Protein AF-0000000066930584 (afdb_homodimer)

InterPro domains:
  IPR007219 Xylanolytic transcriptional activator, regulatory domain [PF04082] (126-311)
  IPR007219 Xylanolytic transcriptional activator, regulatory domain [SM00906] (238-311)
  IPR050987 ABC-transporter-regulating transcription factor-like [PTHR46910] (3-529)

Structure (mmCIF, N/CA/C/O backbone):
data_AF-0000000066930584-model_v1
#
loop_
_entity.id
_entity.type
_entity.pdbx_description
1 polymer 'Transcription factor domain-containing protein'
#
loop_
_atom_site.group_PDB
_atom_site.id
_atom_site.type_symbol
_atom_site.label_atom_id
_atom_site.label_alt_id
_atom_site.label_comp_id
_atom_site.label_asym_id
_atom_site.label_entity_id
_atom_site.label_seq_id
_atom_site.pdbx_PDB_ins_code
_atom_site.Cartn_x
_atom_site.Cartn_y
_atom_site.Cartn_z
_atom_site.occupancy
_atom_site.B_iso_or_equiv
_atom_site.auth_seq_id
_atom_site.auth_comp_id
_atom_site.auth_asym_id
_atom_site.auth_atom_id
_atom_site.pdbx_PDB_model_num
ATOM 1 N N . MET A 1 1 ? 4.516 20.609 43.656 1 23.08 1 MET A N 1
ATOM 2 C CA . MET A 1 1 ? 4.547 19.938 44.969 1 23.08 1 MET A CA 1
ATOM 3 C C . MET A 1 1 ? 3.76 18.641 44.906 1 23.08 1 MET A C 1
ATOM 5 O O . MET A 1 1 ? 4.176 17.625 45.5 1 23.08 1 MET A O 1
ATOM 9 N N . ASP A 1 2 ? 2.609 18.766 44.219 1 25.36 2 ASP A N 1
ATOM 10 C CA . ASP A 1 2 ? 1.469 17.906 44.5 1 25.36 2 ASP A CA 1
ATOM 11 C C . ASP A 1 2 ? 1.597 16.578 43.781 1 25.36 2 ASP A C 1
ATOM 13 O O . ASP A 1 2 ? 0.858 15.625 44.062 1 25.36 2 ASP A O 1
ATOM 17 N N . PHE A 1 3 ? 2.303 16.656 42.719 1 25.72 3 PHE A N 1
ATOM 18 C CA . PHE A 1 3 ? 2.248 15.469 41.875 1 25.72 3 PHE A CA 1
ATOM 19 C C . PHE A 1 3 ? 2.918 14.281 42.562 1 25.72 3 PHE A C 1
ATOM 21 O O . PHE A 1 3 ? 2.547 13.133 42.312 1 25.72 3 PHE A O 1
ATOM 28 N N . GLU A 1 4 ? 3.916 14.594 43.438 1 32.31 4 GLU A N 1
ATOM 29 C CA . GLU A 1 4 ? 4.621 13.617 44.281 1 32.31 4 GLU A CA 1
ATOM 30 C C . GLU A 1 4 ? 3.676 12.969 45.281 1 32.31 4 GLU A C 1
ATOM 32 O O . GLU A 1 4 ? 3.75 11.758 45.531 1 32.31 4 GLU A O 1
ATOM 37 N N . ALA A 1 5 ? 2.697 13.766 45.656 1 35.47 5 ALA A N 1
ATOM 38 C CA . ALA A 1 5 ? 1.803 13.352 46.719 1 35.47 5 ALA A CA 1
ATOM 39 C C . ALA A 1 5 ? 0.82 12.289 46.25 1 35.47 5 ALA A C 1
ATOM 41 O O . ALA A 1 5 ? 0.511 11.344 46.969 1 35.47 5 ALA A O 1
ATOM 42 N N . ARG A 1 6 ? 0.408 12.484 44.969 1 31.89 6 ARG A N 1
ATOM 43 C CA . ARG A 1 6 ? -0.669 11.617 44.5 1 31.89 6 ARG A CA 1
ATOM 44 C C . ARG A 1 6 ? -0.154 10.211 44.219 1 31.89 6 ARG A C 1
ATOM 46 O O . ARG A 1 6 ? -0.851 9.227 44.469 1 31.89 6 ARG A O 1
ATOM 53 N N . LEU A 1 7 ? 1.07 10.023 43.844 1 31.28 7 LEU A N 1
ATOM 54 C CA . LEU A 1 7 ? 1.646 8.695 43.656 1 31.28 7 LEU A CA 1
ATOM 55 C C . LEU A 1 7 ? 1.672 7.922 44.969 1 31.28 7 LEU A C 1
ATOM 57 O O . LEU A 1 7 ? 1.369 6.73 45 1 31.28 7 LEU A O 1
ATOM 61 N N . ALA A 1 8 ? 1.771 8.688 46 1 32.81 8 ALA A N 1
ATOM 62 C CA . ALA A 1 8 ? 1.921 8.133 47.344 1 32.81 8 ALA A CA 1
ATOM 63 C C . ALA A 1 8 ? 0.631 7.465 47.812 1 32.81 8 ALA A C 1
ATOM 65 O O . ALA A 1 8 ? 0.667 6.418 48.438 1 32.81 8 ALA A O 1
ATOM 66 N N . ARG A 1 9 ? -0.515 8.07 47.438 1 35.09 9 ARG A N 1
ATOM 67 C CA . ARG A 1 9 ? -1.775 7.57 48 1 35.09 9 ARG A CA 1
ATOM 68 C C . ARG A 1 9 ? -2.15 6.23 47.375 1 35.09 9 ARG A C 1
ATOM 70 O O . ARG A 1 9 ? -2.736 5.371 48.031 1 35.09 9 ARG A O 1
ATOM 77 N N . LEU A 1 10 ? -1.992 6.109 46.062 1 29.61 10 LEU A N 1
ATOM 78 C CA . LEU A 1 10 ? -2.424 4.871 45.438 1 29.61 10 LEU A CA 1
ATOM 79 C C . LEU A 1 10 ? -1.607 3.686 45.938 1 29.61 10 LEU A C 1
ATOM 81 O O . LEU A 1 10 ? -2.113 2.562 46.031 1 29.61 10 LEU A O 1
ATOM 85 N N . GLU A 1 11 ? -0.344 3.904 46.375 1 29.81 11 GLU A N 1
ATOM 86 C CA . GLU A 1 11 ? 0.465 2.838 46.969 1 29.81 11 GLU A CA 1
ATOM 87 C C . GLU A 1 11 ? -0.153 2.32 48.25 1 29.81 11 GLU A C 1
ATOM 89 O O . GLU A 1 11 ? 0.04 1.159 48.625 1 29.81 11 GLU A O 1
ATOM 94 N N . LYS A 1 12 ? -0.843 3.234 48.875 1 30.7 12 LYS A N 1
ATOM 95 C CA . LYS A 1 12 ? -1.321 2.861 50.188 1 30.7 12 LYS A CA 1
ATOM 96 C C . LYS A 1 12 ? -2.436 1.822 50.094 1 30.7 12 LYS A C 1
ATOM 98 O O . LYS A 1 12 ? -2.736 1.14 51.094 1 30.7 12 LYS A O 1
ATOM 103 N N . ALA A 1 13 ? -3.393 2.027 49.219 1 28.52 13 ALA A N 1
ATOM 104 C CA . ALA A 1 13 ? -4.605 1.235 49.375 1 28.52 13 ALA A CA 1
ATOM 105 C C . ALA A 1 13 ? -4.352 -0.237 49.094 1 28.52 13 ALA A C 1
ATOM 107 O O . ALA A 1 13 ? -5.281 -1.045 49.062 1 28.52 13 ALA A O 1
ATOM 108 N N . PHE A 1 14 ? -3.172 -0.627 48.469 1 26.34 14 PHE A N 1
ATOM 109 C CA . PHE A 1 14 ? -2.977 -2.061 48.281 1 26.34 14 PHE A CA 1
ATOM 110 C C . PHE A 1 14 ? -2.82 -2.768 49.625 1 26.34 14 PHE A C 1
ATOM 112 O O . PHE A 1 14 ? -2.021 -2.348 50.469 1 26.34 14 PHE A O 1
ATOM 119 N N . PRO A 1 15 ? -3.783 -3.477 50.094 1 23.47 15 PRO A N 1
ATOM 120 C CA . PRO A 1 15 ? -3.697 -4.113 51.438 1 23.47 15 PRO A CA 1
ATOM 121 C C . PRO A 1 15 ? -2.342 -4.77 51.688 1 23.47 15 PRO A C 1
ATOM 123 O O . PRO A 1 15 ? -1.651 -5.148 50.719 1 23.47 15 PRO A O 1
ATOM 126 N N . GLN A 1 16 ? -1.731 -4.52 52.875 1 23.47 16 GLN A N 1
ATOM 127 C CA . GLN A 1 16 ? -0.518 -5.066 53.469 1 23.47 16 GLN A CA 1
ATOM 128 C C . GLN A 1 16 ? -0.541 -6.59 53.469 1 23.47 16 GLN A C 1
ATOM 130 O O . GLN A 1 16 ? -1.359 -7.207 54.156 1 23.47 16 GLN A O 1
ATOM 135 N N . GLN A 1 17 ? -0.557 -7.379 52.375 1 22 17 GLN A N 1
ATOM 136 C CA . GLN A 1 17 ? -0.44 -8.812 52.625 1 22 17 GLN A CA 1
ATOM 137 C C . GLN A 1 17 ? 0.491 -9.117 53.781 1 22 17 GLN A C 1
ATOM 139 O O . GLN A 1 17 ? 1.512 -8.445 53.969 1 22 17 GLN A O 1
ATOM 144 N N . ALA A 1 18 ? 0.001 -9.898 54.812 1 20.97 18 ALA A N 1
ATOM 145 C CA . ALA A 1 18 ? 0.517 -10.414 56.062 1 20.97 18 ALA A CA 1
ATOM 146 C C . ALA A 1 18 ? 1.981 -10.82 55.938 1 20.97 18 ALA A C 1
ATOM 148 O O . ALA A 1 18 ? 2.436 -11.188 54.844 1 20.97 18 ALA A O 1
ATOM 149 N N . GLU A 1 19 ? 2.766 -10.586 57 1 22.03 19 GLU A N 1
ATOM 150 C CA . GLU A 1 19 ? 4.156 -10.805 57.406 1 22.03 19 GLU A CA 1
ATOM 151 C C . GLU A 1 19 ? 4.531 -12.281 57.312 1 22.03 19 GLU A C 1
ATOM 153 O O . GLU A 1 19 ? 4.02 -13.102 58.062 1 22.03 19 GLU A O 1
ATOM 158 N N . LEU A 1 20 ? 4.527 -13 56.188 1 21.98 20 LEU A N 1
ATOM 159 C CA . LEU A 1 20 ? 4.953 -14.383 56.375 1 21.98 20 LEU A CA 1
ATOM 160 C C . LEU A 1 20 ? 6.195 -14.453 57.25 1 21.98 20 LEU A C 1
ATOM 162 O O . LEU A 1 20 ? 7.086 -13.602 57.156 1 21.98 20 LEU A O 1
ATOM 166 N N . PRO A 1 21 ? 6.168 -15.211 58.375 1 20.66 21 PRO A N 1
ATOM 167 C CA . PRO A 1 21 ? 7.125 -15.242 59.5 1 20.66 21 PRO A CA 1
ATOM 168 C C . PRO A 1 21 ? 8.578 -15.242 59.031 1 20.66 21 PRO A C 1
ATOM 170 O O . PRO A 1 21 ? 8.859 -15.602 57.875 1 20.66 21 PRO A O 1
ATOM 173 N N . ASP A 1 22 ? 9.547 -14.742 59.938 1 21.86 22 ASP A N 1
ATOM 174 C CA . ASP A 1 22 ? 10.969 -14.414 60 1 21.86 22 ASP A CA 1
ATOM 175 C C . ASP A 1 22 ? 11.828 -15.648 59.781 1 21.86 22 ASP A C 1
ATOM 177 O O . ASP A 1 22 ? 13.023 -15.641 60.062 1 21.86 22 ASP A O 1
ATOM 181 N N . GLY A 1 23 ? 11.336 -16.75 59.188 1 20.38 23 GLY A N 1
ATOM 182 C CA . GLY A 1 23 ? 12.156 -17.906 59.531 1 20.38 23 GLY A CA 1
ATOM 183 C C . GLY A 1 23 ? 13.641 -17.641 59.375 1 20.38 23 GLY A C 1
ATOM 184 O O . GLY A 1 23 ? 14.047 -16.688 58.719 1 20.38 23 GLY A O 1
ATOM 185 N N . ASP A 1 24 ? 14.562 -18.359 60.125 1 19.17 24 ASP A N 1
ATOM 186 C CA . ASP A 1 24 ? 15.969 -18.359 60.5 1 19.17 24 ASP A CA 1
ATOM 187 C C . ASP A 1 24 ? 16.875 -18.062 59.312 1 19.17 24 ASP A C 1
ATOM 189 O O . ASP A 1 24 ? 16.516 -18.375 58.188 1 19.17 24 ASP A O 1
ATOM 193 N N . ASP A 1 25 ? 18.016 -17.297 59.562 1 20.06 25 ASP A N 1
ATOM 194 C CA . ASP A 1 25 ? 19.156 -16.516 59.062 1 20.06 25 ASP A CA 1
ATOM 195 C C . ASP A 1 25 ? 20.141 -17.391 58.312 1 20.06 25 ASP A C 1
ATOM 197 O O . ASP A 1 25 ? 21.266 -16.984 58.031 1 20.06 25 ASP A O 1
ATOM 201 N N . ALA A 1 26 ? 20.047 -18.703 58.281 1 21.06 26 ALA A N 1
ATOM 202 C CA . ALA A 1 26 ? 21.344 -19.359 58.062 1 21.06 26 ALA A CA 1
ATOM 203 C C . ALA A 1 26 ? 22 -18.812 56.781 1 21.06 26 ALA A C 1
ATOM 205 O O . ALA A 1 26 ? 21.375 -18.734 55.719 1 21.06 26 ALA A O 1
ATOM 206 N N . SER A 1 27 ? 23.156 -18.031 56.938 1 20.59 27 SER A N 1
ATOM 207 C CA . SER A 1 27 ? 24.172 -17.297 56.188 1 20.59 27 SER A CA 1
ATOM 208 C C . SER A 1 27 ? 24.781 -18.156 55.094 1 20.59 27 SER A C 1
ATOM 210 O O . SER A 1 27 ? 25.734 -17.75 54.438 1 20.59 27 SER A O 1
ATOM 212 N N . PRO A 1 28 ? 24.156 -19.031 54.375 1 21.45 28 PRO A N 1
ATOM 213 C CA . PRO A 1 28 ? 25.172 -19.922 53.781 1 21.45 28 PRO A CA 1
ATOM 214 C C . PRO A 1 28 ? 26.266 -19.172 53.031 1 21.45 28 PRO A C 1
ATOM 216 O O . PRO A 1 28 ? 26 -18.109 52.438 1 21.45 28 PRO A O 1
ATOM 219 N N . SER A 1 29 ? 27.625 -19.234 53.406 1 20.38 29 SER A N 1
ATOM 220 C CA . SER A 1 29 ? 28.938 -18.672 53.094 1 20.38 29 SER A CA 1
ATOM 221 C C . SER A 1 29 ? 29.219 -18.766 51.594 1 20.38 29 SER A C 1
ATOM 223 O O . SER A 1 29 ? 30.297 -18.375 51.125 1 20.38 29 SER A O 1
ATOM 225 N N . GLY A 1 30 ? 28.516 -19.625 50.938 1 19.34 30 GLY A N 1
ATOM 226 C CA . GLY A 1 30 ? 29.172 -20.125 49.75 1 19.34 30 GLY A CA 1
ATOM 227 C C . GLY A 1 30 ? 29.516 -19.047 48.75 1 19.34 30 GLY A C 1
ATOM 228 O O . GLY A 1 30 ? 28.688 -18.172 48.438 1 19.34 30 GLY A O 1
ATOM 229 N N . GLY A 1 31 ? 30.812 -18.531 48.656 1 20.14 31 GLY A N 1
ATOM 230 C CA . GLY A 1 31 ? 31.594 -17.531 47.938 1 20.14 31 GLY A CA 1
ATOM 231 C C . GLY A 1 31 ? 31.281 -17.438 46.469 1 20.14 31 GLY A C 1
ATOM 232 O O . GLY A 1 31 ? 32 -16.797 45.688 1 20.14 31 GLY A O 1
ATOM 233 N N . SER A 1 32 ? 30.484 -18.344 46.031 1 20.56 32 SER A N 1
ATOM 234 C CA . SER A 1 32 ? 30.812 -18.5 44.594 1 20.56 32 SER A CA 1
ATOM 235 C C . SER A 1 32 ? 30.578 -17.203 43.844 1 20.56 32 SER A C 1
ATOM 237 O O . SER A 1 32 ? 29.469 -16.656 43.844 1 20.56 32 SER A O 1
ATOM 239 N N . ASP A 1 33 ? 31.625 -16.297 43.75 1 20.14 33 ASP A N 1
ATOM 240 C CA . ASP A 1 33 ? 31.938 -15.086 43 1 20.14 33 ASP A CA 1
ATOM 241 C C . ASP A 1 33 ? 31.297 -15.109 41.594 1 20.14 33 ASP A C 1
ATOM 243 O O . ASP A 1 33 ? 31.875 -15.648 40.656 1 20.14 33 ASP A O 1
ATOM 247 N N . TRP A 1 34 ? 30.172 -15.516 41.594 1 21.28 34 TRP A N 1
ATOM 248 C CA . TRP A 1 34 ? 29.688 -15.617 40.219 1 21.28 34 TRP A CA 1
ATOM 249 C C . TRP A 1 34 ? 29.844 -14.289 39.5 1 21.28 34 TRP A C 1
ATOM 251 O O . TRP A 1 34 ? 29.297 -13.266 39.938 1 21.28 34 TRP A O 1
ATOM 261 N N . LEU A 1 35 ? 31.062 -14 38.969 1 20.83 35 LEU A N 1
ATOM 262 C CA . LEU A 1 35 ? 31.562 -12.859 38.219 1 20.83 35 LEU A CA 1
ATOM 263 C C . LEU A 1 35 ? 30.5 -12.336 37.25 1 20.83 35 LEU A C 1
ATOM 265 O O . LEU A 1 35 ? 29.922 -13.094 36.469 1 20.83 35 LEU A O 1
ATOM 269 N N . SER A 1 36 ? 29.797 -11.461 37.781 1 22.05 36 SER A N 1
ATOM 270 C CA . SER A 1 36 ? 28.844 -10.672 37.031 1 22.05 36 SER A CA 1
ATOM 271 C C . SER A 1 36 ? 29.406 -10.234 35.688 1 22.05 36 SER A C 1
ATOM 273 O O . SER A 1 36 ? 30.391 -9.484 35.625 1 22.05 36 SER A O 1
ATOM 275 N N . PRO A 1 37 ? 29.562 -11.203 34.781 1 21.78 37 PRO A N 1
ATOM 276 C CA . PRO A 1 37 ? 30.375 -10.719 33.656 1 21.78 37 PRO A CA 1
ATOM 277 C C . PRO A 1 37 ? 30.047 -9.281 33.281 1 21.78 37 PRO A C 1
ATOM 279 O O . PRO A 1 37 ? 28.891 -8.859 33.406 1 21.78 37 PRO A O 1
ATOM 282 N N . SER A 1 38 ? 30.922 -8.352 33.656 1 21.58 38 SER A N 1
ATOM 283 C CA . SER A 1 38 ? 30.984 -6.969 33.188 1 21.58 38 SER A CA 1
ATOM 284 C C . SER A 1 38 ? 30.5 -6.855 31.734 1 21.58 38 SER A C 1
ATOM 286 O O . SER A 1 38 ? 31.188 -7.328 30.812 1 21.58 38 SER A O 1
ATOM 288 N N . VAL A 1 39 ? 29.328 -7.105 31.672 1 24.75 39 VAL A N 1
ATOM 289 C CA . VAL A 1 39 ? 28.75 -6.883 30.344 1 24.75 39 VAL A CA 1
ATOM 290 C C . VAL A 1 39 ? 29.328 -5.605 29.734 1 24.75 39 VAL A C 1
ATOM 292 O O . VAL A 1 39 ? 29.125 -4.512 30.266 1 24.75 39 VAL A O 1
ATOM 295 N N . ALA A 1 40 ? 30.531 -5.613 29.297 1 22.33 40 ALA A N 1
ATOM 296 C CA . ALA A 1 40 ? 31.188 -4.547 28.547 1 22.33 40 ALA A CA 1
ATOM 297 C C . ALA A 1 40 ? 30.172 -3.76 27.719 1 22.33 40 ALA A C 1
ATOM 299 O O . ALA A 1 40 ? 29.375 -4.344 26.984 1 22.33 40 ALA A O 1
ATOM 300 N N . GLN A 1 41 ? 29.797 -2.625 28.109 1 25.02 41 GLN A N 1
ATOM 301 C CA . GLN A 1 41 ? 29.078 -1.469 27.594 1 25.02 41 GLN A CA 1
ATOM 302 C C . GLN A 1 41 ? 29.406 -1.223 26.125 1 25.02 41 GLN A C 1
ATOM 304 O O . GLN A 1 41 ? 30.203 -0.332 25.797 1 25.02 41 GLN A O 1
ATOM 309 N N . ASN A 1 42 ? 29.844 -2.262 25.484 1 22.41 42 ASN A N 1
ATOM 310 C CA . ASN A 1 42 ? 30.266 -1.889 24.141 1 22.41 42 ASN A CA 1
ATOM 311 C C . ASN A 1 42 ? 29.234 -1.004 23.438 1 22.41 42 ASN A C 1
ATOM 313 O O . ASN A 1 42 ? 28.031 -1.242 23.547 1 22.41 42 ASN A O 1
ATOM 317 N N . ASP A 1 43 ? 29.719 0.156 22.969 1 24.48 43 ASP A N 1
ATOM 318 C CA . ASP A 1 43 ? 29.359 1.362 22.234 1 24.48 43 ASP A CA 1
ATOM 319 C C . ASP A 1 43 ? 28.516 1.022 21 1 24.48 43 ASP A C 1
ATOM 321 O O . ASP A 1 43 ? 28.391 1.83 20.078 1 24.48 43 ASP A O 1
ATOM 325 N N . ARG A 1 44 ? 28.344 -0.173 20.812 1 25.3 44 ARG A N 1
ATOM 326 C CA . ARG A 1 44 ? 27.781 -0.511 19.516 1 25.3 44 ARG A CA 1
ATOM 327 C C . ARG A 1 44 ? 26.344 -0.015 19.406 1 25.3 44 ARG A C 1
ATOM 329 O O . ARG A 1 44 ? 25.406 -0.812 19.25 1 25.3 44 ARG A O 1
ATOM 336 N N . SER A 1 45 ? 25.953 0.76 20.266 1 28.73 45 SER A N 1
ATOM 337 C CA . SER A 1 45 ? 24.891 1.726 20.047 1 28.73 45 SER A CA 1
ATOM 338 C C . SER A 1 45 ? 24.984 2.338 18.641 1 28.73 45 SER A C 1
ATOM 340 O O . SER A 1 45 ? 24.188 3.207 18.297 1 28.73 45 SER A O 1
ATOM 342 N N . SER A 1 46 ? 26.094 2.18 18.047 1 27.38 46 SER A N 1
ATOM 343 C CA . SER A 1 46 ? 26.5 2.818 16.797 1 27.38 46 SER A CA 1
ATOM 344 C C . SER A 1 46 ? 25.703 2.285 15.617 1 27.38 46 SER A C 1
ATOM 346 O O . SER A 1 46 ? 25.906 2.713 14.477 1 27.38 46 SER A O 1
ATOM 348 N N . LEU A 1 47 ? 25.406 1.118 15.75 1 27.41 47 LEU A N 1
ATOM 349 C CA . LEU A 1 47 ? 24.891 0.502 14.531 1 27.41 47 LEU A CA 1
ATOM 350 C C . LEU A 1 47 ? 23.641 1.226 14.039 1 27.41 47 LEU A C 1
ATOM 352 O O . LEU A 1 47 ? 23.188 1.008 12.914 1 27.41 47 LEU A O 1
ATOM 356 N N . LEU A 1 48 ? 22.938 1.672 15.023 1 31.09 48 LEU A N 1
ATOM 357 C CA . LEU A 1 48 ? 21.828 2.557 14.727 1 31.09 48 LEU A CA 1
ATOM 358 C C . LEU A 1 48 ? 22.312 3.957 14.375 1 31.09 48 LEU A C 1
ATOM 360 O O . LEU A 1 48 ? 21.531 4.906 14.344 1 31.09 48 LEU A O 1
ATOM 364 N N . GLU A 1 49 ? 23.422 4.219 14.367 1 30.83 49 GLU A N 1
ATOM 365 C CA . GLU A 1 49 ? 24.109 5.504 14.352 1 30.83 49 GLU A CA 1
ATOM 366 C C . GLU A 1 49 ? 23.984 6.184 12.992 1 30.83 49 GLU A C 1
ATOM 368 O O . GLU A 1 49 ? 24.328 7.355 12.844 1 30.83 49 GLU A O 1
ATOM 373 N N . ASN A 1 50 ? 24.078 5.387 11.992 1 32.94 50 ASN A N 1
ATOM 374 C CA . ASN A 1 50 ? 23.828 6.266 10.852 1 32.94 50 ASN A CA 1
ATOM 375 C C . ASN A 1 50 ? 22.406 6.797 10.852 1 32.94 50 ASN A C 1
ATOM 377 O O . ASN A 1 50 ? 21.453 6.031 11.008 1 32.94 50 ASN A O 1
ATOM 381 N N . ASP A 1 51 ? 22.109 7.895 11.156 1 34.53 51 ASP A N 1
ATOM 382 C CA . ASP A 1 51 ? 20.844 8.602 11.312 1 34.53 51 ASP A CA 1
ATOM 383 C C . ASP A 1 51 ? 19.844 8.203 10.227 1 34.53 51 ASP A C 1
ATOM 385 O O . ASP A 1 51 ? 20.031 8.531 9.055 1 34.53 51 ASP A O 1
ATOM 389 N N . PRO A 1 52 ? 19.25 7.078 10.359 1 42.09 52 PRO A N 1
ATOM 390 C CA . PRO A 1 52 ? 18.219 6.699 9.375 1 42.09 52 PRO A CA 1
ATOM 391 C C . PRO A 1 52 ? 17.5 7.902 8.789 1 42.09 52 PRO A C 1
ATOM 393 O O . PRO A 1 52 ? 16.875 7.797 7.73 1 42.09 52 PRO A O 1
ATOM 396 N N . ASP A 1 53 ? 17.594 8.977 9.5 1 45.66 53 ASP A N 1
ATOM 397 C CA . ASP A 1 53 ? 16.828 10.156 9.109 1 45.66 53 ASP A CA 1
ATOM 398 C C . ASP A 1 53 ? 17.453 10.828 7.887 1 45.66 53 ASP A C 1
ATOM 400 O O . ASP A 1 53 ? 16.734 11.375 7.039 1 45.66 53 ASP A O 1
ATOM 404 N N . GLN A 1 54 ? 18.812 10.898 7.82 1 44.56 54 GLN A N 1
ATOM 405 C CA . GLN A 1 54 ? 19.406 11.633 6.707 1 44.56 54 GLN A CA 1
ATOM 406 C C . GLN A 1 54 ? 19.172 10.922 5.383 1 44.56 54 GLN A C 1
ATOM 408 O O . GLN A 1 54 ? 18.906 11.562 4.363 1 44.56 54 GLN A O 1
ATOM 413 N N . MET A 1 55 ? 19.391 9.609 5.359 1 48.78 55 MET A N 1
ATOM 414 C CA . MET A 1 55 ? 19.156 8.859 4.129 1 48.78 55 MET A CA 1
ATOM 415 C C . MET A 1 55 ? 17.688 8.961 3.697 1 48.78 55 MET A C 1
ATOM 417 O O . MET A 1 55 ? 17.391 8.984 2.502 1 48.78 55 MET A O 1
ATOM 421 N N . ASP A 1 56 ? 17 9.398 4.688 1 64.38 56 ASP A N 1
ATOM 422 C CA . ASP A 1 56 ? 15.562 9.461 4.473 1 64.38 56 ASP A CA 1
ATOM 423 C C . ASP A 1 56 ? 15.164 10.75 3.762 1 64.38 56 ASP A C 1
ATOM 425 O O . ASP A 1 56 ? 14.32 10.734 2.865 1 64.38 56 ASP A O 1
ATOM 429 N N . GLU A 1 57 ? 16.094 11.727 3.883 1 69.75 57 GLU A N 1
ATOM 430 C CA . GLU A 1 57 ? 15.68 13.016 3.34 1 69.75 57 GLU A CA 1
ATOM 431 C C . GLU A 1 57 ? 16 13.117 1.852 1 69.75 57 GLU A C 1
ATOM 433 O O . GLU A 1 57 ? 15.25 13.727 1.088 1 69.75 57 GLU A O 1
ATOM 438 N N . ALA A 1 58 ? 17.031 12.422 1.458 1 68.38 58 ALA A N 1
ATOM 439 C CA . ALA A 1 58 ? 17.453 12.508 0.062 1 68.38 58 ALA A CA 1
ATOM 440 C C . ALA A 1 58 ? 16.5 11.719 -0.842 1 68.38 58 ALA A C 1
ATOM 442 O O . ALA A 1 58 ? 16.406 12 -2.037 1 68.38 58 ALA A O 1
ATOM 443 N N . ILE A 1 59 ? 15.859 10.898 -0.266 1 78.44 59 ILE A N 1
ATOM 444 C CA . ILE A 1 59 ? 15.023 9.992 -1.043 1 78.44 59 ILE A CA 1
ATOM 445 C C . ILE A 1 59 ? 13.633 10.602 -1.222 1 78.44 59 ILE A C 1
ATOM 447 O O . ILE A 1 59 ? 12.93 10.297 -2.188 1 78.44 59 ILE A O 1
ATOM 451 N N . ARG A 1 60 ? 13.367 11.617 -0.47 1 86.44 60 ARG A N 1
ATOM 452 C CA . ARG A 1 60 ? 12.023 12.195 -0.506 1 86.44 60 ARG A CA 1
ATOM 453 C C . ARG A 1 60 ? 11.875 13.156 -1.681 1 86.44 60 ARG A C 1
ATOM 455 O O . ARG A 1 60 ? 12.852 13.734 -2.146 1 86.44 60 ARG A O 1
ATOM 462 N N . GLY A 1 61 ? 10.656 13.266 -2.186 1 86 61 GLY A N 1
ATOM 463 C CA . GLY A 1 61 ? 10.352 14.188 -3.268 1 86 61 GLY A CA 1
ATOM 464 C C . GLY A 1 61 ? 10.312 15.633 -2.82 1 86 61 GLY A C 1
ATOM 465 O O . GLY A 1 61 ? 10.352 15.922 -1.623 1 86 61 GLY A O 1
ATOM 466 N N . GLY A 1 62 ? 10.148 16.469 -3.738 1 87.62 62 GLY A N 1
ATOM 467 C CA . GLY A 1 62 ? 10.273 17.906 -3.516 1 87.62 62 GLY A CA 1
ATOM 468 C C . GLY A 1 62 ? 9.07 18.5 -2.82 1 87.62 62 GLY A C 1
ATOM 469 O O . GLY A 1 62 ? 9.133 19.641 -2.328 1 87.62 62 GLY A O 1
ATOM 470 N N . THR A 1 63 ? 8.023 17.766 -2.697 1 92.25 63 THR A N 1
ATOM 471 C CA . THR A 1 63 ? 6.863 18.312 -1.996 1 92.25 63 THR A CA 1
ATOM 472 C C . THR A 1 63 ? 7.09 18.297 -0.487 1 92.25 63 THR A C 1
ATOM 474 O O . THR A 1 63 ? 6.395 18.984 0.257 1 92.25 63 THR A O 1
ATOM 477 N N . SER A 1 64 ? 7.977 17.422 -0.074 1 92.5 64 SER A N 1
ATOM 478 C CA . SER A 1 64 ? 8.273 17.344 1.353 1 92.5 64 SER A CA 1
ATOM 479 C C . SER A 1 64 ? 9.117 18.531 1.815 1 92.5 64 SER A C 1
ATOM 481 O O . SER A 1 64 ? 10.125 18.859 1.194 1 92.5 64 SER A O 1
ATOM 483 N N . ALA A 1 65 ? 8.688 19.062 2.896 1 91.12 65 ALA A N 1
ATOM 484 C CA . ALA A 1 65 ? 9.453 20.172 3.457 1 91.12 65 ALA A CA 1
ATOM 485 C C . ALA A 1 65 ? 10.828 19.703 3.93 1 91.12 65 ALA A C 1
ATOM 487 O O . ALA A 1 65 ? 11.805 20.453 3.863 1 91.12 65 ALA A O 1
ATOM 488 N N . ARG A 1 66 ? 10.906 18.484 4.309 1 88.38 66 ARG A N 1
ATOM 489 C CA . ARG A 1 66 ? 12.164 17.922 4.785 1 88.38 66 ARG A CA 1
ATOM 490 C C . ARG A 1 66 ? 13.219 17.938 3.684 1 88.38 66 ARG A C 1
ATOM 492 O O . ARG A 1 66 ? 14.375 18.297 3.922 1 88.38 66 ARG A O 1
ATOM 499 N N . LYS A 1 67 ? 12.781 17.562 2.617 1 89.31 67 LYS A N 1
ATOM 500 C CA . LYS A 1 67 ? 13.695 17.531 1.48 1 89.31 67 LYS A CA 1
ATOM 501 C C . LYS A 1 67 ? 14.156 18.938 1.098 1 89.31 67 LYS A C 1
ATOM 503 O O . LYS A 1 67 ? 15.344 19.156 0.868 1 89.31 67 LYS A O 1
ATOM 508 N N . THR A 1 68 ? 13.266 19.797 1.077 1 89.75 68 THR A N 1
ATOM 509 C CA . THR A 1 68 ? 13.57 21.156 0.678 1 89.75 68 THR A CA 1
ATOM 510 C C . THR A 1 68 ? 14.492 21.828 1.69 1 89.75 68 THR A C 1
ATOM 512 O O . THR A 1 68 ? 15.398 22.578 1.313 1 89.75 68 THR A O 1
ATOM 515 N N . ILE A 1 69 ? 14.242 21.594 2.883 1 89.56 69 ILE A N 1
ATOM 516 C CA . ILE A 1 69 ? 15.078 22.141 3.941 1 89.56 69 ILE A CA 1
ATOM 517 C C . ILE A 1 69 ? 16.484 21.578 3.834 1 89.56 69 ILE A C 1
ATOM 519 O O . ILE A 1 69 ? 17.469 22.312 3.969 1 89.56 69 ILE A O 1
ATOM 523 N N . ALA A 1 70 ? 16.562 20.328 3.551 1 86.06 70 ALA A N 1
ATOM 524 C CA . ALA A 1 70 ? 17.875 19.688 3.379 1 86.06 70 ALA A CA 1
ATOM 525 C C . ALA A 1 70 ? 18.625 20.297 2.193 1 86.06 70 ALA A C 1
ATOM 527 O O . ALA A 1 70 ? 19.844 20.5 2.262 1 86.06 70 ALA A O 1
ATOM 528 N N . ASP A 1 71 ? 17.969 20.562 1.143 1 84.12 71 ASP A N 1
ATOM 529 C CA . ASP A 1 71 ? 18.578 21.156 -0.044 1 84.12 71 ASP A CA 1
ATOM 530 C C . ASP A 1 71 ? 19.078 22.562 0.246 1 84.12 71 ASP A C 1
ATOM 532 O O . ASP A 1 71 ? 20.156 22.953 -0.2 1 84.12 71 ASP A O 1
ATOM 536 N N . LEU A 1 72 ? 18.281 23.266 0.961 1 85.69 72 LEU A N 1
ATOM 537 C CA . LEU A 1 72 ? 18.656 24.625 1.317 1 85.69 72 LEU A CA 1
ATOM 538 C C . LEU A 1 72 ? 19.844 24.625 2.271 1 85.69 72 LEU A C 1
ATOM 540 O O . LEU A 1 72 ? 20.703 25.516 2.201 1 85.69 72 LEU A O 1
ATOM 544 N N . ASP A 1 73 ? 19.812 23.672 3.105 1 83.44 73 ASP A N 1
ATOM 545 C CA . ASP A 1 73 ? 20.891 23.531 4.066 1 83.44 73 ASP A CA 1
ATOM 546 C C . ASP A 1 73 ? 22.234 23.312 3.357 1 83.44 73 ASP A C 1
ATOM 548 O O . ASP A 1 73 ? 23.281 23.766 3.836 1 83.44 73 ASP A O 1
ATOM 552 N N . GLN A 1 74 ? 22.172 22.672 2.291 1 78.69 74 GLN A N 1
ATOM 553 C CA . GLN A 1 74 ? 23.391 22.406 1.536 1 78.69 74 GLN A CA 1
ATOM 554 C C . GLN A 1 74 ? 23.953 23.672 0.915 1 78.69 74 GLN A C 1
ATOM 556 O O . GLN A 1 74 ? 25.141 23.75 0.62 1 78.69 74 GLN A O 1
ATOM 561 N N . LEU A 1 75 ? 23.109 24.609 0.756 1 75.88 75 LEU A N 1
ATOM 562 C CA . LEU A 1 75 ? 23.547 25.859 0.145 1 75.88 75 LEU A CA 1
ATOM 563 C C . LEU A 1 75 ? 24.188 26.781 1.18 1 75.88 75 LEU A C 1
ATOM 565 O O . LEU A 1 75 ? 24.828 27.766 0.823 1 75.88 75 LEU A O 1
ATOM 569 N N . ILE A 1 76 ? 24.016 26.469 2.381 1 77.94 76 ILE A N 1
ATOM 570 C CA . ILE A 1 76 ? 24.578 27.266 3.461 1 77.94 76 ILE A CA 1
ATOM 571 C C . ILE A 1 76 ? 25.953 26.734 3.832 1 77.94 76 ILE A C 1
ATOM 573 O O . ILE A 1 76 ? 26.125 25.531 4.09 1 77.94 76 ILE A O 1
ATOM 577 N N . PRO A 1 77 ? 27 27.5 3.553 1 69 77 PRO A N 1
ATOM 578 C CA . PRO A 1 77 ? 28.359 27.047 3.887 1 69 77 PRO A CA 1
ATOM 579 C C . PRO A 1 77 ? 28.438 26.438 5.281 1 69 77 PRO A C 1
ATOM 581 O O . PRO A 1 77 ? 27.75 26.891 6.203 1 69 77 PRO A O 1
ATOM 584 N N . PRO A 1 78 ? 29.016 25.172 5.324 1 63.88 78 PRO A N 1
ATOM 585 C CA . PRO A 1 78 ? 29.078 24.438 6.59 1 63.88 78 PRO A CA 1
ATOM 586 C C . PRO A 1 78 ? 29.641 25.281 7.734 1 63.88 78 PRO A C 1
ATOM 588 O O . PRO A 1 78 ? 30.578 26.062 7.531 1 63.88 78 PRO A O 1
ATOM 591 N N . ASP A 1 79 ? 28.875 25.625 8.68 1 49.72 79 ASP A N 1
ATOM 592 C CA . ASP A 1 79 ? 29.5 26.141 9.898 1 49.72 79 ASP A CA 1
ATOM 593 C C . ASP A 1 79 ? 30.297 25.062 10.609 1 49.72 79 ASP A C 1
ATOM 595 O O . ASP A 1 79 ? 29.984 23.875 10.5 1 49.72 79 ASP A O 1
ATOM 599 N N . LYS A 1 80 ? 31.516 25.344 11.234 1 43.75 80 LYS A N 1
ATOM 600 C CA . LYS A 1 80 ? 32.312 24.344 11.938 1 43.75 80 LYS A CA 1
ATOM 601 C C . LYS A 1 80 ? 31.422 23.375 12.719 1 43.75 80 LYS A C 1
ATOM 603 O O . LYS A 1 80 ? 31.672 22.172 12.734 1 43.75 80 LYS A O 1
ATOM 608 N N . SER A 1 81 ? 30.953 23.672 13.922 1 39.03 81 SER A N 1
ATOM 609 C CA . SER A 1 81 ? 30.688 22.875 15.117 1 39.03 81 SER A CA 1
ATOM 610 C C . SER A 1 81 ? 29.297 22.25 15.086 1 39.03 81 SER A C 1
ATOM 612 O O . SER A 1 81 ? 28.828 21.719 16.094 1 39.03 81 SER A O 1
ATOM 614 N N . VAL A 1 82 ? 28.391 22.609 14.211 1 42.5 82 VAL A N 1
ATOM 615 C CA . VAL A 1 82 ? 27.109 22.406 14.875 1 42.5 82 VAL A CA 1
ATOM 616 C C . VAL A 1 82 ? 26.688 20.953 14.75 1 42.5 82 VAL A C 1
ATOM 618 O O . VAL A 1 82 ? 26.734 20.375 13.656 1 42.5 82 VAL A O 1
ATOM 621 N N . GLU A 1 83 ? 26.453 20.375 15.859 1 41.25 83 GLU A N 1
ATOM 622 C CA . GLU A 1 83 ? 26 19.016 16.141 1 41.25 83 GLU A CA 1
ATOM 623 C C . GLU A 1 83 ? 24.625 18.75 15.523 1 41.25 83 GLU A C 1
ATOM 625 O O . GLU A 1 83 ? 23.734 19.609 15.594 1 41.25 83 GLU A O 1
ATOM 630 N N . GLN A 1 84 ? 24.562 18.062 14.617 1 43.94 84 GLN A N 1
ATOM 631 C CA . GLN A 1 84 ? 23.312 17.609 14.016 1 43.94 84 GLN A CA 1
ATOM 632 C C . GLN A 1 84 ? 22.312 17.172 15.086 1 43.94 84 GLN A C 1
ATOM 634 O O . GLN A 1 84 ? 22.703 16.531 16.062 1 43.94 84 GLN A O 1
ATOM 639 N N . PRO A 1 85 ? 21.156 17.812 15.117 1 38.53 85 PRO A N 1
ATOM 640 C CA . PRO A 1 85 ? 20.188 17.406 16.141 1 38.53 85 PRO A CA 1
ATOM 641 C C . PRO A 1 85 ? 19.984 15.898 16.188 1 38.53 85 PRO A C 1
ATOM 643 O O . PRO A 1 85 ? 20.062 15.219 15.156 1 38.53 85 PRO A O 1
ATOM 646 N N . ALA A 1 86 ? 20.062 15.383 17.375 1 33.91 86 ALA A N 1
ATOM 647 C CA . ALA A 1 86 ? 19.812 13.969 17.609 1 33.91 86 ALA A CA 1
ATOM 648 C C . ALA A 1 86 ? 18.375 13.602 17.234 1 33.91 86 ALA A C 1
ATOM 650 O O . ALA A 1 86 ? 17.438 14.375 17.469 1 33.91 86 ALA A O 1
ATOM 651 N N . ALA A 1 87 ? 18.203 12.961 16.234 1 35.91 87 ALA A N 1
ATOM 652 C CA . ALA A 1 87 ? 16.891 12.414 15.914 1 35.91 87 ALA A CA 1
ATOM 653 C C . ALA A 1 87 ? 16.141 12 17.172 1 35.91 87 ALA A C 1
ATOM 655 O O . ALA A 1 87 ? 16.75 11.648 18.188 1 35.91 87 ALA A O 1
ATOM 656 N N . LEU A 1 88 ? 15.008 12.531 17.391 1 33.28 88 LEU A N 1
ATOM 657 C CA . LEU A 1 88 ? 14.18 12.062 18.5 1 33.28 88 LEU A CA 1
ATOM 658 C C . LEU A 1 88 ? 14.398 10.57 18.734 1 33.28 88 LEU A C 1
ATOM 660 O O . LEU A 1 88 ? 14.445 9.789 17.781 1 33.28 88 LEU A O 1
ATOM 664 N N . ASN A 1 89 ? 15.156 10.344 19.719 1 31.36 89 ASN A N 1
ATOM 665 C CA . ASN A 1 89 ? 15.305 8.961 20.172 1 31.36 89 ASN A CA 1
ATOM 666 C C . ASN A 1 89 ? 13.961 8.242 20.203 1 31.36 89 ASN A C 1
ATOM 668 O O . ASN A 1 89 ? 13.148 8.453 21.109 1 31.36 89 ASN A O 1
ATOM 672 N N . HIS A 1 90 ? 13.406 8.305 19.125 1 31.88 90 HIS A N 1
ATOM 673 C CA . HIS A 1 90 ? 12.086 7.691 19.078 1 31.88 90 HIS A CA 1
ATOM 674 C C . HIS A 1 90 ? 12.07 6.359 19.812 1 31.88 90 HIS A C 1
ATOM 676 O O . HIS A 1 90 ? 11.008 5.754 19.984 1 31.88 90 HIS A O 1
ATOM 682 N N . CYS A 1 91 ? 13.148 5.734 19.828 1 33 91 CYS A N 1
ATOM 683 C CA . CYS A 1 91 ? 12.633 4.379 19.953 1 33 91 CYS A CA 1
ATOM 684 C C . CYS A 1 91 ? 11.984 4.148 21.312 1 33 91 CYS A C 1
ATOM 686 O O . CYS A 1 91 ? 12.648 3.713 22.25 1 33 91 CYS A O 1
ATOM 688 N N . PRO A 1 92 ? 11.633 5.281 21.969 1 31.16 92 PRO A N 1
ATOM 689 C CA . PRO A 1 92 ? 11.258 4.73 23.281 1 31.16 92 PRO A CA 1
ATOM 690 C C . PRO A 1 92 ? 10.445 3.443 23.156 1 31.16 92 PRO A C 1
ATOM 692 O O . PRO A 1 92 ? 9.969 2.916 24.172 1 31.16 92 PRO A O 1
ATOM 695 N N . PHE A 1 93 ? 9.898 3.432 22.203 1 31.75 93 PHE A N 1
ATOM 696 C CA . PHE A 1 93 ? 9.062 2.24 22.078 1 31.75 93 PHE A CA 1
ATOM 697 C C . PHE A 1 93 ? 9.906 0.977 22.188 1 31.75 93 PHE A C 1
ATOM 699 O O . PHE A 1 93 ? 9.43 -0.124 21.922 1 31.75 93 PHE A O 1
ATOM 706 N N . ALA A 1 94 ? 11.125 1.192 22.188 1 30.72 94 ALA A N 1
ATOM 707 C CA . ALA A 1 94 ? 11.992 0.057 22.5 1 30.72 94 ALA A CA 1
ATOM 708 C C . ALA A 1 94 ? 11.461 -0.729 23.688 1 30.72 94 ALA A C 1
ATOM 710 O O . ALA A 1 94 ? 11.656 -1.943 23.781 1 30.72 94 ALA A O 1
ATOM 711 N N . ARG A 1 95 ? 11.195 0.162 24.672 1 29.34 95 ARG A N 1
ATOM 712 C CA . ARG A 1 95 ? 10.875 -0.603 25.875 1 29.34 95 ARG A CA 1
ATOM 713 C C . ARG A 1 95 ? 9.57 -1.377 25.703 1 29.34 95 ARG A C 1
ATOM 715 O O . ARG A 1 95 ? 9.211 -2.203 26.547 1 29.34 95 ARG A O 1
ATOM 722 N N . TYR A 1 96 ? 8.688 -0.795 25.078 1 31.44 96 TYR A N 1
ATOM 723 C CA . TYR A 1 96 ? 7.449 -1.571 25.031 1 31.44 96 TYR A CA 1
ATOM 724 C C . TYR A 1 96 ? 7.496 -2.609 23.922 1 31.44 96 TYR A C 1
ATOM 726 O O . TYR A 1 96 ? 6.766 -2.502 22.922 1 31.44 96 TYR A O 1
ATOM 734 N N . ASN A 1 97 ? 8.656 -2.855 23.562 1 33.19 97 ASN A N 1
ATOM 735 C CA . ASN A 1 97 ? 9.062 -3.861 22.594 1 33.19 97 ASN A CA 1
ATOM 736 C C . ASN A 1 97 ? 8.18 -5.102 22.656 1 33.19 97 ASN A C 1
ATOM 738 O O . ASN A 1 97 ? 8.289 -5.996 21.828 1 33.19 97 ASN A O 1
ATOM 742 N N . ALA A 1 98 ? 7.926 -5.449 23.984 1 31.61 98 ALA A N 1
ATOM 743 C CA . ALA A 1 98 ? 7.355 -6.785 24.141 1 31.61 98 ALA A CA 1
ATOM 744 C C . ALA A 1 98 ? 5.852 -6.773 23.859 1 31.61 98 ALA A C 1
ATOM 746 O O . ALA A 1 98 ? 5.078 -6.215 24.641 1 31.61 98 ALA A O 1
ATOM 747 N N . PHE A 1 99 ? 5.461 -6.488 22.734 1 36.16 99 PHE A N 1
ATOM 748 C CA . PHE A 1 99 ? 4.027 -6.734 22.625 1 36.16 99 PHE A CA 1
ATOM 749 C C . PHE A 1 99 ? 3.643 -8.008 23.359 1 36.16 99 PHE A C 1
ATOM 751 O O . PHE A 1 99 ? 4.219 -9.07 23.125 1 36.16 99 PHE A O 1
ATOM 758 N N . PRO A 1 100 ? 3.072 -7.859 24.453 1 37 100 PRO A N 1
ATOM 759 C CA . PRO A 1 100 ? 2.672 -9.109 25.109 1 37 100 PRO A CA 1
ATOM 760 C C . PRO A 1 100 ? 1.974 -10.07 24.156 1 37 100 PRO A C 1
ATOM 762 O O . PRO A 1 100 ? 1.434 -9.656 23.141 1 37 100 PRO A O 1
ATOM 765 N N . ASP A 1 101 ? 2.217 -11.367 24.297 1 41.53 101 ASP A N 1
ATOM 766 C CA . ASP A 1 101 ? 1.717 -12.523 23.562 1 41.53 101 ASP A CA 1
ATOM 767 C C . ASP A 1 101 ? 0.223 -12.391 23.281 1 41.53 101 ASP A C 1
ATOM 769 O O . ASP A 1 101 ? -0.237 -12.719 22.188 1 41.53 101 ASP A O 1
ATOM 773 N N . CYS A 1 102 ? -0.645 -12.102 24.297 1 53 102 CYS A N 1
ATOM 774 C CA . CYS A 1 102 ? -2.102 -12.109 24.219 1 53 102 CYS A CA 1
ATOM 775 C C . CYS A 1 102 ? -2.664 -10.703 24.406 1 53 102 CYS A C 1
ATOM 777 O O . CYS A 1 102 ? -2.088 -9.898 25.141 1 53 102 CYS A O 1
ATOM 779 N N . CYS A 1 103 ? -3.438 -10.211 23.406 1 57.69 103 CYS A N 1
ATOM 780 C CA . CYS A 1 103 ? -4.125 -8.922 23.516 1 57.69 103 CYS A CA 1
ATOM 781 C C . CYS A 1 103 ? -4.906 -8.836 24.828 1 57.69 103 CYS A C 1
ATOM 783 O O . CYS A 1 103 ? -5.562 -7.824 25.094 1 57.69 103 CYS A O 1
ATOM 785 N N . GLU A 1 104 ? -4.816 -9.812 25.641 1 59.78 104 GLU A N 1
ATOM 786 C CA . GLU A 1 104 ? -5.645 -9.867 26.844 1 59.78 104 GLU A CA 1
ATOM 787 C C . GLU A 1 104 ? -5.277 -8.758 27.828 1 59.78 104 GLU A C 1
ATOM 789 O O . GLU A 1 104 ? -6.148 -8.195 28.484 1 59.78 104 GLU A O 1
ATOM 794 N N . ARG A 1 105 ? -3.992 -8.516 27.859 1 63.56 105 ARG A N 1
ATOM 795 C CA . ARG A 1 105 ? -3.561 -7.473 28.781 1 63.56 105 ARG A CA 1
ATOM 796 C C . ARG A 1 105 ? -4.156 -6.125 28.391 1 63.56 105 ARG A C 1
ATOM 798 O O . ARG A 1 105 ? -4.582 -5.355 29.25 1 63.56 105 ARG A O 1
ATOM 805 N N . GLU A 1 106 ? -4.152 -5.949 27.156 1 69.75 106 GLU A N 1
ATOM 806 C CA . GLU A 1 106 ? -4.707 -4.684 26.703 1 69.75 106 GLU A CA 1
ATOM 807 C C . GLU A 1 106 ? -6.203 -4.594 27 1 69.75 106 GLU A C 1
ATOM 809 O O . GLU A 1 106 ? -6.711 -3.518 27.312 1 69.75 106 GLU A O 1
ATOM 814 N N . LEU A 1 107 ? -6.816 -5.676 26.922 1 70.38 107 LEU A N 1
ATOM 815 C CA . LEU A 1 107 ? -8.25 -5.711 27.203 1 70.38 107 LEU A CA 1
ATOM 816 C C . LEU A 1 107 ? -8.516 -5.543 28.688 1 70.38 107 LEU A C 1
ATOM 818 O O . LEU A 1 107 ? -9.492 -4.902 29.078 1 70.38 107 LEU A O 1
ATOM 822 N N . LEU A 1 108 ? -7.645 -6.074 29.484 1 69.62 108 LEU A N 1
ATOM 823 C CA . LEU A 1 108 ? -7.77 -5.906 30.922 1 69.62 108 LEU A CA 1
ATOM 824 C C . LEU A 1 108 ? -7.582 -4.449 31.312 1 69.62 108 LEU A C 1
ATOM 826 O O . LEU A 1 108 ? -8.305 -3.938 32.188 1 69.62 108 LEU A O 1
ATOM 830 N N . VAL A 1 109 ? -6.691 -3.854 30.703 1 70.69 109 VAL A N 1
ATOM 831 C CA . VAL A 1 109 ? -6.469 -2.436 30.969 1 70.69 109 VAL A CA 1
ATOM 832 C C . VAL A 1 109 ? -7.699 -1.633 30.562 1 70.69 109 VAL A C 1
ATOM 834 O O . VAL A 1 109 ? -8.102 -0.697 31.25 1 70.69 109 VAL A O 1
ATOM 837 N N . TRP A 1 110 ? -8.266 -1.974 29.484 1 75.88 110 TRP A N 1
ATOM 838 C CA . TRP A 1 110 ? -9.492 -1.352 29 1 75.88 110 TRP A CA 1
ATOM 839 C C . TRP A 1 110 ? -10.602 -1.465 30.047 1 75.88 110 TRP A C 1
ATOM 841 O O . TRP A 1 110 ? -11.258 -0.472 30.375 1 75.88 110 TRP A O 1
ATOM 851 N N . THR A 1 111 ? -10.789 -2.633 30.516 1 71.56 111 THR A N 1
ATOM 852 C CA . THR A 1 111 ? -11.852 -2.861 31.5 1 71.56 111 THR A CA 1
ATOM 853 C C . THR A 1 111 ? -11.586 -2.07 32.781 1 71.56 111 THR A C 1
ATOM 855 O O . THR A 1 111 ? -12.516 -1.513 33.375 1 71.56 111 THR A O 1
ATOM 858 N N . SER A 1 112 ? -10.359 -1.994 33.125 1 71.56 112 SER A N 1
ATOM 859 C CA . SER A 1 112 ? -10 -1.238 34.312 1 71.56 112 SER A CA 1
ATOM 860 C C . SER A 1 112 ? -10.195 0.26 34.094 1 71.56 112 SER A C 1
ATOM 862 O O . SER A 1 112 ? -10.648 0.968 35 1 71.56 112 SER A O 1
ATOM 864 N N . ARG A 1 113 ? -9.852 0.616 32.969 1 73 113 ARG A N 1
ATOM 865 C CA . ARG A 1 113 ? -9.977 2.027 32.625 1 73 113 ARG A CA 1
ATOM 866 C C . ARG A 1 113 ? -11.43 2.467 32.594 1 73 113 ARG A C 1
ATOM 868 O O . ARG A 1 113 ? -11.758 3.572 33.031 1 73 113 ARG A O 1
ATOM 875 N N . MET A 1 114 ? -12.219 1.637 32.094 1 70.81 114 MET A N 1
ATOM 876 C CA . MET A 1 114 ? -13.625 1.984 31.938 1 70.81 114 MET A CA 1
ATOM 877 C C . MET A 1 114 ? -14.352 1.929 33.281 1 70.81 114 MET A C 1
ATOM 879 O O . MET A 1 114 ? -15.383 2.584 33.469 1 70.81 114 MET A O 1
ATOM 883 N N . ASN A 1 115 ? -13.883 1.16 34.156 1 62.19 115 ASN A N 1
ATOM 884 C CA . ASN A 1 115 ? -14.492 1.044 35.469 1 62.19 115 ASN A CA 1
ATOM 885 C C . ASN A 1 115 ? -14.047 2.176 36.406 1 62.19 115 ASN A C 1
ATOM 887 O O . ASN A 1 115 ? -14.734 2.49 37.375 1 62.19 115 ASN A O 1
ATOM 891 N N . TYR A 1 116 ? -12.961 2.744 36.125 1 57.72 116 TYR A N 1
ATOM 892 C CA . TYR A 1 116 ? -12.461 3.787 37 1 57.72 116 TYR A CA 1
ATOM 893 C C . TYR A 1 116 ? -12.828 5.172 36.5 1 57.72 116 TYR A C 1
ATOM 895 O O . TYR A 1 116 ? -13.273 5.312 35.344 1 57.72 116 TYR A O 1
ATOM 903 N N . ARG A 1 117 ? -12.719 6.199 37.344 1 52.25 117 ARG A N 1
ATOM 904 C CA . ARG A 1 117 ? -13.031 7.621 37.281 1 52.25 117 ARG A CA 1
ATOM 905 C C . ARG A 1 117 ? -12.555 8.219 35.969 1 52.25 117 ARG A C 1
ATOM 907 O O . ARG A 1 117 ? -13.023 9.281 35.531 1 52.25 117 ARG A O 1
ATOM 914 N N . ASN A 1 118 ? -11.719 7.512 35.156 1 61.94 118 ASN A N 1
ATOM 915 C CA . ASN A 1 118 ? -11.148 8.117 33.969 1 61.94 118 ASN A CA 1
ATOM 916 C C . ASN A 1 118 ? -12.094 8.016 32.781 1 61.94 118 ASN A C 1
ATOM 918 O O . ASN A 1 118 ? -11.805 8.539 31.703 1 61.94 118 ASN A O 1
ATOM 922 N N . HIS A 1 119 ? -13.242 7.562 33.125 1 69.62 119 HIS A N 1
ATOM 923 C CA . HIS A 1 119 ? -14.234 7.367 32.094 1 69.62 119 HIS A CA 1
ATOM 924 C C . HIS A 1 119 ? -14.82 8.703 31.625 1 69.62 119 HIS A C 1
ATOM 926 O O . HIS A 1 119 ? -14.977 8.938 30.422 1 69.62 119 HIS A O 1
ATOM 932 N N . ASP A 1 120 ? -15.008 9.594 32.594 1 76.31 120 ASP A N 1
ATOM 933 C CA . ASP A 1 120 ? -15.594 10.891 32.25 1 76.31 120 ASP A CA 1
ATOM 934 C C . ASP A 1 120 ? -14.609 11.734 31.453 1 76.31 120 ASP A C 1
ATOM 936 O O . ASP A 1 120 ? -15.008 12.43 30.5 1 76.31 120 ASP A O 1
ATOM 940 N N . GLN A 1 121 ? -13.438 11.602 31.828 1 81.69 121 GLN A N 1
ATOM 941 C CA . GLN A 1 121 ? -12.422 12.359 31.109 1 81.69 121 GLN A CA 1
ATOM 942 C C . GLN A 1 121 ? -12.273 11.867 29.672 1 81.69 121 GLN A C 1
ATOM 944 O O . GLN A 1 121 ? -12.156 12.664 28.734 1 81.69 121 GLN A O 1
ATOM 949 N N . ASP A 1 122 ? -12.312 10.633 29.547 1 83.81 122 ASP A N 1
ATOM 950 C CA . ASP A 1 122 ? -12.188 10.062 28.203 1 83.81 122 ASP A CA 1
ATOM 951 C C . ASP A 1 122 ? -13.398 10.398 27.359 1 83.81 122 ASP A C 1
ATOM 953 O O . ASP A 1 122 ? -13.266 10.688 26.156 1 83.81 122 ASP A O 1
ATOM 957 N N . GLN A 1 123 ? -14.461 10.391 27.984 1 87.56 123 GLN A N 1
ATOM 958 C CA . GLN A 1 123 ? -15.68 10.711 27.25 1 87.56 123 GLN A CA 1
ATOM 959 C C . GLN A 1 123 ? -15.656 12.164 26.766 1 87.56 123 GLN A C 1
ATOM 961 O O . GLN A 1 123 ? -16.078 12.453 25.656 1 87.56 123 GLN A O 1
ATOM 966 N N . ASN A 1 124 ? -15.172 12.977 27.641 1 90.5 124 ASN A N 1
ATOM 967 C CA . ASN A 1 124 ? -15.062 14.383 27.25 1 90.5 124 ASN A CA 1
ATOM 968 C C . ASN A 1 124 ? -14.07 14.57 26.109 1 90.5 124 ASN A C 1
ATOM 970 O O . ASN A 1 124 ? -14.305 15.359 25.188 1 90.5 124 ASN A O 1
ATOM 974 N N . THR A 1 125 ? -12.992 13.852 26.234 1 92.44 125 THR A N 1
ATOM 975 C CA . THR A 1 125 ? -11.992 13.891 25.172 1 92.44 125 THR A CA 1
ATOM 976 C C . THR A 1 125 ? -12.578 13.406 23.844 1 92.44 125 THR A C 1
ATOM 978 O O . THR A 1 125 ? -12.344 14.008 22.797 1 92.44 125 THR A O 1
ATOM 981 N N . LEU A 1 126 ? -13.328 12.406 23.922 1 94.75 126 LEU A N 1
ATOM 982 C CA . LEU A 1 126 ? -13.938 11.844 22.719 1 94.75 126 LEU A CA 1
ATOM 983 C C . LEU A 1 126 ? -14.984 12.797 22.141 1 94.75 126 LEU A C 1
ATOM 985 O O . LEU A 1 126 ? -15.094 12.938 20.922 1 94.75 126 LEU A O 1
ATOM 989 N N . ARG A 1 127 ? -15.695 13.461 22.984 1 93.38 127 ARG A N 1
ATOM 990 C CA . ARG A 1 127 ? -16.672 14.445 22.516 1 93.38 127 ARG A CA 1
ATOM 991 C C . ARG A 1 127 ? -15.969 15.594 21.781 1 93.38 127 ARG A C 1
ATOM 993 O O . ARG A 1 127 ? -16.469 16.094 20.781 1 93.38 127 ARG A O 1
ATOM 1000 N N . ARG A 1 128 ? -14.891 15.969 22.297 1 92.88 128 ARG A N 1
ATOM 1001 C CA . ARG A 1 128 ? -14.125 17.031 21.641 1 92.88 128 ARG A CA 1
ATOM 1002 C C . ARG A 1 128 ? -13.594 16.562 20.281 1 92.88 128 ARG A C 1
ATOM 1004 O O . ARG A 1 128 ? -13.555 17.344 19.344 1 92.88 128 ARG A O 1
ATOM 1011 N N . TYR A 1 129 ? -13.211 15.352 20.203 1 95.56 129 TYR A N 1
ATOM 1012 C CA . TYR A 1 129 ? -12.797 14.805 18.906 1 95.56 129 TYR A CA 1
ATOM 1013 C C . TYR A 1 129 ? -13.891 14.984 17.875 1 95.56 129 TYR A C 1
ATOM 1015 O O . TYR A 1 129 ? -13.633 15.461 16.766 1 95.56 129 TYR A O 1
ATOM 1023 N N . PHE A 1 130 ? -15.039 14.555 18.203 1 94.44 130 PHE A N 1
ATOM 1024 C CA . PHE A 1 130 ? -16.141 14.578 17.25 1 94.44 130 PHE A CA 1
ATOM 1025 C C . PHE A 1 130 ? -16.547 16 16.922 1 94.44 130 PHE A C 1
ATOM 1027 O O . PHE A 1 130 ? -16.969 16.297 15.797 1 94.44 130 PHE A O 1
ATOM 1034 N N . THR A 1 131 ? -16.219 16.891 17.828 1 89.94 131 THR A N 1
ATOM 1035 C CA . THR A 1 131 ? -16.594 18.281 17.609 1 89.94 131 THR A CA 1
ATOM 1036 C C . THR A 1 131 ? -15.57 18.984 16.703 1 89.94 131 THR A C 1
ATOM 1038 O O . THR A 1 131 ? -15.938 19.766 15.836 1 89.94 131 THR A O 1
ATOM 1041 N N . PHE A 1 132 ? -14.336 18.594 16.859 1 89.25 132 PHE A N 1
ATOM 1042 C CA . PHE A 1 132 ? -13.328 19.453 16.266 1 89.25 132 PHE A CA 1
ATOM 1043 C C . PHE A 1 132 ? -12.531 18.703 15.203 1 89.25 132 PHE A C 1
ATOM 1045 O O . PHE A 1 132 ? -12.039 19.312 14.242 1 89.25 132 PHE A O 1
ATOM 1052 N N . LEU A 1 133 ? -12.312 17.438 15.336 1 93.94 133 LEU A N 1
ATOM 1053 C CA . LEU A 1 133 ? -11.359 16.766 14.461 1 93.94 133 LEU A CA 1
ATOM 1054 C C . LEU A 1 133 ? -12.086 15.867 13.469 1 93.94 133 LEU A C 1
ATOM 1056 O O . LEU A 1 133 ? -11.711 15.797 12.297 1 93.94 133 LEU A O 1
ATOM 1060 N N . ASN A 1 134 ? -13.094 15.211 13.898 1 95.31 134 ASN A N 1
ATOM 1061 C CA . ASN A 1 134 ? -13.82 14.281 13.047 1 95.31 134 ASN A CA 1
ATOM 1062 C C . ASN A 1 134 ? -14.328 14.961 11.781 1 95.31 134 ASN A C 1
ATOM 1064 O O . ASN A 1 134 ? -14.328 14.367 10.703 1 95.31 134 ASN A O 1
ATOM 1068 N N . PRO A 1 135 ? -14.734 16.172 11.867 1 93.69 135 PRO A N 1
ATOM 1069 C CA . PRO A 1 135 ? -15.273 16.828 10.68 1 93.69 135 PRO A CA 1
ATOM 1070 C C . PRO A 1 135 ? -14.234 17 9.578 1 93.69 135 PRO A C 1
ATOM 1072 O O . PRO A 1 135 ? -14.586 17.266 8.422 1 93.69 135 PRO A O 1
ATOM 1075 N N . HIS A 1 136 ? -13 16.906 9.891 1 94.06 136 HIS A N 1
ATOM 1076 C CA . HIS A 1 136 ? -11.945 17.062 8.891 1 94.06 136 HIS A CA 1
ATOM 1077 C C . HIS A 1 136 ? -11.742 15.766 8.117 1 94.06 136 HIS A C 1
ATOM 1079 O O . HIS A 1 136 ? -11.359 15.789 6.941 1 94.06 136 HIS A O 1
ATOM 1085 N N . TYR A 1 137 ? -11.844 14.734 8.781 1 95.81 137 TYR A N 1
ATOM 1086 C CA . TYR A 1 137 ? -11.898 13.391 8.227 1 95.81 137 TYR A CA 1
ATOM 1087 C C . TYR A 1 137 ? -13.07 12.602 8.797 1 95.81 137 TYR A C 1
ATOM 1089 O O . TYR A 1 137 ? -12.883 11.727 9.641 1 95.81 137 TYR A O 1
ATOM 1097 N N . PRO A 1 138 ? -14.219 12.852 8.25 1 96 138 PRO A N 1
ATOM 1098 C CA . PRO A 1 138 ? -15.445 12.367 8.891 1 96 138 PRO A CA 1
ATOM 1099 C C . PRO A 1 138 ? -15.688 10.883 8.648 1 96 138 PRO A C 1
ATOM 1101 O O . PRO A 1 138 ? -16.766 10.492 8.188 1 96 138 PRO A O 1
ATOM 1104 N N . CYS A 1 139 ? -14.797 10.078 9.094 1 96.06 139 CYS A N 1
ATOM 1105 C CA . CYS A 1 139 ? -14.875 8.648 8.844 1 96.06 139 CYS A CA 1
ATOM 1106 C C . CYS A 1 139 ? -15.727 7.953 9.906 1 96.06 139 CYS A C 1
ATOM 1108 O O . CYS A 1 139 ? -16.078 6.785 9.758 1 96.06 139 CYS A O 1
ATOM 1110 N N . LEU A 1 140 ? -16.109 8.648 10.984 1 96.12 140 LEU A N 1
ATOM 1111 C CA . LEU A 1 140 ? -16.906 8.062 12.055 1 96.12 140 LEU A CA 1
ATOM 1112 C C . LEU A 1 140 ? -18.203 8.828 12.25 1 96.12 140 LEU A C 1
ATOM 1114 O O . LEU A 1 140 ? -18.266 10.039 12.031 1 96.12 140 LEU A O 1
ATOM 1118 N N . ASN A 1 141 ? -19.203 8.109 12.586 1 93.62 141 ASN A N 1
ATOM 1119 C CA . ASN A 1 141 ? -20.453 8.711 13.031 1 93.62 141 ASN A CA 1
ATOM 1120 C C . ASN A 1 141 ? -20.531 8.797 14.555 1 93.62 141 ASN A C 1
ATOM 1122 O O . ASN A 1 141 ? -20.312 7.797 15.242 1 93.62 141 ASN A O 1
ATOM 1126 N N . GLU A 1 142 ? -20.859 9.922 15.047 1 93.62 142 GLU A N 1
ATOM 1127 C CA . GLU A 1 142 ? -20.812 10.188 16.484 1 93.62 142 GLU A CA 1
ATOM 1128 C C . GLU A 1 142 ? -21.828 9.344 17.234 1 93.62 142 GLU A C 1
ATOM 1130 O O . GLU A 1 142 ? -21.5 8.711 18.25 1 93.62 142 GLU A O 1
ATOM 1135 N N . SER A 1 143 ? -23.078 9.32 16.766 1 90.94 143 SER A N 1
ATOM 1136 C CA . SER A 1 143 ? -24.141 8.602 17.453 1 90.94 143 SER A CA 1
ATOM 1137 C C . SER A 1 143 ? -23.844 7.105 17.531 1 90.94 143 SER A C 1
ATOM 1139 O O . SER A 1 143 ? -23.984 6.492 18.594 1 90.94 143 SER A O 1
ATOM 1141 N N . ARG A 1 144 ? -23.438 6.59 16.469 1 91.12 144 ARG A N 1
ATOM 1142 C CA . ARG A 1 144 ? -23.109 5.168 16.453 1 91.12 144 ARG A CA 1
ATOM 1143 C C . ARG A 1 144 ? -21.906 4.863 17.344 1 91.12 144 ARG A C 1
ATOM 1145 O O . ARG A 1 144 ? -21.891 3.848 18.031 1 91.12 144 ARG A O 1
ATOM 1152 N N . PHE A 1 145 ? -20.922 5.691 17.328 1 94.38 145 PHE A N 1
ATOM 1153 C CA . PHE A 1 145 ? -19.719 5.504 18.109 1 94.38 145 PHE A CA 1
ATOM 1154 C C . PHE A 1 145 ? -20.047 5.445 19.594 1 94.38 145 PHE A C 1
ATOM 1156 O O . PHE A 1 145 ? -19.594 4.543 20.312 1 94.38 145 PHE A O 1
ATOM 1163 N N . PHE A 1 146 ? -20.781 6.371 20.094 1 92.38 146 PHE A N 1
ATOM 1164 C CA . PHE A 1 146 ? -21.062 6.434 21.516 1 92.38 146 PHE A CA 1
ATOM 1165 C C . PHE A 1 146 ? -22 5.312 21.938 1 92.38 146 PHE A C 1
ATOM 1167 O O . PHE A 1 146 ? -21.922 4.816 23.062 1 92.38 146 PHE A O 1
ATOM 1174 N N . SER A 1 147 ? -22.891 4.883 21 1 90.62 147 SER A N 1
ATOM 1175 C CA . SER A 1 147 ? -23.688 3.691 21.266 1 90.62 147 SER A CA 1
ATOM 1176 C C . SER A 1 147 ? -22.812 2.467 21.469 1 90.62 147 SER A C 1
ATOM 1178 O O . SER A 1 147 ? -23 1.696 22.406 1 90.62 147 SER A O 1
ATOM 1180 N N . ASP A 1 148 ? -21.859 2.305 20.578 1 91 148 ASP A N 1
ATOM 1181 C CA . ASP A 1 148 ? -20.906 1.196 20.688 1 91 148 ASP A CA 1
ATOM 1182 C C . ASP A 1 148 ? -20.062 1.32 21.953 1 91 148 ASP A C 1
ATOM 1184 O O . ASP A 1 148 ? -19.75 0.318 22.594 1 91 148 ASP A O 1
ATOM 1188 N N . LEU A 1 149 ? -19.609 2.568 22.234 1 91.81 149 LEU A N 1
ATOM 1189 C CA . LEU A 1 149 ? -18.812 2.803 23.438 1 91.81 149 LEU A CA 1
ATOM 1190 C C . LEU A 1 149 ? -19.562 2.348 24.672 1 91.81 149 LEU A C 1
ATOM 1192 O O . LEU A 1 149 ? -18.984 1.72 25.562 1 91.81 149 LEU A O 1
ATOM 1196 N N . GLN A 1 150 ? -20.828 2.635 24.734 1 88.38 150 GLN A N 1
ATOM 1197 C CA . GLN A 1 150 ? -21.641 2.219 25.859 1 88.38 150 GLN A CA 1
ATOM 1198 C C . GLN A 1 150 ? -21.75 0.698 25.938 1 88.38 150 GLN A C 1
ATOM 1200 O O . GLN A 1 150 ? -21.641 0.115 27.016 1 88.38 150 GLN A O 1
ATOM 1205 N N . THR A 1 151 ? -21.859 0.111 24.828 1 87.12 151 THR A N 1
ATOM 1206 C CA . THR A 1 151 ? -22 -1.339 24.75 1 87.12 151 THR A CA 1
ATOM 1207 C C . THR A 1 151 ? -20.734 -2.031 25.219 1 87.12 151 THR A C 1
ATOM 1209 O O . THR A 1 151 ? -20.781 -2.943 26.047 1 87.12 151 THR A O 1
ATOM 1212 N N . TYR A 1 152 ? -19.609 -1.558 24.75 1 86.25 152 TYR A N 1
ATOM 1213 C CA . TYR A 1 152 ? -18.359 -2.273 24.984 1 86.25 152 TYR A CA 1
ATOM 1214 C C . TYR A 1 152 ? -17.75 -1.853 26.312 1 86.25 152 TYR A C 1
ATOM 1216 O O . TYR A 1 152 ? -16.859 -2.533 26.828 1 86.25 152 TYR A O 1
ATOM 1224 N N . SER A 1 153 ? -18.125 -0.705 26.828 1 83.5 153 SER A N 1
ATOM 1225 C CA . SER A 1 153 ? -17.641 -0.28 28.141 1 83.5 153 SER A CA 1
ATOM 1226 C C . SER A 1 153 ? -18.234 -1.135 29.25 1 83.5 153 SER A C 1
ATOM 1228 O O . SER A 1 153 ? -17.625 -1.28 30.312 1 83.5 153 SER A O 1
ATOM 1230 N N . THR A 1 154 ? -19.391 -1.657 29 1 80.19 154 THR A N 1
ATOM 1231 C CA . THR A 1 154 ? -20.078 -2.426 30.031 1 80.19 154 THR A CA 1
ATOM 1232 C C . THR A 1 154 ? -19.938 -3.924 29.766 1 80.19 154 THR A C 1
ATOM 1234 O O . THR A 1 154 ? -20.469 -4.742 30.531 1 80.19 154 THR A O 1
ATOM 1237 N N . SER A 1 155 ? -19.297 -4.238 28.75 1 77.38 155 SER A N 1
ATOM 1238 C CA . SER A 1 155 ? -19.188 -5.641 28.375 1 77.38 155 SER A CA 1
ATOM 1239 C C . SER A 1 155 ? -18.094 -6.344 29.188 1 77.38 155 SER A C 1
ATOM 1241 O O . SER A 1 155 ? -17.125 -5.711 29.609 1 77.38 155 SER A O 1
ATOM 1243 N N . ASP A 1 156 ? -18.328 -7.609 29.328 1 74.06 156 ASP A N 1
ATOM 1244 C CA . ASP A 1 156 ? -17.344 -8.438 30.016 1 74.06 156 ASP A CA 1
ATOM 1245 C C . ASP A 1 156 ? -16.188 -8.781 29.078 1 74.06 156 ASP A C 1
ATOM 1247 O O . ASP A 1 156 ? -16.297 -8.617 27.859 1 74.06 156 ASP A O 1
ATOM 1251 N N . ILE A 1 157 ? -15.156 -9.234 29.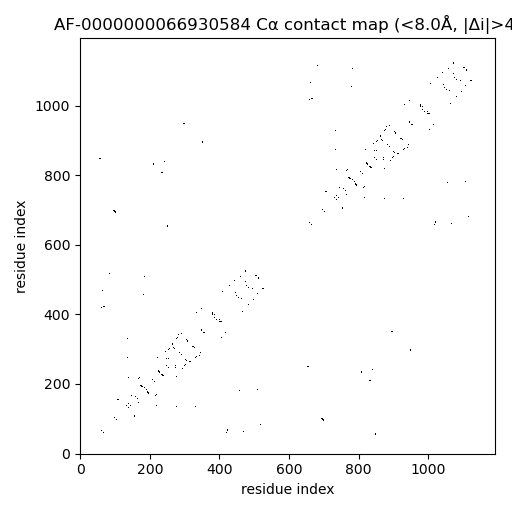656 1 68.75 157 ILE A N 1
ATOM 1252 C CA . ILE A 1 157 ? -13.914 -9.5 28.938 1 68.75 157 ILE A CA 1
ATOM 1253 C C . ILE A 1 157 ? -14.164 -10.547 27.859 1 68.75 157 ILE A C 1
ATOM 1255 O O . ILE A 1 157 ? -13.562 -10.484 26.781 1 68.75 157 ILE A O 1
ATOM 1259 N N . SER A 1 158 ? -15.008 -11.445 28.109 1 68.75 158 SER A N 1
ATOM 1260 C CA . SER A 1 158 ? -15.297 -12.5 27.141 1 68.75 158 SER A CA 1
ATOM 1261 C C . SER A 1 158 ? -15.914 -11.922 25.875 1 68.75 158 SER A C 1
ATOM 1263 O O . SER A 1 158 ? -15.602 -12.375 24.766 1 68.75 158 SER A O 1
ATOM 1265 N N . THR A 1 159 ? -16.672 -10.898 25.984 1 71.75 159 THR A N 1
ATOM 1266 C CA . THR A 1 159 ? -17.297 -10.234 24.844 1 71.75 159 THR A CA 1
ATOM 1267 C C . THR A 1 159 ? -16.281 -9.383 24.094 1 71.75 159 THR A C 1
ATOM 1269 O O . THR A 1 159 ? -16.391 -9.211 22.875 1 71.75 159 THR A O 1
ATOM 1272 N N . LEU A 1 160 ? -15.359 -9.047 24.844 1 71.44 160 LEU A N 1
ATOM 1273 C CA . LEU A 1 160 ? -14.367 -8.141 24.266 1 71.44 160 LEU A CA 1
ATOM 1274 C C . LEU A 1 160 ? -13.359 -8.914 23.406 1 71.44 160 LEU A C 1
ATOM 1276 O O . LEU A 1 160 ? -12.617 -8.32 22.625 1 71.44 160 LEU A O 1
ATOM 1280 N N . ARG A 1 161 ? -13.477 -10.133 23.438 1 68.12 161 ARG A N 1
ATOM 1281 C CA . ARG A 1 161 ? -12.539 -10.961 22.703 1 68.12 161 ARG A CA 1
ATOM 1282 C C . ARG A 1 161 ? -12.969 -11.117 21.25 1 68.12 161 ARG A C 1
ATOM 1284 O O . ARG A 1 161 ? -12.188 -11.539 20.391 1 68.12 161 ARG A O 1
ATOM 1291 N N . ASN A 1 162 ? -14.086 -10.609 20.984 1 72.5 162 ASN A N 1
ATOM 1292 C CA . ASN A 1 162 ? -14.516 -10.664 19.594 1 72.5 162 ASN A CA 1
ATOM 1293 C C . ASN A 1 162 ? -13.836 -9.586 18.75 1 72.5 162 ASN A C 1
ATOM 1295 O O . ASN A 1 162 ? -13.438 -8.547 19.266 1 72.5 162 ASN A O 1
ATOM 1299 N N . ARG A 1 163 ? -13.695 -9.812 17.531 1 76 163 ARG A N 1
ATOM 1300 C CA . ARG A 1 163 ? -12.953 -8.969 16.594 1 76 163 ARG A CA 1
ATOM 1301 C C . ARG A 1 163 ? -13.523 -7.551 16.578 1 76 163 ARG A C 1
ATOM 1303 O O . ARG A 1 163 ? -12.773 -6.574 16.562 1 76 163 ARG A O 1
ATOM 1310 N N . GLU A 1 164 ? -14.781 -7.504 16.609 1 80.75 164 GLU A N 1
ATOM 1311 C CA . GLU A 1 164 ? -15.43 -6.199 16.547 1 80.75 164 GLU A CA 1
ATOM 1312 C C . GLU A 1 164 ? -15.133 -5.367 17.781 1 80.75 164 GLU A C 1
ATOM 1314 O O . GLU A 1 164 ? -14.836 -4.172 17.688 1 80.75 164 GLU A O 1
ATOM 1319 N N . ALA A 1 165 ? -15.188 -6.043 18.859 1 82.94 165 ALA A N 1
ATOM 1320 C CA . ALA A 1 165 ? -14.914 -5.348 20.125 1 82.94 165 ALA A CA 1
ATOM 1321 C C . ALA A 1 165 ? -13.453 -4.934 20.203 1 82.94 165 ALA A C 1
ATOM 1323 O O . ALA A 1 165 ? -13.141 -3.824 20.641 1 82.94 165 ALA A O 1
ATOM 1324 N N . LEU A 1 166 ? -12.57 -5.816 19.781 1 82.5 166 LEU A N 1
ATOM 1325 C CA . LEU A 1 166 ? -11.141 -5.512 19.797 1 82.5 166 LEU A CA 1
ATOM 1326 C C . LEU A 1 166 ? -10.836 -4.293 18.938 1 82.5 166 LEU A C 1
ATOM 1328 O O . LEU A 1 166 ? -10.039 -3.434 19.328 1 82.5 166 LEU A O 1
ATOM 1332 N N . GLN A 1 167 ? -11.398 -4.258 17.859 1 88 167 GLN A N 1
ATOM 1333 C CA . GLN A 1 167 ? -11.18 -3.15 16.938 1 88 167 GLN A CA 1
ATOM 1334 C C . GLN A 1 167 ? -11.734 -1.846 17.5 1 88 167 GLN A C 1
ATOM 1336 O O . GLN A 1 167 ? -11.133 -0.783 17.328 1 88 167 GLN A O 1
ATOM 1341 N N . PHE A 1 168 ? -12.852 -2.006 18.125 1 91 168 PHE A N 1
ATOM 1342 C CA . PHE A 1 168 ? -13.453 -0.805 18.703 1 91 168 PHE A CA 1
ATOM 1343 C C . PHE A 1 168 ? -12.578 -0.252 19.828 1 91 168 PHE A C 1
ATOM 1345 O O . PHE A 1 168 ? -12.375 0.96 19.922 1 91 168 PHE A O 1
ATOM 1352 N N . VAL A 1 169 ? -12.086 -1.115 20.609 1 89.94 169 VAL A N 1
ATOM 1353 C CA . VAL A 1 169 ? -11.211 -0.694 21.688 1 89.94 169 VAL A CA 1
ATOM 1354 C C . VAL A 1 169 ? -9.961 -0.034 21.109 1 89.94 169 VAL A C 1
ATOM 1356 O O . VAL A 1 169 ? -9.516 1.007 21.609 1 89.94 169 VAL A O 1
ATOM 1359 N N . ALA A 1 170 ? -9.391 -0.644 20.078 1 92.31 170 ALA A N 1
ATOM 1360 C CA . ALA A 1 170 ? -8.242 -0.045 19.406 1 92.31 170 ALA A CA 1
ATOM 1361 C C . ALA A 1 170 ? -8.57 1.35 18.891 1 92.31 170 ALA A C 1
ATOM 1363 O O . ALA A 1 170 ? -7.77 2.275 19.016 1 92.31 170 ALA A O 1
ATOM 1364 N N . LEU A 1 171 ? -9.727 1.488 18.344 1 96 171 LEU A N 1
ATOM 1365 C CA . LEU A 1 171 ? -10.172 2.768 17.812 1 96 171 LEU A CA 1
ATOM 1366 C C . LEU A 1 171 ? -10.234 3.828 18.906 1 96 171 LEU A C 1
ATOM 1368 O O . LEU A 1 171 ? -9.766 4.953 18.703 1 96 171 LEU A O 1
ATOM 1372 N N . VAL A 1 172 ? -10.773 3.445 20.016 1 94.56 172 VAL A N 1
ATOM 1373 C CA . VAL A 1 172 ? -10.891 4.391 21.125 1 94.56 172 VAL A CA 1
ATOM 1374 C C . VAL A 1 172 ? -9.5 4.824 21.578 1 94.56 172 VAL A C 1
ATOM 1376 O O . VAL A 1 172 ? -9.25 6.012 21.797 1 94.56 172 VAL A O 1
ATOM 1379 N N . TYR A 1 173 ? -8.625 3.893 21.703 1 92.94 173 TYR A N 1
ATOM 1380 C CA . TYR A 1 173 ? -7.262 4.223 22.094 1 92.94 173 TYR A CA 1
ATOM 1381 C C . TYR A 1 173 ? -6.617 5.164 21.078 1 92.94 173 TYR A C 1
ATOM 1383 O O . TYR A 1 173 ? -5.898 6.094 21.469 1 92.94 173 TYR A O 1
ATOM 1391 N N . LEU A 1 174 ? -6.844 4.961 19.844 1 96.94 174 LEU A N 1
ATOM 1392 C CA . LEU A 1 174 ? -6.258 5.805 18.797 1 96.94 174 LEU A CA 1
ATOM 1393 C C . LEU A 1 174 ? -6.832 7.219 18.859 1 96.94 174 LEU A C 1
ATOM 1395 O O . LEU A 1 174 ? -6.102 8.195 18.688 1 96.94 174 LEU A O 1
ATOM 1399 N N . LEU A 1 175 ? -8.109 7.258 19.094 1 97.62 175 LEU A N 1
ATOM 1400 C CA . LEU A 1 175 ? -8.734 8.57 19.203 1 97.62 175 LEU A CA 1
ATOM 1401 C C . LEU A 1 175 ? -8.172 9.352 20.391 1 97.62 175 LEU A C 1
ATOM 1403 O O . LEU A 1 175 ? -7.879 10.547 20.266 1 97.62 175 LEU A O 1
ATOM 1407 N N . VAL A 1 176 ? -8.031 8.688 21.453 1 94.75 176 VAL A N 1
ATOM 1408 C CA . VAL A 1 176 ? -7.473 9.328 22.641 1 94.75 176 VAL A CA 1
ATOM 1409 C C . VAL A 1 176 ? -6.035 9.758 22.359 1 94.75 176 VAL A C 1
ATOM 1411 O O . VAL A 1 176 ? -5.629 10.859 22.719 1 94.75 176 VAL A O 1
ATOM 1414 N N . ALA A 1 177 ? -5.297 8.906 21.734 1 94.88 177 ALA A N 1
ATOM 1415 C CA . ALA A 1 177 ? -3.922 9.242 21.375 1 94.88 177 ALA A CA 1
ATOM 1416 C C . ALA A 1 177 ? -3.871 10.477 20.484 1 94.88 177 ALA A C 1
ATOM 1418 O O . ALA A 1 177 ? -3.059 11.383 20.719 1 94.88 177 ALA A O 1
ATOM 1419 N N . LEU A 1 178 ? -4.703 10.539 19.547 1 97.19 178 LEU A N 1
ATOM 1420 C CA . LEU A 1 178 ? -4.75 11.641 18.594 1 97.19 178 LEU A CA 1
ATOM 1421 C C . LEU A 1 178 ? -5.059 12.961 19.297 1 97.19 178 LEU A C 1
ATOM 1423 O O . LEU A 1 178 ? -4.434 13.984 19.016 1 97.19 178 LEU A O 1
ATOM 1427 N N . MET A 1 179 ? -5.992 12.914 20.203 1 95.88 179 MET A N 1
ATOM 1428 C CA . MET A 1 179 ? -6.363 14.117 20.938 1 95.88 179 MET A CA 1
ATOM 1429 C C . MET A 1 179 ? -5.246 14.547 21.891 1 95.88 179 MET A C 1
ATOM 1431 O O . MET A 1 179 ? -4.934 15.734 21.984 1 95.88 179 MET A O 1
ATOM 1435 N N . LYS A 1 180 ? -4.629 13.617 22.469 1 92.94 180 LYS A N 1
ATOM 1436 C CA . LYS A 1 180 ? -3.568 13.93 23.422 1 92.94 180 LYS A CA 1
ATOM 1437 C C . LYS A 1 180 ? -2.385 14.602 22.734 1 92.94 180 LYS A C 1
ATOM 1439 O O . LYS A 1 180 ? -1.778 15.523 23.281 1 92.94 180 LYS A O 1
ATOM 1444 N N . ILE A 1 181 ? -2.043 14.203 21.578 1 93.81 181 ILE A N 1
ATOM 1445 C CA . ILE A 1 181 ? -0.888 14.766 20.891 1 93.81 181 ILE A CA 1
ATOM 1446 C C . ILE A 1 181 ? -1.165 16.234 20.547 1 93.81 181 ILE A C 1
ATOM 1448 O O . ILE A 1 181 ? -0.243 17.047 20.5 1 93.81 181 ILE A O 1
ATOM 1452 N N . LEU A 1 182 ? -2.404 16.562 20.359 1 92.69 182 LEU A N 1
ATOM 1453 C CA . LEU A 1 182 ? -2.754 17.922 19.953 1 92.69 182 LEU A CA 1
ATOM 1454 C C . LEU A 1 182 ? -3.037 18.797 21.172 1 92.69 182 LEU A C 1
ATOM 1456 O O . LEU A 1 182 ? -2.795 20 21.141 1 92.69 182 LEU A O 1
ATOM 1460 N N . GLU A 1 183 ? -3.494 18.219 22.219 1 90.81 183 GLU A N 1
ATOM 1461 C CA . GLU A 1 183 ? -3.963 19.031 23.344 1 90.81 183 GLU A CA 1
ATOM 1462 C C . GLU A 1 183 ? -2.93 19.078 24.469 1 90.81 183 GLU A C 1
ATOM 1464 O O . GLU A 1 183 ? -2.812 20.078 25.172 1 90.81 183 GLU A O 1
ATOM 1469 N N . ASP A 1 184 ? -2.246 18.016 24.656 1 86.62 184 ASP A N 1
ATOM 1470 C CA . ASP A 1 184 ? -1.329 17.938 25.781 1 86.62 184 ASP A CA 1
ATOM 1471 C C . ASP A 1 184 ? -0.025 18.672 25.484 1 86.62 184 ASP A C 1
ATOM 1473 O O . ASP A 1 184 ? 0.428 18.703 24.328 1 86.62 184 ASP A O 1
ATOM 1477 N N . TYR A 1 185 ? 0.407 19.281 26.547 1 85.19 185 TYR A N 1
ATOM 1478 C CA . TYR A 1 185 ? 1.706 19.938 26.484 1 85.19 185 TYR A CA 1
ATOM 1479 C C . TYR A 1 185 ? 2.832 18.953 26.781 1 85.19 185 TYR A C 1
ATOM 1481 O O . TYR A 1 185 ? 2.711 18.109 27.672 1 85.19 185 TYR A O 1
ATOM 1489 N N . CYS A 1 186 ? 3.84 18.938 25.875 1 83.56 186 CYS A N 1
ATOM 1490 C CA . CYS A 1 186 ? 4.961 18.031 26.109 1 83.56 186 CYS A CA 1
ATOM 1491 C C . CYS A 1 186 ? 6.289 18.766 25.953 1 83.56 186 CYS A C 1
ATOM 1493 O O . CYS A 1 186 ? 6.48 19.516 25 1 83.56 186 CYS A O 1
ATOM 1495 N N . ILE A 1 187 ? 7.109 18.516 26.984 1 74.12 187 ILE A N 1
ATOM 1496 C CA . ILE A 1 187 ? 8.453 19.078 26.953 1 74.12 187 ILE A CA 1
ATOM 1497 C C . ILE A 1 187 ? 9.43 18.062 26.359 1 74.12 187 ILE A C 1
ATOM 1499 O O . ILE A 1 187 ? 9.062 16.906 26.109 1 74.12 187 ILE A O 1
ATOM 1503 N N . GLU A 1 188 ? 10.602 18.438 26.031 1 69.75 188 GLU A N 1
ATOM 1504 C CA . GLU A 1 188 ? 11.578 17.641 25.297 1 69.75 188 GLU A CA 1
ATOM 1505 C C . GLU A 1 188 ? 11.891 16.328 26.031 1 69.75 188 GLU A C 1
ATOM 1507 O O . GLU A 1 188 ? 12.094 15.297 25.391 1 69.75 188 GLU A O 1
ATOM 1512 N N . SER A 1 189 ? 11.836 16.297 27.234 1 64.19 189 SER A N 1
ATOM 1513 C CA . SER A 1 189 ? 12.227 15.125 28.016 1 64.19 189 SER A CA 1
ATOM 1514 C C . SER A 1 189 ? 11.031 14.219 28.297 1 64.19 189 SER A C 1
ATOM 1516 O O . SER A 1 189 ? 11.188 13.094 28.766 1 64.19 189 SER A O 1
ATOM 1518 N N . SER A 1 190 ? 9.969 14.672 27.797 1 67.19 190 SER A N 1
ATOM 1519 C CA . SER A 1 190 ? 8.766 13.898 28.109 1 67.19 190 SER A CA 1
ATOM 1520 C C . SER A 1 190 ? 8.43 12.93 26.984 1 67.19 190 SER A C 1
ATOM 1522 O O . SER A 1 190 ? 8.93 13.062 25.859 1 67.19 190 SER A O 1
ATOM 1524 N N . ALA A 1 191 ? 7.699 11.977 27.422 1 75.06 191 ALA A N 1
ATOM 1525 C CA . ALA A 1 191 ? 7.16 11.055 26.422 1 75.06 191 ALA A CA 1
ATOM 1526 C C . ALA A 1 191 ? 6.191 11.773 25.484 1 75.06 191 ALA A C 1
ATOM 1528 O O . ALA A 1 191 ? 5.535 12.734 25.875 1 75.06 191 ALA A O 1
ATOM 1529 N N . ILE A 1 192 ? 6.164 11.312 24.281 1 84.31 192 ILE A N 1
ATOM 1530 C CA . ILE A 1 192 ? 5.234 11.883 23.312 1 84.31 192 ILE A CA 1
ATOM 1531 C C . ILE A 1 192 ? 3.797 11.633 23.766 1 84.31 192 ILE A C 1
ATOM 1533 O O . ILE A 1 192 ? 3.424 10.5 24.062 1 84.31 192 ILE A O 1
ATOM 1537 N N . PRO A 1 193 ? 3.023 12.625 23.875 1 89.12 193 PRO A N 1
ATOM 1538 C CA . PRO A 1 193 ? 1.645 12.453 24.328 1 89.12 193 PRO A CA 1
ATOM 1539 C C . PRO A 1 193 ? 0.86 11.445 23.5 1 89.12 193 PRO A C 1
ATOM 1541 O O . PRO A 1 193 ? 0.945 11.461 22.266 1 89.12 193 PRO A O 1
ATOM 1544 N N . GLY A 1 194 ? 0.136 10.523 24.156 1 89.94 194 GLY A N 1
ATOM 1545 C CA . GLY A 1 194 ? -0.709 9.547 23.484 1 89.94 194 GLY A CA 1
ATOM 1546 C C . GLY A 1 194 ? 0.046 8.305 23.047 1 89.94 194 GLY A C 1
ATOM 1547 O O . GLY A 1 194 ? -0.551 7.367 22.516 1 89.94 194 GLY A O 1
ATOM 1548 N N . TRP A 1 195 ? 1.279 8.234 23.312 1 86.31 195 TRP A N 1
ATOM 1549 C CA . TRP A 1 195 ? 2.121 7.141 22.828 1 86.31 195 TRP A CA 1
ATOM 1550 C C . TRP A 1 195 ? 1.681 5.809 23.422 1 86.31 195 TRP A C 1
ATOM 1552 O O . TRP A 1 195 ? 1.659 4.789 22.734 1 86.31 195 TRP A O 1
ATOM 1562 N N . GLN A 1 196 ? 1.369 5.824 24.672 1 82.19 196 GLN A N 1
ATOM 1563 C CA . GLN A 1 196 ? 0.933 4.594 25.328 1 82.19 196 GLN A CA 1
ATOM 1564 C C . GLN A 1 196 ? -0.352 4.062 24.703 1 82.19 196 GLN A C 1
ATOM 1566 O O . GLN A 1 196 ? -0.462 2.867 24.422 1 82.19 196 GLN A O 1
ATOM 1571 N N . GLU A 1 197 ? -1.327 4.938 24.547 1 88.44 197 GLU A N 1
ATOM 1572 C CA . GLU A 1 197 ? -2.582 4.555 23.906 1 88.44 197 GLU A CA 1
ATOM 1573 C C . GLU A 1 197 ? -2.35 4.066 22.469 1 88.44 197 GLU A C 1
ATOM 1575 O O . GLU A 1 197 ? -2.959 3.09 22.047 1 88.44 197 GLU A O 1
ATOM 1580 N N . PHE A 1 198 ? -1.401 4.695 21.844 1 90.94 198 PHE A N 1
ATOM 1581 C CA . PHE A 1 198 ? -1.071 4.332 20.469 1 90.94 198 PHE A CA 1
ATOM 1582 C C . PHE A 1 198 ? -0.505 2.92 20.406 1 90.94 198 PHE A C 1
ATOM 1584 O O . PHE A 1 198 ? -0.912 2.121 19.562 1 90.94 198 PHE A O 1
ATOM 1591 N N . ASN A 1 199 ? 0.335 2.678 21.25 1 83 199 ASN A N 1
ATOM 1592 C CA . ASN A 1 199 ? 0.973 1.366 21.266 1 83 199 ASN A CA 1
ATOM 1593 C C . ASN A 1 199 ? -0.027 0.261 21.594 1 83 199 ASN A C 1
ATOM 1595 O O . ASN A 1 199 ? 0.017 -0.818 21 1 83 199 ASN A O 1
ATOM 1599 N N . ARG A 1 200 ? -0.875 0.542 22.469 1 83 200 ARG A N 1
ATOM 1600 C CA . ARG A 1 200 ? -1.903 -0.432 22.812 1 83 200 ARG A CA 1
ATOM 1601 C C . ARG A 1 200 ? -2.814 -0.719 21.625 1 83 200 ARG A C 1
ATOM 1603 O O . ARG A 1 200 ? -3.133 -1.877 21.344 1 83 200 ARG A O 1
ATOM 1610 N N . ALA A 1 201 ? -3.242 0.343 21 1 89.62 201 ALA A N 1
ATOM 1611 C CA . ALA A 1 201 ? -4.102 0.195 19.828 1 89.62 201 ALA A CA 1
ATOM 1612 C C . ALA A 1 201 ? -3.395 -0.582 18.734 1 89.62 201 ALA A C 1
ATOM 1614 O O . ALA A 1 201 ? -3.994 -1.448 18.094 1 89.62 201 ALA A O 1
ATOM 1615 N N . SER A 1 202 ? -2.109 -0.264 18.484 1 85.38 202 SER A N 1
ATOM 1616 C CA . SER A 1 202 ? -1.342 -0.919 17.438 1 85.38 202 SER A CA 1
ATOM 1617 C C . SER A 1 202 ? -1.207 -2.414 17.703 1 85.38 202 SER A C 1
ATOM 1619 O O . SER A 1 202 ? -1.265 -3.221 16.766 1 85.38 202 SER A O 1
ATOM 1621 N N . HIS A 1 203 ? -1.087 -2.676 18.891 1 79.62 203 HIS A N 1
ATOM 1622 C CA . HIS A 1 203 ? -1.006 -4.082 19.281 1 79.62 203 HIS A CA 1
ATOM 1623 C C . HIS A 1 203 ? -2.314 -4.809 18.984 1 79.62 203 HIS A C 1
ATOM 1625 O O . HIS A 1 203 ? -2.312 -5.891 18.406 1 79.62 203 HIS A O 1
ATOM 1631 N N . LEU A 1 204 ? -3.371 -4.219 19.375 1 81.19 204 LEU A N 1
ATOM 1632 C CA . LEU A 1 204 ? -4.688 -4.809 19.141 1 81.19 204 LEU A CA 1
ATOM 1633 C C . LEU A 1 204 ? -4.961 -4.953 17.641 1 81.19 204 LEU A C 1
ATOM 1635 O O . LEU A 1 204 ? -5.473 -5.984 17.203 1 81.19 204 LEU A O 1
ATOM 1639 N N . LEU A 1 205 ? -4.578 -3.984 16.875 1 83.69 205 LEU A N 1
ATOM 1640 C CA . LEU A 1 205 ? -4.832 -3.979 15.438 1 83.69 205 LEU A CA 1
ATOM 1641 C C . LEU A 1 205 ? -4.008 -5.051 14.734 1 83.69 205 LEU A C 1
ATOM 1643 O O . LEU A 1 205 ? -4.449 -5.625 13.734 1 83.69 205 LEU A O 1
ATOM 1647 N N . SER A 1 206 ? -2.83 -5.223 15.195 1 75.44 206 SER A N 1
ATOM 1648 C CA . SER A 1 206 ? -1.98 -6.234 14.578 1 75.44 206 SER A CA 1
ATOM 1649 C C . SER A 1 206 ? -2.627 -7.613 14.641 1 75.44 206 SER A C 1
ATOM 1651 O O . SER A 1 206 ? -2.457 -8.43 13.734 1 75.44 206 SER A O 1
ATOM 1653 N N . HIS A 1 207 ? -3.389 -7.754 15.57 1 69.38 207 HIS A N 1
ATOM 1654 C CA . HIS A 1 207 ? -4.09 -9.023 15.711 1 69.38 207 HIS A CA 1
ATOM 1655 C C . HIS A 1 207 ? -5.293 -9.102 14.773 1 69.38 207 HIS A C 1
ATOM 1657 O O . HIS A 1 207 ? -5.602 -10.164 14.234 1 69.38 207 HIS A O 1
ATOM 1663 N N . ASN A 1 208 ? -5.836 -8.031 14.617 1 67.5 208 ASN A N 1
ATOM 1664 C CA . ASN A 1 208 ? -7.039 -7.984 13.789 1 67.5 208 ASN A CA 1
ATOM 1665 C C . ASN A 1 208 ? -6.707 -8.102 12.305 1 67.5 208 ASN A C 1
ATOM 1667 O O . ASN A 1 208 ? -7.504 -8.633 11.531 1 67.5 208 ASN A O 1
ATOM 1671 N N . THR A 1 209 ? -5.637 -7.547 11.945 1 69 209 THR A N 1
ATOM 1672 C CA . THR A 1 209 ? -5.309 -7.496 10.523 1 69 209 THR A CA 1
ATOM 1673 C C . THR A 1 209 ? -4.488 -8.719 10.109 1 69 209 THR A C 1
ATOM 1675 O O . THR A 1 209 ? -4.086 -8.836 8.953 1 69 209 THR A O 1
ATOM 1678 N N . HIS A 1 210 ? -4.422 -9.398 11.008 1 65.44 210 HIS A N 1
ATOM 1679 C CA . HIS A 1 210 ? -3.646 -10.602 10.727 1 65.44 210 HIS A CA 1
ATOM 1680 C C . HIS A 1 210 ? -4.266 -11.391 9.578 1 65.44 210 HIS A C 1
ATOM 1682 O O . HIS A 1 210 ? -5.484 -11.562 9.523 1 65.44 210 HIS A O 1
ATOM 1688 N N . MET A 1 211 ? -3.428 -11.711 8.648 1 63.38 211 MET A N 1
ATOM 1689 C CA . MET A 1 211 ? -3.775 -12.547 7.492 1 63.38 211 MET A CA 1
ATOM 1690 C C . MET A 1 211 ? -4.742 -11.812 6.57 1 63.38 211 MET A C 1
ATOM 1692 O O . MET A 1 211 ? -5.633 -12.43 5.98 1 63.38 211 MET A O 1
ATOM 1696 N N . GLY A 1 212 ? -4.691 -10.547 6.707 1 68.31 212 GLY A N 1
ATOM 1697 C CA . GLY A 1 212 ? -5.453 -9.758 5.746 1 68.31 212 GLY A CA 1
ATOM 1698 C C . GLY A 1 212 ? -6.922 -9.633 6.105 1 68.31 212 GLY A C 1
ATOM 1699 O O . GLY A 1 212 ? -7.758 -9.391 5.238 1 68.31 212 GLY A O 1
ATOM 1700 N N . ARG A 1 213 ? -7.336 -9.789 7.297 1 74.25 213 ARG A N 1
ATOM 1701 C CA . ARG A 1 213 ? -8.734 -9.805 7.707 1 74.25 213 ARG A CA 1
ATOM 1702 C C . ARG A 1 213 ? -9.203 -8.406 8.117 1 74.25 213 ARG A C 1
ATOM 1704 O O . ARG A 1 213 ? -10.117 -8.273 8.93 1 74.25 213 ARG A O 1
ATOM 1711 N N . GLY A 1 214 ? -8.711 -7.5 7.539 1 83.94 214 GLY A N 1
ATOM 1712 C CA . GLY A 1 214 ? -9.156 -6.148 7.836 1 83.94 214 GLY A CA 1
ATOM 1713 C C . GLY A 1 214 ? -10.469 -5.793 7.168 1 83.94 214 GLY A C 1
ATOM 1714 O O . GLY A 1 214 ? -10.734 -6.215 6.039 1 83.94 214 GLY A O 1
ATOM 1715 N N . ASP A 1 215 ? -11.344 -5.09 7.91 1 87.94 215 ASP A N 1
ATOM 1716 C CA . ASP A 1 215 ? -12.625 -4.66 7.363 1 87.94 215 ASP A CA 1
ATOM 1717 C C . ASP A 1 215 ? -12.742 -3.137 7.367 1 87.94 215 ASP A C 1
ATOM 1719 O O . ASP A 1 215 ? -11.734 -2.432 7.449 1 87.94 215 ASP A O 1
ATOM 1723 N N . VAL A 1 216 ? -13.93 -2.645 7.238 1 90.69 216 VAL A N 1
ATOM 1724 C CA . VAL A 1 216 ? -14.164 -1.211 7.113 1 90.69 216 VAL A CA 1
ATOM 1725 C C . VAL A 1 216 ? -13.797 -0.51 8.422 1 90.69 216 VAL A C 1
ATOM 1727 O O . VAL A 1 216 ? -13.242 0.594 8.406 1 90.69 216 VAL A O 1
ATOM 1730 N N . GLN A 1 217 ? -14.094 -1.134 9.5 1 91.31 217 GLN A N 1
ATOM 1731 C CA . GLN A 1 217 ? -13.727 -0.552 10.789 1 91.31 217 GLN A CA 1
ATOM 1732 C C . GLN A 1 217 ? -12.211 -0.5 10.953 1 91.31 217 GLN A C 1
ATOM 1734 O O . GLN A 1 217 ? -11.68 0.431 11.562 1 91.31 217 GLN A O 1
ATOM 1739 N N . THR A 1 218 ? -11.562 -1.531 10.445 1 93.44 218 THR A N 1
ATOM 1740 C CA . THR A 1 218 ? -10.102 -1.52 10.453 1 93.44 218 THR A CA 1
ATOM 1741 C C . THR A 1 218 ? -9.562 -0.328 9.664 1 93.44 218 THR A C 1
ATOM 1743 O O . THR A 1 218 ? -8.578 0.292 10.055 1 93.44 218 THR A O 1
ATOM 1746 N N . ALA A 1 219 ? -10.211 -0.036 8.586 1 94.81 219 ALA A N 1
ATOM 1747 C CA . ALA A 1 219 ? -9.82 1.121 7.785 1 94.81 219 ALA A CA 1
ATOM 1748 C C . ALA A 1 219 ? -9.93 2.41 8.594 1 94.81 219 ALA A C 1
ATOM 1750 O O . ALA A 1 219 ? -9.047 3.273 8.516 1 94.81 219 ALA A O 1
ATOM 1751 N N . ASN A 1 220 ? -10.969 2.512 9.383 1 96.38 220 ASN A N 1
ATOM 1752 C CA . ASN A 1 220 ? -11.117 3.668 10.266 1 96.38 220 ASN A CA 1
ATOM 1753 C C . ASN A 1 220 ? -9.945 3.791 11.234 1 96.38 220 ASN A C 1
ATOM 1755 O O . ASN A 1 220 ? -9.43 4.887 11.453 1 96.38 220 ASN A O 1
ATOM 1759 N N . CYS A 1 221 ? -9.586 2.689 11.734 1 96.69 221 CYS A N 1
ATOM 1760 C CA . CYS A 1 221 ? -8.453 2.674 12.656 1 96.69 221 CYS A CA 1
ATOM 1761 C C . CYS A 1 221 ? -7.188 3.172 11.969 1 96.69 221 CYS A C 1
ATOM 1763 O O . CYS A 1 221 ? -6.438 3.963 12.547 1 96.69 221 CYS A O 1
ATOM 1765 N N . PHE A 1 222 ? -7.012 2.777 10.789 1 96.38 222 PHE A N 1
ATOM 1766 C CA . PHE A 1 222 ? -5.789 3.146 10.086 1 96.38 222 PHE A CA 1
ATOM 1767 C C . PHE A 1 222 ? -5.812 4.617 9.695 1 96.38 222 PHE A C 1
ATOM 1769 O O . PHE A 1 222 ? -4.766 5.266 9.625 1 96.38 222 PHE A O 1
ATOM 1776 N N . ILE A 1 223 ? -6.945 5.164 9.445 1 97.88 223 ILE A N 1
ATOM 1777 C CA . ILE A 1 223 ? -7.051 6.598 9.195 1 97.88 223 ILE A CA 1
ATOM 1778 C C . ILE A 1 223 ? -6.543 7.371 10.414 1 97.88 223 ILE A C 1
ATOM 1780 O O . ILE A 1 223 ? -5.668 8.234 10.289 1 97.88 223 ILE A O 1
ATOM 1784 N N . ILE A 1 224 ? -7.078 6.977 11.547 1 98.19 224 ILE A N 1
ATOM 1785 C CA . ILE A 1 224 ? -6.727 7.688 12.773 1 98.19 224 ILE A CA 1
ATOM 1786 C C . ILE A 1 224 ? -5.266 7.422 13.125 1 98.19 224 ILE A C 1
ATOM 1788 O O . ILE A 1 224 ? -4.551 8.328 13.562 1 98.19 224 ILE A O 1
ATOM 1792 N N . LYS A 1 225 ? -4.848 6.227 12.914 1 96.88 225 LYS A N 1
ATOM 1793 C CA . LYS A 1 225 ? -3.449 5.871 13.141 1 96.88 225 LYS A CA 1
ATOM 1794 C C . LYS A 1 225 ? -2.516 6.715 12.281 1 96.88 225 LYS A C 1
ATOM 1796 O O . LYS A 1 225 ? -1.502 7.223 12.766 1 96.88 225 LYS A O 1
ATOM 1801 N N . ALA A 1 226 ? -2.816 6.848 11.078 1 97 226 ALA A N 1
ATOM 1802 C CA . ALA A 1 226 ? -2.006 7.633 10.148 1 97 226 ALA A CA 1
ATOM 1803 C C . ALA A 1 226 ? -1.938 9.094 10.586 1 97 226 ALA A C 1
ATOM 1805 O O . ALA A 1 226 ? -0.883 9.727 10.492 1 97 226 ALA A O 1
ATOM 1806 N N . LEU A 1 227 ? -3.027 9.578 11.062 1 97.62 227 LEU A N 1
ATOM 1807 C CA . LEU A 1 227 ? -3.068 10.969 11.508 1 97.62 227 LEU A CA 1
ATOM 1808 C C . LEU A 1 227 ? -2.162 11.172 12.719 1 97.62 227 LEU A C 1
ATOM 1810 O O . LEU A 1 227 ? -1.391 12.133 12.766 1 97.62 227 LEU A O 1
ATOM 1814 N N . TYR A 1 228 ? -2.303 10.297 13.641 1 96.44 228 TYR A N 1
ATOM 1815 C CA . TYR A 1 228 ? -1.443 10.406 14.812 1 96.44 228 TYR A CA 1
ATOM 1816 C C . TYR A 1 228 ? 0.027 10.406 14.414 1 96.44 228 TYR A C 1
ATOM 1818 O O . TYR A 1 228 ? 0.805 11.242 14.891 1 96.44 228 TYR A O 1
ATOM 1826 N N . LEU A 1 229 ? 0.356 9.484 13.594 1 94.69 229 LEU A N 1
ATOM 1827 C CA . LEU A 1 229 ? 1.738 9.352 13.148 1 94.69 229 LEU A CA 1
ATOM 1828 C C . LEU A 1 229 ? 2.184 10.586 12.375 1 94.69 229 LEU A C 1
ATOM 1830 O O . LEU A 1 229 ? 3.332 11.023 12.5 1 94.69 229 LEU A O 1
ATOM 1834 N N . LEU A 1 230 ? 1.315 11.086 11.617 1 94.56 230 LEU A N 1
ATOM 1835 C CA . LEU A 1 230 ? 1.594 12.32 10.891 1 94.56 230 LEU A CA 1
ATOM 1836 C C . LEU A 1 230 ? 1.904 13.461 11.852 1 94.56 230 LEU A C 1
ATOM 1838 O O . LEU A 1 230 ? 2.826 14.25 11.617 1 94.56 230 LEU A O 1
ATOM 1842 N N . TYR A 1 231 ? 1.152 13.508 12.938 1 94.25 231 TYR A N 1
ATOM 1843 C CA . TYR A 1 231 ? 1.25 14.625 13.875 1 94.25 231 TYR A CA 1
ATOM 1844 C C . TYR A 1 231 ? 2.518 14.516 14.719 1 94.25 231 TYR A C 1
ATOM 1846 O O . TYR A 1 231 ? 2.965 15.508 15.297 1 94.25 231 TYR A O 1
ATOM 1854 N N . ILE A 1 232 ? 3.119 13.367 14.781 1 89 232 ILE A N 1
ATOM 1855 C CA . ILE A 1 232 ? 4.355 13.234 15.547 1 89 232 ILE A CA 1
ATOM 1856 C C . ILE A 1 232 ? 5.547 13.156 14.594 1 89 232 ILE A C 1
ATOM 1858 O O . ILE A 1 232 ? 6.637 12.742 14.992 1 89 232 ILE A O 1
ATOM 1862 N N . GLU A 1 233 ? 5.371 13.344 13.328 1 88.12 233 GLU A N 1
ATOM 1863 C CA . GLU A 1 233 ? 6.367 13.453 12.266 1 88.12 233 GLU A CA 1
ATOM 1864 C C . GLU A 1 233 ? 6.98 12.102 11.93 1 88.12 233 GLU A C 1
ATOM 1866 O O . GLU A 1 233 ? 8.172 12.008 11.633 1 88.12 233 GLU A O 1
ATOM 1871 N N . GLU A 1 234 ? 6.23 11.148 12.156 1 89.75 234 GLU A N 1
ATOM 1872 C CA . GLU A 1 234 ? 6.621 9.828 11.664 1 89.75 234 GLU A CA 1
ATOM 1873 C C . GLU A 1 234 ? 6.023 9.555 10.289 1 89.75 234 GLU A C 1
ATOM 1875 O O . GLU A 1 234 ? 5.129 8.719 10.148 1 89.75 234 GLU A O 1
ATOM 1880 N N . TYR A 1 235 ? 6.621 10.148 9.344 1 90.19 235 TYR A N 1
ATOM 1881 C CA . TYR A 1 235 ? 6.031 10.195 8.008 1 90.19 235 TYR A CA 1
ATOM 1882 C C . TYR A 1 235 ? 6.059 8.82 7.355 1 90.19 235 TYR A C 1
ATOM 1884 O O . TYR A 1 235 ? 5.098 8.422 6.691 1 90.19 235 TYR A O 1
ATOM 1892 N N . ASN A 1 236 ? 7.16 8.07 7.523 1 88.56 236 ASN A N 1
ATOM 1893 C CA . ASN A 1 236 ? 7.227 6.738 6.93 1 88.56 236 ASN A CA 1
ATOM 1894 C C . ASN A 1 236 ? 6.16 5.812 7.512 1 88.56 236 ASN A C 1
ATOM 1896 O O . ASN A 1 236 ? 5.5 5.082 6.773 1 88.56 236 ASN A O 1
ATOM 1900 N N . ALA A 1 237 ? 6.043 5.902 8.805 1 90.31 237 ALA A N 1
ATOM 1901 C CA . ALA A 1 237 ? 5.031 5.078 9.461 1 90.31 237 ALA A CA 1
ATOM 1902 C C . ALA A 1 237 ? 3.625 5.504 9.039 1 90.31 237 ALA A C 1
ATOM 1904 O O . ALA A 1 237 ? 2.734 4.664 8.883 1 90.31 237 ALA A O 1
ATOM 1905 N N . SER A 1 238 ? 3.461 6.777 8.961 1 94.62 238 SER A N 1
ATOM 1906 C CA . SER A 1 238 ? 2.168 7.273 8.5 1 94.62 238 SER A CA 1
ATOM 1907 C C . SER A 1 238 ? 1.868 6.816 7.082 1 94.62 238 SER A C 1
ATOM 1909 O O . SER A 1 238 ? 0.738 6.43 6.773 1 94.62 238 SER A O 1
ATOM 1911 N N . TYR A 1 239 ? 2.861 6.863 6.23 1 93.44 239 TYR A N 1
ATOM 1912 C CA . TYR A 1 239 ? 2.723 6.41 4.852 1 93.44 239 TYR A CA 1
ATOM 1913 C C . TYR A 1 239 ? 2.373 4.93 4.793 1 93.44 239 TYR A C 1
ATOM 1915 O O . TYR A 1 239 ? 1.562 4.508 3.967 1 93.44 239 TYR A O 1
ATOM 1923 N N . GLU A 1 240 ? 2.918 4.203 5.668 1 91 240 GLU A N 1
ATOM 1924 C CA . GLU A 1 240 ? 2.592 2.785 5.773 1 91 240 GLU A CA 1
ATOM 1925 C C . GLU A 1 240 ? 1.145 2.582 6.215 1 91 240 GLU A C 1
ATOM 1927 O O . GLU A 1 240 ? 0.429 1.753 5.648 1 91 240 GLU A O 1
ATOM 1932 N N . ALA A 1 241 ? 0.776 3.293 7.176 1 93.38 241 ALA A N 1
ATOM 1933 C CA . ALA A 1 241 ? -0.582 3.162 7.699 1 93.38 241 ALA A CA 1
ATOM 1934 C C . ALA A 1 241 ? -1.615 3.514 6.633 1 93.38 241 ALA A C 1
ATOM 1936 O O . ALA A 1 241 ? -2.619 2.814 6.477 1 93.38 241 ALA A O 1
ATOM 1937 N N . VAL A 1 242 ? -1.378 4.59 5.926 1 94.88 242 VAL A N 1
ATOM 1938 C CA . VAL A 1 242 ? -2.326 4.992 4.891 1 94.88 242 VAL A CA 1
ATOM 1939 C C . VAL A 1 242 ? -2.332 3.961 3.766 1 94.88 242 VAL A C 1
ATOM 1941 O O . VAL A 1 242 ? -3.377 3.693 3.168 1 94.88 242 VAL A O 1
ATOM 1944 N N . SER A 1 243 ? -1.19 3.418 3.471 1 92.12 243 SER A N 1
ATOM 1945 C CA . SER A 1 243 ? -1.123 2.371 2.455 1 92.12 243 SER A CA 1
ATOM 1946 C C . SER A 1 243 ? -1.992 1.177 2.836 1 92.12 243 SER A C 1
ATOM 1948 O O . SER A 1 243 ? -2.627 0.565 1.974 1 92.12 243 SER A O 1
ATOM 1950 N N . GLN A 1 244 ? -1.974 0.864 4.09 1 91.31 244 GLN A N 1
ATOM 1951 C CA . GLN A 1 244 ? -2.83 -0.214 4.57 1 91.31 244 GLN A CA 1
ATOM 1952 C C . GLN A 1 244 ? -4.305 0.147 4.422 1 91.31 244 GLN A C 1
ATOM 1954 O O . GLN A 1 244 ? -5.125 -0.699 4.059 1 91.31 244 GLN A O 1
ATOM 1959 N N . ALA A 1 245 ? -4.605 1.351 4.699 1 94.56 245 ALA A N 1
ATOM 1960 C CA . ALA A 1 245 ? -5.984 1.803 4.523 1 94.56 245 ALA A CA 1
ATOM 1961 C C . ALA A 1 245 ? -6.41 1.707 3.062 1 94.56 245 ALA A C 1
ATOM 1963 O O . ALA A 1 245 ? -7.535 1.296 2.762 1 94.56 245 ALA A O 1
ATOM 1964 N N . VAL A 1 246 ? -5.539 2.107 2.152 1 94.31 246 VAL A N 1
ATOM 1965 C CA . VAL A 1 246 ? -5.828 2.062 0.723 1 94.31 246 VAL A CA 1
ATOM 1966 C C . VAL A 1 246 ? -6.043 0.615 0.286 1 94.31 246 VAL A C 1
ATOM 1968 O O . VAL A 1 246 ? -6.98 0.319 -0.461 1 94.31 246 VAL A O 1
ATOM 1971 N N . ARG A 1 247 ? -5.219 -0.219 0.761 1 90.81 247 ARG A N 1
ATOM 1972 C CA . ARG A 1 247 ? -5.379 -1.634 0.441 1 90.81 247 ARG A CA 1
ATOM 1973 C C . ARG A 1 247 ? -6.73 -2.15 0.919 1 90.81 247 ARG A C 1
ATOM 1975 O O . ARG A 1 247 ? -7.402 -2.904 0.208 1 90.81 247 ARG A O 1
ATOM 1982 N N . LEU A 1 248 ? -7.074 -1.802 2.064 1 91.44 248 LEU A N 1
ATOM 1983 C CA . LEU A 1 248 ? -8.352 -2.23 2.621 1 91.44 248 LEU A CA 1
ATOM 1984 C C . LEU A 1 248 ? -9.516 -1.659 1.814 1 91.44 248 LEU A C 1
ATOM 1986 O O . LEU A 1 248 ? -10.57 -2.287 1.71 1 91.44 248 LEU A O 1
ATOM 1990 N N . CYS A 1 249 ? -9.273 -0.506 1.303 1 93.06 249 CYS A N 1
ATOM 1991 C CA . CYS A 1 249 ? -10.281 0.083 0.43 1 93.06 249 CYS A CA 1
ATOM 1992 C C . CYS A 1 249 ? -10.578 -0.83 -0.753 1 93.06 249 CYS A C 1
ATOM 1994 O O . CYS A 1 249 ? -11.742 -1.062 -1.087 1 93.06 249 CYS A O 1
ATOM 1996 N N . TYR A 1 250 ? -9.594 -1.393 -1.367 1 90.25 250 TYR A N 1
ATOM 1997 C CA . TYR A 1 250 ? -9.75 -2.283 -2.512 1 90.25 250 TYR A CA 1
ATOM 1998 C C . TYR A 1 250 ? -10.273 -3.646 -2.074 1 90.25 250 TYR A C 1
ATOM 2000 O O . TYR A 1 250 ? -11.164 -4.211 -2.709 1 90.25 250 TYR A O 1
ATOM 2008 N N . GLN A 1 251 ? -9.727 -4.098 -0.971 1 87.88 251 GLN A N 1
ATOM 2009 C CA . GLN A 1 251 ? -10.078 -5.422 -0.462 1 87.88 251 GLN A CA 1
ATOM 2010 C C . GLN A 1 251 ? -11.555 -5.492 -0.088 1 87.88 251 GLN A C 1
ATOM 2012 O O . GLN A 1 251 ? -12.195 -6.535 -0.246 1 87.88 251 GLN A O 1
ATOM 2017 N N . ASN A 1 252 ? -12.078 -4.398 0.418 1 89.5 252 ASN A N 1
ATOM 2018 C CA . ASN A 1 252 ? -13.453 -4.387 0.911 1 89.5 252 ASN A CA 1
ATOM 2019 C C . ASN A 1 252 ? -14.406 -3.758 -0.102 1 89.5 252 ASN A C 1
ATOM 2021 O O . ASN A 1 252 ? -15.57 -3.512 0.208 1 89.5 252 ASN A O 1
ATOM 2025 N N . GLY A 1 253 ? -13.914 -3.424 -1.231 1 90 253 GLY A N 1
ATOM 2026 C CA . GLY A 1 253 ? -14.742 -2.893 -2.303 1 90 253 GLY A CA 1
ATOM 2027 C C . GLY A 1 253 ? -15.227 -1.479 -2.037 1 90 253 GLY A C 1
ATOM 2028 O O . GLY A 1 253 ? -16.234 -1.045 -2.605 1 90 253 GLY A O 1
ATOM 2029 N N . LEU A 1 254 ? -14.562 -0.748 -1.189 1 94.12 254 LEU A N 1
ATOM 2030 C CA . LEU A 1 254 ? -14.969 0.611 -0.844 1 94.12 254 LEU A CA 1
ATOM 2031 C C . LEU A 1 254 ? -14.82 1.545 -2.041 1 94.12 254 LEU A C 1
ATOM 2033 O O . LEU A 1 254 ? -15.445 2.604 -2.092 1 94.12 254 LEU A O 1
ATOM 2037 N N . ASN A 1 255 ? -13.977 1.153 -2.957 1 93.5 255 ASN A N 1
ATOM 2038 C CA . ASN A 1 255 ? -13.703 1.999 -4.113 1 93.5 255 ASN A CA 1
ATOM 2039 C C . ASN A 1 255 ? -14.75 1.822 -5.203 1 93.5 255 ASN A C 1
ATOM 2041 O O . ASN A 1 255 ? -14.727 2.525 -6.215 1 93.5 255 ASN A O 1
ATOM 2045 N N . ARG A 1 256 ? -15.703 0.875 -4.988 1 92.06 256 ARG A N 1
ATOM 2046 C CA . ARG A 1 256 ? -16.703 0.555 -5.996 1 92.06 256 ARG A CA 1
ATOM 2047 C C . ARG A 1 256 ? -18.109 0.571 -5.398 1 92.06 256 ARG A C 1
ATOM 2049 O O . ARG A 1 256 ? -18.656 -0.48 -5.062 1 92.06 256 ARG A O 1
ATOM 2056 N N . GLN A 1 257 ? -18.734 1.676 -5.516 1 92.44 257 GLN A N 1
ATOM 2057 C CA . GLN A 1 257 ? -20.031 1.87 -4.875 1 92.44 257 GLN A CA 1
ATOM 2058 C C . GLN A 1 257 ? -21.094 0.934 -5.469 1 92.44 257 GLN A C 1
ATOM 2060 O O . GLN A 1 257 ? -22.016 0.524 -4.773 1 92.44 257 GLN A O 1
ATOM 2065 N N . SER A 1 258 ? -20.938 0.543 -6.699 1 86.94 258 SER A N 1
ATOM 2066 C CA . SER A 1 258 ? -21.891 -0.327 -7.375 1 86.94 258 SER A CA 1
ATOM 2067 C C . SER A 1 258 ? -21.969 -1.696 -6.707 1 86.94 258 SER A C 1
ATOM 2069 O O . SER A 1 258 ? -22.953 -2.424 -6.871 1 86.94 258 SER A O 1
ATOM 2071 N N . THR A 1 259 ? -20.953 -2.043 -6 1 84.56 259 THR A N 1
ATOM 2072 C CA . THR A 1 259 ? -20.906 -3.365 -5.387 1 84.56 259 THR A CA 1
ATOM 2073 C C . THR A 1 259 ? -21.547 -3.342 -4 1 84.56 259 THR A C 1
ATOM 2075 O O . THR A 1 259 ? -21.719 -4.387 -3.369 1 84.56 259 THR A O 1
ATOM 2078 N N . TRP A 1 260 ? -21.797 -2.105 -3.477 1 88.31 260 TRP A N 1
ATOM 2079 C CA . TRP A 1 260 ? -22.391 -1.986 -2.146 1 88.31 260 TRP A CA 1
ATOM 2080 C C . TRP A 1 260 ? -23.859 -2.387 -2.164 1 88.31 260 TRP A C 1
ATOM 2082 O O . TRP A 1 260 ? -24.734 -1.562 -1.906 1 88.31 260 TRP A O 1
ATOM 2092 N N . LYS A 1 261 ? -23.969 -3.797 -2.377 1 81.94 261 LYS A N 1
ATOM 2093 C CA . LYS A 1 261 ? -25.344 -4.309 -2.471 1 81.94 261 LYS A CA 1
ATOM 2094 C C . LYS A 1 261 ? -25.922 -4.574 -1.086 1 81.94 261 LYS A C 1
ATOM 2096 O O . LYS A 1 261 ? -25.203 -4.914 -0.153 1 81.94 261 LYS A O 1
ATOM 2101 N N . ASP A 1 262 ? -27.062 -4.121 -0.765 1 82.62 262 ASP A N 1
ATOM 2102 C CA . ASP A 1 262 ? -27.828 -4.406 0.443 1 82.62 262 ASP A CA 1
ATOM 2103 C C . ASP A 1 262 ? -27.422 -3.486 1.588 1 82.62 262 ASP A C 1
ATOM 2105 O O . ASP A 1 262 ? -27.547 -3.852 2.76 1 82.62 262 ASP A O 1
ATOM 2109 N N . CYS A 1 263 ? -26.734 -2.518 1.237 1 88.06 263 CYS A N 1
ATOM 2110 C CA . CYS A 1 263 ? -26.391 -1.521 2.242 1 88.06 263 CYS A CA 1
ATOM 2111 C C . CYS A 1 263 ? -27.531 -0.54 2.461 1 88.06 263 CYS A C 1
ATOM 2113 O O . CYS A 1 263 ? -28.203 -0.147 1.51 1 88.06 263 CYS A O 1
ATOM 2115 N N . THR A 1 264 ? -27.812 -0.215 3.686 1 90.44 264 THR A N 1
ATOM 2116 C CA . THR A 1 264 ? -28.766 0.834 4.004 1 90.44 264 THR A CA 1
ATOM 2117 C C . THR A 1 264 ? -28.25 2.197 3.561 1 90.44 264 THR A C 1
ATOM 2119 O O . THR A 1 264 ? -27.047 2.367 3.334 1 90.44 264 THR A O 1
ATOM 2122 N N . PRO A 1 265 ? -29.094 3.133 3.451 1 90.5 265 PRO A N 1
ATOM 2123 C CA . PRO A 1 265 ? -28.641 4.477 3.088 1 90.5 265 PRO A CA 1
ATOM 2124 C C . PRO A 1 265 ? -27.594 5.027 4.051 1 90.5 265 PRO A C 1
ATOM 2126 O O . PRO A 1 265 ? -26.656 5.711 3.631 1 90.5 265 PRO A O 1
ATOM 2129 N N . PHE A 1 266 ? -27.812 4.754 5.293 1 92.44 266 PHE A N 1
ATOM 2130 C CA . PHE A 1 266 ? -26.828 5.164 6.293 1 92.44 266 PHE A CA 1
ATOM 2131 C C . PHE A 1 266 ? -25.469 4.539 6.004 1 92.44 266 PHE A C 1
ATOM 2133 O O . PHE A 1 266 ? -24.438 5.227 6.039 1 92.44 266 PHE A O 1
ATOM 2140 N N . GLU A 1 267 ? -25.5 3.27 5.676 1 92.56 267 GLU A N 1
ATOM 2141 C CA . GLU A 1 267 ? -24.25 2.559 5.418 1 92.56 267 GLU A CA 1
ATOM 2142 C C . GLU A 1 267 ? -23.562 3.084 4.16 1 92.56 267 GLU A C 1
ATOM 2144 O O . GLU A 1 267 ? -22.344 3.221 4.121 1 92.56 267 GLU A O 1
ATOM 2149 N N . VAL A 1 268 ? -24.328 3.334 3.162 1 94.38 268 VAL A N 1
ATOM 2150 C CA . VAL A 1 268 ? -23.781 3.881 1.924 1 94.38 268 VAL A CA 1
ATOM 2151 C C . VAL A 1 268 ? -23.109 5.223 2.203 1 94.38 268 VAL A C 1
ATOM 2153 O O . VAL A 1 268 ? -21.984 5.461 1.769 1 94.38 268 VAL A O 1
ATOM 2156 N N . HIS A 1 269 ? -23.828 6.027 2.969 1 95.56 269 HIS A N 1
ATOM 2157 C CA . HIS A 1 269 ? -23.312 7.348 3.307 1 95.56 269 HIS A CA 1
ATOM 2158 C C . HIS A 1 269 ? -22 7.234 4.078 1 95.56 269 HIS A C 1
ATOM 2160 O O . HIS A 1 269 ? -21.031 7.953 3.785 1 95.56 269 HIS A O 1
ATOM 2166 N N . MET A 1 270 ? -21.953 6.375 4.988 1 95.06 270 MET A N 1
ATOM 2167 C CA . MET A 1 270 ? -20.75 6.207 5.789 1 95.06 270 MET A CA 1
ATOM 2168 C C . MET A 1 270 ? -19.609 5.648 4.945 1 95.06 270 MET A C 1
ATOM 2170 O O . MET A 1 270 ? -18.453 6.047 5.109 1 95.06 270 MET A O 1
ATOM 2174 N N . ARG A 1 271 ? -19.891 4.703 4.086 1 96.44 271 ARG A N 1
ATOM 2175 C CA . ARG A 1 271 ? -18.875 4.156 3.197 1 96.44 271 ARG A CA 1
ATOM 2176 C C . ARG A 1 271 ? -18.297 5.238 2.293 1 96.44 271 ARG A C 1
ATOM 2178 O O . ARG A 1 271 ? -17.078 5.27 2.049 1 96.44 271 ARG A O 1
ATOM 2185 N N . GLN A 1 272 ? -19.172 6.094 1.817 1 97.5 272 GLN A N 1
ATOM 2186 C CA . GLN A 1 272 ? -18.688 7.23 1.033 1 97.5 272 GLN A CA 1
ATOM 2187 C C . GLN A 1 272 ? -17.734 8.094 1.844 1 97.5 272 GLN A C 1
ATOM 2189 O O . GLN A 1 272 ? -16.641 8.414 1.38 1 97.5 272 GLN A O 1
ATOM 2194 N N . ARG A 1 273 ? -18.109 8.414 3.031 1 97.44 273 ARG A N 1
ATOM 2195 C CA . ARG A 1 273 ? -17.297 9.25 3.908 1 97.44 273 ARG A CA 1
ATOM 2196 C C . ARG A 1 273 ? -15.93 8.609 4.172 1 97.44 273 ARG A C 1
ATOM 2198 O O . ARG A 1 273 ? -14.906 9.289 4.117 1 97.44 273 ARG A O 1
ATOM 2205 N N . ILE A 1 274 ? -15.977 7.383 4.426 1 97.94 274 ILE A N 1
ATOM 2206 C CA . ILE A 1 274 ? -14.758 6.66 4.754 1 97.94 274 ILE A CA 1
ATOM 2207 C C . ILE A 1 274 ? -13.836 6.621 3.537 1 97.94 274 ILE A C 1
ATOM 2209 O O . ILE A 1 274 ? -12.641 6.918 3.645 1 97.94 274 ILE A O 1
ATOM 2213 N N . PHE A 1 275 ? -14.359 6.328 2.426 1 98.06 275 PHE A N 1
ATOM 2214 C CA . PHE A 1 275 ? -13.555 6.262 1.208 1 98.06 275 PHE A CA 1
ATOM 2215 C C . PHE A 1 275 ? -12.867 7.594 0.937 1 98.06 275 PHE A C 1
ATOM 2217 O O . PHE A 1 275 ? -11.656 7.637 0.714 1 98.06 275 PHE A O 1
ATOM 2224 N N . TRP A 1 276 ? -13.625 8.57 0.959 1 98.31 276 TRP A N 1
ATOM 2225 C CA . TRP A 1 276 ? -13.078 9.867 0.591 1 98.31 276 TRP A CA 1
ATOM 2226 C C . TRP A 1 276 ? -12.141 10.398 1.676 1 98.31 276 TRP A C 1
ATOM 2228 O O . TRP A 1 276 ? -11.234 11.172 1.394 1 98.31 276 TRP A O 1
ATOM 2238 N N . SER A 1 277 ? -12.383 9.992 2.938 1 98.25 277 SER A N 1
ATOM 2239 C CA . SER A 1 277 ? -11.398 10.305 3.967 1 98.25 277 SER A CA 1
ATOM 2240 C C . SER A 1 277 ? -10.047 9.656 3.664 1 98.25 277 SER A C 1
ATOM 2242 O O . SER A 1 277 ? -9 10.281 3.816 1 98.25 277 SER A O 1
ATOM 2244 N N . ILE A 1 278 ? -10.062 8.422 3.225 1 98.19 278 ILE A N 1
ATOM 2245 C CA . ILE A 1 278 ? -8.844 7.715 2.857 1 98.19 278 ILE A CA 1
ATOM 2246 C C . ILE A 1 278 ? -8.188 8.406 1.659 1 98.19 278 ILE A C 1
ATOM 2248 O O . ILE A 1 278 ? -6.977 8.617 1.646 1 98.19 278 ILE A O 1
ATOM 2252 N N . TYR A 1 279 ? -8.992 8.75 0.745 1 98.12 279 TYR A N 1
ATOM 2253 C CA . TYR A 1 279 ? -8.523 9.406 -0.467 1 98.12 279 TYR A CA 1
ATOM 2254 C C . TYR A 1 279 ? -7.773 10.695 -0.131 1 98.12 279 TYR A C 1
ATOM 2256 O O . TYR A 1 279 ? -6.656 10.906 -0.608 1 98.12 279 TYR A O 1
ATOM 2264 N N . CYS A 1 280 ? -8.367 11.477 0.685 1 97.75 280 CYS A N 1
ATOM 2265 C CA . CYS A 1 280 ? -7.781 12.766 1.036 1 97.75 280 CYS A CA 1
ATOM 2266 C C . CYS A 1 280 ? -6.535 12.586 1.896 1 97.75 280 CYS A C 1
ATOM 2268 O O . CYS A 1 280 ? -5.543 13.297 1.718 1 97.75 280 CYS A O 1
ATOM 2270 N N . LEU A 1 281 ? -6.629 11.719 2.779 1 98 281 LEU A N 1
ATOM 2271 C CA . LEU A 1 281 ? -5.492 11.461 3.652 1 98 281 LEU A CA 1
ATOM 2272 C C . LEU A 1 281 ? -4.305 10.922 2.857 1 98 281 LEU A C 1
ATOM 2274 O O . LEU A 1 281 ? -3.156 11.273 3.137 1 98 281 LEU A O 1
ATOM 2278 N N . ASP A 1 282 ? -4.566 10.062 1.941 1 97.38 282 ASP A N 1
ATOM 2279 C CA . ASP A 1 282 ? -3.525 9.523 1.072 1 97.38 282 ASP A CA 1
ATOM 2280 C C . ASP A 1 282 ? -2.771 10.648 0.363 1 97.38 282 ASP A C 1
ATOM 2282 O O . ASP A 1 282 ? -1.541 10.625 0.288 1 97.38 282 ASP A O 1
ATOM 2286 N N . ARG A 1 283 ? -3.475 11.617 -0.105 1 97.19 283 ARG A N 1
ATOM 2287 C CA . ARG A 1 283 ? -2.865 12.75 -0.794 1 97.19 283 ARG A CA 1
ATOM 2288 C C . ARG A 1 283 ? -2.061 13.609 0.174 1 97.19 283 ARG A C 1
ATOM 2290 O O . ARG A 1 283 ? -0.974 14.078 -0.163 1 97.19 283 ARG A O 1
ATOM 2297 N N . THR A 1 284 ? -2.631 13.781 1.292 1 97.12 284 THR A N 1
ATOM 2298 C CA . THR A 1 284 ? -1.976 14.625 2.285 1 97.12 284 THR A CA 1
ATOM 2299 C C . THR A 1 284 ? -0.667 13.992 2.752 1 97.12 284 THR A C 1
ATOM 2301 O O . THR A 1 284 ? 0.372 14.656 2.781 1 97.12 284 THR A O 1
ATOM 2304 N N . VAL A 1 285 ? -0.733 12.766 3.098 1 96.75 285 VAL A N 1
ATOM 2305 C CA . VAL A 1 285 ? 0.444 12.062 3.6 1 96.75 285 VAL A CA 1
ATOM 2306 C C . VAL A 1 285 ? 1.495 11.961 2.498 1 96.75 285 VAL A C 1
ATOM 2308 O O . VAL A 1 285 ? 2.688 12.148 2.75 1 96.75 285 VAL A O 1
ATOM 2311 N N . ALA A 1 286 ? 1.046 11.648 1.315 1 95.56 286 ALA A N 1
ATOM 2312 C CA . ALA A 1 286 ? 1.957 11.578 0.176 1 95.56 286 ALA A CA 1
ATOM 2313 C C . ALA A 1 286 ? 2.672 12.914 -0.037 1 95.56 286 ALA A C 1
ATOM 2315 O O . ALA A 1 286 ? 3.891 12.945 -0.231 1 95.56 286 ALA A O 1
ATOM 2316 N N . GLN A 1 287 ? 1.974 13.961 0.04 1 95.5 287 GLN A N 1
ATOM 2317 C CA . GLN A 1 287 ? 2.531 15.297 -0.187 1 95.5 287 GLN A CA 1
ATOM 2318 C C . GLN A 1 287 ? 3.561 15.648 0.883 1 95.5 287 GLN A C 1
ATOM 2320 O O . GLN A 1 287 ? 4.66 16.109 0.567 1 95.5 287 GLN A O 1
ATOM 2325 N N . VAL A 1 288 ? 3.201 15.414 2.102 1 94.75 288 VAL A N 1
ATOM 2326 C CA . VAL A 1 288 ? 4.066 15.789 3.213 1 94.75 288 VAL A CA 1
ATOM 2327 C C . VAL A 1 288 ? 5.305 14.891 3.234 1 94.75 288 VAL A C 1
ATOM 2329 O O . VAL A 1 288 ? 6.398 15.344 3.582 1 94.75 288 VAL A O 1
ATOM 2332 N N . SER A 1 289 ? 5.129 13.641 2.828 1 92.75 289 SER A N 1
ATOM 2333 C CA . SER A 1 289 ? 6.23 12.68 2.842 1 92.75 289 SER A CA 1
ATOM 2334 C C . SER A 1 289 ? 7.094 12.812 1.591 1 92.75 289 SER A C 1
ATOM 2336 O O . SER A 1 289 ? 8.211 12.289 1.545 1 92.75 289 SER A O 1
ATOM 2338 N N . GLY A 1 290 ? 6.555 13.461 0.593 1 93.25 290 GLY A N 1
ATOM 2339 C CA . GLY A 1 290 ? 7.25 13.508 -0.683 1 93.25 290 GLY A CA 1
ATOM 2340 C C . GLY A 1 290 ? 7.293 12.172 -1.393 1 93.25 290 GLY A C 1
ATOM 2341 O O . GLY A 1 290 ? 8.336 11.766 -1.907 1 93.25 290 GLY A O 1
ATOM 2342 N N . MET A 1 291 ? 6.254 11.477 -1.276 1 92.75 291 MET A N 1
ATOM 2343 C CA . MET A 1 291 ? 6.117 10.156 -1.893 1 92.75 291 MET A CA 1
ATOM 2344 C C . MET A 1 291 ? 4.867 10.094 -2.762 1 92.75 291 MET A C 1
ATOM 2346 O O . MET A 1 291 ? 3.965 10.922 -2.625 1 92.75 291 MET A O 1
ATOM 2350 N N . PRO A 1 292 ? 4.789 9.133 -3.709 1 92.62 292 PRO A N 1
ATOM 2351 C CA . PRO A 1 292 ? 3.604 9.047 -4.562 1 92.62 292 PRO A CA 1
ATOM 2352 C C . PRO A 1 292 ? 2.35 8.641 -3.793 1 92.62 292 PRO A C 1
ATOM 2354 O O . PRO A 1 292 ? 2.434 7.875 -2.832 1 92.62 292 PRO A O 1
ATOM 2357 N N . TYR A 1 293 ? 1.253 9.18 -4.227 1 94.5 293 TYR A N 1
ATOM 2358 C CA . TYR A 1 293 ? -0.026 8.695 -3.717 1 94.5 293 TYR A CA 1
ATOM 2359 C C . TYR A 1 293 ? -0.355 7.32 -4.289 1 94.5 293 TYR A C 1
ATOM 2361 O O . TYR A 1 293 ? 0.18 6.93 -5.328 1 94.5 293 TYR A O 1
ATOM 2369 N N . LEU A 1 294 ? -1.26 6.609 -3.65 1 92.31 294 LEU A N 1
ATOM 2370 C CA . LEU A 1 294 ? -1.472 5.219 -4.039 1 92.31 294 LEU A CA 1
ATOM 2371 C C . LEU A 1 294 ? -2.855 5.027 -4.652 1 92.31 294 LEU A C 1
ATOM 2373 O O . LEU A 1 294 ? -3.041 4.18 -5.527 1 92.31 294 LEU A O 1
ATOM 2377 N N . LEU A 1 295 ? -3.818 5.715 -4.16 1 93.31 295 LEU A N 1
ATOM 2378 C CA . LEU A 1 295 ? -5.176 5.57 -4.672 1 93.31 295 LEU A CA 1
ATOM 2379 C C . LEU A 1 295 ? -5.355 6.352 -5.969 1 93.31 295 LEU A C 1
ATOM 2381 O O . LEU A 1 295 ? -5.617 7.559 -5.941 1 93.31 295 LEU A O 1
ATOM 2385 N N . ARG A 1 296 ? -5.43 5.699 -7.066 1 90.31 296 ARG A N 1
ATOM 2386 C CA . ARG A 1 296 ? -5.523 6.34 -8.375 1 90.31 296 ARG A CA 1
ATOM 2387 C C . ARG A 1 296 ? -6.965 6.723 -8.695 1 90.31 296 ARG A C 1
ATOM 2389 O O . ARG A 1 296 ? -7.898 5.984 -8.367 1 90.31 296 ARG A O 1
ATOM 2396 N N . ASP A 1 297 ? -7.066 7.766 -9.445 1 89.75 297 ASP A N 1
ATOM 2397 C CA . ASP A 1 297 ? -8.398 8.266 -9.781 1 89.75 297 ASP A CA 1
ATOM 2398 C C . ASP A 1 297 ? -9.109 7.332 -10.758 1 89.75 297 ASP A C 1
ATOM 2400 O O . ASP A 1 297 ? -10.336 7.324 -10.836 1 89.75 297 ASP A O 1
ATOM 2404 N N . THR A 1 298 ? -8.375 6.52 -11.453 1 87.19 298 THR A N 1
ATOM 2405 C CA . THR A 1 298 ? -8.961 5.598 -12.422 1 87.19 298 THR A CA 1
ATOM 2406 C C . THR A 1 298 ? -9.484 4.344 -11.727 1 87.19 298 THR A C 1
ATOM 2408 O O . THR A 1 298 ? -10.172 3.527 -12.352 1 87.19 298 THR A O 1
ATOM 2411 N N . GLU A 1 299 ? -9.273 4.246 -10.445 1 90.94 299 GLU A N 1
ATOM 2412 C CA . GLU A 1 299 ? -9.586 2.994 -9.766 1 90.94 299 GLU A CA 1
ATOM 2413 C C . GLU A 1 299 ? -10.727 3.182 -8.766 1 90.94 299 GLU A C 1
ATOM 2415 O O . GLU A 1 299 ? -10.891 2.385 -7.84 1 90.94 299 GLU A O 1
ATOM 2420 N N . HIS A 1 300 ? -11.469 4.258 -8.922 1 91.69 300 HIS A N 1
ATOM 2421 C CA . HIS A 1 300 ? -12.602 4.379 -8.016 1 91.69 300 HIS A CA 1
ATOM 2422 C C . HIS A 1 300 ? -13.82 4.961 -8.719 1 91.69 300 HIS A C 1
ATOM 2424 O O . HIS A 1 300 ? -13.68 5.688 -9.711 1 91.69 300 HIS A O 1
ATOM 2430 N N . ARG A 1 301 ? -14.93 4.535 -8.289 1 93.12 301 ARG A N 1
ATOM 2431 C CA . ARG A 1 301 ? -16.219 5.094 -8.648 1 93.12 301 ARG A CA 1
ATOM 2432 C C . ARG A 1 301 ? -17.141 5.18 -7.426 1 93.12 301 ARG A C 1
ATOM 2434 O O . ARG A 1 301 ? -17.906 4.258 -7.156 1 93.12 301 ARG A O 1
ATOM 2441 N N . VAL A 1 302 ? -17 6.223 -6.762 1 96.25 302 VAL A N 1
ATOM 2442 C CA . VAL A 1 302 ? -17.734 6.457 -5.523 1 96.25 302 VAL A CA 1
ATOM 2443 C C . VAL A 1 302 ? -18.297 7.875 -5.52 1 96.25 302 VAL A C 1
ATOM 2445 O O . VAL A 1 302 ? -17.578 8.836 -5.793 1 96.25 302 VAL A O 1
ATOM 2448 N N . ASP A 1 303 ? -19.516 8.008 -5.277 1 96.56 303 ASP A N 1
ATOM 2449 C CA . ASP A 1 303 ? -20.141 9.328 -5.199 1 96.56 303 ASP A CA 1
ATOM 2450 C C . ASP A 1 303 ? -19.688 10.07 -3.939 1 96.56 303 ASP A C 1
ATOM 2452 O O . ASP A 1 303 ? -19.297 9.445 -2.955 1 96.56 303 ASP A O 1
ATOM 2456 N N . LEU A 1 304 ? -19.766 11.375 -4.043 1 97.5 304 LEU A N 1
ATOM 2457 C CA . LEU A 1 304 ? -19.5 12.188 -2.861 1 97.5 304 LEU A CA 1
ATOM 2458 C C . LEU A 1 304 ? -20.625 12.055 -1.839 1 97.5 304 LEU A C 1
ATOM 2460 O O . LEU A 1 304 ? -21.781 11.875 -2.209 1 97.5 304 LEU A O 1
ATOM 2464 N N . PRO A 1 305 ? -20.266 12.055 -0.578 1 96.94 305 PRO A N 1
ATOM 2465 C CA . PRO A 1 305 ? -21.312 11.938 0.442 1 96.94 305 PRO A CA 1
ATOM 2466 C C . PRO A 1 305 ? -22.266 13.141 0.459 1 96.94 305 PRO A C 1
ATOM 2468 O O . PRO A 1 305 ? -21.844 14.266 0.164 1 96.94 305 PRO A O 1
ATOM 2471 N N . ALA A 1 306 ? -23.453 12.867 0.89 1 95.94 306 ALA A N 1
ATOM 2472 C CA . ALA A 1 306 ? -24.438 13.938 1.015 1 95.94 306 ALA A CA 1
ATOM 2473 C C . ALA A 1 306 ? -24.062 14.906 2.133 1 95.94 306 ALA A C 1
ATOM 2475 O O . ALA A 1 306 ? -23.438 14.508 3.121 1 95.94 306 ALA A O 1
ATOM 2476 N N . ALA A 1 307 ? -24.469 16.156 1.948 1 95.5 307 ALA A N 1
ATOM 2477 C CA . ALA A 1 307 ? -24.156 17.188 2.934 1 95.5 307 ALA A CA 1
ATOM 2478 C C . ALA A 1 307 ? -25.188 17.203 4.059 1 95.5 307 ALA A C 1
ATOM 2480 O O . ALA A 1 307 ? -25.906 18.203 4.242 1 95.5 307 ALA A O 1
ATOM 2481 N N . VAL A 1 308 ? -25.203 16.172 4.805 1 93.31 308 VAL A N 1
ATOM 2482 C CA . VAL A 1 308 ? -26.188 16.031 5.875 1 93.31 308 VAL A CA 1
ATOM 2483 C C . VAL A 1 308 ? -25.547 16.344 7.219 1 93.31 308 VAL A C 1
ATOM 2485 O O . VAL A 1 308 ? -24.328 16.203 7.383 1 93.31 308 VAL A O 1
ATOM 2488 N N . ASN A 1 309 ? -26.375 16.844 8.094 1 88.56 309 ASN A N 1
ATOM 2489 C CA . ASN A 1 309 ? -25.938 17.078 9.461 1 88.56 309 ASN A CA 1
ATOM 2490 C C . ASN A 1 309 ? -25.703 15.773 10.211 1 88.56 309 ASN A C 1
ATOM 2492 O O . ASN A 1 309 ? -26.641 15.008 10.43 1 88.56 309 ASN A O 1
ATOM 2496 N N . ASP A 1 310 ? -24.547 15.609 10.664 1 86.75 310 ASP A N 1
ATOM 2497 C CA . ASP A 1 310 ? -24.156 14.352 11.281 1 86.75 310 ASP A CA 1
ATOM 2498 C C . ASP A 1 310 ? -24.969 14.078 12.547 1 86.75 310 ASP A C 1
ATOM 2500 O O . ASP A 1 310 ? -25.203 12.922 12.906 1 86.75 310 ASP A O 1
ATOM 2504 N N . GLN A 1 311 ? -25.391 15.086 13.219 1 82.69 311 GLN A N 1
ATOM 2505 C CA . GLN A 1 311 ? -26.141 14.945 14.461 1 82.69 311 GLN A CA 1
ATOM 2506 C C . GLN A 1 311 ? -27.531 14.359 14.211 1 82.69 311 GLN A C 1
ATOM 2508 O O . GLN A 1 311 ? -28.141 13.781 15.109 1 82.69 311 GLN A O 1
ATOM 2513 N N . MET A 1 312 ? -27.906 14.5 13.016 1 84.31 312 MET A N 1
ATOM 2514 C CA . MET A 1 312 ? -29.234 14 12.664 1 84.31 312 MET A CA 1
ATOM 2515 C C . MET A 1 312 ? -29.156 12.641 11.992 1 84.31 312 MET A C 1
ATOM 2517 O O . MET A 1 312 ? -30.172 12.047 11.633 1 84.31 312 MET A O 1
ATOM 2521 N N . LEU A 1 313 ? -27.953 12.203 11.82 1 85.75 313 LEU A N 1
ATOM 2522 C CA . LEU A 1 313 ? -27.719 10.938 11.133 1 85.75 313 LEU A CA 1
ATOM 2523 C C . LEU A 1 313 ? -27.75 9.773 12.109 1 85.75 313 LEU A C 1
ATOM 2525 O O . LEU A 1 313 ? -26.953 9.711 13.039 1 85.75 313 LEU A O 1
ATOM 2529 N N . ASN A 1 314 ? -28.797 8.961 12.008 1 78.62 314 ASN A N 1
ATOM 2530 C CA . ASN A 1 314 ? -28.906 7.773 12.836 1 78.62 314 ASN A CA 1
ATOM 2531 C C . ASN A 1 314 ? -28.938 6.5 11.992 1 78.62 314 ASN A C 1
ATOM 2533 O O . ASN A 1 314 ? -29.453 6.512 10.875 1 78.62 314 ASN A O 1
ATOM 2537 N N . ALA A 1 315 ? -28.453 5.426 12.742 1 73.31 315 ALA A N 1
ATOM 2538 C CA . ALA A 1 315 ? -28.391 4.141 12.047 1 73.31 315 ALA A CA 1
ATOM 2539 C C . ALA A 1 315 ? -29.781 3.598 11.75 1 73.31 315 ALA A C 1
ATOM 2541 O O . ALA A 1 315 ? -30.656 3.611 12.617 1 73.31 315 ALA A O 1
ATOM 2542 N N . GLY A 1 316 ? -30.062 3.332 10.57 1 69.06 316 GLY A N 1
ATOM 2543 C CA . GLY A 1 316 ? -31.344 2.727 10.227 1 69.06 316 GLY A CA 1
ATOM 2544 C C . GLY A 1 316 ? -32.312 3.695 9.562 1 69.06 316 GLY A C 1
ATOM 2545 O O . GLY A 1 316 ? -33.312 3.281 8.984 1 69.06 316 GLY A O 1
ATOM 2546 N N . ASP A 1 317 ? -32 4.926 9.703 1 70.75 317 ASP A N 1
ATOM 2547 C CA . ASP A 1 317 ? -32.906 5.934 9.164 1 70.75 317 ASP A CA 1
ATOM 2548 C C . ASP A 1 317 ? -32.531 6.301 7.727 1 70.75 317 ASP A C 1
ATOM 2550 O O . ASP A 1 317 ? -31.438 5.953 7.254 1 70.75 317 ASP A O 1
ATOM 2554 N N . LEU A 1 318 ? -33.562 6.816 7.152 1 83.75 318 LEU A N 1
ATOM 2555 C CA . LEU A 1 318 ? -33.281 7.469 5.875 1 83.75 318 LEU A CA 1
ATOM 2556 C C . LEU A 1 318 ? -32.344 8.648 6.055 1 83.75 318 LEU A C 1
ATOM 2558 O O . LEU A 1 318 ? -32.219 9.195 7.156 1 83.75 318 LEU A O 1
ATOM 2562 N N . LEU A 1 319 ? -31.641 8.961 5.016 1 90.62 319 LEU A N 1
ATOM 2563 C CA . LEU A 1 319 ? -30.75 10.109 5.09 1 90.62 319 LEU A CA 1
ATOM 2564 C C . LEU A 1 319 ? -31.531 11.398 5.277 1 90.62 319 LEU A C 1
ATOM 2566 O O . LEU A 1 319 ? -32.531 11.633 4.582 1 90.62 319 LEU A O 1
ATOM 2570 N N . PRO A 1 320 ? -31.203 12.125 6.152 1 90.19 320 PRO A N 1
ATOM 2571 C CA . PRO A 1 320 ? -31.859 13.422 6.328 1 90.19 320 PRO A CA 1
ATOM 2572 C C . PRO A 1 320 ? -31.641 14.359 5.145 1 90.19 320 PRO A C 1
ATOM 2574 O O . PRO A 1 320 ? -30.828 14.062 4.262 1 90.19 320 PRO A O 1
ATOM 2577 N N . GLU A 1 321 ? -32.406 15.383 5.211 1 91 321 GLU A N 1
ATOM 2578 C CA . GLU A 1 321 ? -32.219 16.406 4.18 1 91 321 GLU A CA 1
ATOM 2579 C C . GLU A 1 321 ? -30.859 17.078 4.293 1 91 321 GLU A C 1
ATOM 2581 O O . GLU A 1 321 ? -30.344 17.25 5.398 1 91 321 GLU A O 1
ATOM 2586 N N . GLU A 1 322 ? -30.375 17.469 3.17 1 93.75 322 GLU A N 1
ATOM 2587 C CA . GLU A 1 322 ? -29.062 18.109 3.141 1 93.75 322 GLU A CA 1
ATOM 2588 C C . GLU A 1 322 ? -29.094 19.484 3.785 1 93.75 322 GLU A C 1
ATOM 2590 O O . GLU A 1 322 ? -30.016 20.266 3.547 1 93.75 322 GLU A O 1
ATOM 2595 N N . THR A 1 323 ? -28.125 19.734 4.621 1 91.75 323 THR A N 1
ATOM 2596 C CA . THR A 1 323 ? -27.875 21.031 5.238 1 91.75 323 THR A CA 1
ATOM 2597 C C . THR A 1 323 ? -26.406 21.391 5.184 1 91.75 323 THR A C 1
ATOM 2599 O O . THR A 1 323 ? -25.688 21.281 6.188 1 91.75 323 THR A O 1
ATOM 2602 N N . PRO A 1 324 ? -25.984 21.922 4.137 1 90.81 324 PRO A N 1
ATOM 2603 C CA . PRO A 1 324 ? -24.562 22.125 3.879 1 90.81 324 PRO A CA 1
ATOM 2604 C C . PRO A 1 324 ? -23.891 23.016 4.93 1 90.81 324 PRO A C 1
ATOM 2606 O O . PRO A 1 324 ? -22.734 22.781 5.289 1 90.81 324 PRO A O 1
ATOM 2609 N N . GLU A 1 325 ? -24.609 23.984 5.531 1 88.44 325 GLU A N 1
ATOM 2610 C CA . GLU A 1 325 ? -24.016 24.922 6.484 1 88.44 325 GLU A CA 1
ATOM 2611 C C . GLU A 1 325 ? -23.797 24.266 7.84 1 88.44 325 GLU A C 1
ATOM 2613 O O . GLU A 1 325 ? -23.047 24.781 8.672 1 88.44 325 GLU A O 1
ATOM 2618 N N . HIS A 1 326 ? -24.375 23.094 7.977 1 88.38 326 HIS A N 1
ATOM 2619 C CA . HIS A 1 326 ? -24.219 22.375 9.234 1 88.38 326 HIS A CA 1
ATOM 2620 C C . HIS A 1 326 ? -23.656 20.969 9.008 1 88.38 326 HIS A C 1
ATOM 2622 O O . HIS A 1 326 ? -23.906 20.062 9.797 1 88.38 326 HIS A O 1
ATOM 2628 N N . SER A 1 327 ? -22.984 20.875 7.883 1 92.25 327 SER A N 1
ATOM 2629 C CA . SER A 1 327 ? -22.438 19.578 7.512 1 92.25 327 SER A CA 1
ATOM 2630 C C . SER A 1 327 ? -20.922 19.656 7.289 1 92.25 327 SER A C 1
ATOM 2632 O O . SER A 1 327 ? -20.422 20.688 6.824 1 92.25 327 SER A O 1
ATOM 2634 N N . ALA A 1 328 ? -20.281 18.578 7.613 1 91.81 328 ALA A N 1
ATOM 2635 C CA . ALA A 1 328 ? -18.844 18.484 7.363 1 91.81 328 ALA A CA 1
ATOM 2636 C C . ALA A 1 328 ? -18.562 18.109 5.91 1 91.81 328 ALA A C 1
ATOM 2638 O O . ALA A 1 328 ? -17.438 18.25 5.43 1 91.81 328 ALA A O 1
ATOM 2639 N N . SER A 1 329 ? -19.5 17.719 5.152 1 94.56 329 SER A N 1
ATOM 2640 C CA . SER A 1 329 ? -19.328 17.094 3.842 1 94.56 329 SER A CA 1
ATOM 2641 C C . SER A 1 329 ? -18.828 18.109 2.814 1 94.56 329 SER A C 1
ATOM 2643 O O . SER A 1 329 ? -18.016 17.781 1.954 1 94.56 329 SER A O 1
ATOM 2645 N N . PRO A 1 330 ? -19.312 19.344 2.918 1 95.94 330 PRO A N 1
ATOM 2646 C CA . PRO A 1 330 ? -18.828 20.297 1.927 1 95.94 330 PRO A CA 1
ATOM 2647 C C . PRO A 1 330 ? -17.312 20.484 1.987 1 95.94 330 PRO A C 1
ATOM 2649 O O . PRO A 1 330 ? -16.656 20.641 0.951 1 95.94 330 PRO A O 1
ATOM 2652 N N . TYR A 1 331 ? -16.844 20.531 3.164 1 96.88 331 TYR A N 1
ATOM 2653 C CA . TYR A 1 331 ? -15.391 20.562 3.309 1 96.88 331 TYR A CA 1
ATOM 2654 C C . TYR A 1 331 ? -14.75 19.375 2.605 1 96.88 331 TYR A C 1
ATOM 2656 O O . TYR A 1 331 ? -13.789 19.531 1.853 1 96.88 331 TYR A O 1
ATOM 2664 N N . GLN A 1 332 ? -15.258 18.219 2.809 1 96.81 332 GLN A N 1
ATOM 2665 C CA . GLN A 1 332 ? -14.727 17.016 2.193 1 96.81 332 GLN A CA 1
ATOM 2666 C C . GLN A 1 332 ? -14.828 17.078 0.672 1 96.81 332 GLN A C 1
ATOM 2668 O O . GLN A 1 332 ? -13.906 16.656 -0.035 1 96.81 332 GLN A O 1
ATOM 2673 N N . HIS A 1 333 ? -15.891 17.609 0.169 1 97.56 333 HIS A N 1
ATOM 2674 C CA . HIS A 1 333 ? -16.047 17.781 -1.271 1 97.56 333 HIS A CA 1
ATOM 2675 C C . HIS A 1 333 ? -14.891 18.594 -1.85 1 97.56 333 HIS A C 1
ATOM 2677 O O . HIS A 1 333 ? -14.32 18.234 -2.883 1 97.56 333 HIS A O 1
ATOM 2683 N N . ASN A 1 334 ? -14.609 19.547 -1.134 1 97.25 334 ASN A N 1
ATOM 2684 C CA . ASN A 1 334 ? -13.617 20.484 -1.657 1 97.25 334 ASN A CA 1
ATOM 2685 C C . ASN A 1 334 ? -12.195 19.969 -1.467 1 97.25 334 ASN A C 1
ATOM 2687 O O . ASN A 1 334 ? -11.32 20.219 -2.293 1 97.25 334 ASN A O 1
ATOM 2691 N N . ILE A 1 335 ? -11.984 19.25 -0.385 1 97.25 335 ILE A N 1
ATOM 2692 C CA . ILE A 1 335 ? -10.656 18.672 -0.2 1 97.25 335 ILE A CA 1
ATOM 2693 C C . ILE A 1 335 ? -10.43 17.562 -1.219 1 97.25 335 ILE A C 1
ATOM 2695 O O . ILE A 1 335 ? -9.289 17.266 -1.586 1 97.25 335 ILE A O 1
ATOM 2699 N N . VAL A 1 336 ? -11.445 16.922 -1.658 1 97.69 336 VAL A N 1
ATOM 2700 C CA . VAL A 1 336 ? -11.328 15.953 -2.74 1 97.69 336 VAL A CA 1
ATOM 2701 C C . VAL A 1 336 ? -10.82 16.641 -4.004 1 97.69 336 VAL A C 1
ATOM 2703 O O . VAL A 1 336 ? -9.883 16.172 -4.652 1 97.69 336 VAL A O 1
ATOM 2706 N N . ARG A 1 337 ? -11.406 17.766 -4.336 1 97.06 337 ARG A N 1
ATOM 2707 C CA . ARG A 1 337 ? -10.969 18.531 -5.496 1 97.06 337 ARG A CA 1
ATOM 2708 C C . ARG A 1 337 ? -9.523 19 -5.332 1 97.06 337 ARG A C 1
ATOM 2710 O O . ARG A 1 337 ? -8.727 18.922 -6.27 1 97.06 337 ARG A O 1
ATOM 2717 N N . TRP A 1 338 ? -9.281 19.5 -4.184 1 97.75 338 TRP A N 1
ATOM 2718 C CA . TRP A 1 338 ? -7.906 19.875 -3.859 1 97.75 338 TRP A CA 1
ATOM 2719 C C . TRP A 1 338 ? -6.965 18.688 -4.043 1 97.75 338 TRP A C 1
ATOM 2721 O O . TRP A 1 338 ? -5.875 18.828 -4.602 1 97.75 338 TRP A O 1
ATOM 2731 N N . GLY A 1 339 ? -7.395 17.516 -3.543 1 96.75 339 GLY A N 1
ATOM 2732 C CA . GLY A 1 339 ? -6.594 16.312 -3.672 1 96.75 339 GLY A CA 1
ATOM 2733 C C . GLY A 1 339 ? -6.312 1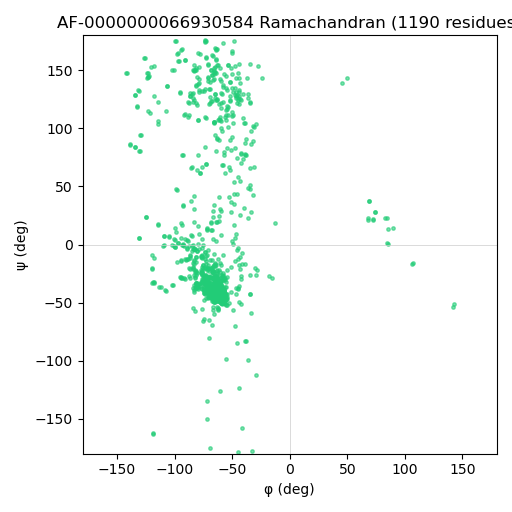5.93 -5.113 1 96.75 339 GLY A C 1
ATOM 2734 O O . GLY A 1 339 ? -5.215 15.469 -5.438 1 96.75 339 GLY A O 1
ATOM 2735 N N . GLN A 1 340 ? -7.211 16.141 -5.961 1 96.81 340 GLN A N 1
ATOM 2736 C CA . GLN A 1 340 ? -7.035 15.867 -7.383 1 96.81 340 GLN A CA 1
ATOM 2737 C C . GLN A 1 340 ? -5.98 16.797 -7.992 1 96.81 340 GLN A C 1
ATOM 2739 O O . GLN A 1 340 ? -5.121 16.344 -8.75 1 96.81 340 GLN A O 1
ATOM 2744 N N . LEU A 1 341 ? -6.07 18.016 -7.637 1 96.88 341 LEU A N 1
ATOM 2745 C CA . LEU A 1 341 ? -5.105 18.969 -8.148 1 96.88 341 LEU A CA 1
ATOM 2746 C C . LEU A 1 341 ? -3.717 18.703 -7.574 1 96.88 341 LEU A C 1
ATOM 2748 O O . LEU A 1 341 ? -2.713 18.828 -8.281 1 96.88 341 LEU A O 1
ATOM 2752 N N . SER A 1 342 ? -3.719 18.406 -6.297 1 97.06 342 SER A N 1
ATOM 2753 C CA . SER A 1 342 ? -2.449 18.062 -5.656 1 97.06 342 SER A CA 1
ATOM 2754 C C . SER A 1 342 ? -1.777 16.891 -6.344 1 97.06 342 SER A C 1
ATOM 2756 O O . SER A 1 342 ? -0.558 16.875 -6.527 1 97.06 342 SER A O 1
ATOM 2758 N N . ALA A 1 343 ? -2.561 15.93 -6.699 1 95.56 343 ALA A N 1
ATOM 2759 C CA . ALA A 1 343 ? -2.037 14.766 -7.406 1 95.56 343 ALA A CA 1
ATOM 2760 C C . ALA A 1 343 ? -1.489 15.156 -8.773 1 95.56 343 ALA A C 1
ATOM 2762 O O . ALA A 1 343 ? -0.447 14.656 -9.203 1 95.56 343 ALA A O 1
ATOM 2763 N N . GLU A 1 344 ? -2.15 16 -9.453 1 94.38 344 GLU A N 1
ATOM 2764 C CA . GLU A 1 344 ? -1.686 16.469 -10.75 1 94.38 344 GLU A CA 1
ATOM 2765 C C . GLU A 1 344 ? -0.355 17.203 -10.633 1 94.38 344 GLU A C 1
ATOM 2767 O O . GLU A 1 344 ? 0.538 17.031 -11.461 1 94.38 344 GLU A O 1
ATOM 2772 N N . VAL A 1 345 ? -0.273 18 -9.648 1 95.25 345 VAL A N 1
ATOM 2773 C CA . VAL A 1 345 ? 0.974 18.719 -9.406 1 95.25 345 VAL A CA 1
ATOM 2774 C C . VAL A 1 345 ? 2.104 17.719 -9.156 1 95.25 345 VAL A C 1
ATOM 2776 O O . VAL A 1 345 ? 3.207 17.875 -9.68 1 95.25 345 VAL A O 1
ATOM 2779 N N . TRP A 1 346 ? 1.838 16.703 -8.383 1 94.75 346 TRP A N 1
ATOM 2780 C CA . TRP A 1 346 ? 2.836 15.664 -8.148 1 94.75 346 TRP A CA 1
ATOM 2781 C C . TRP A 1 346 ? 3.258 15.016 -9.461 1 94.75 346 TRP A C 1
ATOM 2783 O O . TRP A 1 346 ? 4.453 14.906 -9.75 1 94.75 346 TRP A O 1
ATOM 2793 N N . ASP A 1 347 ? 2.328 14.625 -10.234 1 92.06 347 ASP A N 1
ATOM 2794 C CA . ASP A 1 347 ? 2.594 13.859 -11.453 1 92.06 347 ASP A CA 1
ATOM 2795 C C . ASP A 1 347 ? 3.367 14.703 -12.469 1 92.06 347 ASP A C 1
ATOM 2797 O O . ASP A 1 347 ? 4.246 14.195 -13.164 1 92.06 347 ASP A O 1
ATOM 2801 N N . LYS A 1 348 ? 3.094 15.961 -12.453 1 91.56 348 LYS A N 1
ATOM 2802 C CA . LYS A 1 348 ? 3.65 16.797 -13.5 1 91.56 348 LYS A CA 1
ATOM 2803 C C . LYS A 1 348 ? 4.957 17.453 -13.055 1 91.56 348 LYS A C 1
ATOM 2805 O O . LYS A 1 348 ? 5.844 17.703 -13.875 1 91.56 348 LYS A O 1
ATOM 2810 N N . MET A 1 349 ? 5.07 17.656 -11.758 1 91.44 349 MET A N 1
ATOM 2811 C CA . MET A 1 349 ? 6.184 18.5 -11.352 1 91.44 349 MET A CA 1
ATOM 2812 C C . MET A 1 349 ? 7.164 17.734 -10.469 1 91.44 349 MET A C 1
ATOM 2814 O O . MET A 1 349 ? 8.359 18.031 -10.461 1 91.44 349 MET A O 1
ATOM 2818 N N . TYR A 1 350 ? 6.688 16.859 -9.727 1 90.19 350 TYR A N 1
ATOM 2819 C CA . TYR A 1 350 ? 7.555 16.312 -8.688 1 90.19 350 TYR A CA 1
ATOM 2820 C C . TYR A 1 350 ? 7.75 14.812 -8.875 1 90.19 350 TYR A C 1
ATOM 2822 O O . TYR A 1 350 ? 8.688 14.227 -8.328 1 90.19 350 TYR A O 1
ATOM 2830 N N . GLY A 1 351 ? 6.859 14.227 -9.594 1 84.88 351 GLY A N 1
ATOM 2831 C CA . GLY A 1 351 ? 6.98 12.797 -9.828 1 84.88 351 GLY A CA 1
ATOM 2832 C C . GLY A 1 351 ? 8.219 12.422 -10.625 1 84.88 351 GLY A C 1
ATOM 2833 O O . GLY A 1 351 ? 8.906 13.297 -11.148 1 84.88 351 GLY A O 1
ATOM 2834 N N . LEU A 1 352 ? 8.516 11.203 -10.672 1 79.94 352 LEU A N 1
ATOM 2835 C CA . LEU A 1 352 ? 9.727 10.719 -11.336 1 79.94 352 LEU A CA 1
ATOM 2836 C C . LEU A 1 352 ? 9.695 11.031 -12.828 1 79.94 352 LEU A C 1
ATOM 2838 O O . LEU A 1 352 ? 10.734 11.312 -13.422 1 79.94 352 LEU A O 1
ATOM 2842 N N . ASN A 1 353 ? 8.562 10.883 -13.352 1 72.12 353 ASN A N 1
ATOM 2843 C CA . ASN A 1 353 ? 8.453 11.141 -14.789 1 72.12 353 ASN A CA 1
ATOM 2844 C C . ASN A 1 353 ? 8 12.57 -15.062 1 72.12 353 ASN A C 1
ATOM 2846 O O . ASN A 1 353 ? 7.434 12.852 -16.125 1 72.12 353 ASN A O 1
ATOM 2850 N N . ALA A 1 354 ? 8.211 13.305 -13.961 1 70.69 354 ALA A N 1
ATOM 2851 C CA . ALA A 1 354 ? 7.887 14.719 -14.156 1 70.69 354 ALA A CA 1
ATOM 2852 C C . ALA A 1 354 ? 8.703 15.312 -15.305 1 70.69 354 ALA A C 1
ATOM 2854 O O . ALA A 1 354 ? 9.836 14.891 -15.555 1 70.69 354 ALA A O 1
ATOM 2855 N N . GLU A 1 355 ? 8.086 16.031 -16.047 1 60.34 355 GLU A N 1
ATOM 2856 C CA . GLU A 1 355 ? 8.727 16.688 -17.188 1 60.34 355 GLU A CA 1
ATOM 2857 C C . GLU A 1 355 ? 9.977 17.438 -16.75 1 60.34 355 GLU A C 1
ATOM 2859 O O . GLU A 1 355 ? 10.031 18 -15.656 1 60.34 355 GLU A O 1
ATOM 2864 N N . SER A 1 356 ? 10.961 17.094 -17.359 1 61.91 356 SER A N 1
ATOM 2865 C CA . SER A 1 356 ? 12.234 17.75 -17.078 1 61.91 356 SER A CA 1
ATOM 2866 C C . SER A 1 356 ? 12.07 19.266 -17.031 1 61.91 356 SER A C 1
ATOM 2868 O O . SER A 1 356 ? 12.711 19.938 -16.203 1 61.91 356 SER A O 1
ATOM 2870 N N . THR A 1 357 ? 11.25 19.625 -17.906 1 68.81 357 THR A N 1
ATOM 2871 C CA . THR A 1 357 ? 11.039 21.078 -17.906 1 68.81 357 THR A CA 1
ATOM 2872 C C . THR A 1 357 ? 9.562 21.406 -17.703 1 68.81 357 THR A C 1
ATOM 2874 O O . THR A 1 357 ? 8.719 21.016 -18.516 1 68.81 357 THR A O 1
ATOM 2877 N N . ILE A 1 358 ? 9.422 22 -16.625 1 77.5 358 ILE A N 1
ATOM 2878 C CA . ILE A 1 358 ? 8.055 22.422 -16.344 1 77.5 358 ILE A CA 1
ATOM 2879 C C . ILE A 1 358 ? 7.754 23.719 -17.078 1 77.5 358 ILE A C 1
ATOM 2881 O O . ILE A 1 358 ? 8.477 24.719 -16.922 1 77.5 358 ILE A O 1
ATOM 2885 N N . SER A 1 359 ? 6.777 23.656 -17.875 1 80.06 359 SER A N 1
ATOM 2886 C CA . SER A 1 359 ? 6.426 24.828 -18.656 1 80.06 359 SER A CA 1
ATOM 2887 C C . SER A 1 359 ? 5.812 25.906 -17.781 1 80.06 359 SER A C 1
ATOM 2889 O O . SER A 1 359 ? 5.055 25.609 -16.844 1 80.06 359 SER A O 1
ATOM 2891 N N . ASP A 1 360 ? 6.145 27.094 -18.031 1 83.31 360 ASP A N 1
ATOM 2892 C CA . ASP A 1 360 ? 5.527 28.234 -17.359 1 83.31 360 ASP A CA 1
ATOM 2893 C C . ASP A 1 360 ? 4.012 28.234 -17.562 1 83.31 360 ASP A C 1
ATOM 2895 O O . ASP A 1 360 ? 3.268 28.672 -16.688 1 83.31 360 ASP A O 1
ATOM 2899 N N . GLU A 1 361 ? 3.682 27.703 -18.656 1 87.25 361 GLU A N 1
ATOM 2900 C CA . GLU A 1 361 ? 2.254 27.641 -18.953 1 87.25 361 GLU A CA 1
ATOM 2901 C C . GLU A 1 361 ? 1.518 26.75 -17.953 1 87.25 361 GLU A C 1
ATOM 2903 O O . GLU A 1 361 ? 0.421 27.094 -17.5 1 87.25 361 GLU A O 1
ATOM 2908 N N . TYR A 1 362 ? 2.135 25.688 -17.641 1 91.75 362 TYR A N 1
ATOM 2909 C CA . TYR A 1 362 ? 1.498 24.797 -16.672 1 91.75 362 TYR A CA 1
ATOM 2910 C C . TYR A 1 362 ? 1.374 25.484 -15.312 1 91.75 362 TYR A C 1
ATOM 2912 O O . TYR A 1 362 ? 0.328 25.406 -14.664 1 91.75 362 TYR A O 1
ATOM 2920 N N . VAL A 1 363 ? 2.4 26.141 -14.883 1 92.81 363 VAL A N 1
ATOM 2921 C CA . VAL A 1 363 ? 2.439 26.75 -13.562 1 92.81 363 VAL A CA 1
ATOM 2922 C C . VAL A 1 363 ? 1.366 27.828 -13.461 1 92.81 363 VAL A C 1
ATOM 2924 O O . VAL A 1 363 ? 0.616 27.891 -12.484 1 92.81 363 VAL A O 1
ATOM 2927 N N . VAL A 1 364 ? 1.261 28.641 -14.492 1 92.5 364 VAL A N 1
ATOM 2928 C CA . VAL A 1 364 ? 0.303 29.734 -14.477 1 92.5 364 VAL A CA 1
ATOM 2929 C C . VAL A 1 364 ? -1.119 29.188 -14.547 1 92.5 364 VAL A C 1
ATOM 2931 O O . VAL A 1 364 ? -2.012 29.672 -13.844 1 92.5 364 VAL A O 1
ATOM 2934 N N . THR A 1 365 ? -1.274 28.172 -15.336 1 95.06 365 THR A N 1
ATOM 2935 C CA . THR A 1 365 ? -2.605 27.594 -15.492 1 95.06 365 THR A CA 1
ATOM 2936 C C . THR A 1 365 ? -3.035 26.891 -14.211 1 95.06 365 THR A C 1
ATOM 2938 O O . THR A 1 365 ? -4.184 27 -13.781 1 95.06 365 THR A O 1
ATOM 2941 N N . MET A 1 366 ? -2.143 26.125 -13.656 1 96.44 366 MET A N 1
ATOM 2942 C CA . MET A 1 366 ? -2.459 25.422 -12.414 1 96.44 366 MET A CA 1
ATOM 2943 C C . MET A 1 366 ? -2.729 26.406 -11.289 1 96.44 366 MET A C 1
ATOM 2945 O O . MET A 1 366 ? -3.631 26.188 -10.477 1 96.44 366 MET A O 1
ATOM 2949 N N . ASP A 1 367 ? -1.989 27.438 -11.195 1 96.5 367 ASP A N 1
ATOM 2950 C CA . ASP A 1 367 ? -2.232 28.453 -10.18 1 96.5 367 ASP A CA 1
ATOM 2951 C C . ASP A 1 367 ? -3.619 29.078 -10.344 1 96.5 367 ASP A C 1
ATOM 2953 O O . ASP A 1 367 ? -4.328 29.297 -9.359 1 96.5 367 ASP A O 1
ATOM 2957 N N . ALA A 1 368 ? -3.936 29.328 -11.555 1 96.75 368 ALA A N 1
ATOM 2958 C CA . ALA A 1 368 ? -5.262 29.875 -11.844 1 96.75 368 ALA A CA 1
ATOM 2959 C C . ALA A 1 368 ? -6.355 28.906 -11.422 1 96.75 368 ALA A C 1
ATOM 2961 O O . ALA A 1 368 ? -7.398 29.312 -10.906 1 96.75 368 ALA A O 1
ATOM 2962 N N . ARG A 1 369 ? -6.105 27.672 -11.688 1 97.38 369 ARG A N 1
ATOM 2963 C CA . ARG A 1 369 ? -7.074 26.641 -11.312 1 97.38 369 ARG A CA 1
ATOM 2964 C C . ARG A 1 369 ? -7.223 26.562 -9.797 1 97.38 369 ARG A C 1
ATOM 2966 O O . ARG A 1 369 ? -8.328 26.344 -9.289 1 97.38 369 ARG A O 1
ATOM 2973 N N . LEU A 1 370 ? -6.191 26.75 -9.102 1 97.75 370 LEU A N 1
ATOM 2974 C CA . LEU A 1 370 ? -6.227 26.734 -7.641 1 97.75 370 LEU A CA 1
ATOM 2975 C C . LEU A 1 370 ? -6.965 27.953 -7.102 1 97.75 370 LEU A C 1
ATOM 2977 O O . LEU A 1 370 ? -7.73 27.844 -6.141 1 97.75 370 LEU A O 1
ATOM 2981 N N . ILE A 1 371 ? -6.738 29.078 -7.719 1 96 371 ILE A N 1
ATOM 2982 C CA . ILE A 1 371 ? -7.449 30.281 -7.332 1 96 371 ILE A CA 1
ATOM 2983 C C . ILE A 1 371 ? -8.945 30.109 -7.602 1 96 371 ILE A C 1
ATOM 2985 O O . ILE A 1 371 ? -9.781 30.484 -6.773 1 96 371 ILE A O 1
ATOM 2989 N N . LEU A 1 372 ? -9.219 29.5 -8.727 1 95.81 372 LEU A N 1
ATOM 2990 C CA . LEU A 1 372 ? -10.617 29.234 -9.062 1 95.81 372 LEU A CA 1
ATOM 2991 C C . LEU A 1 372 ? -11.25 28.297 -8.047 1 95.81 372 LEU A C 1
ATOM 2993 O O . LEU A 1 372 ? -12.414 28.484 -7.668 1 95.81 372 LEU A O 1
ATOM 2997 N N . LEU A 1 373 ? -10.516 27.297 -7.66 1 96.44 373 LEU A N 1
ATOM 2998 C CA . LEU A 1 373 ? -11 26.375 -6.633 1 96.44 373 LEU A CA 1
ATOM 2999 C C . LEU A 1 373 ? -11.352 27.125 -5.355 1 96.44 373 LEU A C 1
ATOM 3001 O O . LEU A 1 373 ? -12.422 26.922 -4.777 1 96.44 373 LEU A O 1
ATOM 3005 N N . ARG A 1 374 ? -10.5 27.953 -4.902 1 95.19 374 ARG A N 1
ATOM 3006 C CA . ARG A 1 374 ? -10.711 28.75 -3.695 1 95.19 374 ARG A CA 1
ATOM 3007 C C . ARG A 1 374 ? -11.953 29.625 -3.82 1 95.19 374 ARG A C 1
ATOM 3009 O O . ARG A 1 374 ? -12.758 29.703 -2.891 1 95.19 374 ARG A O 1
ATOM 3016 N N . ASP A 1 375 ? -12.117 30.156 -4.988 1 93.5 375 ASP A N 1
ATOM 3017 C CA . ASP A 1 375 ? -13.227 31.078 -5.207 1 93.5 375 ASP A CA 1
ATOM 3018 C C . ASP A 1 375 ? -14.555 30.328 -5.277 1 93.5 375 ASP A C 1
ATOM 3020 O O . ASP A 1 375 ? -15.617 30.906 -5.047 1 93.5 375 ASP A O 1
ATOM 3024 N N . ARG A 1 376 ? -14.461 29.094 -5.535 1 94 376 ARG A N 1
ATOM 3025 C CA . ARG A 1 376 ? -15.672 28.297 -5.688 1 94 376 ARG A CA 1
ATOM 3026 C C . ARG A 1 376 ? -16.078 27.641 -4.367 1 94 376 ARG A C 1
ATOM 3028 O O . ARG A 1 376 ? -17.094 26.938 -4.293 1 94 376 ARG A O 1
ATOM 3035 N N . PHE A 1 377 ? -15.289 27.906 -3.387 1 95.56 377 PHE A N 1
ATOM 3036 C CA . PHE A 1 377 ? -15.703 27.391 -2.086 1 95.56 377 PHE A CA 1
ATOM 3037 C C . PHE A 1 377 ? -17.047 27.969 -1.683 1 95.56 377 PHE A C 1
ATOM 3039 O O . PHE A 1 377 ? -17.344 29.141 -1.961 1 95.56 377 PHE A O 1
ATOM 3046 N N . PRO A 1 378 ? -17.844 27.109 -1.06 1 93.75 378 PRO A N 1
ATOM 3047 C CA . PRO A 1 378 ? -19.062 27.703 -0.492 1 93.75 378 PRO A CA 1
ATOM 3048 C C . PRO A 1 378 ? -18.766 28.891 0.428 1 93.75 378 PRO A C 1
ATOM 3050 O O . PRO A 1 378 ? -17.719 28.922 1.087 1 93.75 378 PRO A O 1
ATOM 3053 N N . LYS A 1 379 ? -19.656 29.781 0.587 1 89.94 379 LYS A N 1
ATOM 3054 C CA . LYS A 1 379 ? -19.469 31.031 1.311 1 89.94 379 LYS A CA 1
ATOM 3055 C C . LYS A 1 379 ? -19.016 30.766 2.748 1 89.94 379 LYS A C 1
ATOM 3057 O O . LYS A 1 379 ? -18.125 31.453 3.262 1 89.94 379 LYS A O 1
ATOM 3062 N N . HIS A 1 380 ? -19.594 29.766 3.312 1 88.56 380 HIS A N 1
ATOM 3063 C CA . HIS A 1 380 ? -19.297 29.531 4.719 1 88.56 380 HIS A CA 1
ATOM 3064 C C . HIS A 1 380 ? -17.922 28.891 4.895 1 88.56 380 HIS A C 1
ATOM 3066 O O . HIS A 1 380 ? -17.406 28.812 6.012 1 88.56 380 HIS A O 1
ATOM 3072 N N . LEU A 1 381 ? -17.266 28.453 3.756 1 92.81 381 LEU A N 1
ATOM 3073 C CA . LEU A 1 381 ? -15.938 27.844 3.82 1 92.81 381 LEU A CA 1
ATOM 3074 C C . LEU A 1 381 ? -14.883 28.781 3.238 1 92.81 381 LEU A C 1
ATOM 3076 O O . LEU A 1 381 ? -13.719 28.391 3.092 1 92.81 381 LEU A O 1
ATOM 3080 N N . GLN A 1 382 ? -15.242 29.969 2.92 1 91.31 382 GLN A N 1
ATOM 3081 C CA . GLN A 1 382 ? -14.281 30.953 2.453 1 91.31 382 GLN A CA 1
ATOM 3082 C C . GLN A 1 382 ? -13.656 31.719 3.623 1 91.31 382 GLN A C 1
ATOM 3084 O O . GLN A 1 382 ? -14.375 32.25 4.473 1 91.31 382 GLN A O 1
ATOM 3089 N N . TRP A 1 383 ? -12.375 31.609 3.672 1 88.44 383 TRP A N 1
ATOM 3090 C CA . TRP A 1 383 ? -11.672 32.281 4.746 1 88.44 383 TRP A CA 1
ATOM 3091 C C . TRP A 1 383 ? -11.656 33.812 4.508 1 88.44 383 TRP A C 1
ATOM 3093 O O . TRP A 1 383 ? -11.133 34.281 3.496 1 88.44 3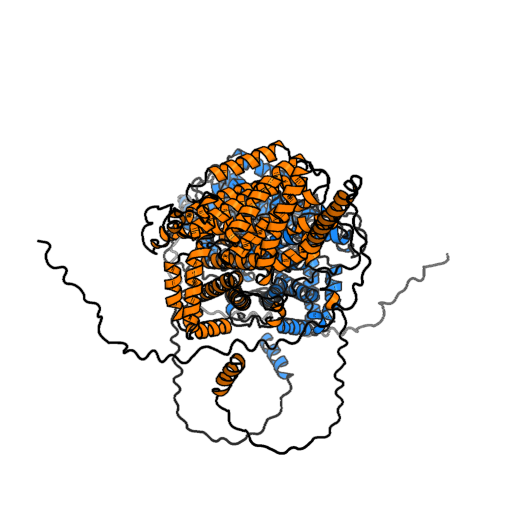83 TRP A O 1
ATOM 3103 N N . ARG A 1 384 ? -12.391 34.5 5.301 1 75 384 ARG A N 1
ATOM 3104 C CA . ARG A 1 384 ? -12.406 35.969 5.242 1 75 384 ARG A CA 1
ATOM 3105 C C . ARG A 1 384 ? -11.844 36.562 6.523 1 75 384 ARG A C 1
ATOM 3107 O O . ARG A 1 384 ? -12.094 36.062 7.621 1 75 384 ARG A O 1
ATOM 3114 N N . GLY A 1 385 ? -10.617 37.062 6.531 1 61.12 385 GLY A N 1
ATOM 3115 C CA . GLY A 1 385 ? -9.93 37.656 7.66 1 61.12 385 GLY A CA 1
ATOM 3116 C C . GLY A 1 385 ? -10.867 38 8.805 1 61.12 385 GLY A C 1
ATOM 3117 O O . GLY A 1 385 ? -10.484 37.938 9.969 1 61.12 385 GLY A O 1
ATOM 3118 N N . GLU A 1 386 ? -12.078 38.281 8.406 1 56.81 386 GLU A N 1
ATOM 3119 C CA . GLU A 1 386 ? -13.07 38.812 9.344 1 56.81 386 GLU A CA 1
ATOM 3120 C C . GLU A 1 386 ? -13.742 37.656 10.109 1 56.81 386 GLU A C 1
ATOM 3122 O O . GLU A 1 386 ? -14.469 37.906 11.078 1 56.81 386 GLU A O 1
ATOM 3127 N N . LEU A 1 387 ? -13.695 36.469 9.641 1 57.69 387 LEU A N 1
ATOM 3128 C CA . LEU A 1 387 ? -14.383 35.375 10.312 1 57.69 387 LEU A CA 1
ATOM 3129 C C . LEU A 1 387 ? -13.898 35.219 11.75 1 57.69 387 LEU A C 1
ATOM 3131 O O . LEU A 1 387 ? -14.633 34.719 12.602 1 57.69 387 LEU A O 1
ATOM 3135 N N . SER A 1 388 ? -12.664 35.656 11.992 1 54.31 388 SER A N 1
ATOM 3136 C CA . SER A 1 388 ? -12.102 35.562 13.336 1 54.31 388 SER A CA 1
ATOM 3137 C C . SER A 1 388 ? -12.664 36.656 14.242 1 54.31 388 SER A C 1
ATOM 3139 O O . SER A 1 388 ? -12.648 36.5 15.469 1 54.31 388 SER A O 1
ATOM 3141 N N . THR A 1 389 ? -13.133 37.781 13.547 1 53.88 389 THR A N 1
ATOM 3142 C CA . THR A 1 389 ? -13.484 38.938 14.367 1 53.88 389 THR A CA 1
ATOM 3143 C C . THR A 1 389 ? -14.969 39.25 14.211 1 53.88 389 THR A C 1
ATOM 3145 O O . THR A 1 389 ? -15.492 40.125 14.93 1 53.88 389 THR A O 1
ATOM 3148 N N . SER A 1 390 ? -15.578 38.625 13.25 1 52.88 390 SER A N 1
ATOM 3149 C CA . SER A 1 390 ? -16.938 39.125 12.992 1 52.88 390 SER A CA 1
ATOM 3150 C C . SER A 1 390 ? -17.906 38.625 14.047 1 52.88 390 SER A C 1
ATOM 3152 O O . SER A 1 390 ? -17.766 37.5 14.562 1 52.88 390 SER A O 1
ATOM 3154 N N . PRO A 1 391 ? -18.625 39.531 14.508 1 50.94 391 PRO A N 1
ATOM 3155 C CA . PRO A 1 391 ? -19.656 39.156 15.477 1 50.94 391 PRO A CA 1
ATOM 3156 C C . PRO A 1 391 ? -20.438 37.906 15.07 1 50.94 391 PRO A C 1
ATOM 3158 O O . PRO A 1 391 ? -20.875 37.125 15.922 1 50.94 391 PRO A O 1
ATOM 3161 N N . GLY A 1 392 ? -20.719 37.656 13.828 1 51.62 392 GLY A N 1
ATOM 3162 C CA . GLY A 1 392 ? -21.453 36.5 13.32 1 51.62 392 GLY A CA 1
ATOM 3163 C C . GLY A 1 392 ? -20.641 35.219 13.359 1 51.62 392 GLY A C 1
ATOM 3164 O O . GLY A 1 392 ? -21.172 34.125 13.094 1 51.62 392 GLY A O 1
ATOM 3165 N N . ALA A 1 393 ? -19.5 35.375 13.562 1 54.81 393 ALA A N 1
ATOM 3166 C CA . ALA A 1 393 ? -18.547 34.281 13.734 1 54.81 393 ALA A CA 1
ATOM 3167 C C . ALA A 1 393 ? -18.953 33.406 14.914 1 54.81 393 ALA A C 1
ATOM 3169 O O . ALA A 1 393 ? -18.703 32.188 14.898 1 54.81 393 ALA A O 1
ATOM 3170 N N . ARG A 1 394 ? -19.656 34.094 15.789 1 57.03 394 ARG A N 1
ATOM 3171 C CA . ARG A 1 394 ? -20.109 33.375 16.969 1 57.03 394 ARG A CA 1
ATOM 3172 C C . ARG A 1 394 ? -21.203 32.375 16.609 1 57.03 394 ARG A C 1
ATOM 3174 O O . ARG A 1 394 ? -21.422 31.391 17.328 1 57.03 394 ARG A O 1
ATOM 3181 N N . GLU A 1 395 ? -21.812 32.594 15.406 1 66.19 395 GLU A N 1
ATOM 3182 C CA . GLU A 1 395 ? -22.922 31.703 15.086 1 66.19 395 GLU A CA 1
ATOM 3183 C C . GLU A 1 395 ? -22.453 30.516 14.242 1 66.19 395 GLU A C 1
ATOM 3185 O O . GLU A 1 395 ? -23.109 29.484 14.188 1 66.19 395 GLU A O 1
ATOM 3190 N N . THR A 1 396 ? -21.281 30.703 13.758 1 77.62 396 THR A N 1
ATOM 3191 C CA . THR A 1 396 ? -20.781 29.609 12.922 1 77.62 396 THR A CA 1
ATOM 3192 C C . THR A 1 396 ? -20.094 28.547 13.781 1 77.62 396 THR A C 1
ATOM 3194 O O . THR A 1 396 ? -19.266 28.875 14.633 1 77.62 396 THR A O 1
ATOM 3197 N N . PRO A 1 397 ? -20.609 27.359 13.492 1 82.62 397 PRO A N 1
ATOM 3198 C CA . PRO A 1 397 ? -19.922 26.312 14.258 1 82.62 397 PRO A CA 1
ATOM 3199 C C . PRO A 1 397 ? -18.406 26.375 14.117 1 82.62 397 PRO A C 1
ATOM 3201 O O . PRO A 1 397 ? -17.891 26.625 13.023 1 82.62 397 PRO A O 1
ATOM 3204 N N . ARG A 1 398 ? -17.734 26.156 15.164 1 83.19 398 ARG A N 1
ATOM 3205 C CA . ARG A 1 398 ? -16.281 26.312 15.227 1 83.19 398 ARG A CA 1
ATOM 3206 C C . ARG A 1 398 ? -15.594 25.391 14.227 1 83.19 398 ARG A C 1
ATOM 3208 O O . ARG A 1 398 ? -14.547 25.734 13.672 1 83.19 398 ARG A O 1
ATOM 3215 N N . TYR A 1 399 ? -16.125 24.219 14.062 1 88.12 399 TYR A N 1
ATOM 3216 C CA . TYR A 1 399 ? -15.453 23.297 13.148 1 88.12 399 TYR A CA 1
ATOM 3217 C C . TYR A 1 399 ? -15.516 23.812 11.711 1 88.12 399 TYR A C 1
ATOM 3219 O O . TYR A 1 399 ? -14.641 23.5 10.898 1 88.12 399 TYR A O 1
ATOM 3227 N N . ILE A 1 400 ? -16.469 24.609 11.383 1 89.81 400 ILE A N 1
ATOM 3228 C CA . ILE A 1 400 ? -16.594 25.172 10.039 1 89.81 400 ILE A CA 1
ATOM 3229 C C . ILE A 1 400 ? -15.516 26.25 9.836 1 89.81 400 ILE A C 1
ATOM 3231 O O . ILE A 1 400 ? -14.922 26.344 8.766 1 89.81 400 ILE A O 1
ATOM 3235 N N . VAL A 1 401 ? -15.328 27.016 10.891 1 87.44 401 VAL A N 1
ATOM 3236 C CA . VAL A 1 401 ? -14.273 28.031 10.836 1 87.44 401 VAL A CA 1
ATOM 3237 C C . VAL A 1 401 ? -12.922 27.359 10.625 1 87.44 401 VAL A C 1
ATOM 3239 O O . VAL A 1 401 ? -12.109 27.812 9.812 1 87.44 401 VAL A O 1
ATOM 3242 N N . ARG A 1 402 ? -12.742 26.312 11.328 1 90.38 402 ARG A N 1
ATOM 3243 C CA . ARG A 1 402 ? -11.5 25.562 11.195 1 90.38 402 ARG A CA 1
ATOM 3244 C C . ARG A 1 402 ? -11.359 24.984 9.789 1 90.38 402 ARG A C 1
ATOM 3246 O O . ARG A 1 402 ? -10.266 24.984 9.227 1 90.38 402 ARG A O 1
ATOM 3253 N N . GLN A 1 403 ? -12.43 24.469 9.289 1 93.38 403 GLN A N 1
ATOM 3254 C CA . GLN A 1 403 ? -12.422 23.922 7.938 1 93.38 403 GLN A CA 1
ATOM 3255 C C . GLN A 1 403 ? -12.047 25 6.914 1 93.38 403 GLN A C 1
ATOM 3257 O O . GLN A 1 403 ? -11.242 24.75 6.016 1 93.38 403 GLN A O 1
ATOM 3262 N N . ALA A 1 404 ? -12.617 26.156 7.102 1 92.88 404 ALA A N 1
ATOM 3263 C CA . ALA A 1 404 ? -12.305 27.266 6.211 1 92.88 404 ALA A CA 1
ATOM 3264 C C . ALA A 1 404 ? -10.828 27.656 6.312 1 92.88 404 ALA A C 1
ATOM 3266 O O . ALA A 1 404 ? -10.172 27.875 5.297 1 92.88 404 ALA A O 1
ATOM 3267 N N . TYR A 1 405 ? -10.422 27.688 7.523 1 92.19 405 TYR A N 1
ATOM 3268 C CA . TYR A 1 405 ? -9.031 28 7.832 1 92.19 405 TYR A CA 1
ATOM 3269 C C . TYR A 1 405 ? -8.078 27.016 7.164 1 92.19 405 TYR A C 1
ATOM 3271 O O . TYR A 1 405 ? -7.145 27.422 6.469 1 92.19 405 TYR A O 1
ATOM 3279 N N . ILE A 1 406 ? -8.289 25.75 7.285 1 94.19 406 ILE A N 1
ATOM 3280 C CA . ILE A 1 406 ? -7.414 24.703 6.777 1 94.19 406 ILE A CA 1
ATOM 3281 C C . ILE A 1 406 ? -7.469 24.688 5.25 1 94.19 406 ILE A C 1
ATOM 3283 O O . ILE A 1 406 ? -6.438 24.531 4.59 1 94.19 406 ILE A O 1
ATOM 3287 N N . LEU A 1 407 ? -8.625 24.844 4.688 1 96.19 407 LEU A N 1
ATOM 3288 C CA . LEU A 1 407 ? -8.781 24.844 3.236 1 96.19 407 LEU A CA 1
ATOM 3289 C C . LEU A 1 407 ? -7.969 25.984 2.617 1 96.19 407 LEU A C 1
ATOM 3291 O O . LEU A 1 407 ? -7.309 25.797 1.593 1 96.19 407 LEU A O 1
ATOM 3295 N N . HIS A 1 408 ? -8.055 27.062 3.285 1 95.81 408 HIS A N 1
ATOM 3296 C CA . HIS A 1 408 ? -7.328 28.25 2.816 1 95.81 408 HIS A CA 1
ATOM 3297 C C . HIS A 1 408 ? -5.824 27.984 2.812 1 95.81 408 HIS A C 1
ATOM 3299 O O . HIS A 1 408 ? -5.145 28.281 1.822 1 95.81 408 HIS A O 1
ATOM 3305 N N . LEU A 1 409 ? -5.367 27.484 3.861 1 97 409 LEU A N 1
ATOM 3306 C CA . LEU A 1 409 ? -3.939 27.219 3.994 1 97 409 LEU A CA 1
ATOM 3307 C C . LEU A 1 409 ? -3.494 26.125 3.02 1 97 409 LEU A C 1
ATOM 3309 O O . LEU A 1 409 ? -2.395 26.188 2.469 1 97 409 LEU A O 1
ATOM 3313 N N . ARG A 1 410 ? -4.301 25.125 2.785 1 97.5 410 ARG A N 1
ATOM 3314 C CA . ARG A 1 410 ? -3.988 24.062 1.847 1 97.5 410 ARG A CA 1
ATOM 3315 C C . ARG A 1 410 ? -3.805 24.594 0.434 1 97.5 410 ARG A C 1
ATOM 3317 O O . ARG A 1 410 ? -2.871 24.203 -0.27 1 97.5 410 ARG A O 1
ATOM 3324 N N . VAL A 1 411 ? -4.676 25.438 0.056 1 97.88 411 VAL A N 1
ATOM 3325 C CA . VAL A 1 411 ? -4.609 26 -1.287 1 97.88 411 VAL A CA 1
ATOM 3326 C C . VAL A 1 411 ? -3.344 26.844 -1.43 1 97.88 411 VAL A C 1
ATOM 3328 O O . VAL A 1 411 ? -2.615 26.719 -2.418 1 97.88 411 VAL A O 1
ATOM 3331 N N . ASN A 1 412 ? -3.111 27.688 -0.453 1 97.88 412 ASN A N 1
ATOM 3332 C CA . ASN A 1 412 ? -1.907 28.516 -0.49 1 97.88 412 ASN A CA 1
ATOM 3333 C C . ASN A 1 412 ? -0.645 27.656 -0.563 1 97.88 412 ASN A C 1
ATOM 3335 O O . ASN A 1 412 ? 0.282 27.969 -1.31 1 97.88 412 ASN A O 1
ATOM 3339 N N . HIS A 1 413 ? -0.669 26.641 0.193 1 98.19 413 HIS A N 1
ATOM 3340 C CA . HIS A 1 413 ? 0.497 25.766 0.219 1 98.19 413 HIS A CA 1
ATOM 3341 C C . HIS A 1 413 ? 0.746 25.141 -1.148 1 98.19 413 HIS A C 1
ATOM 3343 O O . HIS A 1 413 ? 1.89 25.062 -1.601 1 98.19 413 HIS A O 1
ATOM 3349 N N . LEU A 1 414 ? -0.274 24.703 -1.73 1 98.12 414 LEU A N 1
ATOM 3350 C CA . LEU A 1 414 ? -0.135 24.094 -3.049 1 98.12 414 LEU A CA 1
ATOM 3351 C C . LEU A 1 414 ? 0.36 25.109 -4.07 1 98.12 414 LEU A C 1
ATOM 3353 O O . LEU A 1 414 ? 1.153 24.766 -4.953 1 98.12 414 LEU A O 1
ATOM 3357 N N . ARG A 1 415 ? -0.099 26.312 -3.977 1 97.88 415 ARG A N 1
ATOM 3358 C CA . ARG A 1 415 ? 0.378 27.375 -4.848 1 97.88 415 ARG A CA 1
ATOM 3359 C C . ARG A 1 415 ? 1.865 27.641 -4.633 1 97.88 415 ARG A C 1
ATOM 3361 O O . ARG A 1 415 ? 2.605 27.875 -5.594 1 97.88 415 ARG A O 1
ATOM 3368 N N . LEU A 1 416 ? 2.303 27.594 -3.43 1 97.62 416 LEU A N 1
ATOM 3369 C CA . LEU A 1 416 ? 3.719 27.781 -3.125 1 97.62 416 LEU A CA 1
ATOM 3370 C C . LEU A 1 416 ? 4.543 26.625 -3.684 1 97.62 416 LEU A C 1
ATOM 3372 O O . LEU A 1 416 ? 5.688 26.812 -4.105 1 97.62 416 LEU A O 1
ATOM 3376 N N . LEU A 1 417 ? 3.973 25.438 -3.688 1 96.38 417 LEU A N 1
ATOM 3377 C CA . LEU A 1 417 ? 4.672 24.266 -4.215 1 96.38 417 LEU A CA 1
ATOM 3378 C C . LEU A 1 417 ? 4.949 24.422 -5.707 1 96.38 417 LEU A C 1
ATOM 3380 O O . LEU A 1 417 ? 5.957 23.938 -6.215 1 96.38 417 LEU A O 1
ATOM 3384 N N . LEU A 1 418 ? 4.09 25.141 -6.375 1 95 418 LEU A N 1
ATOM 3385 C CA . LEU A 1 418 ? 4.266 25.359 -7.805 1 95 418 LEU A CA 1
ATOM 3386 C C . LEU A 1 418 ? 5.551 26.141 -8.086 1 95 418 LEU A C 1
ATOM 3388 O O . LEU A 1 418 ? 6.137 26 -9.164 1 95 418 LEU A O 1
ATOM 3392 N N . GLN A 1 419 ? 5.961 26.891 -7.086 1 92.81 419 GLN A N 1
ATOM 3393 C CA . GLN A 1 419 ? 7.098 27.781 -7.289 1 92.81 419 GLN A CA 1
ATOM 3394 C C . GLN A 1 419 ? 8.328 27.297 -6.531 1 92.81 419 GLN A C 1
ATOM 3396 O O . GLN A 1 419 ? 9.398 27.891 -6.613 1 92.81 419 GLN A O 1
ATOM 3401 N N . ARG A 1 420 ? 8.227 26.266 -5.852 1 91.31 420 ARG A N 1
ATOM 3402 C CA . ARG A 1 420 ? 9.25 25.844 -4.895 1 91.31 420 ARG A CA 1
ATOM 3403 C C . ARG A 1 420 ? 10.578 25.578 -5.598 1 91.31 420 ARG A C 1
ATOM 3405 O O . ARG A 1 420 ? 11.633 25.984 -5.121 1 91.31 420 ARG A O 1
ATOM 3412 N N . GLN A 1 421 ? 10.523 24.906 -6.672 1 85 421 GLN A N 1
ATOM 3413 C CA . GLN A 1 421 ? 11.758 24.562 -7.379 1 85 421 GLN A CA 1
ATOM 3414 C C . GLN A 1 421 ? 12.461 25.828 -7.879 1 85 421 GLN A C 1
ATOM 3416 O O . GLN A 1 421 ? 13.695 25.906 -7.844 1 85 421 GLN A O 1
ATOM 3421 N N . SER A 1 422 ? 11.68 26.781 -8.25 1 85.31 422 SER A N 1
ATOM 3422 C CA . SER A 1 422 ? 12.242 28.031 -8.727 1 85.31 422 SER A CA 1
ATOM 3423 C C . SER A 1 422 ? 12.805 28.859 -7.582 1 85.31 422 SER A C 1
ATOM 3425 O O . SER A 1 422 ? 13.734 29.641 -7.777 1 85.31 422 SER A O 1
ATOM 3427 N N . MET A 1 423 ? 12.289 28.688 -6.457 1 87.5 423 MET A N 1
ATOM 3428 C CA . MET A 1 423 ? 12.719 29.469 -5.293 1 87.5 423 MET A CA 1
ATOM 3429 C C . MET A 1 423 ? 14 28.891 -4.703 1 87.5 423 MET A C 1
ATOM 3431 O O . MET A 1 423 ? 14.883 29.641 -4.277 1 87.5 423 MET A O 1
ATOM 3435 N N . VAL A 1 424 ? 14.086 27.609 -4.723 1 84.75 424 VAL A N 1
ATOM 3436 C CA . VAL A 1 424 ? 15.188 26.938 -4.031 1 84.75 424 VAL A CA 1
ATOM 3437 C C . VAL A 1 424 ? 16.328 26.672 -5.008 1 84.75 424 VAL A C 1
ATOM 3439 O O . VAL A 1 424 ? 17.5 26.656 -4.613 1 84.75 424 VAL A O 1
ATOM 3442 N N . GLY A 1 425 ? 15.992 26.516 -6.184 1 77.38 425 GLY A N 1
ATOM 3443 C CA . GLY A 1 425 ? 17 26.156 -7.172 1 77.38 425 GLY A CA 1
ATOM 3444 C C . GLY A 1 425 ? 17.922 27.312 -7.52 1 77.38 425 GLY A C 1
ATOM 3445 O O . GLY A 1 425 ? 17.812 28.391 -6.938 1 77.38 425 GLY A O 1
ATOM 3446 N N . SER A 1 426 ? 18.906 26.984 -8.328 1 70.19 426 SER A N 1
ATOM 3447 C CA . SER A 1 426 ? 19.938 27.938 -8.742 1 70.19 426 SER A CA 1
ATOM 3448 C C . SER A 1 426 ? 19.344 29.062 -9.578 1 70.19 426 SER A C 1
ATOM 3450 O O . SER A 1 426 ? 19.922 30.156 -9.641 1 70.19 426 SER A O 1
ATOM 3452 N N . ASP A 1 427 ? 18.266 28.844 -10.062 1 67.19 427 ASP A N 1
ATOM 3453 C CA . ASP A 1 427 ? 17.625 29.844 -10.93 1 67.19 427 ASP A CA 1
ATOM 3454 C C . ASP A 1 427 ? 16.609 30.688 -10.156 1 67.19 427 ASP A C 1
ATOM 3456 O O . ASP A 1 427 ? 15.492 30.891 -10.617 1 67.19 427 ASP A O 1
ATOM 3460 N N . PHE A 1 428 ? 17.047 31.094 -9.086 1 76.31 428 PHE A N 1
ATOM 3461 C CA . PHE A 1 428 ? 16.172 31.984 -8.32 1 76.31 428 PHE A CA 1
ATOM 3462 C C . PHE A 1 428 ? 15.742 33.188 -9.172 1 76.31 428 PHE A C 1
ATOM 3464 O O . PHE A 1 428 ? 16.594 33.906 -9.703 1 76.31 428 PHE A O 1
ATOM 3471 N N . ARG A 1 429 ? 14.508 33.219 -9.375 1 74.75 429 ARG A N 1
ATOM 3472 C CA . ARG A 1 429 ? 13.953 34.281 -10.234 1 74.75 429 ARG A CA 1
ATOM 3473 C C . ARG A 1 429 ? 13.211 35.312 -9.406 1 74.75 429 ARG A C 1
ATOM 3475 O O . ARG A 1 429 ? 12.422 34.969 -8.531 1 74.75 429 ARG A O 1
ATOM 3482 N N . GLN A 1 430 ? 13.422 36.406 -9.695 1 81.06 430 GLN A N 1
ATOM 3483 C CA . GLN A 1 430 ? 12.727 37.531 -9.047 1 81.06 430 GLN A CA 1
ATOM 3484 C C . GLN A 1 430 ? 11.211 37.375 -9.203 1 81.06 430 GLN A C 1
ATOM 3486 O O . GLN A 1 430 ? 10.461 37.656 -8.266 1 81.06 430 GLN A O 1
ATOM 3491 N N . ARG A 1 431 ? 10.867 36.938 -10.328 1 83.75 431 ARG A N 1
ATOM 3492 C CA . ARG A 1 431 ? 9.438 36.781 -10.602 1 83.75 431 ARG A CA 1
ATOM 3493 C C . ARG A 1 431 ? 8.805 35.781 -9.648 1 83.75 431 ARG A C 1
ATOM 3495 O O . ARG A 1 431 ? 7.684 35.969 -9.18 1 83.75 431 ARG A O 1
ATOM 3502 N N . ALA A 1 432 ? 9.508 34.719 -9.359 1 89.12 432 ALA A N 1
ATOM 3503 C CA . ALA A 1 432 ? 9 33.719 -8.43 1 89.12 432 ALA A CA 1
ATOM 3504 C C . ALA A 1 432 ? 8.852 34.281 -7.023 1 89.12 432 ALA A C 1
ATOM 3506 O O . ALA A 1 432 ? 7.898 33.969 -6.312 1 89.12 432 ALA A O 1
ATOM 3507 N N . ALA A 1 433 ? 9.75 35.125 -6.648 1 91.81 433 ALA A N 1
ATOM 3508 C CA . ALA A 1 433 ? 9.688 35.781 -5.34 1 91.81 433 ALA A CA 1
ATOM 3509 C C . ALA A 1 433 ? 8.477 36.688 -5.238 1 91.81 433 ALA A C 1
ATOM 3511 O O . ALA A 1 433 ? 7.812 36.75 -4.203 1 91.81 433 ALA A O 1
ATOM 3512 N N . GLU A 1 434 ? 8.203 37.375 -6.324 1 91.38 434 GLU A N 1
ATOM 3513 C CA . GLU A 1 434 ? 7.078 38.312 -6.371 1 91.38 434 GLU A CA 1
ATOM 3514 C C . GLU A 1 434 ? 5.75 37.562 -6.27 1 91.38 434 GLU A C 1
ATOM 3516 O O . GLU A 1 434 ? 4.777 38.094 -5.723 1 91.38 434 GLU A O 1
ATOM 3521 N N . ILE A 1 435 ? 5.785 36.375 -6.742 1 92.31 435 ILE A N 1
ATOM 3522 C CA . ILE A 1 435 ? 4.57 35.562 -6.707 1 92.31 435 ILE A CA 1
ATOM 3523 C C . ILE A 1 435 ? 4.434 34.906 -5.336 1 92.31 435 ILE A C 1
ATOM 3525 O O . ILE A 1 435 ? 3.346 34.875 -4.754 1 92.31 435 ILE A O 1
ATOM 3529 N N . CYS A 1 436 ? 5.527 34.438 -4.789 1 95.44 436 CYS A N 1
ATOM 3530 C CA . CYS A 1 436 ? 5.496 33.625 -3.574 1 95.44 436 CYS A CA 1
ATOM 3531 C C . CYS A 1 436 ? 5.262 34.5 -2.346 1 95.44 436 CYS A C 1
ATOM 3533 O O . CYS A 1 436 ? 4.605 34.062 -1.394 1 95.44 436 CYS A O 1
ATOM 3535 N N . LEU A 1 437 ? 5.742 35.719 -2.314 1 95.81 437 LEU A N 1
ATOM 3536 C CA . LEU A 1 437 ? 5.723 36.531 -1.105 1 95.81 437 LEU A CA 1
ATOM 3537 C C . LEU A 1 437 ? 4.289 36.844 -0.689 1 95.81 437 LEU A C 1
ATOM 3539 O O . LEU A 1 437 ? 3.926 36.688 0.478 1 95.81 437 LEU A O 1
ATOM 3543 N N . PRO A 1 438 ? 3.438 37.281 -1.596 1 96.38 438 PRO A N 1
ATOM 3544 C CA . PRO A 1 438 ? 2.061 37.562 -1.173 1 96.38 438 PRO A CA 1
ATOM 3545 C C . PRO A 1 438 ? 1.346 36.312 -0.679 1 96.38 438 PRO A C 1
ATOM 3547 O O . PRO A 1 438 ? 0.534 36.375 0.247 1 96.38 438 PRO A O 1
ATOM 3550 N N . ILE A 1 439 ? 1.591 35.188 -1.268 1 97.56 439 ILE A N 1
ATOM 3551 C CA . ILE A 1 439 ? 0.95 33.938 -0.862 1 97.56 439 ILE A CA 1
ATOM 3552 C C . ILE A 1 439 ? 1.436 33.562 0.529 1 97.56 439 ILE A C 1
ATOM 3554 O O . ILE A 1 439 ? 0.632 33.188 1.396 1 97.56 439 ILE A O 1
ATOM 3558 N N . ALA A 1 440 ? 2.75 33.625 0.667 1 98.12 440 ALA A N 1
ATOM 3559 C CA . ALA A 1 440 ? 3.334 33.312 1.97 1 98.12 440 ALA A CA 1
ATOM 3560 C C . ALA A 1 440 ? 2.828 34.281 3.037 1 98.12 440 ALA A C 1
ATOM 3562 O O . ALA A 1 440 ? 2.555 33.875 4.168 1 98.12 440 ALA A O 1
ATOM 3563 N N . SER A 1 441 ? 2.764 35.5 2.664 1 97.69 441 SER A N 1
ATOM 3564 C CA . SER A 1 441 ? 2.256 36.5 3.578 1 97.69 441 SER A CA 1
ATOM 3565 C C . SER A 1 441 ? 0.839 36.188 4.039 1 97.69 441 SER A C 1
ATOM 3567 O O . SER A 1 441 ? 0.537 36.25 5.23 1 97.69 441 SER A O 1
ATOM 3569 N N . ASP A 1 442 ? 0.065 35.875 3.107 1 96.81 442 ASP A N 1
ATOM 3570 C CA . ASP A 1 442 ? -1.317 35.531 3.428 1 96.81 442 ASP A CA 1
ATOM 3571 C C . ASP A 1 442 ? -1.382 34.344 4.395 1 96.81 442 ASP A C 1
ATOM 3573 O O . ASP A 1 442 ? -2.146 34.375 5.363 1 96.81 442 ASP A O 1
ATOM 3577 N N . SER A 1 443 ? -0.605 33.344 4.168 1 97.56 443 SER A N 1
ATOM 3578 C CA . SER A 1 443 ? -0.581 32.188 5.031 1 97.56 443 SER A CA 1
ATOM 3579 C C . SER A 1 443 ? -0.056 32.531 6.418 1 97.56 443 SER A C 1
ATOM 3581 O O . SER A 1 443 ? -0.673 32.156 7.426 1 97.56 443 SER A O 1
ATOM 3583 N N . ILE A 1 444 ? 1.06 33.219 6.457 1 97.75 444 ILE A N 1
ATOM 3584 C CA . ILE A 1 444 ? 1.703 33.531 7.727 1 97.75 444 ILE A CA 1
ATOM 3585 C C . ILE A 1 444 ? 0.798 34.469 8.539 1 97.75 444 ILE A C 1
ATOM 3587 O O . ILE A 1 444 ? 0.607 34.25 9.742 1 97.75 444 ILE A O 1
ATOM 3591 N N . MET A 1 445 ? 0.237 35.438 7.891 1 96.12 445 MET A N 1
ATOM 3592 C CA . MET A 1 445 ? -0.629 36.375 8.602 1 96.12 445 MET A CA 1
ATOM 3593 C C . MET A 1 445 ? -1.896 35.688 9.094 1 96.12 445 MET A C 1
ATOM 3595 O O . MET A 1 445 ? -2.389 35.969 10.18 1 96.12 445 MET A O 1
ATOM 3599 N N . THR A 1 446 ? -2.416 34.781 8.281 1 94.56 446 THR A N 1
ATOM 3600 C CA . THR A 1 446 ? -3.578 34 8.695 1 94.56 446 THR A CA 1
ATOM 3601 C C . THR A 1 446 ? -3.264 33.188 9.945 1 94.56 446 THR A C 1
ATOM 3603 O O . THR A 1 446 ? -4.035 33.188 10.906 1 94.56 446 THR A O 1
ATOM 3606 N N . ILE A 1 447 ? -2.164 32.531 9.953 1 95.56 447 ILE A N 1
ATOM 3607 C CA . ILE A 1 447 ? -1.763 31.688 11.078 1 95.56 447 ILE A CA 1
ATOM 3608 C C . ILE A 1 447 ? -1.463 32.562 12.297 1 95.56 447 ILE A C 1
ATOM 3610 O O . ILE A 1 447 ? -1.906 32.25 13.406 1 95.56 447 ILE A O 1
ATOM 3614 N N . TYR A 1 448 ? -0.751 33.625 12.047 1 95.12 448 TYR A N 1
ATOM 3615 C CA . TYR A 1 448 ? -0.381 34.562 13.109 1 95.12 448 TYR A CA 1
ATOM 3616 C C . TYR A 1 448 ? -1.619 35.156 13.781 1 95.12 448 TYR A C 1
ATOM 3618 O O . TYR A 1 448 ? -1.741 35.125 15.008 1 95.12 448 TYR A O 1
ATOM 3626 N N . ASN A 1 449 ? -2.541 35.625 13.016 1 91.38 449 ASN A N 1
ATOM 3627 C CA . ASN A 1 449 ? -3.74 36.281 13.547 1 91.38 449 ASN A CA 1
ATOM 3628 C C . ASN A 1 449 ? -4.637 35.281 14.266 1 91.38 449 ASN A C 1
ATOM 3630 O O . ASN A 1 449 ? -5.258 35.594 15.281 1 91.38 449 ASN A O 1
ATOM 3634 N N . THR A 1 450 ? -4.73 34.125 13.734 1 89.81 450 THR A N 1
ATOM 3635 C CA . THR A 1 450 ? -5.551 33.094 14.375 1 89.81 450 THR A CA 1
ATOM 3636 C C . THR A 1 450 ? -4.91 32.625 15.68 1 89.81 450 THR A C 1
ATOM 3638 O O . THR A 1 450 ? -5.602 32.438 16.688 1 89.81 450 THR A O 1
ATOM 3641 N N . HIS A 1 451 ? -3.656 32.438 15.664 1 91.38 451 HIS A N 1
ATOM 3642 C CA . HIS A 1 451 ? -2.924 31.938 16.812 1 91.38 451 HIS A CA 1
ATOM 3643 C C . HIS A 1 451 ? -3.025 32.906 18 1 91.38 451 HIS A C 1
ATOM 3645 O O . HIS A 1 451 ? -3.135 32.469 19.156 1 91.38 451 HIS A O 1
ATOM 3651 N N . PHE A 1 452 ? -2.961 34.094 17.797 1 89.5 452 PHE A N 1
ATOM 3652 C CA . PHE A 1 452 ? -2.949 35.094 18.875 1 89.5 452 PHE A CA 1
ATOM 3653 C C . PHE A 1 452 ? -4.332 35.688 19.078 1 89.5 452 PHE A C 1
ATOM 3655 O O . PHE A 1 452 ? -4.488 36.656 19.828 1 89.5 452 PHE A O 1
ATOM 3662 N N . SER A 1 453 ? -5.352 35.094 18.453 1 85.06 453 SER A N 1
ATOM 3663 C CA . SER A 1 453 ? -6.73 35.531 18.641 1 85.06 453 SER A CA 1
ATOM 3664 C C . SER A 1 453 ? -7.457 34.656 19.656 1 85.06 453 SER A C 1
ATOM 3666 O O . SER A 1 453 ? -6.918 33.656 20.125 1 85.06 453 SER A O 1
ATOM 3668 N N . SER A 1 454 ? -8.711 35.094 19.938 1 78.25 454 SER A N 1
ATOM 3669 C CA . SER A 1 454 ? -9.555 34.344 20.875 1 78.25 454 SER A CA 1
ATOM 3670 C C . SER A 1 454 ? -10.062 33.062 20.25 1 78.25 454 SER A C 1
ATOM 3672 O O . SER A 1 454 ? -10.547 32.156 20.953 1 78.25 454 SER A O 1
ATOM 3674 N N . LEU A 1 455 ? -9.789 32.906 19.016 1 73.19 455 LEU A N 1
ATOM 3675 C CA . LEU A 1 455 ? -10.242 31.719 18.312 1 73.19 455 LEU A CA 1
ATOM 3676 C C . LEU A 1 455 ? -9.219 30.594 18.406 1 73.19 455 LEU A C 1
ATOM 3678 O O . LEU A 1 455 ? -9.492 29.453 18 1 73.19 455 LEU A O 1
ATOM 3682 N N . HIS A 1 456 ? -8.164 30.922 19.016 1 81 456 HIS A N 1
ATOM 3683 C CA . HIS A 1 456 ? -7.051 29.984 19.016 1 81 456 HIS A CA 1
ATOM 3684 C C . HIS A 1 456 ? -7.422 28.703 19.766 1 81 456 HIS A C 1
ATOM 3686 O O . HIS A 1 456 ? -7.992 28.75 20.844 1 81 456 HIS A O 1
ATOM 3692 N N . GLN A 1 457 ? -7.223 27.641 19.031 1 79.44 457 GLN A N 1
ATOM 3693 C CA . GLN A 1 457 ? -7.355 26.312 19.625 1 79.44 457 GLN A CA 1
ATOM 3694 C C . GLN A 1 457 ? -6.078 25.5 19.438 1 79.44 457 GLN A C 1
ATOM 3696 O O . GLN A 1 457 ? -5.43 25.578 18.391 1 79.44 457 GLN A O 1
ATOM 3701 N N . GLU A 1 458 ? -5.762 24.719 20.438 1 82.25 458 GLU A N 1
ATOM 3702 C CA . GLU A 1 458 ? -4.559 23.891 20.375 1 82.25 458 GLU A CA 1
ATOM 3703 C C . GLU A 1 458 ? -4.66 22.844 19.266 1 82.25 458 GLU A C 1
ATOM 3705 O O . GLU A 1 458 ? -3.643 22.328 18.797 1 82.25 458 GLU A O 1
ATOM 3710 N N . LEU A 1 459 ? -5.781 22.609 18.812 1 87.62 459 LEU A N 1
ATOM 3711 C CA . LEU A 1 459 ? -6.027 21.562 17.828 1 87.62 459 LEU A CA 1
ATOM 3712 C C . LEU A 1 459 ? -5.469 21.969 16.469 1 87.62 459 LEU A C 1
ATOM 3714 O O . LEU A 1 459 ? -5.328 21.125 15.578 1 87.62 459 LEU A O 1
ATOM 3718 N N . GLU A 1 460 ? -5.055 23.234 16.375 1 88.38 460 GLU A N 1
ATOM 3719 C CA . GLU A 1 460 ? -4.566 23.719 15.078 1 88.38 460 GLU A CA 1
ATOM 3720 C C . GLU A 1 460 ? -3.043 23.656 15.008 1 88.38 460 GLU A C 1
ATOM 3722 O O . GLU A 1 460 ? -2.449 23.984 13.977 1 88.38 460 GLU A O 1
ATOM 3727 N N . ARG A 1 461 ? -2.439 23.203 15.992 1 91.38 461 ARG A N 1
ATOM 3728 C CA . ARG A 1 461 ? -0.986 23.281 16.094 1 91.38 461 ARG A CA 1
ATOM 3729 C C . ARG A 1 461 ? -0.309 22.562 14.938 1 91.38 461 ARG A C 1
ATOM 3731 O O . ARG A 1 461 ? 0.678 23.047 14.383 1 91.38 461 ARG A O 1
ATOM 3738 N N . TYR A 1 462 ? -0.826 21.422 14.602 1 94.12 462 TYR A N 1
ATOM 3739 C CA . TYR A 1 462 ? -0.204 20.688 13.508 1 94.12 462 TYR A CA 1
ATOM 3740 C C . TYR A 1 462 ? -0.281 21.469 12.203 1 94.12 462 TYR A C 1
ATOM 3742 O O . TYR A 1 462 ? 0.725 21.641 11.508 1 94.12 462 TYR A O 1
ATOM 3750 N N . SER A 1 463 ? -1.469 21.844 11.852 1 93.62 463 SER A N 1
ATOM 3751 C CA . SER A 1 463 ? -1.665 22.578 10.602 1 93.62 463 SER A CA 1
ATOM 3752 C C . SER A 1 463 ? -0.848 23.859 10.586 1 93.62 463 SER A C 1
ATOM 3754 O O . SER A 1 463 ? -0.236 24.203 9.57 1 93.62 463 SER A O 1
ATOM 3756 N N . SER A 1 464 ? -0.831 24.562 11.703 1 94.38 464 SER A N 1
ATOM 3757 C CA . SER A 1 464 ? -0.078 25.812 11.789 1 94.38 464 SER A CA 1
ATOM 3758 C C . SER A 1 464 ? 1.402 25.578 11.5 1 94.38 464 SER A C 1
ATOM 3760 O O . SER A 1 464 ? 1.999 26.297 10.695 1 94.38 464 SER A O 1
ATOM 3762 N N . ILE A 1 465 ? 1.922 24.547 12.094 1 95.38 465 ILE A N 1
ATOM 3763 C CA . ILE A 1 465 ? 3.352 24.297 11.945 1 95.38 465 ILE A CA 1
ATOM 3764 C C . ILE A 1 465 ? 3.646 23.828 10.523 1 95.38 465 ILE A C 1
ATOM 3766 O O . ILE A 1 465 ? 4.641 24.234 9.922 1 95.38 465 ILE A O 1
ATOM 3770 N N . THR A 1 466 ? 2.842 22.984 10.008 1 95.69 466 THR A N 1
ATOM 3771 C CA . THR A 1 466 ? 3.061 22.406 8.68 1 95.69 466 THR A CA 1
ATOM 3772 C C . THR A 1 466 ? 3.014 23.5 7.609 1 95.69 466 THR A C 1
ATOM 3774 O O . THR A 1 466 ? 3.922 23.594 6.781 1 95.69 466 THR A O 1
ATOM 3777 N N . TYR A 1 467 ? 2.037 24.312 7.672 1 97 467 TYR A N 1
ATOM 3778 C CA . TYR A 1 467 ? 1.866 25.297 6.613 1 97 467 TYR A CA 1
ATOM 3779 C C . TYR A 1 467 ? 2.762 26.516 6.848 1 97 467 TYR A C 1
ATOM 3781 O O . TYR A 1 467 ? 3.193 27.156 5.895 1 97 467 TYR A O 1
ATOM 3789 N N . LEU A 1 468 ? 3.051 26.766 8.094 1 96.88 468 LEU A N 1
ATOM 3790 C CA . LEU A 1 468 ? 4.027 27.797 8.398 1 96.88 468 LEU A CA 1
ATOM 3791 C C . LEU A 1 468 ? 5.398 27.438 7.832 1 96.88 468 LEU A C 1
ATOM 3793 O O . LEU A 1 468 ? 6.086 28.281 7.262 1 96.88 468 LEU A O 1
ATOM 3797 N N . THR A 1 469 ? 5.754 26.219 8.008 1 96.06 469 THR A N 1
ATOM 3798 C CA . THR A 1 469 ? 7.02 25.75 7.465 1 96.06 469 THR A CA 1
ATOM 3799 C C . THR A 1 469 ? 7.055 25.906 5.949 1 96.06 469 THR A C 1
ATOM 3801 O O . THR A 1 469 ? 8.055 26.359 5.391 1 96.06 469 THR A O 1
ATOM 3804 N N . GLY A 1 470 ? 5.957 25.547 5.352 1 95.06 470 GLY A N 1
ATOM 3805 C CA . GLY A 1 470 ? 5.863 25.703 3.91 1 95.06 470 GLY A CA 1
ATOM 3806 C C . GLY A 1 470 ? 6 27.141 3.453 1 95.06 470 GLY A C 1
ATOM 3807 O O . GLY A 1 470 ? 6.637 27.422 2.434 1 95.06 470 GLY A O 1
ATOM 3808 N N . ALA A 1 471 ? 5.488 28.016 4.203 1 97.06 471 ALA A N 1
ATOM 3809 C CA . ALA A 1 471 ? 5.508 29.438 3.85 1 97.06 471 ALA A CA 1
ATOM 3810 C C . ALA A 1 471 ? 6.855 30.062 4.184 1 97.06 471 ALA A C 1
ATOM 3812 O O . ALA A 1 471 ? 7.277 31.031 3.529 1 97.06 471 ALA A O 1
ATOM 3813 N N . MET A 1 472 ? 7.559 29.547 5.07 1 94.81 472 MET A N 1
ATOM 3814 C CA . MET A 1 472 ? 8.836 30.078 5.52 1 94.81 472 MET A CA 1
ATOM 3815 C C . MET A 1 472 ? 9.93 29.828 4.492 1 94.81 472 MET A C 1
ATOM 3817 O O . MET A 1 472 ? 10.906 30.578 4.41 1 94.81 472 MET A O 1
ATOM 3821 N N . ILE A 1 473 ? 9.742 28.812 3.74 1 93 473 ILE A N 1
ATOM 3822 C CA . ILE A 1 473 ? 10.773 28.406 2.787 1 93 473 ILE A CA 1
ATOM 3823 C C . ILE A 1 473 ? 11 29.531 1.772 1 93 473 ILE A C 1
ATOM 3825 O O . ILE A 1 473 ? 12.117 30.031 1.639 1 93 473 ILE A O 1
ATOM 3829 N N . PRO A 1 474 ? 10.008 29.969 1.095 1 93.69 474 PRO A N 1
ATOM 3830 C CA . PRO A 1 474 ? 10.258 31.062 0.157 1 93.69 474 PRO A CA 1
ATOM 3831 C C . PRO A 1 474 ? 10.688 32.344 0.856 1 93.69 474 PRO A C 1
ATOM 3833 O O . PRO A 1 474 ? 11.492 33.125 0.315 1 93.69 474 PRO A O 1
ATOM 3836 N N . VAL A 1 475 ? 10.203 32.625 2.029 1 94.94 475 VAL A N 1
ATOM 3837 C CA . VAL A 1 475 ? 10.578 33.812 2.785 1 94.94 475 VAL A CA 1
ATOM 3838 C C . VAL A 1 475 ? 12.07 33.781 3.104 1 94.94 475 VAL A C 1
ATOM 3840 O O . VAL A 1 475 ? 12.781 34.75 2.91 1 94.94 475 VAL A O 1
ATOM 3843 N N . ALA A 1 476 ? 12.516 32.656 3.518 1 92.81 476 ALA A N 1
ATOM 3844 C CA . ALA A 1 476 ? 13.93 32.5 3.809 1 92.81 476 ALA A CA 1
ATOM 3845 C C . ALA A 1 476 ? 14.773 32.656 2.545 1 92.81 476 ALA A C 1
ATOM 3847 O O . ALA A 1 476 ? 15.844 33.281 2.58 1 92.81 476 ALA A O 1
ATOM 3848 N N . CYS A 1 477 ? 14.297 32.094 1.475 1 91.19 477 CYS A N 1
ATOM 3849 C CA . CYS A 1 477 ? 15.023 32.188 0.211 1 91.19 477 CYS A CA 1
ATOM 3850 C C . CYS A 1 477 ? 15.164 33.656 -0.224 1 91.19 477 CYS A C 1
ATOM 3852 O O . CYS A 1 477 ? 16.219 34.062 -0.701 1 91.19 477 CYS A O 1
ATOM 3854 N N . ILE A 1 478 ? 14.156 34.469 -0.075 1 91.38 478 ILE A N 1
ATOM 3855 C CA . ILE A 1 478 ? 14.156 35.875 -0.478 1 91.38 478 ILE A CA 1
ATOM 3856 C C . ILE A 1 478 ? 15.164 36.625 0.367 1 91.38 478 ILE A C 1
ATOM 3858 O O . ILE A 1 478 ? 15.898 37.469 -0.151 1 91.38 478 ILE A O 1
ATOM 3862 N N . ILE A 1 479 ? 15.25 36.312 1.61 1 89.94 479 ILE A N 1
ATOM 3863 C CA . ILE A 1 479 ? 16.156 37 2.52 1 89.94 479 ILE A CA 1
ATOM 3864 C C . ILE A 1 479 ? 17.594 36.594 2.234 1 89.94 479 ILE A C 1
ATOM 3866 O O . ILE A 1 479 ? 18.484 37.469 2.215 1 89.94 479 ILE A O 1
ATOM 3870 N N . LEU A 1 480 ? 17.891 35.375 1.938 1 86.38 480 LEU A N 1
ATOM 3871 C CA . LEU A 1 480 ? 19.234 34.812 1.816 1 86.38 480 LEU A CA 1
ATOM 3872 C C . LEU A 1 480 ? 19.812 35.125 0.434 1 86.38 480 LEU A C 1
ATOM 3874 O O . LEU A 1 480 ? 21 35.375 0.301 1 86.38 480 LEU A O 1
ATOM 3878 N N . LYS A 1 481 ? 19.172 34.75 -0.591 1 79.06 481 LYS A N 1
ATOM 3879 C CA . LYS A 1 481 ? 19.734 34.812 -1.935 1 79.06 481 LYS A CA 1
ATOM 3880 C C . LYS A 1 481 ? 19.828 36.281 -2.414 1 79.06 481 LYS A C 1
ATOM 3882 O O . LYS A 1 481 ? 20.562 36.562 -3.355 1 79.06 481 LYS A O 1
ATOM 3887 N N . GLY A 1 482 ? 19.703 37.094 -1.738 1 62.59 482 GLY A N 1
ATOM 3888 C CA . GLY A 1 482 ? 20.016 38.469 -2.098 1 62.59 482 GLY A CA 1
ATOM 3889 C C . GLY A 1 482 ? 19.484 38.875 -3.457 1 62.59 482 GLY A C 1
ATOM 3890 O O . GLY A 1 482 ? 19.016 38.031 -4.223 1 62.59 482 GLY A O 1
ATOM 3891 N N . GLY A 1 483 ? 18.906 40 -3.906 1 57.41 483 GLY A N 1
ATOM 3892 C CA . GLY A 1 483 ? 18.547 40.562 -5.195 1 57.41 483 GLY A CA 1
ATOM 3893 C C . GLY A 1 483 ? 17.234 41.312 -5.172 1 57.41 483 GLY A C 1
ATOM 3894 O O . GLY A 1 483 ? 17.031 42.25 -5.973 1 57.41 483 GLY A O 1
ATOM 3895 N N . PRO A 1 484 ? 16.344 40.562 -4.641 1 56.72 484 PRO A N 1
ATOM 3896 C CA . PRO A 1 484 ? 15.078 41.281 -4.859 1 56.72 484 PRO A CA 1
ATOM 3897 C C . PRO A 1 484 ? 15.156 42.75 -4.418 1 56.72 484 PRO A C 1
ATOM 3899 O O . PRO A 1 484 ? 16 43.094 -3.596 1 56.72 484 PRO A O 1
ATOM 3902 N N . GLN A 1 485 ? 14.422 43.469 -5.176 1 64.94 485 GLN A N 1
ATOM 3903 C CA . GLN A 1 485 ? 14.242 44.875 -4.863 1 64.94 485 GLN A CA 1
ATOM 3904 C C . GLN A 1 485 ? 14.062 45.094 -3.365 1 64.94 485 GLN A C 1
ATOM 3906 O O . GLN A 1 485 ? 13.508 44.25 -2.672 1 64.94 485 GLN A O 1
ATOM 3911 N N . ASN A 1 486 ? 14.734 45.938 -2.77 1 65.44 486 ASN A N 1
ATOM 3912 C CA . ASN A 1 486 ? 14.805 46.312 -1.362 1 65.44 486 ASN A CA 1
ATOM 3913 C C . ASN A 1 486 ? 13.453 46.188 -0.675 1 65.44 486 ASN A C 1
ATOM 3915 O O . ASN A 1 486 ? 13.367 45.719 0.463 1 65.44 486 ASN A O 1
ATOM 3919 N N . ASN A 1 487 ? 12.391 46.312 -1.427 1 80.31 487 ASN A N 1
ATOM 3920 C CA . ASN A 1 487 ? 11.078 46.344 -0.793 1 80.31 487 ASN A CA 1
ATOM 3921 C C . ASN A 1 487 ? 10.602 44.906 -0.48 1 80.31 487 ASN A C 1
ATOM 3923 O O . ASN A 1 487 ? 10.031 44.688 0.584 1 80.31 487 ASN A O 1
ATOM 3927 N N . LEU A 1 488 ? 10.938 43.969 -1.274 1 87.69 488 LEU A N 1
ATOM 3928 C CA . LEU A 1 488 ? 10.516 42.594 -1.05 1 87.69 488 LEU A CA 1
ATOM 3929 C C . LEU A 1 488 ? 11.234 42 0.153 1 87.69 488 LEU A C 1
ATOM 3931 O O . LEU A 1 488 ? 10.641 41.219 0.919 1 87.69 488 LEU A O 1
ATOM 3935 N N . ARG A 1 489 ? 12.359 42.375 0.267 1 89.06 489 ARG A N 1
ATOM 3936 C CA . ARG A 1 489 ? 13.172 41.844 1.348 1 89.06 489 ARG A CA 1
ATOM 3937 C C . ARG A 1 489 ? 12.688 42.344 2.705 1 89.06 489 ARG A C 1
ATOM 3939 O O . ARG A 1 489 ? 12.656 41.594 3.676 1 89.06 489 ARG A O 1
ATOM 3946 N N . GLU A 1 490 ? 12.328 43.594 2.791 1 90 490 GLU A N 1
ATOM 3947 C CA . GLU A 1 490 ? 11.82 44.156 4.043 1 90 490 GLU A CA 1
ATOM 3948 C C . GLU A 1 490 ? 10.516 43.469 4.453 1 90 490 GLU A C 1
ATOM 3950 O O . GLU A 1 490 ? 10.312 43.156 5.629 1 90 490 GLU A O 1
ATOM 3955 N N . ASP A 1 491 ? 9.727 43.312 3.488 1 93.12 491 ASP A N 1
ATOM 3956 C CA . ASP A 1 491 ? 8.477 42.594 3.762 1 93.12 491 ASP A CA 1
ATOM 3957 C C . ASP A 1 491 ? 8.734 41.156 4.223 1 93.12 491 ASP A C 1
ATOM 3959 O O . ASP A 1 491 ? 8.07 40.656 5.129 1 93.12 491 ASP A O 1
ATOM 3963 N N . ALA A 1 492 ? 9.688 40.562 3.574 1 95.06 492 ALA A N 1
ATOM 3964 C CA . ALA A 1 492 ? 10.031 39.188 3.922 1 95.06 492 ALA A CA 1
ATOM 3965 C C . ALA A 1 492 ? 10.562 39.094 5.352 1 95.06 492 ALA A C 1
ATOM 3967 O O . ALA A 1 492 ? 10.266 38.156 6.074 1 95.06 492 ALA A O 1
ATOM 3968 N N . ILE A 1 493 ? 11.359 40.031 5.723 1 94.38 493 ILE A N 1
ATOM 3969 C CA . ILE A 1 493 ? 11.945 40.031 7.059 1 94.38 493 ILE A CA 1
ATOM 3970 C C . ILE A 1 493 ? 10.836 40.188 8.102 1 94.38 493 ILE A C 1
ATOM 3972 O O . ILE A 1 493 ? 10.828 39.5 9.117 1 94.38 493 ILE A O 1
ATOM 3976 N N . SER A 1 494 ? 9.906 41.094 7.855 1 95.38 494 SER A N 1
ATOM 3977 C CA . SER A 1 494 ? 8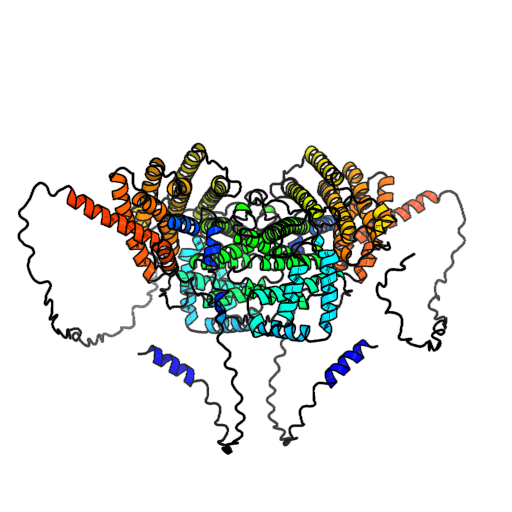.781 41.281 8.766 1 95.38 494 SER A CA 1
ATOM 3978 C C . SER A 1 494 ? 7.965 40 8.906 1 95.38 494 SER A C 1
ATOM 3980 O O . SER A 1 494 ? 7.551 39.625 10.016 1 95.38 494 SER A O 1
ATOM 3982 N N . LEU A 1 495 ? 7.75 39.344 7.863 1 96.56 495 LEU A N 1
ATOM 3983 C CA . LEU A 1 495 ? 6.996 38.125 7.863 1 96.56 495 LEU A CA 1
ATOM 3984 C C . LEU A 1 495 ? 7.754 37.031 8.609 1 96.56 495 LEU A C 1
ATOM 3986 O O . LEU A 1 495 ? 7.152 36.219 9.336 1 96.56 495 LEU A O 1
ATOM 3990 N N . TYR A 1 496 ? 9.016 37.031 8.336 1 96.06 496 TYR A N 1
ATOM 3991 C CA . TYR A 1 496 ? 9.875 36.062 9.016 1 96.06 496 TYR A CA 1
ATOM 3992 C C . TYR A 1 496 ? 9.75 36.188 10.531 1 96.06 496 TYR A C 1
ATOM 3994 O O . TYR A 1 496 ? 9.617 35.188 11.242 1 96.06 496 TYR A O 1
ATOM 4002 N N . GLN A 1 497 ? 9.758 37.344 11 1 95.81 497 GLN A N 1
ATOM 4003 C CA . GLN A 1 497 ? 9.672 37.594 12.43 1 95.81 497 GLN A CA 1
ATOM 4004 C C . GLN A 1 497 ? 8.336 37.125 13 1 95.81 497 GLN A C 1
ATOM 4006 O O . GLN A 1 497 ? 8.289 36.531 14.07 1 95.81 497 GLN A O 1
ATOM 4011 N N . LYS A 1 498 ? 7.324 37.406 12.312 1 96.44 498 LYS A N 1
ATOM 4012 C CA . LYS A 1 498 ? 6.004 36.969 12.758 1 96.44 498 LYS A CA 1
ATOM 4013 C C . LYS A 1 498 ? 5.902 35.438 12.758 1 96.44 498 LYS A C 1
ATOM 4015 O O . LYS A 1 498 ? 5.328 34.844 13.672 1 96.44 498 LYS A O 1
ATOM 4020 N N . ALA A 1 499 ? 6.422 34.844 11.719 1 96.81 499 ALA A N 1
ATOM 4021 C CA . ALA A 1 499 ? 6.418 33.375 11.641 1 96.81 499 ALA A CA 1
ATOM 4022 C C . ALA A 1 499 ? 7.195 32.75 12.805 1 96.81 499 ALA A C 1
ATOM 4024 O O . ALA A 1 499 ? 6.746 31.797 13.414 1 96.81 499 ALA A O 1
ATOM 4025 N N . MET A 1 500 ? 8.305 33.344 13.086 1 95.5 500 MET A N 1
ATOM 4026 C CA . MET A 1 500 ? 9.164 32.812 14.148 1 95.5 500 MET A CA 1
ATOM 4027 C C . MET A 1 500 ? 8.5 32.969 15.508 1 95.5 500 MET A C 1
ATOM 4029 O O . MET A 1 500 ? 8.672 32.125 16.391 1 95.5 500 MET A O 1
ATOM 4033 N N . MET A 1 501 ? 7.746 34 15.672 1 95.44 501 MET A N 1
ATOM 4034 C CA . MET A 1 501 ? 7.016 34.188 16.922 1 95.44 501 MET A CA 1
ATOM 4035 C C . MET A 1 501 ? 6.027 33.062 17.156 1 95.44 501 MET A C 1
ATOM 4037 O O . MET A 1 501 ? 5.934 32.531 18.266 1 95.44 501 MET A O 1
ATOM 4041 N N . VAL A 1 502 ? 5.332 32.719 16.141 1 95.19 502 VAL A N 1
ATOM 4042 C CA . VAL A 1 502 ? 4.363 31.641 16.25 1 95.19 502 VAL A CA 1
ATOM 4043 C C . VAL A 1 502 ? 5.086 30.312 16.5 1 95.19 502 VAL A C 1
ATOM 4045 O O . VAL A 1 502 ? 4.68 29.531 17.359 1 95.19 502 VAL A O 1
ATOM 4048 N N . PHE A 1 503 ? 6.152 30.062 15.758 1 94.31 503 PHE A N 1
ATOM 4049 C CA . PHE A 1 503 ? 6.926 28.844 15.883 1 94.31 503 PHE A CA 1
ATOM 4050 C C . PHE A 1 503 ? 7.422 28.656 17.312 1 94.31 503 PHE A C 1
ATOM 4052 O O . PHE A 1 503 ? 7.305 27.578 17.891 1 94.31 503 PHE A O 1
ATOM 4059 N N . GLN A 1 504 ? 7.895 29.672 17.828 1 91.31 504 GLN A N 1
ATOM 4060 C CA . GLN A 1 504 ? 8.484 29.625 19.156 1 91.31 504 GLN A CA 1
ATOM 4061 C C . GLN A 1 504 ? 7.414 29.406 20.219 1 91.31 504 GLN A C 1
ATOM 4063 O O . GLN A 1 504 ? 7.629 28.656 21.172 1 91.31 504 GLN A O 1
ATOM 4068 N N . ASP A 1 505 ? 6.348 30.031 20.016 1 93.06 505 ASP A N 1
ATOM 4069 C CA . ASP A 1 505 ? 5.258 29.875 20.984 1 93.06 505 ASP A CA 1
ATOM 4070 C C . ASP A 1 505 ? 4.75 28.422 21 1 93.06 505 ASP A C 1
ATOM 4072 O O . ASP A 1 505 ? 4.523 27.859 22.062 1 93.06 505 ASP A O 1
ATOM 4076 N N . ILE A 1 506 ? 4.609 27.844 19.844 1 93.62 506 ILE A N 1
ATOM 4077 C CA . ILE A 1 506 ? 4.062 26.484 19.734 1 93.62 506 ILE A CA 1
ATOM 4078 C C . ILE A 1 506 ? 5.125 25.469 20.141 1 93.62 506 ILE A C 1
ATOM 4080 O O . ILE A 1 506 ? 4.801 24.422 20.719 1 93.62 506 ILE A O 1
ATOM 4084 N N . SER A 1 507 ? 6.391 25.766 19.906 1 91.5 507 SER A N 1
ATOM 4085 C CA . SER A 1 507 ? 7.48 24.812 20.125 1 91.5 507 SER A CA 1
ATOM 4086 C C . SER A 1 507 ? 7.656 24.531 21.609 1 91.5 507 SER A C 1
ATOM 4088 O O . SER A 1 507 ? 8.203 23.484 21.984 1 91.5 507 SER A O 1
ATOM 4090 N N . SER A 1 508 ? 7.176 25.375 22.422 1 86.75 508 SER A N 1
ATOM 4091 C CA . SER A 1 508 ? 7.305 25.172 23.859 1 86.75 508 SER A CA 1
ATOM 4092 C C . SER A 1 508 ? 6.516 23.938 24.328 1 86.75 508 SER A C 1
ATOM 4094 O O . SER A 1 508 ? 6.898 23.281 25.297 1 86.75 508 SER A O 1
ATOM 4096 N N . GLY A 1 509 ? 5.473 23.641 23.578 1 87.38 509 GLY A N 1
ATOM 4097 C CA . GLY A 1 509 ? 4.633 22.562 24.078 1 87.38 509 GLY A CA 1
ATOM 4098 C C . GLY A 1 509 ? 4.324 21.516 23.016 1 87.38 509 GLY A C 1
ATOM 4099 O O . GLY A 1 509 ? 3.555 20.578 23.266 1 87.38 509 GLY A O 1
ATOM 4100 N N . PHE A 1 510 ? 4.898 21.625 21.906 1 90.94 510 PHE A N 1
ATOM 4101 C CA . PHE A 1 510 ? 4.535 20.734 20.797 1 90.94 510 PHE A CA 1
ATOM 4102 C C . PHE A 1 510 ? 5.777 20.172 20.141 1 90.94 510 PHE A C 1
ATOM 4104 O O . PHE A 1 510 ? 6.578 20.906 19.562 1 90.94 510 PHE A O 1
ATOM 4111 N N . ALA A 1 511 ? 5.938 18.875 20.156 1 85.44 511 ALA A N 1
ATOM 4112 C CA . ALA A 1 511 ? 7.148 18.172 19.734 1 85.44 511 ALA A CA 1
ATOM 4113 C C . ALA A 1 511 ? 7.441 18.422 18.266 1 85.44 511 ALA A C 1
ATOM 4115 O O . ALA A 1 511 ? 8.602 18.562 17.875 1 85.44 511 ALA A O 1
ATOM 4116 N N . LEU A 1 512 ? 6.457 18.469 17.438 1 89.81 512 LEU A N 1
ATOM 4117 C CA . LEU A 1 512 ? 6.656 18.672 16 1 89.81 512 LEU A CA 1
ATOM 4118 C C . LEU A 1 512 ? 7.289 20.031 15.734 1 89.81 512 LEU A C 1
ATOM 4120 O O . LEU A 1 512 ? 8.164 20.156 14.867 1 89.81 512 LEU A O 1
ATOM 4124 N N . ALA A 1 513 ? 6.789 21 16.438 1 92.44 513 ALA A N 1
ATOM 4125 C CA . ALA A 1 513 ? 7.344 22.344 16.281 1 92.44 513 ALA A CA 1
ATOM 4126 C C . ALA A 1 513 ? 8.82 22.375 16.656 1 92.44 513 ALA A C 1
ATOM 4128 O O . ALA A 1 513 ? 9.633 23 15.977 1 92.44 513 ALA A O 1
ATOM 4129 N N . ARG A 1 514 ? 9.164 21.703 17.656 1 89.75 514 ARG A N 1
ATOM 4130 C CA . ARG A 1 514 ? 10.555 21.625 18.094 1 89.75 514 ARG A CA 1
ATOM 4131 C C . ARG A 1 514 ? 11.406 20.906 17.062 1 89.75 514 ARG A C 1
ATOM 4133 O O . ARG A 1 514 ? 12.516 21.344 16.75 1 89.75 514 ARG A O 1
ATOM 4140 N N . ALA A 1 515 ? 10.898 19.875 16.578 1 86.38 515 ALA A N 1
ATOM 4141 C CA . ALA A 1 515 ? 11.625 19.109 15.562 1 86.38 515 ALA A CA 1
ATOM 4142 C C . ALA A 1 515 ? 11.859 19.953 14.305 1 86.38 515 ALA A C 1
ATOM 4144 O O . ALA A 1 515 ? 12.945 19.922 13.727 1 86.38 515 ALA A O 1
ATOM 4145 N N . MET A 1 516 ? 10.883 20.672 13.977 1 90 516 MET A N 1
ATOM 4146 C CA . MET A 1 516 ? 10.992 21.5 12.773 1 90 516 MET A CA 1
ATOM 4147 C C . MET A 1 516 ? 11.992 22.625 12.969 1 90 516 MET A C 1
ATOM 4149 O O . MET A 1 516 ? 12.758 22.953 12.062 1 90 516 MET A O 1
ATOM 4153 N N . LEU A 1 517 ? 11.977 23.172 14.125 1 89.06 517 LEU A N 1
ATOM 4154 C CA . LEU A 1 517 ? 12.93 24.234 14.422 1 89.06 517 LEU A CA 1
ATOM 4155 C C . LEU A 1 517 ? 14.359 23.703 14.398 1 89.06 517 LEU A C 1
ATOM 4157 O O . LEU A 1 517 ? 15.273 24.391 13.93 1 89.06 517 LEU A O 1
ATOM 4161 N N . LYS A 1 518 ? 14.492 22.547 14.828 1 85.94 518 LYS A N 1
ATOM 4162 C CA . LYS A 1 518 ? 15.812 21.922 14.805 1 85.94 518 LYS A CA 1
ATOM 4163 C C . LYS A 1 518 ? 16.281 21.703 13.367 1 85.94 518 LYS A C 1
ATOM 4165 O O . LYS A 1 518 ? 17.469 21.906 13.062 1 85.94 518 LYS A O 1
ATOM 4170 N N . ARG A 1 519 ? 15.422 21.375 12.586 1 87.12 519 ARG A N 1
ATOM 4171 C CA . ARG A 1 519 ? 15.773 21.156 11.188 1 87.12 519 ARG A CA 1
ATOM 4172 C C . ARG A 1 519 ? 16.078 22.469 10.484 1 87.12 519 ARG A C 1
ATOM 4174 O O . ARG A 1 519 ? 16.938 22.516 9.609 1 87.12 519 ARG A O 1
ATOM 4181 N N . LEU A 1 520 ? 15.391 23.484 10.93 1 90.25 520 LEU A N 1
ATOM 4182 C CA . LEU A 1 520 ? 15.539 24.797 10.297 1 90.25 520 LEU A CA 1
ATOM 4183 C C . LEU A 1 520 ? 16.672 25.578 10.938 1 90.25 520 LEU A C 1
ATOM 4185 O O . LEU A 1 520 ? 16.938 26.719 10.547 1 90.25 520 LEU A O 1
ATOM 4189 N N . ARG A 1 521 ? 17.312 25.016 11.797 1 88.94 521 ARG A N 1
ATOM 4190 C CA . ARG A 1 521 ? 18.25 25.75 12.648 1 88.94 521 ARG A CA 1
ATOM 4191 C C . ARG A 1 521 ? 19.281 26.516 11.812 1 88.94 521 ARG A C 1
ATOM 4193 O O . ARG A 1 521 ? 19.516 27.703 12.031 1 88.94 521 ARG A O 1
ATOM 4200 N N . ARG A 1 522 ? 19.859 25.859 10.828 1 89.88 522 ARG A N 1
ATOM 4201 C CA . ARG A 1 522 ? 20.891 26.5 10.039 1 89.88 522 ARG A CA 1
ATOM 4202 C C . ARG A 1 522 ? 20.312 27.578 9.133 1 89.88 522 ARG A C 1
ATOM 4204 O O . ARG A 1 522 ? 20.938 28.625 8.93 1 89.88 522 ARG A O 1
ATOM 4211 N N . ILE A 1 523 ? 19.219 27.328 8.664 1 90 523 ILE A N 1
ATOM 4212 C CA . ILE A 1 523 ? 18.547 28.297 7.812 1 90 523 ILE A CA 1
ATOM 4213 C C . ILE A 1 523 ? 18.172 29.531 8.641 1 90 523 ILE A C 1
ATOM 4215 O O . ILE A 1 523 ? 18.391 30.672 8.211 1 90 523 ILE A O 1
ATOM 4219 N N . VAL A 1 524 ? 17.625 29.281 9.789 1 91.31 524 VAL A N 1
ATOM 4220 C CA . VAL A 1 524 ? 17.219 30.359 10.68 1 91.31 524 VAL A CA 1
ATOM 4221 C C . VAL A 1 524 ? 18.453 31.172 11.086 1 91.31 524 VAL A C 1
ATOM 4223 O O . VAL A 1 524 ? 18.406 32.406 11.094 1 91.31 524 VAL A O 1
ATOM 4226 N N . SER A 1 525 ? 19.5 30.484 11.344 1 90.25 525 SER A N 1
ATOM 4227 C CA . SER A 1 525 ? 20.734 31.172 11.719 1 90.25 525 SER A CA 1
ATOM 4228 C C . SER A 1 525 ? 21.25 32.031 10.57 1 90.25 525 SER A C 1
ATOM 4230 O O . SER A 1 525 ? 21.688 33.156 10.781 1 90.25 525 SER A O 1
ATOM 4232 N N . ALA A 1 526 ? 21.203 31.469 9.43 1 90.38 526 ALA A N 1
ATOM 4233 C CA . ALA A 1 526 ? 21.672 32.188 8.25 1 90.38 526 ALA A CA 1
ATOM 4234 C C . ALA A 1 526 ? 20.797 33.406 7.984 1 90.38 526 ALA A C 1
ATOM 4236 O O . ALA A 1 526 ? 21.29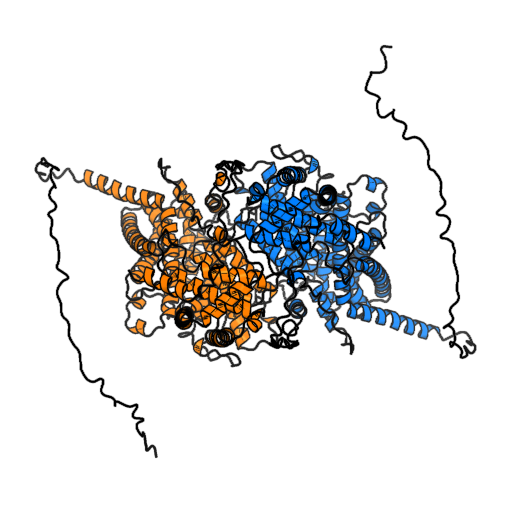7 34.469 7.613 1 90.38 526 ALA A O 1
ATOM 4237 N N . VAL A 1 527 ? 19.594 33.281 8.18 1 91.69 527 VAL A N 1
ATOM 4238 C CA . VAL A 1 527 ? 18.641 34.375 7.965 1 91.69 527 VAL A CA 1
ATOM 4239 C C . VAL A 1 527 ? 18.891 35.469 8.992 1 91.69 527 VAL A C 1
ATOM 4241 O O . VAL A 1 527 ? 18.938 36.656 8.641 1 91.69 527 VAL A O 1
ATOM 4244 N N . GLU A 1 528 ? 19.078 35.125 10.188 1 90.75 528 GLU A N 1
ATOM 4245 C CA . GLU A 1 528 ? 19.312 36.125 11.242 1 90.75 528 GLU A CA 1
ATOM 4246 C C . GLU A 1 528 ? 20.641 36.844 11.031 1 90.75 528 GLU A C 1
ATOM 4248 O O . GLU A 1 528 ? 20.719 38.062 11.258 1 90.75 528 GLU A O 1
ATOM 4253 N N . LEU A 1 529 ? 21.578 36.125 10.547 1 87.5 529 LEU A N 1
ATOM 4254 C CA . LEU A 1 529 ? 22.859 36.75 10.234 1 87.5 529 LEU A CA 1
ATOM 4255 C C . LEU A 1 529 ? 22.703 37.75 9.094 1 87.5 529 LEU A C 1
ATOM 4257 O O . LEU A 1 529 ? 23.312 38.812 9.117 1 87.5 529 LEU A O 1
ATOM 4261 N N . ASN A 1 530 ? 22.016 37.344 8.148 1 86.81 530 ASN A N 1
ATOM 4262 C CA . ASN A 1 530 ? 21.781 38.219 7.012 1 86.81 530 ASN A CA 1
ATOM 4263 C C . ASN A 1 530 ? 21.016 39.469 7.418 1 86.81 530 ASN A C 1
ATOM 4265 O O . ASN A 1 530 ? 21.281 40.562 6.898 1 86.81 530 ASN A O 1
ATOM 4269 N N . ILE A 1 531 ? 20.078 39.344 8.305 1 87.25 531 ILE A N 1
ATOM 4270 C CA . ILE A 1 531 ? 19.281 40.469 8.773 1 87.25 531 ILE A CA 1
ATOM 4271 C C . ILE A 1 531 ? 20.156 41.406 9.586 1 87.25 531 ILE A C 1
ATOM 4273 O O . ILE A 1 531 ? 20.109 42.625 9.406 1 87.25 531 ILE A O 1
ATOM 4277 N N . AR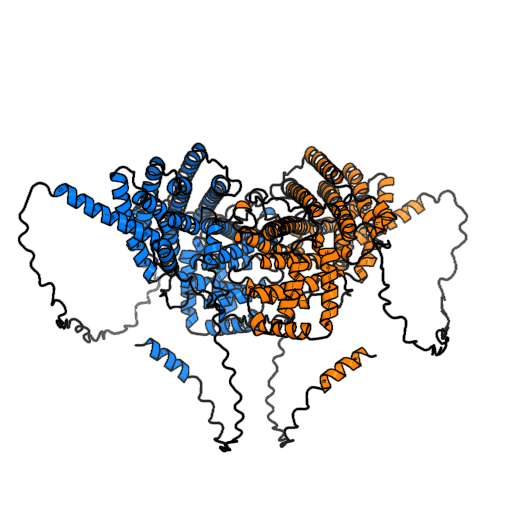G A 1 532 ? 21.047 40.875 10.391 1 85.12 532 ARG A N 1
ATOM 4278 C CA . ARG A 1 532 ? 21.938 41.688 11.227 1 85.12 532 ARG A CA 1
ATOM 4279 C C . ARG A 1 532 ? 23.016 42.375 10.383 1 85.12 532 ARG A C 1
ATOM 4281 O O . ARG A 1 532 ? 23.391 43.5 10.656 1 85.12 532 ARG A O 1
ATOM 4288 N N . GLY A 1 533 ? 23.594 41.625 9.523 1 75.19 533 GLY A N 1
ATOM 4289 C CA . GLY A 1 533 ? 24.625 42.188 8.672 1 75.19 533 GLY A CA 1
ATOM 4290 C C . GLY A 1 533 ? 24.172 43.375 7.887 1 75.19 533 GLY A C 1
ATOM 4291 O O . GLY A 1 533 ? 24.938 44.312 7.676 1 75.19 533 GLY A O 1
ATOM 4292 N N . ARG A 1 534 ? 23.078 43.469 7.559 1 66.75 534 ARG A N 1
ATOM 4293 C CA . ARG A 1 534 ? 22.547 44.625 6.801 1 66.75 534 ARG A CA 1
ATOM 4294 C C . ARG A 1 534 ? 22.266 45.812 7.719 1 66.75 534 ARG A C 1
ATOM 4296 O O . ARG A 1 534 ? 22.406 46.938 7.309 1 66.75 534 ARG A O 1
ATOM 4303 N N . ASP A 1 535 ? 21.812 45.469 8.898 1 59 535 ASP A N 1
ATOM 4304 C CA . ASP A 1 535 ? 21.625 46.531 9.852 1 59 535 ASP A CA 1
ATOM 4305 C C . ASP A 1 535 ? 22.938 47.25 10.133 1 59 535 ASP A C 1
ATOM 4307 O O . ASP A 1 535 ? 22.969 48.5 10.25 1 59 535 ASP A O 1
ATOM 4311 N N . LYS A 1 536 ? 24.031 46.562 10.008 1 55.66 536 LYS A N 1
ATOM 4312 C CA . LYS A 1 536 ? 25.344 47.156 10.188 1 55.66 536 LYS A CA 1
ATOM 4313 C C . LYS A 1 536 ? 25.75 47.969 8.961 1 55.66 536 LYS A C 1
ATOM 4315 O O . LYS A 1 536 ? 26.312 49.062 9.078 1 55.66 536 LYS A O 1
ATOM 4320 N N . THR A 1 537 ? 25.391 47.469 7.871 1 49.91 537 THR A N 1
ATOM 4321 C CA . THR A 1 537 ? 25.766 48.188 6.664 1 49.91 537 THR A CA 1
ATOM 4322 C C . THR A 1 537 ? 24.859 49.406 6.492 1 49.91 537 THR A C 1
ATOM 4324 O O . THR A 1 537 ? 25.312 50.469 6.012 1 49.91 537 THR A O 1
ATOM 4327 N N . ALA A 1 538 ? 23.719 49.375 6.922 1 48.75 538 ALA A N 1
ATOM 4328 C CA . ALA A 1 538 ? 22.844 50.562 6.891 1 48.75 538 ALA A CA 1
ATOM 4329 C C . ALA A 1 538 ? 23.281 51.594 7.914 1 48.75 538 ALA A C 1
ATOM 4331 O O . ALA A 1 538 ? 23.203 52.812 7.66 1 48.75 538 ALA A O 1
ATOM 4332 N N . MET A 1 539 ? 23.781 51.219 9.016 1 46.03 539 MET A N 1
ATOM 4333 C CA . MET A 1 539 ? 24.344 52.156 9.992 1 46.03 539 MET A CA 1
ATOM 4334 C C . MET A 1 539 ? 25.641 52.781 9.469 1 46.03 539 MET A C 1
ATOM 4336 O O . MET A 1 539 ? 25.922 53.938 9.742 1 46.03 539 MET A O 1
ATOM 4340 N N . ALA A 1 540 ? 26.422 52.188 8.609 1 46.28 540 ALA A N 1
ATOM 4341 C CA . ALA A 1 540 ? 27.656 52.781 8.094 1 46.28 540 ALA A CA 1
ATOM 4342 C C . ALA A 1 540 ? 27.375 53.844 7.031 1 46.28 540 ALA A C 1
ATOM 4344 O O . ALA A 1 540 ? 28.125 54.781 6.895 1 46.28 540 ALA A O 1
ATOM 4345 N N . SER A 1 541 ? 26.375 53.781 6.23 1 39.62 541 SER A N 1
ATOM 4346 C CA . SER A 1 541 ? 26.141 54.781 5.211 1 39.62 541 SER A CA 1
ATOM 4347 C C . SER A 1 541 ? 25.578 56.062 5.824 1 39.62 541 SER A C 1
ATOM 4349 O O . SER A 1 541 ? 25.531 57.125 5.164 1 39.62 541 SER A O 1
ATOM 4351 N N . HIS A 1 542 ? 24.891 56.125 6.938 1 34.62 542 HIS A N 1
ATOM 4352 C CA . HIS A 1 542 ? 24.391 57.375 7.527 1 34.62 542 HIS A CA 1
ATOM 4353 C C . HIS A 1 542 ? 25.453 58.062 8.359 1 34.62 542 HIS A C 1
ATOM 4355 O O . HIS A 1 542 ? 25.188 59.125 8.961 1 34.62 542 HIS A O 1
ATOM 4361 N N . THR A 1 543 ? 26.672 57.625 8.633 1 35.62 543 THR A N 1
ATOM 4362 C CA . THR A 1 543 ? 27.609 58.344 9.492 1 35.62 543 THR A CA 1
ATOM 4363 C C . THR A 1 543 ? 28.219 59.531 8.758 1 35.62 543 THR A C 1
ATOM 4365 O O . THR A 1 543 ? 29.141 60.156 9.258 1 35.62 543 THR A O 1
ATOM 4368 N N . SER A 1 544 ? 27.969 60.031 7.555 1 31.84 544 SER A N 1
ATOM 4369 C CA . SER A 1 544 ? 28.734 61.219 7.285 1 31.84 544 SER A CA 1
ATOM 4370 C C . SER A 1 544 ? 28.297 62.375 8.18 1 31.84 544 SER A C 1
ATOM 4372 O O . SER A 1 544 ? 28.953 63.406 8.25 1 31.84 544 SER A O 1
ATOM 4374 N N . LYS A 1 545 ? 27.266 63.094 8.273 1 32.31 545 LYS A N 1
ATOM 4375 C CA . LYS A 1 545 ? 27.25 64.438 8.867 1 32.31 545 LYS A CA 1
ATOM 4376 C C . LYS A 1 545 ? 27.453 64.375 10.375 1 32.31 545 LYS A C 1
ATOM 4378 O O . LYS A 1 545 ? 28.172 65.188 10.945 1 32.31 545 LYS A O 1
ATOM 4383 N N . THR A 1 546 ? 26.688 64.125 11.383 1 27.33 546 THR A N 1
ATOM 4384 C CA . THR A 1 546 ? 26.875 64.812 12.648 1 27.33 546 THR A CA 1
ATOM 4385 C C . THR A 1 546 ? 28.141 64.312 13.359 1 27.33 546 THR A C 1
ATOM 4387 O O . THR A 1 546 ? 28.734 63.312 12.953 1 27.33 546 THR A O 1
ATOM 4390 N N . PHE A 1 547 ? 28.031 64 14.883 1 22.98 547 PHE A N 1
ATOM 4391 C CA . PHE A 1 547 ? 28.156 64.438 16.266 1 22.98 547 PHE A CA 1
ATOM 4392 C C . PHE A 1 547 ? 29.219 63.625 17 1 22.98 547 PHE A C 1
ATOM 4394 O O . PHE A 1 547 ? 29.375 62.438 16.734 1 22.98 547 PHE A O 1
ATOM 4401 N N . HIS A 1 548 ? 30.328 64.312 17.75 1 24.62 548 HIS A N 1
ATOM 4402 C CA . HIS A 1 548 ? 31.375 63.969 18.719 1 24.62 548 HIS A CA 1
ATOM 4403 C C . HIS A 1 548 ? 30.859 63.031 19.797 1 24.62 548 HIS A C 1
ATOM 4405 O O . HIS A 1 548 ? 30.094 63.438 20.672 1 24.62 548 HIS A O 1
ATOM 4411 N N . VAL A 1 549 ? 30.734 61.906 19.594 1 20.73 549 VAL A N 1
ATOM 4412 C CA . VAL A 1 549 ? 30.359 60.906 20.609 1 20.73 549 VAL A CA 1
ATOM 4413 C C . VAL A 1 549 ? 31.453 60.812 21.672 1 20.73 549 VAL A C 1
ATOM 4415 O O . VAL A 1 549 ? 32.594 60.438 21.359 1 20.73 549 VAL A O 1
ATOM 4418 N N . ALA A 1 550 ? 31.438 61.812 22.672 1 21.05 550 ALA A N 1
ATOM 4419 C CA . ALA A 1 550 ? 32.25 61.719 23.891 1 21.05 550 ALA A CA 1
ATOM 4420 C C . ALA A 1 550 ? 32.531 60.281 24.266 1 21.05 550 ALA A C 1
ATOM 4422 O O . ALA A 1 550 ? 31.781 59.375 23.859 1 21.05 550 ALA A O 1
ATOM 4423 N N . ASP A 1 551 ? 33.625 59.906 24.984 1 20.52 551 ASP A N 1
ATOM 4424 C CA . ASP A 1 551 ? 34.469 58.844 25.5 1 20.52 551 ASP A CA 1
ATOM 4425 C C . ASP A 1 551 ? 33.625 57.875 26.344 1 20.52 551 ASP A C 1
ATOM 4427 O O . ASP A 1 551 ? 33.094 58.25 27.375 1 20.52 551 ASP A O 1
ATOM 4431 N N . MET A 1 552 ? 32.938 57.094 25.75 1 19.31 552 MET A N 1
ATOM 4432 C CA . MET A 1 552 ? 32.344 56.031 26.578 1 19.31 552 MET A CA 1
ATOM 4433 C C . MET A 1 552 ? 33.469 55.219 27.281 1 19.31 552 MET A C 1
ATOM 4435 O O . MET A 1 552 ? 34.156 54.438 26.641 1 19.31 552 MET A O 1
ATOM 4439 N N . ASP A 1 553 ? 34.188 55.812 28.234 1 20.12 553 ASP A N 1
ATOM 4440 C CA . ASP A 1 553 ? 35.094 55.156 29.156 1 20.12 553 ASP A CA 1
ATOM 4441 C C . ASP A 1 553 ? 34.594 53.75 29.5 1 20.12 553 ASP A C 1
ATOM 4443 O O . ASP A 1 553 ? 33.438 53.438 29.297 1 20.12 553 ASP A O 1
ATOM 4447 N N . THR A 1 554 ? 35.312 53 30.406 1 21.06 554 THR A N 1
ATOM 4448 C CA . THR A 1 554 ? 35.781 51.656 30.797 1 21.06 554 THR A CA 1
ATOM 4449 C C . THR A 1 554 ? 34.625 50.812 31.297 1 21.06 554 THR A C 1
ATOM 4451 O O . THR A 1 554 ? 34.469 49.656 30.906 1 21.06 554 THR A O 1
ATOM 4454 N N . ASN A 1 555 ? 33.969 51.188 32.469 1 18.41 555 ASN A N 1
ATOM 4455 C CA . ASN A 1 555 ? 33.844 50.344 33.656 1 18.41 555 ASN A CA 1
ATOM 4456 C C . ASN A 1 555 ? 32.656 49.375 33.5 1 18.41 555 ASN A C 1
ATOM 4458 O O . ASN A 1 555 ? 31.531 49.719 33.875 1 18.41 555 ASN A O 1
ATOM 4462 N N . MET A 1 556 ? 32.438 48.812 32.438 1 19.95 556 MET A N 1
ATOM 4463 C CA . MET A 1 556 ? 31.344 47.844 32.469 1 19.95 556 MET A CA 1
ATOM 4464 C C . MET A 1 556 ? 31.656 46.688 33.406 1 19.95 556 MET A C 1
ATOM 4466 O O . MET A 1 556 ? 31.828 45.531 32.969 1 19.95 556 MET A O 1
ATOM 4470 N N . ASP A 1 557 ? 32.594 46.875 34.312 1 19.48 557 ASP A N 1
ATOM 4471 C CA . ASP A 1 557 ? 32.875 45.875 35.344 1 19.48 557 ASP A CA 1
ATOM 4472 C C . ASP A 1 557 ? 31.594 45.344 36 1 19.48 557 ASP A C 1
ATOM 4474 O O . ASP A 1 557 ? 31.422 44.125 36.125 1 19.48 557 ASP A O 1
ATOM 4478 N N . ASN A 1 558 ? 31.078 46.094 37.062 1 17.81 558 ASN A N 1
ATOM 4479 C CA . ASN A 1 558 ? 30.516 45.531 38.281 1 17.81 558 ASN A CA 1
ATOM 4480 C C . ASN A 1 558 ? 29.094 45.031 38.062 1 17.81 558 ASN A C 1
ATOM 4482 O O . ASN A 1 558 ? 28.359 44.781 39.031 1 17.81 558 ASN A O 1
ATOM 4486 N N . CYS A 1 559 ? 28.516 45.188 36.969 1 18.33 559 CYS A N 1
ATOM 4487 C CA . CYS A 1 559 ? 27.078 45 37.125 1 18.33 559 CYS A CA 1
ATOM 4488 C C . CYS A 1 559 ? 26.781 43.531 37.469 1 18.33 559 CYS A C 1
ATOM 4490 O O . CYS A 1 559 ? 26.281 42.781 36.625 1 18.33 559 CYS A O 1
ATOM 4492 N N . LEU A 1 560 ? 27.688 42.75 38.156 1 19.83 560 LEU A N 1
ATOM 4493 C CA . LEU A 1 560 ? 27.453 41.531 38.938 1 19.83 560 LEU A CA 1
ATOM 4494 C C . LEU A 1 560 ? 26.281 41.688 39.875 1 19.83 560 LEU A C 1
ATOM 4496 O O . LEU A 1 560 ? 25.797 40.719 40.469 1 19.83 560 LEU A O 1
ATOM 4500 N N . GLU A 1 561 ? 26.125 42.875 40.594 1 16.7 561 GLU A N 1
ATOM 4501 C CA . GLU A 1 561 ? 25.5 42.875 41.906 1 16.7 561 GLU A CA 1
ATOM 4502 C C . GLU A 1 561 ? 24.031 42.438 41.812 1 16.7 561 GLU A C 1
ATOM 4504 O O . GLU A 1 561 ? 23.359 42.719 40.812 1 16.7 561 GLU A O 1
ATOM 4509 N N . LEU A 1 562 ? 23.406 41.938 43.094 1 17.42 562 LEU A N 1
ATOM 4510 C CA . LEU A 1 562 ? 22.438 41.156 43.875 1 17.42 562 LEU A CA 1
ATOM 4511 C C . LEU A 1 562 ? 21.047 41.812 43.812 1 17.42 562 LEU A C 1
ATOM 4513 O O . LEU A 1 562 ? 20.062 41.219 44.219 1 17.42 562 LEU A O 1
ATOM 4517 N N . ASN A 1 563 ? 20.812 43.062 43.625 1 16.75 563 ASN A N 1
ATOM 4518 C CA . ASN A 1 563 ? 19.828 43.625 44.562 1 16.75 563 ASN A CA 1
ATOM 4519 C C . ASN A 1 563 ? 18.516 42.875 44.5 1 16.75 563 ASN A C 1
ATOM 4521 O O . ASN A 1 563 ? 18.094 42.438 43.438 1 16.75 563 ASN A O 1
ATOM 4525 N N . GLN A 1 564 ? 17.656 42.719 45.812 1 18.36 564 GLN A N 1
ATOM 4526 C CA . GLN A 1 564 ? 16.719 42.125 46.75 1 18.36 564 GLN A CA 1
ATOM 4527 C C . GLN A 1 564 ? 15.273 42.406 46.344 1 18.36 564 GLN A C 1
ATOM 4529 O O . GLN A 1 564 ? 14.359 42.344 47.156 1 18.36 564 GLN A O 1
ATOM 4534 N N . TYR A 1 565 ? 14.922 43.031 45.375 1 16.45 565 TYR A N 1
ATOM 4535 C CA . TYR A 1 565 ? 13.539 43.5 45.469 1 16.45 565 TYR A CA 1
ATOM 4536 C C . TYR A 1 565 ? 12.586 42.344 45.719 1 16.45 565 TYR A C 1
ATOM 4538 O O . TYR A 1 565 ? 12.602 41.344 45 1 16.45 565 TYR A O 1
ATOM 4546 N N . SER A 1 566 ? 11.984 42.219 47.094 1 17.81 566 SER A N 1
ATOM 4547 C CA . SER A 1 566 ? 10.969 41.625 47.969 1 17.81 566 SER A CA 1
ATOM 4548 C C . SER A 1 566 ? 9.586 41.688 47.344 1 17.81 566 SER A C 1
ATOM 4550 O O . SER A 1 566 ? 8.57 41.625 48.031 1 17.81 566 SER A O 1
ATOM 4552 N N . VAL A 1 567 ? 9.359 42.031 46.156 1 17.53 567 VAL A N 1
ATOM 4553 C CA . VAL A 1 567 ? 7.973 42.406 45.906 1 17.53 567 VAL A CA 1
ATOM 4554 C C . VAL A 1 567 ? 7.039 41.312 46.469 1 17.53 567 VAL A C 1
ATOM 4556 O O . VAL A 1 567 ? 7.137 40.156 46.094 1 17.53 567 VAL A O 1
ATOM 4559 N N . ASN A 1 568 ? 6.336 41.562 47.688 1 17.88 568 ASN A N 1
ATOM 4560 C CA . ASN A 1 568 ? 5.281 41.188 48.594 1 17.88 568 ASN A CA 1
ATOM 4561 C C . ASN A 1 568 ? 4 40.812 47.875 1 17.88 568 ASN A C 1
ATOM 4563 O O . ASN A 1 568 ? 2.955 40.594 48.5 1 17.88 568 ASN A O 1
ATOM 4567 N N . MET A 1 569 ? 3.889 41.188 46.594 1 17.2 569 MET A N 1
ATOM 4568 C CA . MET A 1 569 ? 2.465 41.344 46.312 1 17.2 569 MET A CA 1
ATOM 4569 C C . MET A 1 569 ? 1.709 40.031 46.531 1 17.2 569 MET A C 1
ATOM 4571 O O . MET A 1 569 ? 1.154 39.469 45.594 1 17.2 569 MET A O 1
ATOM 4575 N N . PHE A 1 570 ? 2.367 39 47.094 1 17.19 570 PHE A N 1
ATOM 4576 C CA . PHE A 1 570 ? 1.548 37.812 47.156 1 17.19 570 PHE A CA 1
ATOM 4577 C C . PHE A 1 570 ? 0.308 38.031 48 1 17.19 570 PHE A C 1
ATOM 4579 O O . PHE A 1 570 ? -0.505 37.125 48.188 1 17.19 570 PHE A O 1
ATOM 4586 N N . ASP A 1 571 ? 0.323 39 48.875 1 17.22 571 ASP A N 1
ATOM 4587 C CA . ASP A 1 571 ? -0.466 38.656 50.062 1 17.22 571 ASP A CA 1
ATOM 4588 C C . ASP A 1 571 ? -1.925 38.406 49.688 1 17.22 571 ASP A C 1
ATOM 4590 O O . ASP A 1 571 ? -2.678 37.844 50.5 1 17.22 571 ASP A O 1
ATOM 4594 N N . LEU A 1 572 ? -2.521 39.25 48.844 1 16.45 572 LEU A N 1
ATOM 4595 C CA . LEU A 1 572 ? -3.926 39.438 49.188 1 16.45 572 LEU A CA 1
ATOM 4596 C C . LEU A 1 572 ? -4.719 38.156 49 1 16.45 572 LEU A C 1
ATOM 4598 O O . LEU A 1 572 ? -5.238 37.875 47.906 1 16.45 572 LEU A O 1
ATOM 4602 N N . LEU A 1 573 ? -4.137 36.969 49.25 1 16.66 573 LEU A N 1
ATOM 4603 C CA . LEU A 1 573 ? -5.035 35.812 49.25 1 16.66 573 LEU A CA 1
ATOM 4604 C C . LEU A 1 573 ? -6.078 35.969 50.344 1 16.66 573 LEU A C 1
ATOM 4606 O O . LEU A 1 573 ? -6.043 35.219 51.344 1 16.66 573 LEU A O 1
ATOM 4610 N N . TYR A 1 574 ? -6.441 37.156 50.938 1 16.45 574 TYR A N 1
ATOM 4611 C CA . TYR A 1 574 ? -7.242 36.938 52.125 1 16.45 574 TYR A CA 1
ATOM 4612 C C . TYR A 1 574 ? -8.312 35.875 51.875 1 16.45 574 TYR A C 1
ATOM 4614 O O . TYR A 1 574 ? -8.648 35.594 50.719 1 16.45 574 TYR A O 1
ATOM 4622 N N . ASP A 1 575 ? -9.273 35.562 53.031 1 17.23 575 ASP A N 1
ATOM 4623 C CA . ASP A 1 575 ? -10.211 34.75 53.812 1 17.23 575 ASP A CA 1
ATOM 4624 C C . ASP A 1 575 ? -11.609 34.812 53.219 1 17.23 575 ASP A C 1
ATOM 4626 O O . ASP A 1 575 ? -12.562 34.281 53.781 1 17.23 575 ASP A O 1
ATOM 4630 N N . ALA A 1 576 ? -12.031 35.719 52.312 1 17.97 576 ALA A N 1
ATOM 4631 C CA . ALA A 1 576 ? -13.453 36 52.438 1 17.97 576 ALA A CA 1
ATOM 4632 C C . ALA A 1 576 ? -14.289 34.75 52.25 1 17.97 576 ALA A C 1
ATOM 4634 O O . ALA A 1 576 ? -14.031 33.969 51.344 1 17.97 576 ALA A O 1
ATOM 4635 N N . THR A 1 577 ? -15.125 34.312 53.438 1 18.27 577 THR A N 1
ATOM 4636 C CA . THR A 1 577 ? -16.141 33.438 54 1 18.27 577 THR A CA 1
ATOM 4637 C C . THR A 1 577 ? -17.375 33.375 53.094 1 18.27 577 THR A C 1
ATOM 4639 O O . THR A 1 577 ? -18.203 34.281 53.094 1 18.27 577 THR A O 1
ATOM 4642 N N . LEU A 1 578 ? -17.25 33.25 51.75 1 17.28 578 LEU A N 1
ATOM 4643 C CA . LEU A 1 578 ? -18.547 33.281 51.062 1 17.28 578 LEU A CA 1
ATOM 4644 C C . LEU A 1 578 ? -19.5 32.281 51.719 1 17.28 578 LEU A C 1
ATOM 4646 O O . LEU A 1 578 ? -19.312 31.062 51.594 1 17.28 578 LEU A O 1
ATOM 4650 N N . ASP A 1 579 ? -20.172 32.562 52.844 1 17.59 579 ASP A N 1
ATOM 4651 C CA . ASP A 1 579 ? -21.234 31.859 53.562 1 17.59 579 ASP A CA 1
ATOM 4652 C C . ASP A 1 579 ? -22.422 31.562 52.656 1 17.59 579 ASP A C 1
ATOM 4654 O O . ASP A 1 579 ? -23.406 30.953 53.062 1 17.59 579 ASP A O 1
ATOM 4658 N N . ALA A 1 580 ? -22.734 32.344 51.562 1 19.56 580 ALA A N 1
ATOM 4659 C CA . ALA A 1 580 ? -24.203 32.438 51.469 1 19.56 580 ALA A CA 1
ATOM 4660 C C . ALA A 1 580 ? -24.797 31.047 51.156 1 19.56 580 ALA A C 1
ATOM 4662 O O . ALA A 1 580 ? -24.141 30.219 50.531 1 19.56 580 ALA A O 1
ATOM 4663 N N . PRO A 1 581 ? -26 30.734 51.656 1 19.47 581 PRO A N 1
ATOM 4664 C CA . PRO A 1 581 ? -26.859 29.547 51.75 1 19.47 581 PRO A CA 1
ATOM 4665 C C . PRO A 1 581 ? -27.266 29 50.375 1 19.47 581 PRO A C 1
ATOM 4667 O O . PRO A 1 581 ? -27.266 29.75 49.406 1 19.47 581 PRO A O 1
ATOM 4670 N N . LEU A 1 582 ? -26.922 27.766 50.125 1 17.7 582 LEU A N 1
ATOM 4671 C CA . LEU A 1 582 ? -27.328 26.812 49.094 1 17.7 582 LEU A CA 1
ATOM 4672 C C . LEU A 1 582 ? -28.844 26.828 48.938 1 17.7 582 LEU A C 1
ATOM 4674 O O . LEU A 1 582 ? -29.562 26.031 49.562 1 17.7 582 LEU A O 1
ATOM 4678 N N . ASP A 1 583 ? -29.578 28.047 48.906 1 17.25 583 ASP A N 1
ATOM 4679 C CA . ASP A 1 583 ? -31.031 27.844 48.938 1 17.25 583 ASP A CA 1
ATOM 4680 C C . ASP A 1 583 ? -31.484 26.938 47.812 1 17.25 583 ASP A C 1
ATOM 4682 O O . ASP A 1 583 ? -30.891 26.953 46.719 1 17.25 583 ASP A O 1
ATOM 4686 N N . ASP A 1 584 ? -32.594 26 48 1 17.97 584 ASP A N 1
ATOM 4687 C CA . ASP A 1 584 ? -33.375 24.797 47.625 1 17.97 584 ASP A CA 1
ATOM 4688 C C . ASP A 1 584 ? -34.062 24.969 46.281 1 17.97 584 ASP A C 1
ATOM 4690 O O . ASP A 1 584 ? -34.156 24.016 45.5 1 17.97 584 ASP A O 1
ATOM 4694 N N . ALA A 1 585 ? -34.938 26.109 46.156 1 18.27 585 ALA A N 1
ATOM 4695 C CA . ALA A 1 585 ? -36.281 26.109 45.562 1 18.27 585 ALA A CA 1
ATOM 4696 C C . ALA A 1 585 ? -36.156 26.047 44.031 1 18.27 585 ALA A C 1
ATOM 4698 O O . ALA A 1 585 ? -37 25.406 43.375 1 18.27 585 ALA A O 1
ATOM 4699 N N . ALA A 1 586 ? -35.625 27.031 43.281 1 16.72 586 ALA A N 1
ATOM 4700 C CA . ALA A 1 586 ? -36.438 27.5 42.156 1 16.72 586 ALA A CA 1
ATOM 4701 C C . ALA A 1 586 ? -36.344 26.547 40.969 1 16.72 586 ALA A C 1
ATOM 4703 O O . ALA A 1 586 ? -36.688 26.906 39.844 1 16.72 586 ALA A O 1
ATOM 4704 N N . ILE A 1 587 ? -35.781 25.422 41.062 1 17.09 587 ILE A N 1
ATOM 4705 C CA . ILE A 1 587 ? -35.719 24.891 39.688 1 17.09 587 ILE A CA 1
ATOM 4706 C C . ILE A 1 587 ? -37.125 24.484 39.25 1 17.09 587 ILE A C 1
ATOM 4708 O O . ILE A 1 587 ? -37.281 23.531 38.469 1 17.09 587 ILE A O 1
ATOM 4712 N N . LEU A 1 588 ? -38.312 24.875 39.969 1 16.69 588 LEU A N 1
ATOM 4713 C CA . LEU A 1 588 ? -39.562 24.125 39.844 1 16.69 588 LEU A CA 1
ATOM 4714 C C . LEU A 1 588 ? -40.219 24.422 38.5 1 16.69 588 LEU A C 1
ATOM 4716 O O . LEU A 1 588 ? -40.844 23.547 37.875 1 16.69 588 LEU A O 1
ATOM 4720 N N . GLU A 1 589 ? -40.688 25.781 38.219 1 17.45 589 GLU A N 1
ATOM 4721 C CA . GLU A 1 589 ? -42.062 26.078 37.812 1 17.45 589 GLU A CA 1
ATOM 4722 C C . GLU A 1 589 ? -42.344 25.547 36.406 1 17.45 589 GLU A C 1
ATOM 4724 O O . GLU A 1 589 ? -41.625 25.859 35.469 1 17.45 589 GLU A O 1
ATOM 4729 N N . PHE A 1 590 ? -43.5 24.703 36.25 1 18.53 590 PHE A N 1
ATOM 4730 C CA . PHE A 1 590 ? -44.281 23.891 35.312 1 18.53 590 PHE A CA 1
ATOM 4731 C C . PHE A 1 590 ? -45 24.781 34.281 1 18.53 590 PHE A C 1
ATOM 4733 O O . PHE A 1 590 ? -45.156 25.984 34.5 1 18.53 590 PHE A O 1
ATOM 4740 N N . ARG A 1 591 ? -46 24.469 33.156 1 17.11 591 ARG A N 1
ATOM 4741 C CA . ARG A 1 591 ? -46.938 25.203 32.344 1 17.11 591 ARG A CA 1
ATOM 4742 C C . ARG A 1 591 ? -48 25.906 33.219 1 17.11 591 ARG A C 1
ATOM 4744 O O . ARG A 1 591 ? -48.781 26.719 32.719 1 17.11 591 ARG A O 1
ATOM 4751 N N . SER A 1 592 ? -48.75 26.516 34.125 1 18.16 592 SER A N 1
ATOM 4752 C CA . SER A 1 592 ? -50.156 26.234 33.938 1 18.16 592 SER A CA 1
ATOM 4753 C C . SER A 1 592 ? -50.719 26.953 32.688 1 18.16 592 SER A C 1
ATOM 4755 O O . SER A 1 592 ? -50.094 27.906 32.219 1 18.16 592 SER A O 1
ATOM 4757 N N . PHE A 1 593 ? -51.625 27.547 31.922 1 16.47 593 PHE A N 1
ATOM 4758 C CA . PHE A 1 593 ? -51.625 28.469 30.797 1 16.47 593 PHE A CA 1
ATOM 4759 C C . PHE A 1 593 ? -50.969 29.797 31.172 1 16.47 593 PHE A C 1
ATOM 4761 O O . PHE A 1 593 ? -50.031 30.234 30.516 1 16.47 593 PHE A O 1
ATOM 4768 N N . ASP A 1 594 ? -50.875 31.344 31.328 1 16.53 594 ASP A N 1
ATOM 4769 C CA . ASP A 1 594 ? -52.062 31.875 32 1 16.53 594 ASP A CA 1
ATOM 4770 C C . ASP A 1 594 ? -53.344 31.219 31.5 1 16.53 594 ASP A C 1
ATOM 4772 O O . ASP A 1 594 ? -53.312 30.516 30.484 1 16.53 594 ASP A O 1
ATOM 4776 N N . GLN A 1 595 ? -54.625 32.125 31.766 1 16.78 595 GLN A N 1
ATOM 4777 C CA . GLN A 1 595 ? -55.938 32.656 32 1 16.78 595 GLN A CA 1
ATOM 4778 C C . GLN A 1 595 ? -56.75 32.75 30.703 1 16.78 595 GLN A C 1
ATOM 4780 O O . GLN A 1 595 ? -56.219 33.156 29.656 1 16.78 595 GLN A O 1
ATOM 4785 N N . PHE A 1 596 ? -58.094 32.188 30.828 1 17.66 596 PHE A N 1
ATOM 4786 C CA . PHE A 1 596 ? -59.562 32.312 30.938 1 17.66 596 PHE A CA 1
ATOM 4787 C C . PHE A 1 596 ? -59.969 33.75 31.234 1 17.66 596 PHE A C 1
ATOM 4789 O O . PHE A 1 596 ? -61.125 34 31.531 1 17.66 596 PHE A O 1
ATOM 4796 N N . GLY A 1 597 ? -59.656 35.156 31.25 1 17.27 597 GLY A N 1
ATOM 4797 C CA . GLY A 1 597 ? -60.188 36.156 30.344 1 17.27 597 GLY A CA 1
ATOM 4798 C C . GLY A 1 597 ? -59.656 36.062 28.938 1 17.27 597 GLY A C 1
ATOM 4799 O O . GLY A 1 597 ? -58.562 35.469 28.734 1 17.27 597 GLY A O 1
ATOM 4800 N N . MET B 1 1 ? 6.102 -47.656 14.953 1 22.36 1 MET B N 1
ATOM 4801 C CA . MET B 1 1 ? 6.402 -48.062 16.328 1 22.36 1 MET B CA 1
ATOM 4802 C C . MET B 1 1 ? 7.262 -47 17.016 1 22.36 1 MET B C 1
ATOM 4804 O O . MET B 1 1 ? 7.055 -46.719 18.203 1 22.36 1 MET B O 1
ATOM 4808 N N . ASP B 1 2 ? 8.242 -46.562 16.203 1 25.17 2 ASP B N 1
ATOM 4809 C CA . ASP B 1 2 ? 9.477 -46 16.75 1 25.17 2 ASP B CA 1
ATOM 4810 C C . ASP B 1 2 ? 9.289 -44.531 17.156 1 25.17 2 ASP B C 1
ATOM 4812 O O . ASP B 1 2 ? 10.148 -43.969 17.812 1 25.17 2 ASP B O 1
ATOM 4816 N N . PHE B 1 3 ? 8.328 -43.969 16.453 1 25.52 3 PHE B N 1
ATOM 4817 C CA . PHE B 1 3 ? 8.258 -42.5 16.609 1 25.52 3 PHE B CA 1
ATOM 4818 C C . PHE B 1 3 ? 7.844 -42.156 18.031 1 25.52 3 PHE B C 1
ATOM 4820 O O . PHE B 1 3 ? 8.211 -41.062 18.531 1 25.52 3 PHE B O 1
ATOM 4827 N N . GLU B 1 4 ? 7.047 -43.094 18.688 1 32.09 4 GLU B N 1
ATOM 4828 C CA . GLU B 1 4 ? 6.613 -43.031 20.078 1 32.09 4 GLU B CA 1
ATOM 4829 C C . GLU B 1 4 ? 7.805 -43.094 21.031 1 32.09 4 GLU B C 1
ATOM 4831 O O . GLU B 1 4 ? 7.844 -42.375 22.031 1 32.09 4 GLU B O 1
ATOM 4836 N N . ALA B 1 5 ? 8.812 -43.781 20.5 1 34.97 5 ALA B N 1
ATOM 4837 C CA . ALA B 1 5 ? 9.953 -44.094 21.344 1 34.97 5 ALA B CA 1
ATOM 4838 C C . ALA B 1 5 ? 10.82 -42.875 21.578 1 34.97 5 ALA B C 1
ATOM 4840 O O . ALA B 1 5 ? 11.328 -42.656 22.688 1 34.97 5 ALA B O 1
ATOM 4841 N N . ARG B 1 6 ? 10.945 -42.094 20.484 1 31.95 6 ARG B N 1
ATOM 4842 C CA . ARG B 1 6 ? 11.945 -41.031 20.562 1 31.95 6 ARG B CA 1
ATOM 4843 C C . ARG B 1 6 ? 11.461 -39.875 21.438 1 31.95 6 ARG B C 1
ATOM 4845 O O . ARG B 1 6 ? 12.258 -39.25 22.141 1 31.95 6 ARG B O 1
ATOM 4852 N N . LEU B 1 7 ? 10.172 -39.625 21.516 1 30.38 7 LEU B N 1
ATOM 4853 C CA . LEU B 1 7 ? 9.633 -38.594 22.391 1 30.38 7 LEU B CA 1
ATOM 4854 C C . LEU B 1 7 ? 9.93 -38.906 23.844 1 30.38 7 LEU B C 1
ATOM 4856 O O . LEU B 1 7 ? 10.281 -38.031 24.625 1 30.38 7 LEU B O 1
ATOM 4860 N N . ALA B 1 8 ? 10.016 -40.188 24.062 1 32.41 8 ALA B N 1
ATOM 4861 C CA . ALA B 1 8 ? 10.195 -40.719 25.422 1 32.41 8 ALA B CA 1
ATOM 4862 C C . ALA B 1 8 ? 11.586 -40.375 25.953 1 32.41 8 ALA B C 1
ATOM 4864 O O . ALA B 1 8 ? 11.734 -40.062 27.141 1 32.41 8 ALA B O 1
ATOM 4865 N N . ARG B 1 9 ? 12.594 -40.438 25.047 1 34.06 9 ARG B N 1
ATOM 4866 C CA . ARG B 1 9 ? 13.969 -40.312 25.531 1 34.06 9 ARG B CA 1
ATOM 4867 C C . ARG B 1 9 ? 14.25 -38.875 25.984 1 34.06 9 ARG B C 1
ATOM 4869 O O . ARG B 1 9 ? 14.984 -38.656 26.953 1 34.06 9 ARG B O 1
ATOM 4876 N N . LEU B 1 10 ? 13.836 -37.906 25.188 1 29.55 10 LEU B N 1
ATOM 4877 C CA . LEU B 1 10 ? 14.203 -36.562 25.531 1 29.55 10 LEU B CA 1
ATOM 4878 C C . LEU B 1 10 ? 13.578 -36.125 26.859 1 29.55 10 LEU B C 1
ATOM 4880 O O . LEU B 1 10 ? 14.117 -35.281 27.562 1 29.55 10 LEU B O 1
ATOM 4884 N N . GLU B 1 11 ? 12.375 -36.719 27.219 1 29.92 11 GLU B N 1
ATOM 4885 C CA . GLU B 1 11 ? 11.742 -36.438 28.5 1 29.92 11 GLU B CA 1
ATOM 4886 C C . GLU B 1 11 ? 12.633 -36.906 29.656 1 29.92 11 GLU B C 1
ATOM 4888 O O . GLU B 1 11 ? 12.539 -36.375 30.766 1 29.92 11 GLU B O 1
ATOM 4893 N N . LYS B 1 12 ? 13.422 -37.906 29.297 1 30.02 12 LYS B N 1
ATOM 4894 C CA . LYS B 1 12 ? 14.18 -38.5 30.391 1 30.02 12 LYS B CA 1
ATOM 4895 C C . LYS B 1 12 ? 15.273 -37.562 30.906 1 30.02 12 LYS B C 1
ATOM 4897 O O . LYS B 1 12 ? 15.766 -37.719 32 1 30.02 12 LYS B O 1
ATOM 4902 N N . ALA B 1 13 ? 16.031 -36.938 29.969 1 28.11 13 ALA B N 1
ATOM 4903 C CA . ALA B 1 13 ? 17.281 -36.344 30.453 1 28.11 13 ALA B CA 1
ATOM 4904 C C . ALA B 1 13 ? 17.031 -35.188 31.375 1 28.11 13 ALA B C 1
ATOM 4906 O O . ALA B 1 13 ? 17.969 -34.5 31.797 1 28.11 13 ALA B O 1
ATOM 4907 N N . PHE B 1 14 ? 15.797 -34.562 31.391 1 26.48 14 PHE B N 1
ATOM 4908 C CA . PHE B 1 14 ? 15.641 -33.469 32.312 1 26.48 14 PHE B CA 1
ATOM 4909 C C . PHE B 1 14 ? 15.719 -33.969 33.75 1 26.48 14 PHE B C 1
ATOM 4911 O O . PHE B 1 14 ? 15.039 -34.906 34.125 1 26.48 14 PHE B O 1
ATOM 4918 N N . PRO B 1 15 ? 16.781 -33.719 34.406 1 23.52 15 PRO B N 1
ATOM 4919 C CA . PRO B 1 15 ? 16.984 -34.281 35.781 1 23.52 15 PRO B CA 1
ATOM 4920 C C . PRO B 1 15 ? 15.734 -34.156 36.656 1 23.52 15 PRO B C 1
ATOM 4922 O O . PRO B 1 15 ? 14.906 -33.25 36.406 1 23.52 15 PRO B O 1
ATOM 4925 N N . GLN B 1 16 ? 15.336 -35.25 37.312 1 22.59 16 GLN B N 1
ATOM 4926 C CA . GLN B 1 16 ? 14.258 -35.5 38.281 1 22.59 16 GLN B CA 1
ATOM 4927 C C . GLN B 1 16 ? 14.328 -34.5 39.438 1 22.59 16 GLN B C 1
ATOM 4929 O O . GLN B 1 16 ? 15.289 -34.5 40.219 1 22.59 16 GLN B O 1
ATOM 4934 N N . GLN B 1 17 ? 14.109 -33.156 39.312 1 22.19 17 GLN B N 1
ATOM 4935 C CA . GLN B 1 17 ? 14.109 -32.375 40.531 1 22.19 17 GLN B CA 1
ATOM 4936 C C . GLN B 1 17 ? 13.477 -33.156 41.688 1 22.19 17 GLN B C 1
ATOM 4938 O O . GLN B 1 17 ? 12.508 -33.875 41.5 1 22.19 17 GLN B O 1
ATOM 4943 N N . ALA B 1 18 ? 14.18 -33.219 42.812 1 20.78 18 ALA B N 1
ATOM 4944 C CA . ALA B 1 18 ? 14.008 -33.906 44.094 1 20.78 18 ALA B CA 1
ATOM 4945 C C . ALA B 1 18 ? 12.562 -33.812 44.594 1 20.78 18 ALA B C 1
ATOM 4947 O O . ALA B 1 18 ? 11.867 -32.844 44.281 1 20.78 18 ALA B O 1
ATOM 4948 N N . GLU B 1 19 ? 12.008 -34.906 45.156 1 21.5 19 GLU B N 1
ATOM 4949 C CA . GLU B 1 19 ? 10.727 -35.312 45.75 1 21.5 19 GLU B CA 1
ATOM 4950 C C . GLU B 1 19 ? 10.359 -34.406 46.938 1 21.5 19 GLU B C 1
ATOM 4952 O O . GLU B 1 19 ? 11.062 -34.406 47.938 1 21.5 19 GLU B O 1
ATOM 4957 N N . LEU B 1 20 ? 10.023 -33.125 46.875 1 21.58 20 LEU B N 1
ATOM 4958 C CA . LEU B 1 20 ? 9.672 -32.5 48.125 1 21.58 20 LEU B CA 1
ATOM 4959 C C . LEU B 1 20 ? 8.711 -33.375 48.906 1 21.58 20 LEU B C 1
ATOM 4961 O O . LEU B 1 20 ? 7.844 -34.031 48.344 1 21.58 20 LEU B O 1
ATOM 4965 N N . PRO B 1 21 ? 9 -33.688 50.188 1 20.36 21 PRO B N 1
ATOM 4966 C CA . PRO B 1 21 ? 8.367 -34.719 51.031 1 20.36 21 PRO B CA 1
ATOM 4967 C C . PRO B 1 21 ? 6.844 -34.625 51.031 1 20.36 21 PRO B C 1
ATOM 4969 O O . PRO B 1 21 ? 6.281 -33.594 50.625 1 20.36 21 PRO B O 1
ATOM 4972 N N . ASP B 1 22 ? 6.082 -35.75 51.531 1 22.19 22 ASP B N 1
ATOM 4973 C CA . ASP B 1 22 ? 4.742 -36.344 51.594 1 22.19 22 ASP B CA 1
ATOM 4974 C C . ASP B 1 22 ? 3.828 -35.5 52.469 1 22.19 22 ASP B C 1
ATOM 4976 O O . ASP B 1 22 ? 2.732 -35.906 52.844 1 22.19 22 ASP B O 1
ATOM 4980 N N . GLY B 1 23 ? 4.148 -34.281 52.875 1 20.27 23 GLY B N 1
ATOM 4981 C CA . GLY B 1 23 ? 3.48 -33.938 54.125 1 20.27 23 GLY B CA 1
ATOM 4982 C C . GLY B 1 23 ? 1.986 -34.188 54.094 1 20.27 23 GLY B C 1
ATOM 4983 O O . GLY B 1 23 ? 1.408 -34.375 53.031 1 20.27 23 GLY B O 1
ATOM 4984 N N . ASP B 1 24 ? 1.258 -34.188 55.281 1 19.52 24 ASP B N 1
ATOM 4985 C CA . ASP B 1 24 ? -0.018 -34.594 55.875 1 19.52 24 ASP B CA 1
ATOM 4986 C C . ASP B 1 24 ? -1.189 -34.062 55.031 1 19.52 24 ASP B C 1
ATOM 4988 O O . ASP B 1 24 ? -1.138 -32.969 54.5 1 19.52 24 ASP B O 1
ATOM 4992 N N . ASP B 1 25 ? -2.119 -35 54.656 1 20.73 25 ASP B N 1
ATOM 4993 C CA . ASP B 1 25 ? -3.303 -35.219 53.844 1 20.73 25 ASP B CA 1
ATOM 4994 C C . ASP B 1 25 ? -4.477 -34.375 54.312 1 20.73 25 ASP B C 1
ATOM 4996 O O . ASP B 1 25 ? -5.633 -34.688 54.031 1 20.73 25 ASP B O 1
ATOM 5000 N N . ALA B 1 26 ? -4.371 -33.5 55.312 1 20.66 26 ALA B N 1
ATOM 5001 C CA . ALA B 1 26 ? -5.652 -33.156 55.938 1 20.66 26 ALA B CA 1
ATOM 5002 C C . ALA B 1 26 ? -6.648 -32.688 54.875 1 20.66 26 ALA B C 1
ATOM 5004 O O . ALA B 1 26 ? -6.312 -31.875 54 1 20.66 26 ALA B O 1
ATOM 5005 N N . SER B 1 27 ? -7.75 -33.5 54.594 1 20.8 27 SER B N 1
ATOM 5006 C CA . SER B 1 27 ? -8.938 -33.562 53.75 1 20.8 27 SER B CA 1
ATOM 5007 C C . SER B 1 27 ? -9.773 -32.312 53.875 1 20.8 27 SER B C 1
ATOM 5009 O O . SER B 1 27 ? -10.859 -32.219 53.281 1 20.8 27 SER B O 1
ATOM 5011 N N . PRO B 1 28 ? -9.305 -31.078 53.938 1 21.3 28 PRO B N 1
ATOM 5012 C CA . PRO B 1 28 ? -10.344 -30.219 54.5 1 21.3 28 PRO B CA 1
ATOM 5013 C C . PRO B 1 28 ? -11.633 -30.234 53.688 1 21.3 28 PRO B C 1
ATOM 5015 O O . PRO B 1 28 ? -11.594 -30.453 52.469 1 21.3 28 PRO B O 1
ATOM 5018 N N . SER B 1 29 ? -12.914 -30.609 54.25 1 20.36 29 SER B N 1
ATOM 5019 C CA . SER B 1 29 ? -14.305 -30.891 53.906 1 20.36 29 SER B CA 1
ATOM 5020 C C . SER B 1 29 ? -14.906 -29.719 53.125 1 20.36 29 SER B C 1
ATOM 5022 O O . SER B 1 29 ? -16.062 -29.797 52.719 1 20.36 29 SER B O 1
ATOM 5024 N N . GLY B 1 30 ? -14.336 -28.547 53.25 1 19.8 30 GLY B N 1
ATOM 5025 C CA . GLY B 1 30 ? -15.242 -27.438 53.031 1 19.8 30 GLY B CA 1
ATOM 5026 C C . GLY B 1 30 ? -15.875 -27.422 51.656 1 19.8 30 GLY B C 1
ATOM 5027 O O . GLY B 1 30 ? -15.195 -27.656 50.656 1 19.8 30 GLY B O 1
ATOM 5028 N N . GLY B 1 31 ? -17.234 -27.766 51.469 1 20.17 31 GLY B N 1
ATOM 5029 C CA . GLY B 1 31 ? -18.25 -27.953 50.438 1 20.17 31 GLY B CA 1
ATOM 5030 C C . GLY B 1 31 ? -18.281 -26.859 49.406 1 20.17 31 GLY B C 1
ATOM 5031 O O . GLY B 1 31 ? -19.219 -26.766 48.625 1 20.17 31 GLY B O 1
ATOM 5032 N N . SER B 1 32 ? -17.484 -25.859 49.594 1 20.61 32 SER B N 1
ATOM 5033 C CA . SER B 1 32 ? -18.078 -24.703 48.938 1 20.61 32 SER B CA 1
ATOM 5034 C C . SER B 1 32 ? -18.172 -24.922 47.438 1 20.61 32 SER B C 1
ATOM 5036 O O . SER B 1 32 ? -17.156 -25.203 46.781 1 20.61 32 SER B O 1
ATOM 5038 N N . ASP B 1 33 ? -19.328 -25.484 46.906 1 20.47 33 ASP B N 1
ATOM 5039 C CA . ASP B 1 33 ? -19.906 -25.75 45.594 1 20.47 33 ASP B CA 1
ATOM 5040 C C . ASP B 1 33 ? -19.562 -24.625 44.625 1 20.47 33 ASP B C 1
ATOM 5042 O O . ASP B 1 33 ? -20.234 -23.594 44.594 1 20.47 33 ASP B O 1
ATOM 5046 N N . TRP B 1 34 ? -18.406 -24.312 44.594 1 21.39 34 TRP B N 1
ATOM 5047 C CA . TRP B 1 34 ? -18.188 -23.188 43.719 1 21.39 34 TRP B CA 1
ATOM 5048 C C . TRP B 1 34 ? -18.688 -23.484 42.312 1 21.39 34 TRP B C 1
ATOM 5050 O O . TRP B 1 34 ? -18.25 -24.453 41.688 1 21.39 34 TRP B O 1
ATOM 5060 N N . LEU B 1 35 ? -20.031 -23.375 42.062 1 20.64 35 LEU B N 1
ATOM 5061 C CA . LEU B 1 35 ? -20.828 -23.562 40.844 1 20.64 35 LEU B CA 1
ATOM 5062 C C . LEU B 1 35 ? -20.078 -23.016 39.625 1 20.64 35 LEU B C 1
ATOM 5064 O O . LEU B 1 35 ? -19.672 -21.859 39.625 1 20.64 35 LEU B O 1
ATOM 5068 N N . SER B 1 36 ? -19.344 -23.875 39.156 1 21.81 36 SER B N 1
ATOM 5069 C CA . SER B 1 36 ? -18.656 -23.609 37.906 1 21.81 36 SER B CA 1
ATOM 5070 C C . SER B 1 36 ? -19.609 -23 36.875 1 21.81 36 SER B C 1
ATOM 5072 O O . SER B 1 36 ? -20.594 -23.625 36.469 1 21.81 36 SER B O 1
ATOM 5074 N N . PRO B 1 37 ? -19.938 -21.719 37.062 1 21.89 37 PRO B N 1
ATOM 5075 C CA . PRO B 1 37 ? -21.047 -21.328 36.188 1 21.89 37 PRO B CA 1
ATOM 5076 C C . PRO B 1 37 ? -20.922 -21.906 34.781 1 21.89 37 PRO B C 1
ATOM 5078 O O . PRO B 1 37 ? -19.797 -22.109 34.281 1 21.89 37 PRO B O 1
ATOM 5081 N N . SER B 1 38 ? -21.781 -22.875 34.438 1 21.91 38 SER B N 1
ATOM 5082 C CA . SER B 1 38 ? -22.047 -23.422 33.125 1 21.91 38 SER B CA 1
ATOM 5083 C C . SER B 1 38 ? -21.938 -22.328 32.062 1 21.91 38 SER B C 1
ATOM 5085 O O . SER B 1 38 ? -22.797 -21.438 31.984 1 21.91 38 SER B O 1
ATOM 5087 N N . VAL B 1 39 ? -20.797 -21.922 31.969 1 25.23 39 VAL B N 1
ATOM 5088 C CA . VAL B 1 39 ? -20.594 -20.953 30.906 1 25.23 39 VAL B CA 1
ATOM 5089 C C . VAL B 1 39 ? -21.344 -21.391 29.641 1 25.23 39 VAL B C 1
ATOM 5091 O O . VAL B 1 39 ? -21.047 -22.438 29.078 1 25.23 39 VAL B O 1
ATOM 5094 N N . ALA B 1 40 ? -22.625 -21.203 29.578 1 22.55 40 ALA B N 1
ATOM 5095 C CA . ALA B 1 40 ? -23.484 -21.391 28.406 1 22.55 40 ALA B CA 1
ATOM 5096 C C . ALA B 1 40 ? -22.719 -21.109 27.109 1 22.55 40 ALA B C 1
ATOM 5098 O O . ALA B 1 40 ? -22.109 -20.047 26.969 1 22.55 40 ALA B O 1
ATOM 5099 N N . GLN B 1 41 ? -22.297 -22.062 26.422 1 24.84 41 GLN B N 1
ATOM 5100 C CA . GLN B 1 41 ? -21.734 -22.281 25.094 1 24.84 41 GLN B CA 1
ATOM 5101 C C . GLN B 1 41 ? -22.438 -21.422 24.047 1 24.84 41 GLN B C 1
ATOM 5103 O O . GLN B 1 41 ? -23.406 -21.859 23.422 1 24.84 41 GLN B O 1
ATOM 5108 N N . ASN B 1 42 ? -22.891 -20.281 24.484 1 22.5 42 ASN B N 1
ATOM 5109 C CA . ASN B 1 42 ? -23.656 -19.578 23.453 1 22.5 42 ASN B CA 1
ATOM 5110 C C . ASN B 1 42 ? -22.922 -19.562 22.125 1 22.5 42 ASN B C 1
ATOM 5112 O O . ASN B 1 42 ? -21.703 -19.391 22.078 1 22.5 42 ASN B O 1
ATOM 5116 N N . ASP B 1 43 ? -23.656 -19.984 21.062 1 24.52 43 ASP B N 1
ATOM 5117 C CA . ASP B 1 43 ? -23.594 -20.234 19.625 1 24.52 43 ASP B CA 1
ATOM 5118 C C . ASP B 1 43 ? -23 -19.031 18.906 1 24.52 43 ASP B C 1
ATOM 5120 O O . ASP B 1 43 ? -23.203 -18.859 17.703 1 24.52 43 ASP B O 1
ATOM 5124 N N . ARG B 1 44 ? -22.688 -18.109 19.609 1 25.34 44 ARG B N 1
ATOM 5125 C CA . ARG B 1 44 ? -22.297 -16.875 18.953 1 25.34 44 ARG B CA 1
ATOM 5126 C C . ARG B 1 44 ? -20.984 -17.047 18.172 1 25.34 44 ARG B C 1
ATOM 5128 O O . ARG B 1 44 ? -20.234 -16.094 18 1 25.34 44 ARG B O 1
ATOM 5135 N N . SER B 1 45 ? -20.531 -18.203 18.141 1 28.02 45 SER B N 1
ATOM 5136 C CA . SER B 1 45 ? -19.609 -18.641 17.109 1 28.02 45 SER B CA 1
ATOM 5137 C C . SER B 1 45 ? -20.047 -18.172 15.727 1 28.02 45 SER B C 1
ATOM 5139 O O . SER B 1 45 ? -19.391 -18.438 14.727 1 28.02 45 SER B O 1
ATOM 5141 N N . SER B 1 46 ? -21.281 -17.797 15.625 1 27.25 46 SER B N 1
ATOM 5142 C CA . SER B 1 46 ? -21.984 -17.5 14.375 1 27.25 46 SER B CA 1
ATOM 5143 C C . SER B 1 46 ? -21.484 -16.219 13.742 1 27.25 46 SER B C 1
ATOM 5145 O O . SER B 1 46 ? -21.875 -15.875 12.617 1 27.25 46 SER B O 1
ATOM 5147 N N . LEU B 1 47 ? -21.219 -15.336 14.562 1 26.8 47 LEU B N 1
ATOM 5148 C CA . LEU B 1 47 ? -21.016 -14.016 13.984 1 26.8 47 LEU B CA 1
ATOM 5149 C C . LEU B 1 47 ? -19.781 -13.992 13.086 1 26.8 47 LEU B C 1
ATOM 5151 O O . LEU B 1 47 ? -19.562 -13.023 12.359 1 26.8 47 LEU B O 1
ATOM 5155 N N . LEU B 1 48 ? -18.891 -14.805 13.492 1 30.33 48 LEU B N 1
ATOM 5156 C CA . LEU B 1 48 ? -17.797 -15.039 12.547 1 30.33 48 LEU B CA 1
ATOM 5157 C C . LEU B 1 48 ? -18.281 -15.867 11.359 1 30.33 48 LEU B C 1
ATOM 5159 O O . LEU B 1 48 ? -17.484 -16.328 10.547 1 30.33 48 LEU B O 1
ATOM 5163 N N . GLU B 1 49 ? -19.391 -16.312 11.328 1 30.92 49 GLU B N 1
ATOM 5164 C CA . GLU B 1 49 ? -20.078 -17.297 10.492 1 30.92 49 GLU B CA 1
ATOM 5165 C C . GLU B 1 49 ? -20.375 -16.719 9.109 1 30.92 49 GLU B C 1
ATOM 5167 O O . GLU B 1 49 ? -20.859 -17.438 8.227 1 30.92 49 GLU B O 1
ATOM 5172 N N . ASN B 1 50 ? -20.641 -15.484 9.078 1 32.72 50 ASN B N 1
ATOM 5173 C CA . ASN B 1 50 ? -20.75 -15.188 7.652 1 32.72 50 ASN B CA 1
ATOM 5174 C C . ASN B 1 50 ? -19.406 -15.359 6.945 1 32.72 50 ASN B C 1
ATOM 5176 O O . ASN B 1 50 ? -18.391 -14.844 7.41 1 32.72 50 ASN B O 1
ATOM 5180 N N . ASP B 1 51 ? -19.141 -16.297 6.23 1 34.06 51 ASP B N 1
ATOM 5181 C CA . ASP B 1 51 ? -17.938 -16.75 5.535 1 34.06 51 ASP B CA 1
ATOM 5182 C C . ASP B 1 51 ? -17.156 -15.57 4.945 1 34.06 51 ASP B C 1
ATOM 5184 O O . ASP B 1 51 ? -17.625 -14.922 4.004 1 34.06 51 ASP B O 1
ATOM 5188 N N . PRO B 1 52 ? -16.438 -14.883 5.758 1 42 52 PRO B N 1
ATOM 5189 C CA . PRO B 1 52 ? -15.625 -13.805 5.207 1 42 52 PRO B CA 1
ATOM 5190 C C . PRO B 1 52 ? -15.195 -14.062 3.766 1 42 52 PRO B C 1
ATOM 5192 O O . PRO B 1 52 ? -14.828 -13.133 3.045 1 42 52 PRO B O 1
ATOM 5195 N N . ASP B 1 53 ? -15.219 -15.328 3.414 1 45.22 53 ASP B N 1
ATOM 5196 C CA . ASP B 1 53 ? -14.719 -15.719 2.104 1 45.22 53 ASP B CA 1
ATOM 5197 C C . ASP B 1 53 ? -15.695 -15.328 0.998 1 45.22 53 ASP B C 1
ATOM 5199 O O . ASP B 1 53 ? -15.273 -14.969 -0.106 1 45.22 53 ASP B O 1
ATOM 5203 N N . GLN B 1 54 ? -17.047 -15.484 1.244 1 44.41 54 GLN B N 1
ATOM 5204 C CA . GLN B 1 54 ? -17.969 -15.203 0.157 1 44.41 54 GLN B CA 1
ATOM 5205 C C . GLN B 1 54 ? -17.984 -13.719 -0.19 1 44.41 54 GLN B C 1
ATOM 5207 O O . GLN B 1 54 ? -18.062 -13.352 -1.363 1 44.41 54 GLN B O 1
ATOM 5212 N N . MET B 1 55 ? -18.062 -12.867 0.844 1 48.47 55 MET B N 1
ATOM 5213 C CA . MET B 1 55 ? -18.062 -11.43 0.599 1 48.47 55 MET B CA 1
ATOM 5214 C C . MET B 1 55 ? -16.781 -11.008 -0.113 1 48.47 55 MET B C 1
ATOM 5216 O O . MET B 1 55 ? -16.797 -10.102 -0.944 1 48.47 55 MET B O 1
ATOM 5220 N N . ASP B 1 56 ? -15.906 -11.945 0.021 1 63.84 56 ASP B N 1
ATOM 5221 C CA . ASP B 1 56 ? -14.586 -11.664 -0.522 1 63.84 56 ASP B CA 1
ATOM 5222 C C . ASP B 1 56 ? -14.539 -11.922 -2.025 1 63.84 56 ASP B C 1
ATOM 5224 O O . ASP B 1 56 ? -13.961 -11.141 -2.781 1 63.84 56 ASP B O 1
ATOM 5228 N N . GLU B 1 57 ? -15.516 -12.766 -2.455 1 68.62 57 GLU B N 1
ATOM 5229 C CA . GLU B 1 57 ? -15.406 -13.141 -3.859 1 68.62 57 GLU B CA 1
ATOM 5230 C C . GLU B 1 57 ? -16.125 -12.141 -4.758 1 68.62 57 GLU B C 1
ATOM 5232 O O . GLU B 1 57 ? -15.695 -11.891 -5.887 1 68.62 57 GLU B O 1
ATOM 5237 N N . ALA B 1 58 ? -17.109 -11.508 -4.219 1 68.31 58 ALA B N 1
ATOM 5238 C CA . ALA B 1 58 ? -17.891 -10.57 -5.016 1 68.31 58 ALA B CA 1
ATOM 5239 C C . ALA B 1 58 ? -17.141 -9.266 -5.227 1 68.31 58 ALA B C 1
ATOM 5241 O O . ALA B 1 58 ? -17.391 -8.539 -6.188 1 68.31 58 ALA B O 1
ATOM 5242 N N . ILE B 1 59 ? -16.266 -9.086 -4.449 1 78.31 59 ILE B N 1
ATOM 5243 C CA . ILE B 1 59 ? -15.547 -7.816 -4.469 1 78.31 59 ILE B CA 1
ATOM 5244 C C . ILE B 1 59 ? -14.336 -7.918 -5.398 1 78.31 59 ILE B C 1
ATOM 5246 O O . ILE B 1 59 ? -13.883 -6.91 -5.949 1 78.31 59 ILE B O 1
ATOM 5250 N N . ARG B 1 60 ? -14.023 -9.109 -5.773 1 86.69 60 ARG B N 1
ATOM 5251 C CA . ARG B 1 60 ? -12.812 -9.297 -6.57 1 86.69 60 ARG B CA 1
ATOM 5252 C C . ARG B 1 60 ? -13.086 -9.031 -8.047 1 86.69 60 ARG B C 1
ATOM 5254 O O . ARG B 1 60 ? -14.219 -9.18 -8.516 1 86.69 60 ARG B O 1
ATOM 5261 N N . GLY B 1 61 ? -12.07 -8.578 -8.742 1 86.31 61 GLY B N 1
ATOM 5262 C CA . GLY B 1 61 ? -12.164 -8.336 -10.172 1 86.31 61 GLY B CA 1
ATOM 5263 C C . GLY B 1 61 ? -12.18 -9.609 -10.992 1 86.31 61 GLY B C 1
ATOM 5264 O O . GLY B 1 61 ? -11.938 -10.703 -10.461 1 86.31 61 GLY B O 1
ATOM 5265 N N . GLY B 1 62 ? -12.367 -9.453 -12.211 1 87.81 62 GLY B N 1
ATOM 5266 C CA . GLY B 1 62 ? -12.609 -10.57 -13.109 1 87.81 62 GLY B CA 1
ATOM 5267 C C . GLY B 1 62 ? -11.344 -11.344 -13.453 1 87.81 62 GLY B C 1
ATOM 5268 O O . GLY B 1 62 ? -11.414 -12.453 -13.984 1 87.81 62 GLY B O 1
ATOM 5269 N N . THR B 1 63 ? -10.219 -10.82 -13.094 1 92.44 63 THR B N 1
ATOM 5270 C CA . THR B 1 63 ? -9 -11.562 -13.375 1 92.44 63 THR B CA 1
ATOM 5271 C C . THR B 1 63 ? -8.82 -12.703 -12.383 1 92.44 63 THR B C 1
ATOM 5273 O O . THR B 1 63 ? -8.039 -13.633 -12.625 1 92.44 63 THR B O 1
ATOM 5276 N N . SER B 1 64 ? -9.461 -12.57 -11.25 1 92.81 64 SER B N 1
ATOM 5277 C CA . SER B 1 64 ? -9.367 -13.609 -10.234 1 92.81 64 SER B CA 1
ATOM 5278 C C . SER B 1 64 ? -10.188 -14.836 -10.617 1 92.81 64 SER B C 1
ATOM 5280 O O . SER B 1 64 ? -11.367 -14.711 -10.969 1 92.81 64 SER B O 1
ATOM 5282 N N . ALA B 1 65 ? -9.562 -15.938 -10.492 1 91.31 65 ALA B N 1
ATOM 5283 C CA . ALA B 1 65 ? -10.289 -17.172 -10.773 1 91.31 65 ALA B CA 1
ATOM 5284 C C . ALA B 1 65 ? -11.422 -17.391 -9.773 1 91.31 65 ALA B C 1
ATOM 5286 O O . ALA B 1 65 ? -12.469 -17.938 -10.125 1 91.31 65 ALA B O 1
ATOM 5287 N N . ARG B 1 66 ? -11.25 -16.891 -8.609 1 88.5 66 ARG B N 1
ATOM 5288 C CA . ARG B 1 66 ? -12.266 -17.047 -7.582 1 88.5 66 ARG B CA 1
ATOM 5289 C C . ARG B 1 66 ? -13.562 -16.344 -7.984 1 88.5 66 ARG B C 1
ATOM 5291 O O . ARG B 1 66 ? -14.648 -16.906 -7.82 1 88.5 66 ARG B O 1
ATOM 5298 N N . LYS B 1 67 ? -13.367 -15.234 -8.469 1 89.5 67 LYS B N 1
ATOM 5299 C CA . LYS B 1 67 ? -14.531 -14.469 -8.906 1 89.5 67 LYS B CA 1
ATOM 5300 C C . LYS B 1 67 ? -15.242 -15.156 -10.07 1 89.5 67 LYS B C 1
ATOM 5302 O O . LYS B 1 67 ? -16.469 -15.273 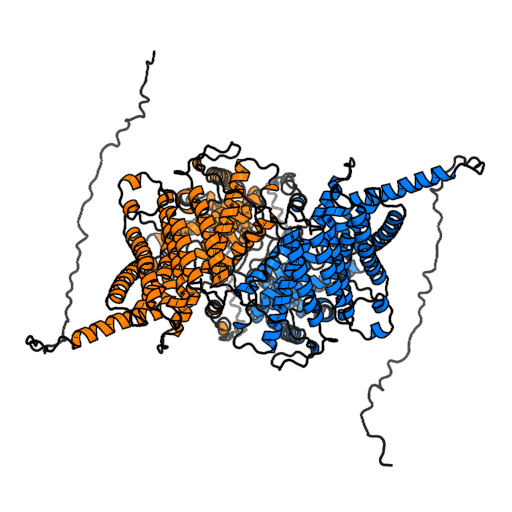-10.078 1 89.5 67 LYS B O 1
ATOM 5307 N N . THR B 1 68 ? -14.516 -15.602 -10.953 1 89.94 68 THR B N 1
ATOM 5308 C CA . THR B 1 68 ? -15.07 -16.234 -12.148 1 89.94 68 THR B CA 1
ATOM 5309 C C . THR B 1 68 ? -15.773 -17.531 -11.797 1 89.94 68 THR B C 1
ATOM 5311 O O . THR B 1 68 ? -16.828 -17.844 -12.352 1 89.94 68 THR B O 1
ATOM 5314 N N . ILE B 1 69 ? -15.195 -18.234 -10.953 1 89.62 69 ILE B N 1
ATOM 5315 C CA . ILE B 1 69 ? -15.789 -19.5 -10.508 1 89.62 69 ILE B CA 1
ATOM 5316 C C . ILE B 1 69 ? -17.109 -19.219 -9.781 1 89.62 69 ILE B C 1
ATOM 5318 O O . ILE B 1 69 ? -18.109 -19.906 -10 1 89.62 69 ILE B O 1
ATOM 5322 N N . ALA B 1 70 ? -17.109 -18.203 -8.984 1 86.38 70 ALA B N 1
ATOM 5323 C CA . ALA B 1 70 ? -18.328 -17.828 -8.281 1 86.38 70 ALA B CA 1
ATOM 5324 C C . ALA B 1 70 ? -19.422 -17.406 -9.266 1 86.38 70 ALA B C 1
ATOM 5326 O O . ALA B 1 70 ? -20.594 -17.75 -9.078 1 86.38 70 ALA B O 1
ATOM 5327 N N . ASP B 1 71 ? -19.078 -16.719 -10.281 1 84.12 71 ASP B N 1
ATOM 5328 C CA . ASP B 1 71 ? -20.031 -16.281 -11.297 1 84.12 71 ASP B CA 1
ATOM 5329 C C . ASP B 1 71 ? -20.609 -17.484 -12.055 1 84.12 71 ASP B C 1
ATOM 5331 O O . ASP B 1 71 ? -21.812 -17.531 -12.328 1 84.12 71 ASP B O 1
ATOM 5335 N N . LEU B 1 72 ? -19.75 -18.391 -12.344 1 86 72 LEU B N 1
ATOM 5336 C CA . LEU B 1 72 ? -20.172 -19.594 -13.047 1 86 72 LEU B CA 1
ATOM 5337 C C . LEU B 1 72 ? -21.078 -20.453 -12.164 1 86 72 LEU B C 1
ATOM 5339 O O . LEU B 1 72 ? -22.016 -21.078 -12.648 1 86 72 LEU B O 1
ATOM 5343 N N . ASP B 1 73 ? -20.719 -20.438 -10.938 1 83.62 73 ASP B N 1
ATOM 5344 C CA . ASP B 1 73 ? -21.5 -21.203 -9.969 1 83.62 73 ASP B CA 1
ATOM 5345 C C . ASP B 1 73 ? -22.938 -20.688 -9.891 1 83.62 73 ASP B C 1
ATOM 5347 O O . ASP B 1 73 ? -23.859 -21.469 -9.648 1 83.62 73 ASP B O 1
ATOM 5351 N N . GLN B 1 74 ? -23.078 -19.469 -10.086 1 78.88 74 GLN B N 1
ATOM 5352 C CA . GLN B 1 74 ? -24.406 -18.875 -10.023 1 78.88 74 GLN B CA 1
ATOM 5353 C C . GLN B 1 74 ? -25.25 -19.297 -11.211 1 78.88 74 GLN B C 1
ATOM 5355 O O . GLN B 1 74 ? -26.484 -19.266 -11.148 1 78.88 74 GLN B O 1
ATOM 5360 N N . LEU B 1 75 ? -24.609 -19.703 -12.219 1 75.62 75 LEU B N 1
ATOM 5361 C CA . LEU B 1 75 ? -25.344 -20.125 -13.414 1 75.62 75 LEU B CA 1
ATOM 5362 C C . LEU B 1 75 ? -25.812 -21.562 -13.289 1 75.62 75 LEU B C 1
ATOM 5364 O O . LEU B 1 75 ? -26.656 -22.016 -14.07 1 75.62 75 LEU B O 1
ATOM 5368 N N . ILE B 1 76 ? -25.297 -22.219 -12.375 1 78.25 76 ILE B N 1
ATOM 5369 C CA . ILE B 1 76 ? -25.656 -23.609 -12.156 1 78.25 76 ILE B CA 1
ATOM 5370 C C . ILE B 1 76 ? -26.812 -23.688 -11.172 1 78.25 76 ILE B C 1
ATOM 5372 O O . ILE B 1 76 ? -26.75 -23.109 -10.078 1 78.25 76 ILE B O 1
ATOM 5376 N N . PRO B 1 77 ? -27.984 -24.109 -11.641 1 68.44 77 PRO B N 1
ATOM 5377 C CA . PRO B 1 77 ? -29.141 -24.219 -10.742 1 68.44 77 PRO B CA 1
ATOM 5378 C C . PRO B 1 77 ? -28.797 -24.875 -9.406 1 68.44 77 PRO B C 1
ATOM 5380 O O . PRO B 1 77 ? -27.953 -25.781 -9.359 1 68.44 77 PRO B O 1
ATOM 5383 N N . PRO B 1 78 ? -29.172 -24.109 -8.297 1 63.5 78 PRO B N 1
ATOM 5384 C CA . PRO B 1 78 ? -28.797 -24.578 -6.961 1 63.5 78 PRO B CA 1
ATOM 5385 C C . PRO B 1 78 ? -29.172 -26.047 -6.727 1 63.5 78 PRO B C 1
ATOM 5387 O O . PRO B 1 78 ? -30.219 -26.5 -7.172 1 63.5 78 PRO B O 1
ATOM 5390 N N . ASP B 1 79 ? -28.266 -26.906 -6.641 1 50.41 79 ASP B N 1
ATOM 5391 C CA . ASP B 1 79 ? -28.609 -28.219 -6.102 1 50.41 79 ASP B CA 1
ATOM 5392 C C . ASP B 1 79 ? -29 -28.109 -4.625 1 50.41 79 ASP B C 1
ATOM 5394 O O . ASP B 1 79 ? -28.547 -27.203 -3.922 1 50.41 79 ASP B O 1
ATOM 5398 N N . LYS B 1 80 ? -30.031 -28.891 -4.074 1 44.28 80 LYS B N 1
ATOM 5399 C CA . LYS B 1 80 ? -30.438 -28.828 -2.676 1 44.28 80 LYS B CA 1
ATOM 5400 C C . LYS B 1 80 ? -29.234 -28.641 -1.76 1 44.28 80 LYS B C 1
ATOM 5402 O O . LYS B 1 80 ? -29.281 -27.859 -0.804 1 44.28 80 LYS B O 1
ATOM 5407 N N . SER B 1 81 ? -28.484 -29.672 -1.356 1 39.84 81 SER B N 1
ATOM 5408 C CA . SER B 1 81 ? -27.766 -29.969 -0.116 1 39.84 81 SER B CA 1
ATOM 5409 C C . SER B 1 81 ? -26.359 -29.391 -0.123 1 39.84 81 SER B C 1
ATOM 5411 O O . SER B 1 81 ? -25.531 -29.75 0.71 1 39.84 81 SER B O 1
ATOM 5413 N N . VAL B 1 82 ? -25.875 -28.75 -1.132 1 43.12 82 VAL B N 1
ATOM 5414 C CA . VAL B 1 82 ? -24.438 -28.922 -1.027 1 43.12 82 VAL B CA 1
ATOM 5415 C C . VAL B 1 82 ? -23.844 -27.891 -0.073 1 43.12 82 VAL B C 1
ATOM 5417 O O . VAL B 1 82 ? -24.141 -26.688 -0.195 1 43.12 82 VAL B O 1
ATOM 5420 N N . GLU B 1 83 ? -23.203 -28.391 0.901 1 41.88 83 GLU B N 1
ATOM 5421 C CA . GLU B 1 83 ? -22.484 -27.734 1.981 1 41.88 83 GLU B CA 1
ATOM 5422 C C . GLU B 1 83 ? -21.344 -26.875 1.438 1 41.88 83 GLU B C 1
ATOM 5424 O O . GLU B 1 83 ? -20.609 -27.297 0.548 1 41.88 83 GLU B O 1
ATOM 5429 N N . GLN B 1 84 ? -21.453 -25.719 1.449 1 44.25 84 GLN B N 1
ATOM 5430 C CA . GLN B 1 84 ? -20.391 -24.797 1.107 1 44.25 84 GLN B CA 1
ATOM 5431 C C . GLN B 1 84 ? -19.078 -25.188 1.782 1 44.25 84 GLN B C 1
ATOM 5433 O O . GLN B 1 84 ? -19.078 -25.641 2.93 1 44.25 84 GLN B O 1
ATOM 5438 N N . PRO B 1 85 ? -18.062 -25.422 0.988 1 39.41 85 PRO B N 1
ATOM 5439 C CA . PRO B 1 85 ? -16.797 -25.781 1.621 1 39.41 85 PRO B CA 1
ATOM 5440 C C . PRO B 1 85 ? -16.438 -24.875 2.797 1 39.41 85 PRO B C 1
ATOM 5442 O O . PRO B 1 85 ? -16.719 -23.688 2.77 1 39.41 85 PRO B O 1
ATOM 5445 N N . ALA B 1 86 ? -16.141 -25.5 3.896 1 34.66 86 ALA B N 1
ATOM 5446 C CA . ALA B 1 86 ? -15.68 -24.766 5.078 1 34.66 86 ALA B CA 1
ATOM 5447 C C . ALA B 1 86 ? -14.391 -24 4.789 1 34.66 86 ALA B C 1
ATOM 5449 O O . ALA B 1 86 ? -13.523 -24.484 4.047 1 34.66 86 ALA B O 1
ATOM 5450 N N . ALA B 1 87 ? -14.453 -22.812 4.734 1 35.84 87 ALA B N 1
ATOM 5451 C CA . ALA B 1 87 ? -13.242 -22 4.664 1 35.84 87 ALA B CA 1
ATOM 5452 C C . ALA B 1 87 ? -12.109 -22.641 5.477 1 35.84 87 ALA B C 1
ATOM 5454 O O . ALA B 1 87 ? -12.367 -23.344 6.453 1 35.84 87 ALA B O 1
ATOM 5455 N N . LEU B 1 88 ? -11.047 -22.906 4.898 1 33.41 88 LEU B N 1
ATOM 5456 C CA . LEU B 1 88 ? -9.906 -23.375 5.68 1 33.41 88 LEU B CA 1
ATOM 5457 C C . LEU B 1 88 ? -9.891 -22.719 7.059 1 33.41 88 LEU B C 1
ATOM 5459 O O . LEU B 1 88 ? -10.086 -21.5 7.18 1 33.41 88 LEU B O 1
ATOM 5463 N N . ASN B 1 89 ? -10.398 -23.438 7.973 1 31.64 89 ASN B N 1
ATOM 5464 C CA . ASN B 1 89 ? -10.328 -23.031 9.375 1 31.64 89 ASN B CA 1
ATOM 5465 C C . ASN B 1 89 ? -8.945 -22.484 9.727 1 31.64 89 ASN B C 1
ATOM 5467 O O . ASN B 1 89 ? -8.117 -23.203 10.289 1 31.64 89 ASN B O 1
ATOM 5471 N N . HIS B 1 90 ? -8.367 -22.047 8.773 1 31.52 90 HIS B N 1
ATOM 5472 C CA . HIS B 1 90 ? -6.996 -21.75 9.195 1 31.52 90 HIS B CA 1
ATOM 5473 C C . HIS B 1 90 ? -6.977 -20.703 10.289 1 31.52 90 HIS B C 1
ATOM 5475 O O . HIS B 1 90 ? -5.918 -20.141 10.602 1 31.52 90 HIS B O 1
ATOM 5481 N N . CYS B 1 91 ? -7.961 -20.594 10.953 1 33.91 91 CYS B N 1
ATOM 5482 C CA . CYS B 1 91 ? -7.449 -19.5 11.781 1 33.91 91 CYS B CA 1
ATOM 5483 C C . CYS B 1 91 ? -6.199 -19.938 12.539 1 33.91 91 CYS B C 1
ATOM 5485 O O . CYS B 1 91 ? -6.293 -20.516 13.617 1 33.91 91 CYS B O 1
ATOM 5487 N N . PRO B 1 92 ? -5.449 -20.859 11.93 1 32.06 92 PRO B N 1
ATOM 5488 C CA . PRO B 1 92 ? -4.516 -21.391 12.93 1 32.06 92 PRO B CA 1
ATOM 5489 C C . PRO B 1 92 ? -3.914 -20.281 13.805 1 32.06 92 PRO B C 1
ATOM 5491 O O . PRO B 1 92 ? -3.023 -20.547 14.617 1 32.06 92 PRO B O 1
ATOM 5494 N N . PHE B 1 93 ? -3.979 -19.297 13.305 1 32.19 93 PHE B N 1
ATOM 5495 C CA . PHE B 1 93 ? -3.275 -18.297 14.102 1 32.19 93 PHE B CA 1
ATOM 5496 C C . PHE B 1 93 ? -3.932 -18.141 15.469 1 32.19 93 PHE B C 1
ATOM 5498 O O . PHE B 1 93 ? -3.562 -17.25 16.234 1 32.19 93 PHE B O 1
ATOM 5505 N N . ALA B 1 94 ? -5.051 -18.672 15.594 1 29.58 94 ALA B N 1
ATOM 5506 C CA . ALA B 1 94 ? -5.625 -18.578 16.938 1 29.58 94 ALA B CA 1
ATOM 5507 C C . ALA B 1 94 ? -4.625 -19.016 18 1 29.58 94 ALA B C 1
ATOM 5509 O O . ALA B 1 94 ? -4.645 -18.516 19.125 1 29.58 94 ALA B O 1
ATOM 5510 N N . ARG B 1 95 ? -4.199 -20.297 17.734 1 29.12 95 ARG B N 1
ATOM 5511 C CA . ARG B 1 95 ? -3.488 -20.75 18.922 1 29.12 95 ARG B CA 1
ATOM 5512 C C . ARG B 1 95 ? -2.223 -19.922 19.156 1 29.12 95 ARG B C 1
ATOM 5514 O O . ARG B 1 95 ? -1.6 -20.016 20.219 1 29.12 95 ARG B O 1
ATOM 5521 N N . TYR B 1 96 ? -1.507 -19.734 18.109 1 30.81 96 TYR B N 1
ATOM 5522 C CA . TYR B 1 96 ? -0.235 -19.109 18.438 1 30.81 96 TYR B CA 1
ATOM 5523 C C . TYR B 1 96 ? -0.389 -17.594 18.562 1 30.81 96 TYR B C 1
ATOM 5525 O O . TYR B 1 96 ? -0.119 -16.859 17.609 1 30.81 96 TYR B O 1
ATOM 5533 N N . ASN B 1 97 ? -1.507 -17.25 18.953 1 31.5 97 ASN B N 1
ATOM 5534 C CA . ASN B 1 97 ? -1.988 -15.914 19.281 1 31.5 97 ASN B CA 1
ATOM 5535 C C . ASN B 1 97 ? -0.89 -15.062 19.906 1 31.5 97 ASN B C 1
ATOM 5537 O O . ASN B 1 97 ? -1.097 -13.883 20.188 1 31.5 97 ASN B O 1
ATOM 5541 N N . ALA B 1 98 ? -0.153 -15.742 20.812 1 30.8 98 ALA B N 1
ATOM 5542 C CA . ALA B 1 98 ? 0.548 -14.836 21.734 1 30.8 98 ALA B CA 1
ATOM 5543 C C . ALA B 1 98 ? 1.759 -14.211 21.047 1 30.8 98 ALA B C 1
ATOM 5545 O O . ALA B 1 98 ? 2.658 -14.914 20.578 1 30.8 98 ALA B O 1
ATOM 5546 N N . PHE B 1 99 ? 1.564 -13.414 20.094 1 35.31 99 PHE B N 1
ATOM 5547 C CA . PHE B 1 99 ? 2.803 -12.711 19.781 1 35.31 99 PHE B CA 1
ATOM 5548 C C . PHE B 1 99 ? 3.648 -12.523 21.031 1 35.31 99 PHE B C 1
ATOM 5550 O O . PHE B 1 99 ? 3.211 -11.891 22 1 35.31 99 PHE B O 1
ATOM 5557 N N . PRO B 1 100 ? 4.449 -13.43 21.312 1 36 100 PRO B N 1
ATOM 5558 C CA . PRO B 1 100 ? 5.211 -13.148 22.531 1 36 100 PRO B CA 1
ATOM 5559 C C . PRO B 1 100 ? 5.797 -11.734 22.547 1 36 100 PRO B C 1
ATOM 5561 O O . PRO B 1 100 ? 6.023 -11.141 21.5 1 36 100 PRO B O 1
ATOM 5564 N N . ASP B 1 101 ? 5.727 -10.992 23.578 1 41.59 101 ASP B N 1
ATOM 5565 C CA . ASP B 1 101 ? 6.277 -9.68 23.875 1 41.59 101 ASP B CA 1
ATOM 5566 C C . ASP B 1 101 ? 7.641 -9.492 23.203 1 41.59 101 ASP B C 1
ATOM 5568 O O . ASP B 1 101 ? 7.918 -8.43 22.641 1 41.59 101 ASP B O 1
ATOM 5572 N N . CYS B 1 102 ? 8.688 -10.391 23.516 1 52.94 102 CYS B N 1
ATOM 5573 C CA . CYS B 1 102 ? 10.102 -10.266 23.172 1 52.94 102 CYS B CA 1
ATOM 5574 C C . CYS B 1 102 ? 10.484 -11.258 22.078 1 52.94 102 CYS B C 1
ATOM 5576 O O . CYS B 1 102 ? 9.992 -12.391 22.062 1 52.94 102 CYS B O 1
ATOM 5578 N N . CYS B 1 103 ? 10.867 -10.742 20.875 1 58.72 103 CYS B N 1
ATOM 5579 C CA . CYS B 1 103 ? 11.383 -11.578 19.797 1 58.72 103 CYS B CA 1
ATOM 5580 C C . CYS B 1 103 ? 12.453 -12.531 20.312 1 58.72 103 CYS B C 1
ATOM 5582 O O . CYS B 1 103 ? 13.039 -13.297 19.547 1 58.72 103 CYS B O 1
ATOM 5584 N N . GLU B 1 104 ? 12.695 -12.578 21.562 1 60.97 104 GLU B N 1
ATOM 5585 C CA . GLU B 1 104 ? 13.797 -13.352 22.125 1 60.97 104 GLU B CA 1
ATOM 5586 C C . GLU B 1 104 ? 13.555 -14.852 21.984 1 60.97 104 GLU B C 1
ATOM 5588 O O . GLU B 1 104 ? 14.5 -15.617 21.75 1 60.97 104 GLU B O 1
ATOM 5593 N N . ARG B 1 105 ? 12.312 -15.188 22.141 1 64.5 105 ARG B N 1
ATOM 5594 C CA . ARG B 1 105 ? 12.008 -16.609 22.016 1 64.5 105 ARG B CA 1
ATOM 5595 C C . ARG B 1 105 ? 12.328 -17.125 20.625 1 64.5 105 ARG B C 1
ATOM 5597 O O . ARG B 1 105 ? 12.867 -18.219 20.469 1 64.5 105 ARG B O 1
ATOM 5604 N N . GLU B 1 106 ? 11.977 -16.312 19.719 1 70.31 106 GLU B N 1
ATOM 5605 C CA . GLU B 1 106 ? 12.258 -16.719 18.344 1 70.31 106 GLU B CA 1
ATOM 5606 C C . GLU B 1 106 ? 13.758 -16.828 18.094 1 70.31 106 GLU B C 1
ATOM 5608 O O . GLU B 1 106 ? 14.203 -17.703 17.344 1 70.31 106 GLU B O 1
ATOM 5613 N N . LEU B 1 107 ? 14.445 -15.992 18.719 1 70.88 107 LEU B N 1
ATOM 5614 C CA . LEU B 1 107 ? 15.891 -16.016 18.562 1 70.88 107 LEU B CA 1
ATOM 5615 C C . LEU B 1 107 ? 16.5 -17.219 19.266 1 70.88 107 LEU B C 1
ATOM 5617 O O . LEU B 1 107 ? 17.469 -17.812 18.781 1 70.88 107 LEU B O 1
ATOM 5621 N N . LEU B 1 108 ? 15.93 -17.594 20.344 1 70.44 108 LEU B N 1
ATOM 5622 C CA . LEU B 1 108 ? 16.391 -18.781 21.062 1 70.44 108 LEU B CA 1
ATOM 5623 C C . LEU B 1 108 ? 16.141 -20.047 20.25 1 70.44 108 LEU B C 1
ATOM 5625 O O . LEU B 1 108 ? 16.984 -20.938 20.203 1 70.44 108 LEU B O 1
ATOM 5629 N N . VAL B 1 109 ? 15.062 -20.078 19.656 1 72.5 109 VAL B N 1
ATOM 5630 C CA . VAL B 1 109 ? 14.75 -21.219 18.797 1 72.5 109 VAL B CA 1
ATOM 5631 C C . VAL B 1 109 ? 15.734 -21.266 17.641 1 72.5 109 VAL B C 1
ATOM 5633 O O . VAL B 1 109 ? 16.188 -22.359 17.25 1 72.5 109 VAL B O 1
ATOM 5636 N N . TRP B 1 110 ? 16.031 -20.188 17.094 1 77.19 110 TRP B N 1
ATOM 5637 C CA . TRP B 1 110 ? 17.016 -20.078 16.016 1 77.19 110 TRP B CA 1
ATOM 5638 C C . TRP B 1 110 ? 18.359 -20.656 16.453 1 77.19 110 TRP B C 1
ATOM 5640 O O . TRP B 1 110 ? 18.953 -21.469 15.75 1 77.19 110 TRP B O 1
ATOM 5650 N N . THR B 1 111 ? 18.812 -20.219 17.578 1 73.38 111 THR B N 1
ATOM 5651 C CA . THR B 1 111 ? 20.109 -20.672 18.078 1 73.38 111 THR B CA 1
ATOM 5652 C C . THR B 1 111 ? 20.078 -22.188 18.328 1 73.38 111 THR B C 1
ATOM 5654 O O . THR B 1 111 ? 21.047 -22.875 18.016 1 73.38 111 THR B O 1
ATOM 5657 N N . SER B 1 112 ? 18.984 -22.656 18.781 1 73.19 112 SER B N 1
ATOM 5658 C CA . SER B 1 112 ? 18.844 -24.094 19.031 1 73.19 112 SER B CA 1
ATOM 5659 C C . SER B 1 112 ? 18.812 -24.875 17.719 1 73.19 112 SER B C 1
ATOM 5661 O O . SER B 1 112 ? 19.391 -25.953 17.609 1 73.19 112 SER B O 1
ATOM 5663 N N . ARG B 1 113 ? 18.141 -24.312 16.859 1 74.81 113 ARG B N 1
ATOM 5664 C CA . ARG B 1 113 ? 18 -24.953 15.547 1 74.81 113 ARG B CA 1
ATOM 5665 C C . ARG B 1 113 ? 19.344 -25.047 14.836 1 74.81 113 ARG B C 1
ATOM 5667 O O . ARG B 1 113 ? 19.641 -26.047 14.18 1 74.81 113 ARG B O 1
ATOM 5674 N N . MET B 1 114 ? 20.062 -24.016 14.945 1 72.5 114 MET B N 1
ATOM 5675 C CA . MET B 1 114 ? 21.344 -23.938 14.234 1 72.5 114 MET B CA 1
ATOM 5676 C C . MET B 1 114 ? 22.391 -24.828 14.906 1 72.5 114 MET B C 1
ATOM 5678 O O . MET B 1 114 ? 23.344 -25.266 14.258 1 72.5 114 MET B O 1
ATOM 5682 N N . ASN B 1 115 ? 22.25 -25.062 16.141 1 63.84 115 ASN B N 1
ATOM 5683 C CA . ASN B 1 115 ? 23.172 -25.906 16.875 1 63.84 115 ASN B CA 1
ATOM 5684 C C . ASN B 1 115 ? 22.844 -27.391 16.688 1 63.84 115 ASN B C 1
ATOM 5686 O O . ASN B 1 115 ? 23.719 -28.25 16.859 1 63.84 115 ASN B O 1
ATOM 5690 N N . TYR B 1 116 ? 21.672 -27.688 16.375 1 58.81 116 TYR B N 1
ATOM 5691 C CA . TYR B 1 116 ? 21.281 -29.094 16.266 1 58.81 116 TYR B CA 1
ATOM 5692 C C . TYR B 1 116 ? 21.328 -29.547 14.805 1 58.81 116 TYR B C 1
ATOM 5694 O O . TYR B 1 116 ? 21.469 -28.734 13.898 1 58.81 116 TYR B O 1
ATOM 5702 N N . ARG B 1 117 ? 21.328 -30.891 14.586 1 52.81 117 ARG B N 1
ATOM 5703 C CA . ARG B 1 117 ? 21.422 -31.703 13.383 1 52.81 117 ARG B CA 1
ATOM 5704 C C . ARG B 1 117 ? 20.547 -31.141 12.266 1 52.81 117 ARG B C 1
ATOM 5706 O O . ARG B 1 117 ? 20.75 -31.453 11.094 1 52.81 117 ARG B O 1
ATOM 5713 N N . ASN B 1 118 ? 19.672 -30.172 12.562 1 62.69 118 ASN B N 1
ATOM 5714 C CA . ASN B 1 118 ? 18.734 -29.719 11.531 1 62.69 118 ASN B CA 1
ATOM 5715 C C . ASN B 1 118 ? 19.359 -28.641 10.641 1 62.69 118 ASN B C 1
ATOM 5717 O O . ASN B 1 118 ? 18.75 -28.219 9.664 1 62.69 118 ASN B O 1
ATOM 5721 N N . HIS B 1 119 ? 20.609 -28.484 10.883 1 70.25 119 HIS B N 1
ATOM 5722 C CA . HIS B 1 119 ? 21.328 -27.453 10.133 1 70.25 119 HIS B CA 1
ATOM 5723 C C . HIS B 1 119 ? 21.609 -27.922 8.703 1 70.25 119 HIS B C 1
ATOM 5725 O O . HIS B 1 119 ? 21.422 -27.156 7.754 1 70.25 119 HIS B O 1
ATOM 5731 N N . ASP B 1 120 ? 21.938 -29.203 8.586 1 76.44 120 ASP B N 1
ATOM 5732 C CA . ASP B 1 120 ? 22.25 -29.719 7.254 1 76.44 120 ASP B CA 1
ATOM 5733 C C . ASP B 1 120 ? 21 -29.781 6.379 1 76.44 120 ASP B C 1
ATOM 5735 O O . ASP B 1 120 ? 21.047 -29.484 5.188 1 76.44 120 ASP B O 1
ATOM 5739 N N . GLN B 1 121 ? 19.984 -30.109 7.012 1 82.12 121 GLN B N 1
ATOM 5740 C CA . GLN B 1 121 ? 18.734 -30.188 6.266 1 82.12 121 GLN B CA 1
ATOM 5741 C C . GLN B 1 121 ? 18.281 -28.797 5.801 1 82.12 121 GLN B C 1
ATOM 5743 O O . GLN B 1 121 ? 17.828 -28.641 4.664 1 82.12 121 GLN B O 1
ATOM 5748 N N . ASP B 1 122 ? 18.438 -27.906 6.645 1 84.25 122 ASP B N 1
ATOM 5749 C CA . ASP B 1 122 ? 18.047 -26.547 6.289 1 84.25 122 ASP B CA 1
ATOM 5750 C C . ASP B 1 122 ? 18.953 -25.984 5.199 1 84.25 122 ASP B C 1
ATOM 5752 O O . ASP B 1 122 ? 18.484 -25.297 4.289 1 84.25 122 ASP B O 1
ATOM 5756 N N . GLN B 1 123 ? 20.125 -26.344 5.312 1 87.69 123 GLN B N 1
ATOM 5757 C CA . GLN B 1 123 ? 21.062 -25.859 4.305 1 87.69 123 GLN B CA 1
ATOM 5758 C C . GLN B 1 123 ? 20.75 -26.438 2.93 1 87.69 123 GLN B C 1
ATOM 5760 O O . GLN B 1 123 ? 20.828 -25.734 1.918 1 87.69 123 GLN B O 1
ATOM 5765 N N . ASN B 1 124 ? 20.406 -27.672 2.967 1 90.44 124 ASN B N 1
ATOM 5766 C CA . ASN B 1 124 ? 20.031 -28.312 1.707 1 90.44 124 ASN B CA 1
ATOM 5767 C C . ASN B 1 124 ? 18.766 -27.703 1.126 1 90.44 124 ASN B C 1
ATOM 5769 O O . ASN B 1 124 ? 18.656 -27.5 -0.085 1 90.44 124 ASN B O 1
ATOM 5773 N N . THR B 1 125 ? 17.859 -27.438 2.006 1 92.5 125 THR B N 1
ATOM 5774 C CA . THR B 1 125 ? 16.625 -26.797 1.592 1 92.5 125 THR B CA 1
ATOM 5775 C C . THR B 1 125 ? 16.906 -25.422 0.995 1 92.5 125 THR B C 1
ATOM 5777 O O . THR B 1 125 ? 16.344 -25.047 -0.037 1 92.5 125 THR B O 1
ATOM 5780 N N . LEU B 1 126 ? 17.766 -24.719 1.604 1 94.81 126 LEU B N 1
ATOM 5781 C CA . LEU B 1 126 ? 18.109 -23.375 1.135 1 94.81 126 LEU B CA 1
ATOM 5782 C C . LEU B 1 126 ? 18.844 -23.453 -0.199 1 94.81 126 LEU B C 1
ATOM 5784 O O . LEU B 1 126 ? 18.625 -22.609 -1.077 1 94.81 126 LEU B O 1
ATOM 5788 N N . ARG B 1 127 ? 19.672 -24.422 -0.367 1 93.62 127 ARG B N 1
ATOM 5789 C CA . ARG B 1 127 ? 20.359 -24.594 -1.644 1 93.62 127 ARG B CA 1
ATOM 5790 C C . ARG B 1 127 ? 19.359 -24.875 -2.766 1 93.62 127 ARG B C 1
ATOM 5792 O O . ARG B 1 127 ? 19.516 -24.375 -3.883 1 93.62 127 ARG B O 1
ATOM 5799 N N . ARG B 1 128 ? 18.406 -25.625 -2.451 1 92.88 128 ARG B N 1
ATOM 5800 C CA . ARG B 1 128 ? 17.391 -25.906 -3.445 1 92.88 128 ARG B CA 1
ATOM 5801 C C . ARG B 1 128 ? 16.578 -24.656 -3.793 1 92.88 128 ARG B C 1
ATOM 5803 O O . ARG B 1 128 ? 16.203 -24.453 -4.949 1 92.88 128 ARG B O 1
ATOM 5810 N N . TYR B 1 129 ? 16.328 -23.859 -2.826 1 95.62 129 TYR B N 1
ATOM 5811 C CA . TYR B 1 129 ? 15.672 -22.578 -3.096 1 95.62 129 TYR B CA 1
ATOM 5812 C C . TYR B 1 129 ? 16.438 -21.781 -4.141 1 95.62 129 TYR B C 1
ATOM 5814 O O . TYR B 1 129 ? 15.852 -21.297 -5.109 1 95.62 129 TYR B O 1
ATOM 5822 N N . PHE B 1 130 ? 17.672 -21.625 -3.92 1 94.38 130 PHE B N 1
ATOM 5823 C CA . PHE B 1 130 ? 18.484 -20.781 -4.797 1 94.38 130 PHE B CA 1
ATOM 5824 C C . PHE B 1 130 ? 18.609 -21.422 -6.18 1 94.38 130 PHE B C 1
ATOM 5826 O O . PHE B 1 130 ? 18.703 -20.719 -7.188 1 94.38 130 PHE B O 1
ATOM 5833 N N . THR B 1 131 ? 18.438 -22.703 -6.211 1 89.94 131 THR B N 1
ATOM 5834 C CA . THR B 1 131 ? 18.562 -23.406 -7.488 1 89.94 131 THR B CA 1
ATOM 5835 C C . THR B 1 131 ? 17.266 -23.297 -8.289 1 89.94 131 THR B C 1
ATOM 5837 O O . THR B 1 131 ? 17.297 -23.109 -9.508 1 89.94 131 THR B O 1
ATOM 5840 N N . PHE B 1 132 ? 16.172 -23.297 -7.578 1 89.12 132 PHE B N 1
ATOM 5841 C CA . PHE B 1 132 ? 14.945 -23.531 -8.336 1 89.12 132 PHE B CA 1
ATOM 5842 C C . PHE B 1 132 ? 13.992 -22.344 -8.219 1 89.12 132 PHE B C 1
ATOM 5844 O O . PHE B 1 132 ? 13.219 -22.062 -9.133 1 89.12 132 PHE B O 1
ATOM 5851 N N . LEU B 1 133 ? 13.953 -21.656 -7.125 1 93.94 133 LEU B N 1
ATOM 5852 C CA . LEU B 1 133 ? 12.906 -20.672 -6.906 1 93.94 133 LEU B CA 1
ATOM 5853 C C . LEU B 1 133 ? 13.461 -19.25 -7.023 1 93.94 133 LEU B C 1
ATOM 5855 O O . LEU B 1 133 ? 12.805 -18.375 -7.578 1 93.94 133 LEU B O 1
ATOM 5859 N N . ASN B 1 134 ? 14.609 -19.047 -6.516 1 95.25 134 ASN B N 1
ATOM 5860 C CA . ASN B 1 134 ? 15.211 -17.719 -6.527 1 95.25 134 ASN B CA 1
ATOM 5861 C C . ASN B 1 134 ? 15.289 -17.141 -7.941 1 95.25 134 ASN B C 1
ATOM 5863 O O . ASN B 1 134 ? 15.078 -15.953 -8.141 1 95.25 134 ASN B O 1
ATOM 5867 N N . PRO B 1 135 ? 15.539 -17.938 -8.898 1 93.56 135 PRO B N 1
ATOM 5868 C CA . PRO B 1 135 ? 15.672 -17.406 -10.258 1 93.56 135 PRO B CA 1
ATOM 5869 C C . PRO B 1 135 ? 14.367 -16.828 -10.789 1 93.56 135 PRO B C 1
ATOM 5871 O O . PRO B 1 135 ? 14.375 -16.078 -11.773 1 93.56 135 PRO B O 1
ATOM 5874 N N . HIS B 1 136 ? 13.281 -17.141 -10.211 1 93.88 136 HIS B N 1
ATOM 5875 C CA . HIS B 1 136 ? 12 -16.625 -10.664 1 93.88 136 HIS B CA 1
ATOM 5876 C C . HIS B 1 136 ? 11.75 -15.227 -10.109 1 93.88 136 HIS B C 1
ATOM 5878 O O . HIS B 1 136 ? 11.062 -14.414 -10.742 1 93.88 136 HIS B O 1
ATOM 5884 N N . TYR B 1 137 ? 12.148 -15.039 -8.961 1 95.75 137 TYR B N 1
ATOM 5885 C CA . TYR B 1 137 ? 12.219 -13.734 -8.312 1 95.75 137 TYR B CA 1
ATOM 5886 C C . TYR B 1 137 ? 13.586 -13.516 -7.668 1 95.75 137 TYR B C 1
ATOM 5888 O O . TYR B 1 137 ? 13.727 -13.602 -6.449 1 95.75 137 TYR B O 1
ATOM 5896 N N . PRO B 1 138 ? 14.531 -13.133 -8.492 1 95.94 138 PRO B N 1
ATOM 5897 C CA . PRO B 1 138 ? 15.922 -13.156 -8.055 1 95.94 138 PRO B CA 1
ATOM 5898 C C . PRO B 1 138 ? 16.281 -11.977 -7.148 1 95.94 138 PRO B C 1
ATOM 5900 O O . PRO B 1 138 ? 17.234 -11.25 -7.418 1 95.94 138 PRO B O 1
ATOM 5903 N N . CYS B 1 139 ? 15.625 -11.898 -6.039 1 95.88 139 CYS B N 1
ATOM 5904 C CA . CYS B 1 139 ? 15.82 -10.766 -5.137 1 95.88 139 CYS B CA 1
ATOM 5905 C C . CYS B 1 139 ? 16.984 -11.016 -4.195 1 95.88 139 CYS B C 1
ATOM 5907 O O . CYS B 1 139 ? 17.438 -10.102 -3.502 1 95.88 139 CYS B O 1
ATOM 5909 N N . LEU B 1 140 ? 17.547 -12.242 -4.168 1 96.06 140 LEU B N 1
ATOM 5910 C CA . LEU B 1 140 ? 18.656 -12.57 -3.275 1 96.06 140 LEU B CA 1
ATOM 5911 C C . LEU B 1 140 ? 19.859 -13.07 -4.066 1 96.06 140 LEU B C 1
ATOM 5913 O O . LEU B 1 140 ? 19.703 -13.703 -5.109 1 96.06 140 LEU B O 1
ATOM 5917 N N . ASN B 1 141 ? 20.984 -12.711 -3.58 1 93.5 141 ASN B N 1
ATOM 5918 C CA . ASN B 1 141 ? 22.219 -13.289 -4.086 1 93.5 141 ASN B CA 1
ATOM 5919 C C . ASN B 1 141 ? 22.672 -14.477 -3.236 1 93.5 141 ASN B C 1
ATOM 5921 O O . ASN B 1 141 ? 22.75 -14.375 -2.012 1 93.5 141 ASN B O 1
ATOM 5925 N N . GLU B 1 142 ? 23 -15.555 -3.865 1 93.69 142 GLU B N 1
ATOM 5926 C CA . GLU B 1 142 ? 23.281 -16.812 -3.174 1 93.69 142 GLU B CA 1
ATOM 5927 C C . GLU B 1 142 ? 24.562 -16.703 -2.34 1 93.69 142 GLU B C 1
ATOM 5929 O O . GLU B 1 142 ? 24.578 -17.078 -1.167 1 93.69 142 GLU B O 1
ATOM 5934 N N . SER B 1 143 ? 25.641 -16.188 -2.938 1 91 143 SER B N 1
ATOM 5935 C CA . SER B 1 143 ? 26.922 -16.125 -2.246 1 91 143 SER B CA 1
ATOM 5936 C C . SER B 1 143 ? 26.828 -15.242 -1.004 1 91 143 SER B C 1
ATOM 5938 O O . SER B 1 143 ? 27.312 -15.617 0.067 1 91 143 SER B O 1
ATOM 5940 N N . ARG B 1 144 ? 26.234 -14.148 -1.153 1 91.19 144 ARG B N 1
ATOM 5941 C CA . ARG B 1 144 ? 26.078 -13.242 -0.021 1 91.19 144 ARG B CA 1
ATOM 5942 C C . ARG B 1 144 ? 25.188 -13.852 1.058 1 91.19 144 ARG B C 1
ATOM 5944 O O . ARG B 1 144 ? 25.469 -13.711 2.25 1 91.19 144 ARG B O 1
ATOM 5951 N N . PHE B 1 145 ? 24.156 -14.5 0.686 1 94.25 145 PHE B N 1
ATOM 5952 C CA . PHE B 1 145 ? 23.219 -15.109 1.622 1 94.25 145 PHE B CA 1
ATOM 5953 C C . PHE B 1 145 ? 23.922 -16.156 2.486 1 94.25 145 PHE B C 1
ATOM 5955 O O . PHE B 1 145 ? 23.781 -16.141 3.711 1 94.25 145 PHE B O 1
ATOM 5962 N N . PHE B 1 146 ? 24.641 -17.031 1.891 1 92.25 146 PHE B N 1
ATOM 5963 C CA . PHE B 1 146 ? 25.266 -18.109 2.646 1 92.25 146 PHE B CA 1
ATOM 5964 C C . PHE B 1 146 ? 26.406 -17.578 3.494 1 92.25 146 PHE B C 1
ATOM 5966 O O . PHE B 1 146 ? 26.703 -18.109 4.57 1 92.25 146 PHE B O 1
ATOM 5973 N N . SER B 1 147 ? 27.078 -16.484 3.018 1 90.62 147 SER B N 1
ATOM 5974 C CA . SER B 1 147 ? 28.062 -15.82 3.873 1 90.62 147 SER B CA 1
ATOM 5975 C C . SER B 1 147 ? 27.406 -15.281 5.141 1 90.62 147 SER B C 1
ATOM 5977 O O . SER B 1 147 ? 27.938 -15.461 6.242 1 90.62 147 SER B O 1
ATOM 5979 N N . ASP B 1 148 ? 26.281 -14.633 4.965 1 90.81 148 ASP B N 1
ATOM 5980 C CA . ASP B 1 148 ? 25.531 -14.102 6.105 1 90.81 148 ASP B CA 1
ATOM 5981 C C . ASP B 1 148 ? 25.031 -15.234 7.004 1 90.81 148 ASP B C 1
ATOM 5983 O O . ASP B 1 148 ? 25.016 -15.102 8.227 1 90.81 148 ASP B O 1
ATOM 5987 N N . LEU B 1 149 ? 24.531 -16.297 6.355 1 91.81 149 LEU B N 1
ATOM 5988 C CA . LEU B 1 149 ? 24.047 -17.438 7.117 1 91.81 149 LEU B CA 1
ATOM 5989 C C . LEU B 1 149 ? 25.141 -17.984 8.023 1 91.81 149 LEU B C 1
ATOM 5991 O O . LEU B 1 149 ? 24.891 -18.312 9.188 1 91.81 149 LEU B O 1
ATOM 5995 N N . GLN B 1 150 ? 26.328 -18.078 7.512 1 88.31 150 GLN B N 1
ATOM 5996 C CA . GLN B 1 150 ? 27.453 -18.562 8.297 1 88.31 150 GLN B CA 1
ATOM 5997 C C . GLN B 1 150 ? 27.766 -17.609 9.453 1 88.31 150 GLN B C 1
ATOM 5999 O O . GLN B 1 150 ? 28.016 -18.047 10.578 1 88.31 150 GLN B O 1
ATOM 6004 N N . THR B 1 151 ? 27.656 -16.375 9.188 1 87 151 THR B N 1
ATOM 6005 C CA . THR B 1 151 ? 27.938 -15.352 10.195 1 87 151 THR B CA 1
ATOM 6006 C C . THR B 1 151 ? 26.906 -15.406 11.328 1 87 151 THR B C 1
ATOM 6008 O O . THR B 1 151 ? 27.281 -15.43 12.5 1 87 151 THR B O 1
ATOM 6011 N N . TYR B 1 152 ? 25.672 -15.516 10.984 1 86.25 152 TYR B N 1
ATOM 6012 C CA . TYR B 1 152 ? 24.625 -15.383 11.984 1 86.25 152 TYR B CA 1
ATOM 6013 C C . TYR B 1 152 ? 24.328 -16.734 12.641 1 86.25 152 TYR B C 1
ATOM 6015 O O . TYR B 1 152 ? 23.688 -16.781 13.695 1 86.25 152 TYR B O 1
ATOM 6023 N N . SER B 1 153 ? 24.688 -17.797 11.992 1 83.38 153 SER B N 1
ATOM 6024 C CA . SER B 1 153 ? 24.516 -19.125 12.594 1 83.38 153 SER B CA 1
ATOM 6025 C C . SER B 1 153 ? 25.469 -19.328 13.758 1 83.38 153 SER B C 1
ATOM 6027 O O . SER B 1 153 ? 25.188 -20.109 14.672 1 83.38 153 SER B O 1
ATOM 6029 N N . THR B 1 154 ? 26.578 -18.672 13.688 1 79.94 154 THR B N 1
ATOM 6030 C CA . THR B 1 154 ? 27.609 -18.859 14.711 1 79.94 154 THR B CA 1
ATOM 6031 C C . THR B 1 154 ? 27.578 -17.719 15.727 1 79.94 154 THR B C 1
ATOM 6033 O O . THR B 1 154 ? 28.375 -17.719 16.672 1 79.94 154 THR B O 1
ATOM 6036 N N . SER B 1 155 ? 26.734 -16.844 15.508 1 77.06 155 SER B N 1
ATOM 6037 C CA . SER B 1 155 ? 26.688 -15.664 16.375 1 77.06 155 SER B CA 1
ATOM 6038 C C . SER B 1 155 ? 25.922 -15.961 17.656 1 77.06 155 SER B C 1
ATOM 6040 O O . SER B 1 155 ? 25.031 -16.812 17.688 1 77.06 155 SER B O 1
ATOM 6042 N N . ASP B 1 156 ? 26.359 -15.242 18.641 1 73.88 156 ASP B N 1
ATOM 6043 C CA . ASP B 1 156 ? 25.672 -15.344 19.938 1 73.88 156 ASP B CA 1
ATOM 6044 C C . ASP B 1 156 ? 24.359 -14.547 19.922 1 73.88 156 ASP B C 1
ATOM 6046 O O . ASP B 1 156 ? 24.141 -13.711 19.047 1 73.88 156 ASP B O 1
ATOM 6050 N N . ILE B 1 157 ? 23.562 -14.828 20.859 1 68.56 157 ILE B N 1
ATOM 6051 C CA . ILE B 1 157 ? 22.219 -14.258 20.953 1 68.56 157 ILE B CA 1
ATOM 6052 C C . ILE B 1 157 ? 22.312 -12.734 21.031 1 68.56 157 ILE B C 1
ATOM 6054 O O . ILE B 1 157 ? 21.469 -12.023 20.484 1 68.56 157 ILE B O 1
ATOM 6058 N N . SER B 1 158 ? 23.297 -12.266 21.656 1 68.88 158 SER B N 1
ATOM 6059 C CA . SER B 1 158 ? 23.453 -10.828 21.812 1 68.88 158 SER B CA 1
ATOM 6060 C C . SER B 1 158 ? 23.672 -10.148 20.453 1 68.88 158 SER B C 1
ATOM 6062 O O . SER B 1 158 ? 23.156 -9.047 20.219 1 68.88 158 SER B O 1
ATOM 6064 N N . THR B 1 159 ? 24.297 -10.805 19.562 1 71.56 159 THR B N 1
ATOM 6065 C CA . THR B 1 159 ? 24.547 -10.289 18.219 1 71.56 159 THR B CA 1
ATOM 6066 C C . THR B 1 159 ? 23.281 -10.375 17.359 1 71.56 159 THR B C 1
ATOM 6068 O O . THR B 1 159 ? 23.078 -9.57 16.453 1 71.56 159 THR B O 1
ATOM 6071 N N . LEU B 1 160 ? 22.531 -11.258 17.781 1 71.81 160 LEU B N 1
ATOM 6072 C CA . LEU B 1 160 ? 21.344 -11.508 17 1 71.81 160 LEU B CA 1
ATOM 6073 C C . LEU B 1 160 ? 20.25 -10.484 17.312 1 71.81 160 LEU B C 1
ATOM 6075 O O . LEU B 1 160 ? 19.266 -10.367 16.578 1 71.81 160 LEU B O 1
ATOM 6079 N N . ARG B 1 161 ? 20.516 -9.711 18.234 1 68.12 161 ARG B N 1
ATOM 6080 C CA . ARG B 1 161 ? 19.516 -8.742 18.656 1 68.12 161 ARG B CA 1
ATOM 6081 C C . ARG B 1 161 ? 19.578 -7.484 17.781 1 68.12 161 ARG B C 1
ATOM 6083 O O . ARG B 1 161 ? 18.672 -6.641 17.844 1 68.12 161 ARG B O 1
ATOM 6090 N N . ASN B 1 162 ? 20.453 -7.477 16.906 1 72.81 162 ASN B N 1
ATOM 6091 C CA . ASN B 1 162 ? 20.516 -6.332 16 1 72.81 162 ASN B CA 1
ATOM 6092 C C . ASN B 1 162 ? 19.516 -6.48 14.852 1 72.81 162 ASN B C 1
ATOM 6094 O O . ASN B 1 162 ? 19.141 -7.594 14.492 1 72.81 162 ASN B O 1
ATOM 6098 N N . ARG B 1 163 ? 19.109 -5.449 14.312 1 76.12 163 ARG B N 1
ATOM 6099 C CA . ARG B 1 163 ? 18.062 -5.391 13.297 1 76.12 163 ARG B CA 1
ATOM 6100 C C . ARG B 1 163 ? 18.438 -6.219 12.078 1 76.12 163 ARG B C 1
ATOM 6102 O O . ARG B 1 163 ? 17.609 -6.938 11.523 1 76.12 163 ARG B O 1
ATOM 6109 N N . GLU B 1 164 ? 19.641 -6.125 11.742 1 81.12 164 GLU B N 1
ATOM 6110 C CA . GLU B 1 164 ? 20.094 -6.844 10.555 1 81.12 164 GLU B CA 1
ATOM 6111 C C . GLU B 1 164 ? 20.031 -8.352 10.766 1 81.12 164 GLU B C 1
ATOM 6113 O O . GLU B 1 164 ? 19.578 -9.094 9.883 1 81.12 164 GLU B O 1
ATOM 6118 N N . ALA B 1 165 ? 20.438 -8.711 11.922 1 83.19 165 ALA B N 1
ATOM 6119 C CA . ALA B 1 165 ? 20.422 -10.141 12.234 1 83.19 165 ALA B CA 1
ATOM 6120 C C . ALA B 1 165 ? 18.984 -10.648 12.344 1 83.19 165 ALA B C 1
ATOM 6122 O O . ALA B 1 165 ? 18.656 -11.734 11.852 1 83.19 165 ALA B O 1
ATOM 6123 N N . LEU B 1 166 ? 18.109 -9.859 12.969 1 82.44 166 LEU B N 1
ATOM 6124 C CA . LEU B 1 166 ? 16.719 -10.25 13.109 1 82.44 166 LEU B CA 1
ATOM 6125 C C . LEU B 1 166 ? 16.062 -10.422 11.75 1 82.44 166 LEU B C 1
ATOM 6127 O O . LEU B 1 166 ? 15.297 -11.367 11.539 1 82.44 166 LEU B O 1
ATOM 6131 N N . GLN B 1 167 ? 16.328 -9.57 10.922 1 88.19 167 GLN B N 1
ATOM 6132 C CA . GLN B 1 167 ? 15.758 -9.625 9.586 1 88.19 167 GLN B CA 1
ATOM 6133 C C . GLN B 1 167 ? 16.281 -10.828 8.812 1 88.19 167 GLN B C 1
ATOM 6135 O O . GLN B 1 167 ? 15.539 -11.461 8.062 1 88.19 167 GLN B O 1
ATOM 6140 N N . PHE B 1 168 ? 17.531 -11.062 9.023 1 91.12 168 PHE B N 1
ATOM 6141 C CA . PHE B 1 168 ? 18.109 -12.211 8.328 1 91.12 168 PHE B CA 1
ATOM 6142 C C . PHE B 1 168 ? 17.484 -13.508 8.812 1 91.12 168 PHE B C 1
ATOM 6144 O O . PHE B 1 168 ? 17.172 -14.391 8.016 1 91.12 168 PHE B O 1
ATOM 6151 N N . VAL B 1 169 ? 17.328 -13.594 10.07 1 89.88 169 VAL B N 1
ATOM 6152 C CA . VAL B 1 169 ? 16.703 -14.789 10.641 1 89.88 169 VAL B CA 1
ATOM 6153 C C . VAL B 1 169 ? 15.281 -14.93 10.117 1 89.88 169 VAL B C 1
ATOM 6155 O O . VAL B 1 169 ? 14.859 -16.031 9.75 1 89.88 169 VAL B O 1
ATOM 6158 N N . ALA B 1 170 ? 14.555 -13.828 10.086 1 92.38 170 ALA B N 1
ATOM 6159 C CA . ALA B 1 170 ? 13.203 -13.852 9.516 1 92.38 170 ALA B CA 1
ATOM 6160 C C . ALA B 1 170 ? 13.227 -14.336 8.07 1 92.38 170 ALA B C 1
ATOM 6162 O O . ALA B 1 170 ? 12.383 -15.133 7.656 1 92.38 170 ALA B O 1
ATOM 6163 N N . LEU B 1 171 ? 14.18 -13.875 7.332 1 96.12 171 LEU B N 1
ATOM 6164 C CA . LEU B 1 171 ? 14.312 -14.25 5.93 1 96.12 171 LEU B CA 1
ATOM 6165 C C . LEU B 1 171 ? 14.523 -15.758 5.789 1 96.12 171 LEU B C 1
ATOM 6167 O O . LEU B 1 171 ? 13.891 -16.391 4.949 1 96.12 171 LEU B O 1
ATOM 6171 N N . VAL B 1 172 ? 15.367 -16.266 6.609 1 94.69 172 VAL B N 1
ATOM 6172 C CA . VAL B 1 172 ? 15.656 -17.703 6.547 1 94.69 172 VAL B CA 1
ATOM 6173 C C . VAL B 1 172 ? 14.391 -18.5 6.859 1 94.69 172 VAL B C 1
ATOM 6175 O O . VAL B 1 172 ? 14.07 -19.453 6.16 1 94.69 172 VAL B O 1
ATOM 6178 N N . TYR B 1 173 ? 13.703 -18.094 7.863 1 92.88 173 TYR B N 1
ATOM 6179 C CA . TYR B 1 173 ? 12.461 -18.766 8.203 1 92.88 173 TYR B CA 1
ATOM 6180 C C . TYR B 1 173 ? 11.469 -18.703 7.047 1 92.88 173 TYR B C 1
ATOM 6182 O O . TYR B 1 173 ? 10.766 -19.672 6.766 1 92.88 173 TYR B O 1
ATOM 6190 N N . LEU B 1 174 ? 11.383 -17.609 6.391 1 96.94 174 LEU B N 1
ATOM 6191 C CA . LEU B 1 174 ? 10.453 -17.453 5.277 1 96.94 174 LEU B CA 1
ATOM 6192 C C . LEU B 1 174 ? 10.852 -18.344 4.109 1 96.94 174 LEU B C 1
ATOM 6194 O O . LEU B 1 174 ? 9.984 -18.938 3.455 1 96.94 174 LEU B O 1
ATOM 6198 N N . LEU B 1 175 ? 12.133 -18.391 3.887 1 97.69 175 LEU B N 1
ATOM 6199 C CA . LEU B 1 175 ? 12.602 -19.25 2.801 1 97.69 175 LEU B CA 1
ATOM 6200 C C . LEU B 1 175 ? 12.266 -20.703 3.082 1 97.69 175 LEU B C 1
ATOM 6202 O O . LEU B 1 175 ? 11.812 -21.422 2.189 1 97.69 175 LEU B O 1
ATOM 6206 N N . VAL B 1 176 ? 12.492 -21.078 4.277 1 94.75 176 VAL B N 1
ATOM 6207 C CA . VAL B 1 176 ? 12.18 -22.453 4.66 1 94.75 176 VAL B CA 1
ATOM 6208 C C . VAL B 1 176 ? 10.68 -22.703 4.535 1 94.75 176 VAL B C 1
ATOM 6210 O O . VAL B 1 176 ? 10.25 -23.734 4.027 1 94.75 176 VAL B O 1
ATOM 6213 N N . ALA B 1 177 ? 9.922 -21.766 4.977 1 94.94 177 ALA B N 1
ATOM 6214 C CA . ALA B 1 177 ? 8.469 -21.891 4.859 1 94.94 177 ALA B CA 1
ATOM 6215 C C . ALA B 1 177 ? 8.047 -22.031 3.4 1 94.94 177 ALA B C 1
ATOM 6217 O O . ALA B 1 177 ? 7.215 -22.875 3.068 1 94.94 177 ALA B O 1
ATOM 6218 N N . LEU B 1 178 ? 8.594 -21.266 2.57 1 97.31 178 LEU B N 1
ATOM 6219 C CA . LEU B 1 178 ? 8.266 -21.25 1.15 1 97.31 178 LEU B CA 1
ATOM 6220 C C . LEU B 1 178 ? 8.586 -22.609 0.511 1 97.31 178 LEU B C 1
ATOM 6222 O O . LEU B 1 178 ? 7.785 -23.125 -0.271 1 97.31 178 LEU B O 1
ATOM 6226 N N . MET B 1 179 ? 9.711 -23.141 0.862 1 96 179 MET B N 1
ATOM 6227 C CA . MET B 1 179 ? 10.109 -24.422 0.304 1 96 179 MET B CA 1
ATOM 6228 C C . MET B 1 179 ? 9.234 -25.547 0.845 1 96 179 MET B C 1
ATOM 6230 O O . MET B 1 179 ? 8.812 -26.438 0.095 1 96 179 MET B O 1
ATOM 6234 N N . LYS B 1 180 ? 8.906 -25.469 2.053 1 93 180 LYS B N 1
ATOM 6235 C CA . LYS B 1 180 ? 8.094 -26.5 2.674 1 93 180 LYS B CA 1
ATOM 6236 C C . LYS B 1 180 ? 6.703 -26.562 2.055 1 93 180 LYS B C 1
ATOM 6238 O O . LYS B 1 180 ? 6.152 -27.656 1.856 1 93 180 LYS B O 1
ATOM 6243 N N . ILE B 1 181 ? 6.125 -25.484 1.748 1 93.69 181 ILE B N 1
ATOM 6244 C CA . ILE B 1 181 ? 4.773 -25.484 1.202 1 93.69 181 ILE B CA 1
ATOM 6245 C C . ILE B 1 181 ? 4.77 -26.141 -0.178 1 93.69 181 ILE B C 1
ATOM 6247 O O . ILE B 1 181 ? 3.773 -26.734 -0.582 1 93.69 181 ILE B O 1
ATOM 6251 N N . LEU B 1 182 ? 5.863 -26.047 -0.867 1 92.81 182 LEU B N 1
ATOM 6252 C CA . LEU B 1 182 ? 5.926 -26.594 -2.221 1 92.81 182 LEU B CA 1
ATOM 6253 C C . LEU B 1 182 ? 6.406 -28.047 -2.205 1 92.81 182 LEU B C 1
ATOM 6255 O O . LEU B 1 182 ? 6.008 -28.844 -3.059 1 92.81 182 LEU B O 1
ATOM 6259 N N . GLU B 1 183 ? 7.199 -28.406 -1.255 1 91.06 183 GLU B N 1
ATOM 6260 C CA . GLU B 1 183 ? 7.84 -29.719 -1.304 1 91.06 183 GLU B CA 1
ATOM 6261 C C . GLU B 1 183 ? 7.129 -30.719 -0.39 1 91.06 183 GLU B C 1
ATOM 6263 O O . GLU B 1 183 ? 7.07 -31.906 -0.687 1 91.06 183 GLU B O 1
ATOM 6268 N N . ASP B 1 184 ? 6.641 -30.25 0.7 1 87.12 184 ASP B N 1
ATOM 6269 C CA . ASP B 1 184 ? 6.059 -31.172 1.676 1 87.12 184 ASP B CA 1
ATOM 6270 C C . ASP B 1 184 ? 4.641 -31.562 1.278 1 87.12 184 ASP B C 1
ATOM 6272 O O . ASP B 1 184 ? 3.914 -30.766 0.673 1 87.12 184 ASP B O 1
ATOM 6276 N N . TYR B 1 185 ? 4.418 -32.812 1.604 1 85.38 185 TYR B N 1
ATOM 6277 C CA . TYR B 1 185 ? 3.074 -33.344 1.41 1 85.38 185 TYR B CA 1
ATOM 6278 C C . TYR B 1 185 ? 2.195 -33.062 2.623 1 85.38 185 TYR B C 1
ATOM 6280 O O . TYR B 1 185 ? 2.65 -33.156 3.766 1 85.38 185 TYR B O 1
ATOM 6288 N N . CYS B 1 186 ? 0.984 -32.5 2.33 1 83.81 186 CYS B N 1
ATOM 6289 C CA . CYS B 1 186 ? 0.081 -32.219 3.445 1 83.81 186 CYS B CA 1
ATOM 6290 C C . CYS B 1 186 ? -1.322 -32.75 3.141 1 83.81 186 CYS B C 1
ATOM 6292 O O . CYS B 1 186 ? -1.829 -32.562 2.033 1 83.81 186 CYS B O 1
ATOM 6294 N N . ILE B 1 187 ? -1.825 -33.438 4.176 1 74.94 187 ILE B N 1
ATOM 6295 C CA . ILE B 1 187 ? -3.193 -33.938 4.074 1 74.94 187 ILE B CA 1
ATOM 6296 C C . ILE B 1 187 ? -4.152 -32.938 4.719 1 74.94 187 ILE B C 1
ATOM 6298 O O . ILE B 1 187 ? -3.723 -31.953 5.348 1 74.94 187 ILE B O 1
ATOM 6302 N N . GLU B 1 188 ? -5.406 -33.062 4.535 1 69.75 188 GLU B N 1
ATOM 6303 C CA . GLU B 1 188 ? -6.43 -32.094 4.945 1 69.75 188 GLU B CA 1
ATOM 6304 C C . GLU B 1 188 ? -6.379 -31.844 6.449 1 69.75 188 GLU B C 1
ATOM 6306 O O . GLU B 1 188 ? -6.598 -30.719 6.898 1 69.75 188 GLU B O 1
ATOM 6311 N N . SER B 1 189 ? -6.012 -32.75 7.184 1 64.06 189 SER B N 1
ATOM 6312 C CA . SER B 1 189 ? -6.039 -32.625 8.641 1 64.06 189 SER B CA 1
ATOM 6313 C C . SER B 1 189 ? -4.707 -32.094 9.172 1 64.06 189 SER B C 1
ATOM 6315 O O . SER B 1 189 ? -4.598 -31.75 10.352 1 64.06 189 SER B O 1
ATOM 6317 N N . SER B 1 190 ? -3.865 -31.906 8.258 1 67.12 190 SER B N 1
ATOM 6318 C CA . SER B 1 190 ? -2.539 -31.516 8.711 1 67.12 190 SER B CA 1
ATOM 6319 C C . SER B 1 190 ? -2.371 -30 8.672 1 67.12 190 SER B C 1
ATOM 6321 O O . SER B 1 190 ? -3.148 -29.297 8.016 1 67.12 190 SER B O 1
ATOM 6323 N N . ALA B 1 191 ? -1.452 -29.625 9.461 1 74.62 191 ALA B N 1
ATOM 6324 C CA . ALA B 1 191 ? -1.076 -28.219 9.414 1 74.62 191 ALA B CA 1
ATOM 6325 C C . ALA B 1 191 ? -0.475 -27.859 8.062 1 74.62 191 ALA B C 1
ATOM 6327 O O . ALA B 1 191 ? 0.146 -28.703 7.406 1 74.62 191 ALA B O 1
ATOM 6328 N N . ILE B 1 192 ? -0.706 -26.656 7.66 1 84.19 192 ILE B N 1
ATOM 6329 C CA . ILE B 1 192 ? -0.131 -26.172 6.406 1 84.19 192 ILE B CA 1
ATOM 6330 C C . ILE B 1 192 ? 1.393 -26.172 6.5 1 84.19 192 ILE B C 1
ATOM 6332 O O . ILE B 1 192 ? 1.963 -25.625 7.441 1 84.19 192 ILE B O 1
ATOM 6336 N N . PRO B 1 193 ? 2.039 -26.797 5.637 1 89 193 PRO B N 1
ATOM 6337 C CA . PRO B 1 193 ? 3.502 -26.875 5.691 1 89 193 PRO B CA 1
ATOM 6338 C C . PRO B 1 193 ? 4.156 -25.484 5.742 1 89 193 PRO B C 1
ATOM 6340 O O . PRO B 1 193 ? 3.754 -24.578 5.008 1 89 193 PRO B O 1
ATOM 6343 N N . GLY B 1 194 ? 5.145 -25.312 6.648 1 89.88 194 GLY B N 1
ATOM 6344 C CA . GLY B 1 194 ? 5.898 -24.078 6.754 1 89.88 194 GLY B CA 1
ATOM 6345 C C . GLY B 1 194 ? 5.207 -23.031 7.605 1 89.88 194 GLY B C 1
ATOM 6346 O O . GLY B 1 194 ? 5.75 -21.953 7.828 1 89.88 194 GLY B O 1
ATOM 6347 N N . TRP B 1 195 ? 4.105 -23.328 8.148 1 86.06 195 TRP B N 1
ATOM 6348 C CA . TRP B 1 195 ? 3.305 -22.359 8.891 1 86.06 195 TRP B CA 1
ATOM 6349 C C . TRP B 1 195 ? 4.039 -21.875 10.141 1 86.06 195 TRP B C 1
ATOM 6351 O O . TRP B 1 195 ? 4 -20.688 10.477 1 86.06 195 TRP B O 1
ATOM 6361 N N . GLN B 1 196 ? 4.672 -22.797 10.805 1 82 196 GLN B N 1
ATOM 6362 C CA . GLN B 1 196 ? 5.406 -22.438 12.008 1 82 196 GLN B CA 1
ATOM 6363 C C . GLN B 1 196 ? 6.535 -21.453 11.688 1 82 196 GLN B C 1
ATOM 6365 O O . GLN B 1 196 ? 6.711 -20.453 12.383 1 82 196 GLN B O 1
ATOM 6370 N N . GLU B 1 197 ? 7.316 -21.781 10.68 1 88.31 197 GLU B N 1
ATOM 6371 C CA . GLU B 1 197 ? 8.398 -20.906 10.25 1 88.31 197 GLU B CA 1
ATOM 6372 C C . GLU B 1 197 ? 7.859 -19.547 9.805 1 88.31 197 GLU B C 1
ATOM 6374 O O . GLU B 1 197 ? 8.453 -18.5 10.109 1 88.31 197 GLU B O 1
ATOM 6379 N N . PHE B 1 198 ? 6.719 -19.594 9.203 1 90.81 198 PHE B N 1
ATOM 6380 C CA . PHE B 1 198 ? 6.086 -18.375 8.727 1 90.81 198 PHE B CA 1
ATOM 6381 C C . PHE B 1 198 ? 5.695 -17.469 9.891 1 90.81 198 PHE B C 1
ATOM 6383 O O . PHE B 1 198 ? 5.957 -16.266 9.867 1 90.81 198 PHE B O 1
ATOM 6390 N N . ASN B 1 199 ? 5.145 -18.062 10.805 1 82.75 199 ASN B N 1
ATOM 6391 C CA . ASN B 1 199 ? 4.695 -17.312 11.969 1 82.75 199 ASN B CA 1
ATOM 6392 C C . ASN B 1 199 ? 5.871 -16.703 12.734 1 82.75 199 ASN B C 1
ATOM 6394 O O . ASN B 1 199 ? 5.801 -15.562 13.188 1 82.75 199 ASN B O 1
ATOM 6398 N N . ARG B 1 200 ? 6.875 -17.422 12.828 1 83.25 200 ARG B N 1
ATOM 6399 C CA . ARG B 1 200 ? 8.07 -16.938 13.5 1 83.25 200 ARG B CA 1
ATOM 6400 C C . ARG B 1 200 ? 8.664 -15.742 12.758 1 83.25 200 ARG B C 1
ATOM 6402 O O . ARG B 1 200 ? 9.031 -14.734 13.367 1 83.25 200 ARG B O 1
ATOM 6409 N N . ALA B 1 201 ? 8.781 -15.922 11.469 1 89.81 201 ALA B N 1
ATOM 6410 C CA . ALA B 1 201 ? 9.32 -14.852 10.641 1 89.81 201 ALA B CA 1
ATOM 6411 C C . ALA B 1 201 ? 8.445 -13.602 10.727 1 89.81 201 ALA B C 1
ATOM 6413 O O . ALA B 1 201 ? 8.961 -12.484 10.828 1 89.81 201 ALA B O 1
ATOM 6414 N N . SER B 1 202 ? 7.125 -13.773 10.695 1 85.75 202 SER B N 1
ATOM 6415 C CA . SER B 1 202 ? 6.199 -12.648 10.734 1 85.75 202 SER B CA 1
ATOM 6416 C C . SER B 1 202 ? 6.312 -11.883 12.047 1 85.75 202 SER B C 1
ATOM 6418 O O . SER B 1 202 ? 6.227 -10.656 12.062 1 85.75 202 SER B O 1
ATOM 6420 N N . HIS B 1 203 ? 6.539 -12.617 13 1 80.12 203 HIS B N 1
ATOM 6421 C CA . HIS B 1 203 ? 6.727 -12 14.312 1 80.12 203 HIS B CA 1
ATOM 6422 C C . HIS B 1 203 ? 7.992 -11.156 14.344 1 80.12 203 HIS B C 1
ATOM 6424 O O . HIS B 1 203 ? 7.969 -10.008 14.797 1 80.12 203 HIS B O 1
ATOM 6430 N N . LEU B 1 204 ? 9.039 -11.703 13.859 1 81.62 204 LEU B N 1
ATOM 6431 C CA . LEU B 1 204 ? 10.312 -10.984 13.82 1 81.62 204 LEU B CA 1
ATOM 6432 C C . LEU B 1 204 ? 10.219 -9.75 12.938 1 81.62 204 LEU B C 1
ATOM 6434 O O . LEU B 1 204 ? 10.727 -8.688 13.297 1 81.62 204 LEU B O 1
ATOM 6438 N N . LEU B 1 205 ? 9.523 -9.867 11.852 1 83.75 205 LEU B N 1
ATOM 6439 C CA . LEU B 1 205 ? 9.398 -8.773 10.898 1 83.75 205 LEU B CA 1
ATOM 6440 C C . LEU B 1 205 ? 8.555 -7.641 11.484 1 83.75 205 LEU B C 1
ATOM 6442 O O . LEU B 1 205 ? 8.805 -6.465 11.195 1 83.75 205 LEU B O 1
ATOM 6446 N N . SER B 1 206 ? 7.543 -8 12.188 1 75.75 206 SER B N 1
ATOM 6447 C CA . SER B 1 206 ? 6.699 -6.98 12.789 1 75.75 206 SER B CA 1
ATOM 6448 C C . SER B 1 206 ? 7.5 -6.07 13.711 1 75.75 206 SER B C 1
ATOM 6450 O O . SER B 1 206 ? 7.234 -4.867 13.797 1 75.75 206 SER B O 1
ATOM 6452 N N . HIS B 1 207 ? 8.453 -6.609 14.211 1 70.31 207 HIS B N 1
ATOM 6453 C CA . HIS B 1 207 ? 9.312 -5.824 15.086 1 70.31 207 HIS B CA 1
ATOM 6454 C C . HIS B 1 207 ? 10.242 -4.918 14.281 1 70.31 207 HIS B C 1
ATOM 6456 O O . HIS B 1 207 ? 10.5 -3.781 14.672 1 70.31 207 HIS B O 1
ATOM 6462 N N . ASN B 1 208 ? 10.617 -5.434 13.25 1 68.19 208 ASN B N 1
ATOM 6463 C CA . ASN B 1 208 ? 11.57 -4.699 12.422 1 68.19 208 ASN B CA 1
ATOM 6464 C C . ASN B 1 208 ? 10.898 -3.547 11.68 1 68.19 208 ASN B C 1
ATOM 6466 O O . ASN B 1 208 ? 11.531 -2.535 11.391 1 68.19 208 ASN B O 1
ATOM 6470 N N . THR B 1 209 ? 9.688 -3.742 11.328 1 72.12 209 THR B N 1
ATOM 6471 C CA . THR B 1 209 ? 9.023 -2.75 10.492 1 72.12 209 THR B CA 1
ATOM 6472 C C . THR B 1 209 ? 8.234 -1.76 11.352 1 72.12 209 THR B C 1
ATOM 6474 O O . THR B 1 209 ? 7.578 -0.861 10.828 1 72.12 209 THR B O 1
ATOM 6477 N N . HIS B 1 210 ? 8.445 -1.98 12.461 1 68.06 210 HIS B N 1
ATOM 6478 C CA . HIS B 1 210 ? 7.746 -1.082 13.375 1 68.06 210 HIS B CA 1
ATOM 6479 C C . HIS B 1 210 ? 8.141 0.37 13.125 1 68.06 210 HIS B C 1
ATOM 6481 O O . HIS B 1 210 ? 9.32 0.674 12.938 1 68.06 210 HIS B O 1
ATOM 6487 N N . MET B 1 211 ? 7.145 1.204 13.008 1 66.19 211 MET B N 1
ATOM 6488 C CA . MET B 1 211 ? 7.293 2.648 12.852 1 66.19 211 MET B CA 1
ATOM 6489 C C . MET B 1 211 ? 7.906 2.99 11.5 1 66.19 211 MET B C 1
ATOM 6491 O O . MET B 1 211 ? 8.688 3.938 11.391 1 66.19 211 MET B O 1
ATOM 6495 N N . GLY B 1 212 ? 7.766 2.043 10.641 1 68.5 212 GLY B N 1
ATOM 6496 C CA . GLY B 1 212 ? 8.156 2.35 9.273 1 68.5 212 GLY B CA 1
ATOM 6497 C C . GLY B 1 212 ? 9.641 2.174 9.023 1 68.5 212 GLY B C 1
ATOM 6498 O O . GLY B 1 212 ? 10.195 2.779 8.102 1 68.5 212 GLY B O 1
ATOM 6499 N N . ARG B 1 213 ? 10.375 1.421 9.75 1 75.25 213 ARG B N 1
ATOM 6500 C CA . ARG B 1 213 ? 11.828 1.282 9.648 1 75.25 213 ARG B CA 1
ATOM 6501 C C . ARG B 1 213 ? 12.203 0.131 8.727 1 75.25 213 ARG B C 1
ATOM 6503 O O . ARG B 1 213 ? 13.266 -0.477 8.883 1 75.25 213 ARG B O 1
ATOM 6510 N N . GLY B 1 214 ? 11.5 -0.083 7.789 1 84.62 214 GLY B N 1
ATOM 6511 C CA . GLY B 1 214 ? 11.836 -1.124 6.828 1 84.62 214 GLY B CA 1
ATOM 6512 C C . GLY B 1 214 ? 12.883 -0.688 5.82 1 84.62 214 GLY B C 1
ATOM 6513 O O . GLY B 1 214 ? 12.898 0.467 5.391 1 84.62 214 GLY B O 1
ATOM 6514 N N . ASP B 1 215 ? 13.836 -1.592 5.516 1 88.31 215 ASP B N 1
ATOM 6515 C CA . ASP B 1 215 ? 14.867 -1.298 4.531 1 88.31 215 ASP B CA 1
ATOM 6516 C C . ASP B 1 215 ? 14.797 -2.271 3.355 1 88.31 215 ASP B C 1
ATOM 6518 O O . ASP B 1 215 ? 13.766 -2.908 3.131 1 88.31 215 ASP B O 1
ATOM 6522 N N . VAL B 1 216 ? 15.836 -2.355 2.596 1 91 216 VAL B N 1
ATOM 6523 C CA . VAL B 1 216 ? 15.859 -3.158 1.379 1 91 216 VAL B CA 1
ATOM 6524 C C . VAL B 1 216 ? 15.766 -4.641 1.735 1 91 216 VAL B C 1
ATOM 6526 O O . VAL B 1 216 ? 15.102 -5.41 1.037 1 91 216 VAL B O 1
ATOM 6529 N N . GLN B 1 217 ? 16.406 -5.016 2.777 1 91.75 217 GLN B N 1
ATOM 6530 C CA . GLN B 1 217 ? 16.312 -6.402 3.213 1 91.75 217 GLN B CA 1
ATOM 6531 C C . GLN B 1 217 ? 14.906 -6.75 3.668 1 91.75 217 GLN B C 1
ATOM 6533 O O . GLN B 1 217 ? 14.438 -7.875 3.471 1 91.75 217 GLN B O 1
ATOM 6538 N N . THR B 1 218 ? 14.281 -5.781 4.312 1 93.81 218 THR B N 1
ATOM 6539 C CA . THR B 1 218 ? 12.883 -5.973 4.691 1 93.81 218 THR B CA 1
ATOM 6540 C C . THR B 1 218 ? 12.016 -6.215 3.459 1 93.81 218 THR B C 1
ATOM 6542 O O . THR B 1 218 ? 11.102 -7.035 3.492 1 93.81 218 THR B O 1
ATOM 6545 N N . ALA B 1 219 ? 12.312 -5.508 2.416 1 95.12 219 ALA B N 1
ATOM 6546 C CA . ALA B 1 219 ? 11.578 -5.703 1.166 1 95.12 219 ALA B CA 1
ATOM 6547 C C . ALA B 1 219 ? 11.734 -7.137 0.662 1 95.12 219 ALA B C 1
ATOM 6549 O O . ALA B 1 219 ? 10.766 -7.742 0.199 1 95.12 219 ALA B O 1
ATOM 6550 N N . ASN B 1 220 ? 12.922 -7.672 0.784 1 96.5 220 ASN B N 1
ATOM 6551 C CA . ASN B 1 220 ? 13.148 -9.062 0.405 1 96.5 220 ASN B CA 1
ATOM 6552 C C . ASN B 1 220 ? 12.273 -10.016 1.211 1 96.5 220 ASN B C 1
ATOM 6554 O O . ASN B 1 220 ? 11.703 -10.961 0.658 1 96.5 220 ASN B O 1
ATOM 6558 N N . CYS B 1 221 ? 12.195 -9.727 2.445 1 96.88 221 CYS B N 1
ATOM 6559 C CA . CYS B 1 221 ? 11.352 -10.547 3.311 1 96.88 221 CYS B CA 1
ATOM 6560 C C . CYS B 1 221 ? 9.898 -10.508 2.85 1 96.88 221 CYS B C 1
ATOM 6562 O O . CYS B 1 221 ? 9.234 -11.547 2.795 1 96.88 221 CYS B O 1
ATOM 6564 N N . PHE B 1 222 ? 9.469 -9.383 2.488 1 96.5 222 PHE B N 1
ATOM 6565 C CA . PHE B 1 222 ? 8.07 -9.25 2.1 1 96.5 222 PHE B CA 1
ATOM 6566 C C . PHE B 1 222 ? 7.816 -9.906 0.75 1 96.5 222 PHE B C 1
ATOM 6568 O O . PHE B 1 222 ? 6.719 -10.398 0.494 1 96.5 222 PHE B O 1
ATOM 6575 N N . ILE B 1 223 ? 8.773 -9.93 -0.122 1 97.88 223 ILE B N 1
ATOM 6576 C CA . ILE B 1 223 ? 8.633 -10.664 -1.377 1 97.88 223 ILE B CA 1
ATOM 6577 C C . ILE B 1 223 ? 8.367 -12.141 -1.088 1 97.88 223 ILE B C 1
ATOM 6579 O O . ILE B 1 223 ? 7.398 -12.711 -1.587 1 97.88 223 ILE B O 1
ATOM 6583 N N . ILE B 1 224 ? 9.219 -12.664 -0.232 1 98.19 224 ILE B N 1
ATOM 6584 C CA . ILE B 1 224 ? 9.117 -14.094 0.066 1 98.19 224 ILE B CA 1
ATOM 6585 C C . ILE B 1 224 ? 7.836 -14.359 0.859 1 98.19 224 ILE B C 1
ATOM 6587 O O . ILE B 1 224 ? 7.156 -15.359 0.634 1 98.19 224 ILE B O 1
ATOM 6591 N N . LYS B 1 225 ? 7.531 -13.469 1.744 1 96.88 225 LYS B N 1
ATOM 6592 C CA . LYS B 1 225 ? 6.293 -13.586 2.514 1 96.88 225 LYS B CA 1
ATOM 6593 C C . LYS B 1 225 ? 5.074 -13.594 1.597 1 96.88 225 LYS B C 1
ATOM 6595 O O . LYS B 1 225 ? 4.168 -14.414 1.771 1 96.88 225 LYS B O 1
ATOM 6600 N N . ALA B 1 226 ? 5.035 -12.742 0.681 1 97 226 ALA B N 1
ATOM 6601 C CA . ALA B 1 226 ? 3.924 -12.656 -0.264 1 97 226 ALA B CA 1
ATOM 6602 C C . ALA B 1 226 ? 3.795 -13.938 -1.079 1 97 226 ALA B C 1
ATOM 6604 O O . ALA B 1 226 ? 2.686 -14.414 -1.333 1 97 226 ALA B O 1
ATOM 6605 N N . LEU B 1 227 ? 4.906 -14.484 -1.44 1 97.56 227 LEU B N 1
ATOM 6606 C CA . LEU B 1 227 ? 4.895 -15.719 -2.219 1 97.56 227 LEU B CA 1
ATOM 6607 C C . LEU B 1 227 ? 4.312 -16.859 -1.404 1 97.56 227 LEU B C 1
ATOM 6609 O O . LEU B 1 227 ? 3.467 -17.625 -1.897 1 97.56 227 LEU B O 1
ATOM 6613 N N . TYR B 1 228 ? 4.789 -16.969 -0.211 1 96.31 228 TYR B N 1
ATOM 6614 C CA . TYR B 1 228 ? 4.258 -18.031 0.641 1 96.31 228 TYR B CA 1
ATOM 6615 C C . TYR B 1 228 ? 2.744 -17.906 0.775 1 96.31 228 TYR B C 1
ATOM 6617 O O . TYR B 1 228 ? 2.021 -18.891 0.635 1 96.31 228 TYR B O 1
ATOM 6625 N N . LEU B 1 229 ? 2.32 -16.734 1.054 1 94.44 229 LEU B N 1
ATOM 6626 C CA . LEU B 1 229 ? 0.896 -16.484 1.24 1 94.44 229 LEU B CA 1
ATOM 6627 C C . LEU B 1 229 ? 0.121 -16.766 -0.043 1 94.44 229 LEU B C 1
ATOM 6629 O O . LEU B 1 229 ? -0.998 -17.281 0.001 1 94.44 229 LEU B O 1
ATOM 6633 N N . LEU B 1 230 ? 0.705 -16.406 -1.112 1 94.56 230 LEU B N 1
ATOM 6634 C CA . LEU B 1 230 ? 0.101 -16.703 -2.408 1 94.56 230 LEU B CA 1
ATOM 6635 C C . LEU B 1 230 ? -0.085 -18.203 -2.6 1 94.56 230 LEU B C 1
ATOM 6637 O O . LEU B 1 230 ? -1.125 -18.641 -3.092 1 94.56 230 LEU B O 1
ATOM 6641 N N . TYR B 1 231 ? 0.905 -18.938 -2.16 1 94.19 231 TYR B N 1
ATOM 6642 C CA . TYR B 1 231 ? 0.918 -20.375 -2.4 1 94.19 231 TYR B CA 1
ATOM 6643 C C . TYR B 1 231 ? -0.064 -21.094 -1.481 1 94.19 231 TYR B C 1
ATOM 6645 O O . TYR B 1 231 ? -0.459 -22.234 -1.75 1 94.19 231 TYR B O 1
ATOM 6653 N N . ILE B 1 232 ? -0.487 -20.469 -0.423 1 88.62 232 ILE B N 1
ATOM 6654 C CA . ILE B 1 232 ? -1.457 -21.109 0.46 1 88.62 232 ILE B CA 1
ATOM 6655 C C . ILE B 1 232 ? -2.836 -20.484 0.249 1 88.62 232 ILE B C 1
ATOM 6657 O O . ILE B 1 232 ? -3.729 -20.641 1.085 1 88.62 232 ILE B O 1
ATOM 6661 N N . GLU B 1 233 ? -3.025 -19.625 -0.723 1 88.12 233 GLU B N 1
ATOM 6662 C CA . GLU B 1 233 ? -4.27 -19.031 -1.196 1 88.12 233 GLU B CA 1
ATOM 6663 C C . GLU B 1 233 ? -4.773 -17.969 -0.223 1 88.12 233 GLU B C 1
ATOM 6665 O O . GLU B 1 233 ? -5.98 -17.828 -0.018 1 88.12 233 GLU B O 1
ATOM 6670 N N . GLU B 1 234 ? -3.885 -17.422 0.426 1 89.56 234 GLU B N 1
ATOM 6671 C CA . GLU B 1 234 ? -4.227 -16.25 1.214 1 89.56 234 GLU B CA 1
ATOM 6672 C C . GLU B 1 234 ? -3.967 -14.961 0.427 1 89.56 234 GLU B C 1
ATOM 6674 O O . GLU B 1 234 ? -3.049 -14.203 0.748 1 89.56 234 GLU B O 1
ATOM 6679 N N . TYR B 1 235 ? -4.848 -14.711 -0.439 1 90 235 TYR B N 1
ATOM 6680 C CA . TYR B 1 235 ? -4.625 -13.672 -1.436 1 90 235 TYR B CA 1
ATOM 6681 C C . TYR B 1 235 ? -4.66 -12.289 -0.796 1 90 235 TYR B C 1
ATOM 6683 O O . TYR B 1 235 ? -3.861 -11.414 -1.146 1 90 235 TYR B O 1
ATOM 6691 N N . ASN B 1 236 ? -5.594 -12.062 0.153 1 88.44 236 ASN B N 1
ATOM 6692 C CA . ASN B 1 236 ? -5.648 -10.766 0.814 1 88.44 236 ASN B CA 1
ATOM 6693 C C . ASN B 1 236 ? -4.367 -10.477 1.591 1 88.44 236 ASN B C 1
ATOM 6695 O O . ASN B 1 236 ? -3.836 -9.359 1.525 1 88.44 236 ASN B O 1
ATOM 6699 N N . ALA B 1 237 ? -3.932 -11.484 2.268 1 90 237 ALA B N 1
ATOM 6700 C CA . ALA B 1 237 ? -2.695 -11.32 3.029 1 90 237 ALA B CA 1
ATOM 6701 C C . ALA B 1 237 ? -1.502 -11.109 2.1 1 90 237 ALA B C 1
ATOM 6703 O O . ALA B 1 237 ? -0.589 -10.344 2.412 1 90 237 ALA B O 1
ATOM 6704 N N . SER B 1 238 ? -1.52 -11.859 1.043 1 94.56 238 SER B N 1
ATOM 6705 C CA . SER B 1 238 ? -0.453 -11.688 0.063 1 94.56 238 SER B CA 1
ATOM 6706 C C . SER B 1 238 ? -0.475 -10.281 -0.536 1 94.56 238 SER B C 1
ATOM 6708 O O . SER B 1 238 ? 0.576 -9.664 -0.718 1 94.56 238 SER B O 1
ATOM 6710 N N . TYR B 1 239 ? -1.656 -9.805 -0.834 1 93.38 239 TYR B N 1
ATOM 6711 C CA . TYR B 1 239 ? -1.827 -8.461 -1.371 1 93.38 239 TYR B CA 1
ATOM 6712 C C . TYR B 1 239 ? -1.33 -7.414 -0.383 1 93.38 239 TYR B C 1
ATOM 6714 O O . TYR B 1 239 ? -0.711 -6.422 -0.779 1 93.38 239 TYR B O 1
ATOM 6722 N N . GLU B 1 240 ? -1.538 -7.66 0.834 1 90.88 240 GLU B N 1
ATOM 6723 C CA . GLU B 1 240 ? -1.032 -6.777 1.883 1 90.88 240 GLU B CA 1
ATOM 6724 C C . GLU B 1 240 ? 0.493 -6.805 1.938 1 90.88 240 GLU B C 1
ATOM 6726 O O . GLU B 1 240 ? 1.134 -5.758 2.035 1 90.88 240 GLU B O 1
ATOM 6731 N N . ALA B 1 241 ? 1.026 -7.945 1.898 1 93.44 241 ALA B N 1
ATOM 6732 C CA . ALA B 1 241 ? 2.479 -8.094 1.971 1 93.44 241 ALA B CA 1
ATOM 6733 C C . ALA B 1 241 ? 3.158 -7.395 0.794 1 93.44 241 ALA B C 1
ATOM 6735 O O . ALA B 1 241 ? 4.168 -6.711 0.971 1 93.44 241 ALA B O 1
ATOM 6736 N N . VAL B 1 242 ? 2.617 -7.594 -0.381 1 94.94 242 VAL B N 1
ATOM 6737 C CA . VAL B 1 242 ? 3.217 -6.965 -1.556 1 94.94 242 VAL B CA 1
ATOM 6738 C C . VAL B 1 242 ? 3.059 -5.449 -1.469 1 94.94 242 VAL B C 1
ATOM 6740 O O . VAL B 1 242 ? 3.941 -4.703 -1.897 1 94.94 242 VAL B O 1
ATOM 6743 N N . SER B 1 243 ? 1.948 -5.004 -0.945 1 92.06 243 SER B N 1
ATOM 6744 C CA . SER B 1 243 ? 1.748 -3.57 -0.764 1 92.06 243 SER B CA 1
ATOM 6745 C C . SER B 1 243 ? 2.816 -2.975 0.146 1 92.06 243 SER B C 1
ATOM 6747 O O . SER B 1 243 ? 3.266 -1.848 -0.072 1 92.06 243 SER B O 1
ATOM 6749 N N . GLN B 1 244 ? 3.164 -3.732 1.146 1 91.38 244 GLN B N 1
ATOM 6750 C CA . GLN B 1 244 ? 4.238 -3.291 2.029 1 91.38 244 GLN B CA 1
ATOM 6751 C C . GLN B 1 244 ? 5.57 -3.232 1.288 1 91.38 244 GLN B C 1
ATOM 6753 O O . GLN B 1 244 ? 6.363 -2.311 1.498 1 91.38 244 GLN B O 1
ATOM 6758 N N . ALA B 1 245 ? 5.785 -4.176 0.471 1 94.69 245 ALA B N 1
ATOM 6759 C CA . ALA B 1 245 ? 7.008 -4.168 -0.331 1 94.69 245 ALA B CA 1
ATOM 6760 C C . ALA B 1 245 ? 7.047 -2.957 -1.257 1 94.69 245 ALA B C 1
ATOM 6762 O O . ALA B 1 245 ? 8.094 -2.328 -1.421 1 94.69 245 ALA B O 1
ATOM 6763 N N . VAL B 1 246 ? 5.922 -2.637 -1.877 1 94.38 246 VAL B N 1
ATOM 6764 C CA . VAL B 1 246 ? 5.832 -1.499 -2.785 1 94.38 246 VAL B CA 1
ATOM 6765 C C . VAL B 1 246 ? 6.102 -0.205 -2.02 1 94.38 246 VAL B C 1
ATOM 6767 O O . VAL B 1 246 ? 6.844 0.661 -2.492 1 94.38 246 VAL B O 1
ATOM 6770 N N . ARG B 1 247 ? 5.523 -0.121 -0.884 1 90.94 247 ARG B N 1
ATOM 6771 C CA . ARG B 1 247 ? 5.766 1.055 -0.055 1 90.94 247 ARG B CA 1
ATOM 6772 C C . ARG B 1 247 ? 7.25 1.198 0.27 1 90.94 247 ARG B C 1
ATOM 6774 O O . ARG B 1 247 ? 7.797 2.303 0.225 1 90.94 247 ARG B O 1
ATOM 6781 N N . LEU B 1 248 ? 7.84 0.151 0.605 1 91.81 248 LEU B N 1
ATOM 6782 C CA . LEU B 1 248 ? 9.258 0.168 0.933 1 91.81 248 LEU B CA 1
ATOM 6783 C C . LEU B 1 248 ? 10.094 0.546 -0.287 1 91.81 248 LEU B C 1
ATOM 6785 O O . LEU B 1 248 ? 11.156 1.161 -0.152 1 91.8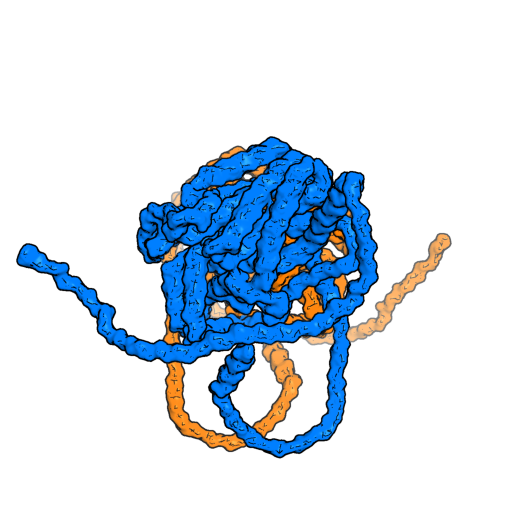1 248 LEU B O 1
ATOM 6789 N N . CYS B 1 249 ? 9.594 0.146 -1.395 1 93.44 249 CYS B N 1
ATOM 6790 C CA . CYS B 1 249 ? 10.266 0.54 -2.631 1 93.44 249 CYS B CA 1
ATOM 6791 C C . CYS B 1 249 ? 10.352 2.057 -2.744 1 93.44 249 CYS B C 1
ATOM 6793 O O . CYS B 1 249 ? 11.406 2.6 -3.074 1 93.44 249 CYS B O 1
ATOM 6795 N N . TYR B 1 250 ? 9.312 2.764 -2.443 1 90.38 250 TYR B N 1
ATOM 6796 C CA . TYR B 1 250 ? 9.273 4.223 -2.512 1 90.38 250 TYR B CA 1
ATOM 6797 C C . TYR B 1 250 ? 10.055 4.844 -1.357 1 90.38 250 TYR B C 1
ATOM 6799 O O . TYR B 1 250 ? 10.82 5.789 -1.555 1 90.38 250 TYR B O 1
ATOM 6807 N N . GLN B 1 251 ? 9.859 4.242 -0.212 1 88.06 251 GLN B N 1
ATOM 6808 C CA . GLN B 1 251 ? 10.484 4.758 1.001 1 88.06 251 GLN B CA 1
ATOM 6809 C C . GLN B 1 251 ? 12.008 4.707 0.897 1 88.06 251 GLN B C 1
ATOM 6811 O O . GLN B 1 251 ? 12.695 5.598 1.4 1 88.06 251 GLN B O 1
ATOM 6816 N N . ASN B 1 252 ? 12.516 3.68 0.26 1 89.62 252 ASN B N 1
ATOM 6817 C CA . ASN B 1 252 ? 13.953 3.471 0.197 1 89.62 252 ASN B CA 1
ATOM 6818 C C . ASN B 1 252 ? 14.531 3.941 -1.135 1 89.62 252 ASN B C 1
ATOM 6820 O O . ASN B 1 252 ? 15.703 3.693 -1.432 1 89.62 252 ASN B O 1
ATOM 6824 N N . GLY B 1 253 ? 13.734 4.512 -1.955 1 90.12 253 GLY B N 1
ATOM 6825 C CA . GLY B 1 253 ? 14.188 5.07 -3.217 1 90.12 253 GLY B CA 1
ATOM 6826 C C . GLY B 1 253 ? 14.547 4.012 -4.242 1 90.12 253 GLY B C 1
ATOM 6827 O O . GLY B 1 253 ? 15.305 4.281 -5.176 1 90.12 253 GLY B O 1
ATOM 6828 N N . LEU B 1 254 ? 14.047 2.814 -4.105 1 94.19 254 LEU B N 1
ATOM 6829 C CA . LEU B 1 254 ? 14.359 1.721 -5.02 1 94.19 254 LEU B CA 1
ATOM 6830 C C . LEU B 1 254 ? 13.789 1.993 -6.406 1 94.19 254 LEU B C 1
ATOM 6832 O O . LEU B 1 254 ? 14.266 1.429 -7.398 1 94.19 254 LEU B O 1
ATOM 6836 N N . ASN B 1 255 ? 12.797 2.828 -6.461 1 93.56 255 ASN B N 1
ATOM 6837 C CA . ASN B 1 255 ? 12.133 3.115 -7.727 1 93.56 255 ASN B CA 1
ATOM 6838 C C . ASN B 1 255 ? 12.875 4.18 -8.523 1 93.56 255 ASN B C 1
ATOM 6840 O O . ASN B 1 255 ? 12.508 4.48 -9.664 1 93.56 255 ASN B O 1
ATOM 6844 N N . ARG B 1 256 ? 13.961 4.75 -7.91 1 92.12 256 ARG B N 1
ATOM 6845 C CA . ARG B 1 256 ? 14.703 5.836 -8.539 1 92.12 256 ARG B CA 1
ATOM 6846 C C . ARG B 1 256 ? 16.203 5.539 -8.555 1 92.12 256 ARG B C 1
ATOM 6848 O O . ARG B 1 256 ? 16.938 6.031 -7.703 1 92.12 256 ARG B O 1
ATOM 6855 N N . GLN B 1 257 ? 16.656 4.996 -9.625 1 92.5 257 GLN B N 1
ATOM 6856 C CA . GLN B 1 257 ? 18.031 4.543 -9.711 1 92.5 257 GLN B CA 1
ATOM 6857 C C . GLN B 1 257 ? 19 5.719 -9.633 1 92.5 257 GLN B C 1
ATOM 6859 O O . GLN B 1 257 ? 20.125 5.574 -9.141 1 92.5 257 GLN B O 1
ATOM 6864 N N . SER B 1 258 ? 18.594 6.879 -10.047 1 87 258 SER B N 1
ATOM 6865 C CA . SER B 1 258 ? 19.438 8.062 -10.047 1 87 258 SER B CA 1
ATOM 6866 C C . SER B 1 258 ? 19.844 8.453 -8.625 1 87 258 SER B C 1
ATOM 6868 O O . SER B 1 258 ? 20.828 9.164 -8.43 1 87 258 SER B O 1
ATOM 6870 N N . THR B 1 259 ? 19.078 8.031 -7.688 1 84.88 259 THR B N 1
ATOM 6871 C CA . THR B 1 259 ? 19.344 8.422 -6.309 1 84.88 259 THR B CA 1
ATOM 6872 C C . THR B 1 259 ? 20.312 7.445 -5.645 1 84.88 259 THR B C 1
ATOM 6874 O O . THR B 1 259 ? 20.766 7.672 -4.52 1 84.88 259 THR B O 1
ATOM 6877 N N . TRP B 1 260 ? 20.547 6.297 -6.309 1 88.69 260 TRP B N 1
ATOM 6878 C CA . TRP B 1 260 ? 21.438 5.289 -5.742 1 88.69 260 TRP B CA 1
ATOM 6879 C C . TRP B 1 260 ? 22.891 5.738 -5.828 1 88.69 260 TRP B C 1
ATOM 6881 O O . TRP B 1 260 ? 23.703 5.105 -6.508 1 88.69 260 TRP B O 1
ATOM 6891 N N . LYS B 1 261 ? 23.109 6.84 -4.93 1 81.56 261 LYS B N 1
ATOM 6892 C CA . LYS B 1 261 ? 24.453 7.414 -4.953 1 81.56 261 LYS B CA 1
ATOM 6893 C C . LYS B 1 261 ? 25.406 6.621 -4.059 1 81.56 261 LYS B C 1
ATOM 6895 O O . LYS B 1 261 ? 24.984 6.062 -3.041 1 81.56 261 LYS B O 1
ATOM 6900 N N . ASP B 1 262 ? 26.484 6.164 -4.48 1 83.38 262 ASP B N 1
ATOM 6901 C CA . ASP B 1 262 ? 27.578 5.539 -3.732 1 83.38 262 ASP B CA 1
ATOM 6902 C C . ASP B 1 262 ? 27.375 4.027 -3.631 1 83.38 262 ASP B C 1
ATOM 6904 O O . ASP B 1 262 ? 27.875 3.391 -2.697 1 83.38 262 ASP B O 1
ATOM 6908 N N . CYS B 1 263 ? 26.531 3.596 -4.406 1 88.25 263 CYS B N 1
ATOM 6909 C CA . CYS B 1 263 ? 26.328 2.15 -4.465 1 88.25 263 CYS B CA 1
ATOM 6910 C C . CYS B 1 263 ? 27.375 1.497 -5.359 1 88.25 263 CYS B C 1
ATOM 6912 O O . CYS B 1 263 ? 27.734 2.045 -6.402 1 88.25 263 CYS B O 1
ATOM 6914 N N . THR B 1 264 ? 27.922 0.407 -4.941 1 90.5 264 THR B N 1
ATOM 6915 C CA . THR B 1 264 ? 28.812 -0.393 -5.785 1 90.5 264 THR B CA 1
ATOM 6916 C C . THR B 1 264 ? 28.031 -1.01 -6.945 1 90.5 264 THR B C 1
ATOM 6918 O O . THR B 1 264 ? 26.812 -1.091 -6.906 1 90.5 264 THR B O 1
ATOM 6921 N N . PRO B 1 265 ? 28.703 -1.45 -7.949 1 90.5 265 PRO B N 1
ATOM 6922 C CA . PRO B 1 265 ? 28.016 -2.109 -9.062 1 90.5 265 PRO B CA 1
ATOM 6923 C C . PRO B 1 265 ? 27.203 -3.316 -8.617 1 90.5 265 PRO B C 1
ATOM 6925 O O . PRO B 1 265 ? 26.109 -3.559 -9.148 1 90.5 265 PRO B O 1
ATOM 6928 N N . PHE B 1 266 ? 27.734 -4.031 -7.699 1 92.38 266 PHE B N 1
ATOM 6929 C CA . PHE B 1 266 ? 27 -5.168 -7.145 1 92.38 266 PHE B CA 1
ATOM 6930 C C . PHE B 1 266 ? 25.703 -4.711 -6.504 1 92.38 266 PHE B C 1
ATOM 6932 O O . PHE B 1 266 ? 24.656 -5.309 -6.734 1 92.38 266 PHE B O 1
ATOM 6939 N N . GLU B 1 267 ? 25.812 -3.627 -5.766 1 92.62 267 GLU B N 1
ATOM 6940 C CA . GLU B 1 267 ? 24.625 -3.123 -5.07 1 92.62 267 GLU B CA 1
ATOM 6941 C C . GLU B 1 267 ? 23.578 -2.602 -6.059 1 92.62 267 GLU B C 1
ATOM 6943 O O . GLU B 1 267 ? 22.391 -2.809 -5.867 1 92.62 267 GLU B O 1
ATOM 6948 N N . VAL B 1 268 ? 24.031 -1.934 -7.043 1 94.38 268 VAL B N 1
ATOM 6949 C CA . VAL B 1 268 ? 23.125 -1.425 -8.07 1 94.38 268 VAL B CA 1
ATOM 6950 C C . VAL B 1 268 ? 22.391 -2.588 -8.734 1 94.38 268 VAL B C 1
ATOM 6952 O O . VAL B 1 268 ? 21.172 -2.557 -8.883 1 94.38 268 VAL B O 1
ATOM 6955 N N . HIS B 1 269 ? 23.188 -3.6 -9.062 1 95.44 269 HIS B N 1
ATOM 6956 C CA . HIS B 1 269 ? 22.625 -4.773 -9.711 1 95.44 269 HIS B CA 1
ATOM 6957 C C . HIS B 1 269 ? 21.578 -5.438 -8.82 1 95.44 269 HIS B C 1
ATOM 6959 O O . HIS B 1 269 ? 20.5 -5.801 -9.289 1 95.44 269 HIS B O 1
ATOM 6965 N N . MET B 1 270 ? 21.859 -5.562 -7.602 1 95.06 270 MET B N 1
ATOM 6966 C CA . MET B 1 270 ? 20.938 -6.203 -6.68 1 95.06 270 MET B CA 1
ATOM 6967 C C . MET B 1 270 ? 19.688 -5.34 -6.48 1 95.06 270 MET B C 1
ATOM 6969 O O . MET B 1 270 ? 18.578 -5.859 -6.383 1 95.06 270 MET B O 1
ATOM 6973 N N . ARG B 1 271 ? 19.859 -4.051 -6.363 1 96.44 271 ARG B N 1
ATOM 6974 C CA . ARG B 1 271 ? 18.719 -3.15 -6.23 1 96.44 271 ARG B CA 1
ATOM 6975 C C . ARG B 1 271 ? 17.797 -3.242 -7.445 1 96.44 271 ARG B C 1
ATOM 6977 O O . ARG B 1 271 ? 16.578 -3.221 -7.309 1 96.44 271 ARG B O 1
ATOM 6984 N N . GLN B 1 272 ? 18.422 -3.34 -8.609 1 97.56 272 GLN B N 1
ATOM 6985 C CA . GLN B 1 272 ? 17.625 -3.545 -9.812 1 97.56 272 GLN B CA 1
ATOM 6986 C C . GLN B 1 272 ? 16.812 -4.832 -9.727 1 97.56 272 GLN B C 1
ATOM 6988 O O . GLN B 1 272 ? 15.602 -4.824 -9.969 1 97.56 272 GLN B O 1
ATOM 6993 N N . ARG B 1 273 ? 17.438 -5.875 -9.336 1 97.38 273 ARG B N 1
ATOM 6994 C CA . ARG B 1 273 ? 16.781 -7.176 -9.227 1 97.38 273 ARG B CA 1
ATOM 6995 C C . ARG B 1 273 ? 15.617 -7.121 -8.242 1 97.38 273 ARG B C 1
ATOM 6997 O O . ARG B 1 273 ? 14.531 -7.641 -8.516 1 97.38 273 ARG B O 1
ATOM 7004 N N . ILE B 1 274 ? 15.875 -6.508 -7.172 1 98 274 ILE B N 1
ATOM 7005 C CA . ILE B 1 274 ? 14.875 -6.43 -6.113 1 98 274 ILE B CA 1
ATOM 7006 C C . ILE B 1 274 ? 13.68 -5.602 -6.59 1 98 274 ILE B C 1
ATOM 7008 O O . ILE B 1 274 ? 12.531 -6.02 -6.438 1 98 274 ILE B O 1
ATOM 7012 N N . PHE B 1 275 ? 13.938 -4.512 -7.188 1 98.06 275 PHE B N 1
ATOM 7013 C CA . PHE B 1 275 ? 12.867 -3.648 -7.668 1 98.06 275 PHE B CA 1
ATOM 7014 C C . PHE B 1 275 ? 11.977 -4.395 -8.656 1 98.06 275 PHE B C 1
ATOM 7016 O O . PHE B 1 275 ? 10.75 -4.402 -8.516 1 98.06 275 PHE B O 1
ATOM 7023 N N . TRP B 1 276 ? 12.586 -4.961 -9.562 1 98.38 276 TRP B N 1
ATOM 7024 C CA . TRP B 1 276 ? 11.805 -5.594 -10.625 1 98.38 276 TRP B CA 1
ATOM 7025 C C . TRP B 1 276 ? 11.125 -6.859 -10.117 1 98.38 276 TRP B C 1
ATOM 7027 O O . TRP B 1 276 ? 10.086 -7.266 -10.641 1 98.38 276 TRP B O 1
ATOM 7037 N N . SER B 1 277 ? 11.719 -7.527 -9.109 1 98.25 277 SER B N 1
ATOM 7038 C CA . SER B 1 277 ? 11 -8.625 -8.461 1 98.25 277 SER B CA 1
ATOM 7039 C C . SER B 1 277 ? 9.711 -8.133 -7.809 1 98.25 277 SER B C 1
ATOM 7041 O O . SER B 1 277 ? 8.672 -8.781 -7.918 1 98.25 277 SER B O 1
ATOM 7043 N N . ILE B 1 278 ? 9.766 -6.988 -7.148 1 98.19 278 ILE B N 1
ATOM 7044 C CA . ILE B 1 278 ? 8.586 -6.398 -6.531 1 98.19 278 ILE B CA 1
ATOM 7045 C C . ILE B 1 278 ? 7.566 -6.031 -7.609 1 98.19 278 ILE B C 1
ATOM 7047 O O . ILE B 1 278 ? 6.375 -6.309 -7.469 1 98.19 278 ILE B O 1
ATOM 7051 N N . TYR B 1 279 ? 8.062 -5.469 -8.641 1 98.12 279 TYR B N 1
ATOM 7052 C CA . TYR B 1 279 ? 7.219 -5.047 -9.758 1 98.12 279 TYR B CA 1
ATOM 7053 C C . TYR B 1 279 ? 6.43 -6.223 -10.32 1 98.12 279 TYR B C 1
ATOM 7055 O O . TYR B 1 279 ? 5.211 -6.137 -10.484 1 98.12 279 TYR B O 1
ATOM 7063 N N . CYS B 1 280 ? 7.117 -7.266 -10.555 1 97.69 280 CYS B N 1
ATOM 7064 C CA . CYS B 1 280 ? 6.488 -8.438 -11.156 1 97.69 280 CYS B CA 1
ATOM 7065 C C . CYS B 1 280 ? 5.539 -9.117 -10.172 1 97.69 280 CYS B C 1
ATOM 7067 O O . CYS B 1 280 ? 4.457 -9.562 -10.555 1 97.69 280 CYS B O 1
ATOM 7069 N N . LEU B 1 281 ? 5.961 -9.211 -9.016 1 97.94 281 LEU B N 1
ATOM 7070 C CA . LEU B 1 281 ? 5.129 -9.836 -7.996 1 97.94 281 LEU B CA 1
ATOM 7071 C C . LEU B 1 281 ? 3.85 -9.031 -7.77 1 97.94 281 LEU B C 1
ATOM 7073 O O . LEU B 1 281 ? 2.779 -9.609 -7.566 1 97.94 281 LEU B O 1
ATOM 7077 N N . ASP B 1 282 ? 3.969 -7.754 -7.742 1 97.31 282 ASP B N 1
ATOM 7078 C CA . ASP B 1 282 ? 2.807 -6.883 -7.602 1 97.31 282 ASP B CA 1
ATOM 7079 C C . ASP B 1 282 ? 1.766 -7.176 -8.68 1 97.31 282 ASP B C 1
ATOM 7081 O O . ASP B 1 282 ? 0.57 -7.258 -8.391 1 97.31 282 ASP B O 1
ATOM 7085 N N . ARG B 1 283 ? 2.201 -7.363 -9.867 1 97.19 283 ARG B N 1
ATOM 7086 C CA . ARG B 1 283 ? 1.302 -7.656 -10.977 1 97.19 283 ARG B CA 1
ATOM 7087 C C . ARG B 1 283 ? 0.685 -9.047 -10.836 1 97.19 283 ARG B C 1
ATOM 7089 O O . ARG B 1 283 ? -0.501 -9.234 -11.109 1 97.19 283 ARG B O 1
ATOM 7096 N N . THR B 1 284 ? 1.502 -9.914 -10.43 1 97.19 284 THR B N 1
ATOM 7097 C CA . THR B 1 284 ? 1.03 -11.289 -10.289 1 97.19 284 THR B CA 1
ATOM 7098 C C . THR B 1 284 ? -0.028 -11.391 -9.195 1 97.19 284 THR B C 1
ATOM 7100 O O . THR B 1 284 ? -1.097 -11.969 -9.414 1 97.19 284 THR B O 1
ATOM 7103 N N . VAL B 1 285 ? 0.27 -10.844 -8.078 1 96.81 285 VAL B N 1
ATOM 7104 C CA . VAL B 1 285 ? -0.646 -10.914 -6.941 1 96.81 285 VAL B CA 1
ATOM 7105 C C . VAL B 1 285 ? -1.926 -10.148 -7.262 1 96.81 285 VAL B C 1
ATOM 7107 O O . VAL B 1 285 ? -3.025 -10.594 -6.941 1 96.81 285 VAL B O 1
ATOM 7110 N N . ALA B 1 286 ? -1.77 -9 -7.867 1 95.5 286 ALA B N 1
ATOM 7111 C CA . ALA B 1 286 ? -2.93 -8.211 -8.273 1 95.5 286 ALA B CA 1
ATOM 7112 C C . ALA B 1 286 ? -3.83 -9 -9.219 1 95.5 286 ALA B C 1
ATOM 7114 O O . ALA B 1 286 ? -5.051 -9.023 -9.047 1 95.5 286 ALA B O 1
ATOM 7115 N N . GLN B 1 287 ? -3.264 -9.656 -10.141 1 95.5 287 GLN B N 1
ATOM 7116 C CA . GLN B 1 287 ? -4.016 -10.422 -11.125 1 95.5 287 GLN B CA 1
ATOM 7117 C C . GLN B 1 287 ? -4.77 -11.578 -10.477 1 95.5 287 GLN B C 1
ATOM 7119 O O . GLN B 1 287 ? -5.961 -11.766 -10.727 1 95.5 287 GLN B O 1
ATOM 7124 N N . VAL B 1 288 ? -4.09 -12.289 -9.648 1 94.69 288 VAL B N 1
ATOM 7125 C CA . VAL B 1 288 ? -4.68 -13.469 -9.031 1 94.69 288 VAL B CA 1
ATOM 7126 C C . VAL B 1 288 ? -5.75 -13.047 -8.023 1 94.69 288 VAL B C 1
ATOM 7128 O O . VAL B 1 288 ? -6.762 -13.734 -7.863 1 94.69 288 VAL B O 1
ATOM 7131 N N . SER B 1 289 ? -5.539 -11.906 -7.379 1 92.75 289 SER B N 1
ATOM 7132 C CA . SER B 1 289 ? -6.469 -11.43 -6.363 1 92.75 289 SER B CA 1
ATOM 7133 C C . SER B 1 289 ? -7.633 -10.672 -6.996 1 92.75 289 SER B C 1
ATOM 7135 O O . SER B 1 289 ? -8.648 -10.43 -6.344 1 92.75 289 SER B O 1
ATOM 7137 N N . GLY B 1 290 ? -7.461 -10.289 -8.227 1 93.31 290 GLY B N 1
ATOM 7138 C CA . GLY B 1 290 ? -8.469 -9.453 -8.859 1 93.31 290 GLY B CA 1
ATOM 7139 C C . GLY B 1 290 ? -8.531 -8.055 -8.273 1 93.31 290 GLY B C 1
ATOM 7140 O O . GLY B 1 290 ? -9.617 -7.535 -8.008 1 93.31 290 GLY B O 1
ATOM 7141 N N . MET B 1 291 ? -7.418 -7.559 -7.961 1 92.69 291 MET B N 1
ATOM 7142 C CA . MET B 1 291 ? -7.289 -6.223 -7.387 1 92.69 291 MET B CA 1
ATOM 7143 C C . MET B 1 291 ? -6.301 -5.379 -8.188 1 92.69 291 MET B C 1
ATOM 7145 O O . MET B 1 291 ? -5.504 -5.914 -8.961 1 92.69 291 MET B O 1
ATOM 7149 N N . PRO B 1 292 ? -6.352 -4.039 -8.07 1 92.69 292 PRO B N 1
ATOM 7150 C CA . PRO B 1 292 ? -5.422 -3.205 -8.836 1 92.69 292 PRO B CA 1
ATOM 7151 C C . PRO B 1 292 ? -3.973 -3.365 -8.383 1 92.69 292 PRO B C 1
ATOM 7153 O O . PRO B 1 292 ? -3.713 -3.588 -7.199 1 92.69 292 PRO B O 1
ATOM 7156 N N . TYR B 1 293 ? -3.094 -3.264 -9.336 1 94.5 293 TYR B N 1
ATOM 7157 C CA . TYR B 1 293 ? -1.679 -3.18 -8.992 1 94.5 293 TYR B CA 1
ATOM 7158 C C . TYR B 1 293 ? -1.343 -1.818 -8.391 1 94.5 293 TYR B C 1
ATOM 7160 O O . TYR B 1 293 ? -2.078 -0.848 -8.586 1 94.5 293 TYR B O 1
ATOM 7168 N N . LEU B 1 294 ? -0.239 -1.73 -7.691 1 92.12 294 LEU B N 1
ATOM 7169 C CA . LEU B 1 294 ? 0.037 -0.511 -6.941 1 92.12 294 LEU B CA 1
ATOM 7170 C C . LEU B 1 294 ? 1.225 0.238 -7.539 1 92.12 294 LEU B C 1
ATOM 7172 O O . LEU B 1 294 ? 1.277 1.469 -7.484 1 92.12 294 LEU B O 1
ATOM 7176 N N . LEU B 1 295 ? 2.191 -0.446 -8.008 1 93.31 295 LEU B N 1
ATOM 7177 C CA . LEU B 1 295 ? 3.375 0.195 -8.57 1 93.31 295 LEU B CA 1
ATOM 7178 C C . LEU B 1 295 ? 3.113 0.671 -9.992 1 93.31 295 LEU B C 1
ATOM 7180 O O . LEU B 1 295 ? 3.23 -0.106 -10.945 1 93.31 295 LEU B O 1
ATOM 7184 N N . ARG B 1 296 ? 2.98 1.934 -10.188 1 90.31 296 ARG B N 1
ATOM 7185 C CA . ARG B 1 296 ? 2.656 2.504 -11.492 1 90.31 296 ARG B CA 1
ATOM 7186 C C . ARG B 1 296 ? 3.912 2.672 -12.344 1 90.31 296 ARG B C 1
ATOM 7188 O O . ARG B 1 296 ? 4.977 3.02 -11.82 1 90.31 296 ARG B O 1
ATOM 7195 N N . ASP B 1 297 ? 3.695 2.574 -13.609 1 89.75 297 ASP B N 1
ATOM 7196 C CA . ASP B 1 297 ? 4.828 2.662 -14.531 1 89.75 297 ASP B CA 1
ATOM 7197 C C . ASP B 1 297 ? 5.367 4.09 -14.602 1 89.75 297 ASP B C 1
ATOM 7199 O O . ASP B 1 297 ? 6.527 4.301 -14.953 1 89.75 297 ASP B O 1
ATOM 7203 N N . THR B 1 298 ? 4.582 5.051 -14.219 1 87.12 298 THR B N 1
ATOM 7204 C CA . THR B 1 298 ? 5 6.449 -14.258 1 87.12 298 THR B CA 1
ATOM 7205 C C . THR B 1 298 ? 5.828 6.801 -13.023 1 87.12 298 THR B C 1
ATOM 7207 O O . THR B 1 298 ? 6.426 7.879 -12.961 1 87.12 298 THR B O 1
ATOM 7210 N N . GLU B 1 299 ? 5.969 5.867 -12.125 1 90.81 299 GLU B N 1
ATOM 7211 C CA . GLU B 1 299 ? 6.594 6.199 -10.852 1 90.81 299 GLU B CA 1
ATOM 7212 C C . GLU B 1 299 ? 7.922 5.473 -10.68 1 90.81 299 GLU B C 1
ATOM 7214 O O . GLU B 1 299 ? 8.406 5.312 -9.555 1 90.81 299 GLU B O 1
ATOM 7219 N N . HIS B 1 300 ? 8.461 4.977 -11.773 1 91.62 300 HIS B N 1
ATOM 7220 C CA . HIS B 1 300 ? 9.766 4.352 -11.602 1 91.62 300 HIS B CA 1
ATOM 7221 C C . HIS B 1 300 ? 10.688 4.656 -12.781 1 91.62 300 HIS B C 1
ATOM 7223 O O . HIS B 1 300 ? 10.211 4.91 -13.891 1 91.62 300 HIS B O 1
ATOM 7229 N N . ARG B 1 301 ? 11.922 4.742 -12.477 1 93.12 301 ARG B N 1
ATOM 7230 C CA . ARG B 1 301 ? 13.008 4.812 -13.445 1 93.12 301 ARG B CA 1
ATOM 7231 C C . ARG B 1 301 ? 14.188 3.953 -13.008 1 93.12 301 ARG B C 1
ATOM 7233 O O . ARG B 1 301 ? 15.109 4.445 -12.352 1 93.12 301 ARG B O 1
ATOM 7240 N N . VAL B 1 302 ? 14.094 2.754 -13.352 1 96.25 302 VAL B N 1
ATOM 7241 C CA . VAL B 1 302 ? 15.094 1.764 -12.969 1 96.25 302 VAL B CA 1
ATOM 7242 C C . VAL B 1 302 ? 15.469 0.908 -14.18 1 96.25 302 VAL B C 1
ATOM 7244 O O . VAL B 1 302 ? 14.594 0.4 -14.883 1 96.25 302 VAL B O 1
ATOM 7247 N N . ASP B 1 303 ? 16.688 0.786 -14.445 1 96.5 303 ASP B N 1
ATOM 7248 C CA . ASP B 1 303 ? 17.141 -0.056 -15.547 1 96.5 303 ASP B CA 1
ATOM 7249 C C . ASP B 1 303 ? 16.953 -1.536 -15.227 1 96.5 303 ASP B C 1
ATOM 7251 O O . ASP B 1 303 ? 16.906 -1.92 -14.055 1 96.5 303 ASP B O 1
ATOM 7255 N N . LEU B 1 304 ? 16.828 -2.301 -16.297 1 97.5 304 LEU B N 1
ATOM 7256 C CA . LEU B 1 304 ? 16.781 -3.746 -16.109 1 97.5 304 LEU B CA 1
ATOM 7257 C C . LEU B 1 304 ? 18.141 -4.285 -15.688 1 97.5 304 LEU B C 1
ATOM 7259 O O . LEU B 1 304 ? 19.188 -3.752 -16.078 1 97.5 304 LEU B O 1
ATOM 7263 N N . PRO B 1 305 ? 18.141 -5.281 -14.828 1 96.88 305 PRO B N 1
ATOM 7264 C CA . PRO B 1 305 ? 19.422 -5.84 -14.391 1 96.88 305 PRO B CA 1
ATOM 7265 C C . PRO B 1 305 ? 20.172 -6.52 -15.531 1 96.88 305 PRO B C 1
ATOM 7267 O O . PRO B 1 305 ? 19.562 -7.07 -16.438 1 96.88 305 PRO B O 1
ATOM 7270 N N . ALA B 1 306 ? 21.469 -6.508 -15.375 1 95.81 306 ALA B N 1
ATOM 7271 C CA . ALA B 1 306 ? 22.328 -7.176 -16.359 1 95.81 306 ALA B CA 1
ATOM 7272 C C . ALA B 1 306 ? 22.141 -8.688 -16.297 1 95.81 306 ALA B C 1
ATOM 7274 O O . ALA B 1 306 ? 21.844 -9.25 -15.242 1 95.81 306 ALA B O 1
ATOM 7275 N N . ALA B 1 307 ? 22.344 -9.32 -17.453 1 95.31 307 ALA B N 1
ATOM 7276 C CA . ALA B 1 307 ? 22.172 -10.766 -17.547 1 95.31 307 ALA B CA 1
ATOM 7277 C C . ALA B 1 307 ? 23.438 -11.5 -17.141 1 95.31 307 ALA B C 1
ATOM 7279 O O . ALA B 1 307 ? 24.062 -12.195 -17.953 1 95.31 307 ALA B O 1
ATOM 7280 N N . VAL B 1 308 ? 23.766 -11.375 -15.914 1 93.06 308 VAL B N 1
ATOM 7281 C CA . VAL B 1 308 ? 25 -11.969 -15.406 1 93.06 308 VAL B CA 1
ATOM 7282 C C . VAL B 1 308 ? 24.688 -13.273 -14.672 1 93.06 308 VAL B C 1
ATOM 7284 O O . VAL B 1 308 ? 23.578 -13.445 -14.148 1 93.06 308 VAL B O 1
ATOM 7287 N N . ASN B 1 309 ? 25.656 -14.156 -14.719 1 88.5 309 ASN B N 1
ATOM 7288 C CA . ASN B 1 309 ? 25.547 -15.391 -13.945 1 88.5 309 ASN B CA 1
ATOM 7289 C C . ASN B 1 309 ? 25.672 -15.125 -12.453 1 88.5 309 ASN B C 1
ATOM 7291 O O . ASN B 1 309 ? 26.719 -14.688 -11.977 1 88.5 309 ASN B O 1
ATOM 7295 N N . ASP B 1 310 ? 24.688 -15.484 -11.75 1 86.44 310 ASP B N 1
ATOM 7296 C CA . ASP B 1 310 ? 24.625 -15.172 -10.328 1 86.44 310 ASP B CA 1
ATOM 7297 C C . ASP B 1 310 ? 25.766 -15.844 -9.57 1 86.44 310 ASP B C 1
ATOM 7299 O O . ASP B 1 310 ? 26.234 -15.328 -8.547 1 86.44 310 ASP B O 1
ATOM 7303 N N . GLN B 1 311 ? 26.234 -16.938 -10.016 1 82.38 311 GLN B N 1
ATOM 7304 C CA . GLN B 1 311 ? 27.281 -17.688 -9.344 1 82.38 311 GLN B CA 1
ATOM 7305 C C . GLN B 1 311 ? 28.609 -16.953 -9.406 1 82.38 311 GLN B C 1
ATOM 7307 O O . GLN B 1 311 ? 29.5 -17.172 -8.586 1 82.38 311 GLN B O 1
ATOM 7312 N N . MET B 1 312 ? 28.656 -16.109 -10.336 1 84.12 312 MET B N 1
ATOM 7313 C CA . MET B 1 312 ? 29.906 -15.367 -10.516 1 84.12 312 MET B CA 1
ATOM 7314 C C . MET B 1 312 ? 29.812 -13.984 -9.883 1 84.12 312 MET B C 1
ATOM 7316 O O . MET B 1 312 ? 30.781 -13.211 -9.914 1 84.12 312 MET B O 1
ATOM 7320 N N . LEU B 1 313 ? 28.656 -13.727 -9.359 1 85.62 313 LEU B N 1
ATOM 7321 C CA . LEU B 1 313 ? 28.422 -12.414 -8.766 1 85.62 313 LEU B CA 1
ATOM 7322 C C . LEU B 1 313 ? 28.859 -12.391 -7.309 1 85.62 313 LEU B C 1
ATOM 7324 O O . LEU B 1 313 ? 28.359 -13.164 -6.492 1 85.62 313 LEU B O 1
ATOM 7328 N N . ASN B 1 314 ? 29.922 -11.641 -7.023 1 78.31 314 ASN B N 1
ATOM 7329 C CA . ASN B 1 314 ? 30.391 -11.477 -5.652 1 78.31 314 ASN B CA 1
ATOM 7330 C C . ASN B 1 314 ? 30.375 -10.016 -5.227 1 78.31 314 ASN B C 1
ATOM 7332 O O . ASN B 1 314 ? 30.578 -9.117 -6.055 1 78.31 314 ASN B O 1
ATOM 7336 N N . ALA B 1 315 ? 30.219 -9.93 -3.842 1 72.88 315 ALA B N 1
ATOM 7337 C CA . ALA B 1 315 ? 30.141 -8.586 -3.281 1 72.88 315 ALA B CA 1
ATOM 7338 C C . ALA B 1 315 ? 31.469 -7.855 -3.418 1 72.88 315 ALA B C 1
ATOM 7340 O O . ALA B 1 315 ? 32.531 -8.422 -3.125 1 72.88 315 ALA B O 1
ATOM 7341 N N . GLY B 1 316 ? 31.5 -6.773 -4.012 1 69.06 316 GLY B N 1
ATOM 7342 C CA . GLY B 1 316 ? 32.719 -5.98 -4.102 1 69.06 316 GLY B CA 1
ATOM 7343 C C . GLY B 1 316 ? 33.344 -6 -5.48 1 69.06 316 GLY B C 1
ATOM 7344 O O . GLY B 1 316 ? 34.219 -5.188 -5.781 1 69.06 316 GLY B O 1
ATOM 7345 N N . ASP B 1 317 ? 32.906 -6.941 -6.238 1 70.94 317 ASP B N 1
ATOM 7346 C CA . ASP B 1 317 ? 33.5 -7.09 -7.559 1 70.94 317 ASP B CA 1
ATOM 7347 C C . ASP B 1 317 ? 32.75 -6.293 -8.609 1 70.94 317 ASP B C 1
ATOM 7349 O O . ASP B 1 317 ? 31.625 -5.82 -8.344 1 70.94 317 ASP B O 1
ATOM 7353 N N . LEU B 1 318 ? 33.5 -6.07 -9.617 1 83.44 318 LEU B N 1
ATOM 7354 C CA . LEU B 1 318 ? 32.844 -5.562 -10.812 1 83.44 318 LEU B CA 1
ATOM 7355 C C . LEU B 1 318 ? 31.828 -6.574 -11.344 1 83.44 318 LEU B C 1
ATOM 7357 O O . LEU B 1 318 ? 31.922 -7.77 -11.039 1 83.44 318 LEU B O 1
ATOM 7361 N N . LEU B 1 319 ? 30.859 -6.094 -12.039 1 90.5 319 LEU B N 1
ATOM 7362 C CA . LEU B 1 319 ? 29.891 -7 -12.625 1 90.5 319 LEU B CA 1
ATOM 7363 C C . LEU B 1 319 ? 30.531 -7.891 -13.68 1 90.5 319 LEU B C 1
ATOM 7365 O O . LEU B 1 319 ? 31.281 -7.41 -14.531 1 90.5 319 LEU B O 1
ATOM 7369 N N . PRO B 1 320 ? 30.328 -9.055 -13.578 1 90.06 320 PRO B N 1
ATOM 7370 C CA . PRO B 1 320 ? 30.859 -9.953 -14.609 1 90.06 320 PRO B CA 1
ATOM 7371 C C . PRO B 1 320 ? 30.234 -9.711 -15.984 1 90.06 320 PRO B C 1
ATOM 7373 O O . PRO B 1 320 ? 29.266 -8.945 -16.094 1 90.06 320 PRO B O 1
ATOM 7376 N N . GLU B 1 321 ? 30.875 -10.344 -16.906 1 90.81 321 GLU B N 1
ATOM 7377 C CA . GLU B 1 321 ? 30.328 -10.258 -18.266 1 90.81 321 GLU B CA 1
ATOM 7378 C C . GLU B 1 321 ? 28.969 -10.938 -18.344 1 90.81 321 GLU B C 1
ATOM 7380 O O . GLU B 1 321 ? 28.719 -11.93 -17.656 1 90.81 321 GLU B O 1
ATOM 7385 N N . GLU B 1 322 ? 28.172 -10.414 -19.219 1 93.75 322 GLU B N 1
ATOM 7386 C CA . GLU B 1 322 ? 26.828 -10.953 -19.375 1 93.75 322 GLU B CA 1
ATOM 7387 C C . GLU B 1 322 ? 26.859 -12.336 -20.016 1 93.75 322 GLU B C 1
ATOM 7389 O O . GLU B 1 322 ? 27.578 -12.555 -20.984 1 93.75 322 GLU B O 1
ATOM 7394 N N . THR B 1 323 ? 26.109 -13.219 -19.438 1 91.56 323 THR B N 1
ATOM 7395 C CA . THR B 1 323 ? 25.891 -14.562 -19.969 1 91.56 323 THR B CA 1
ATOM 7396 C C . THR B 1 323 ? 24.406 -14.93 -19.906 1 91.56 323 THR B C 1
ATOM 7398 O O . THR B 1 323 ? 24 -15.703 -19.031 1 91.56 323 THR B O 1
ATOM 7401 N N . PRO B 1 324 ? 23.672 -14.539 -20.844 1 90.38 324 PRO B N 1
ATOM 7402 C CA . PRO B 1 324 ? 22.203 -14.648 -20.781 1 90.38 324 PRO B CA 1
ATOM 7403 C C . PRO B 1 324 ? 21.734 -16.094 -20.641 1 90.38 324 PRO B C 1
ATOM 7405 O O . PRO B 1 324 ? 20.734 -16.344 -19.953 1 90.38 324 PRO B O 1
ATOM 7408 N N . GLU B 1 325 ? 22.438 -17.094 -21.188 1 88.25 325 GLU B N 1
ATOM 7409 C CA . GLU B 1 325 ? 22 -18.484 -21.156 1 88.25 325 GLU B CA 1
ATOM 7410 C C . GLU B 1 325 ? 22.219 -19.094 -19.781 1 88.25 325 GLU B C 1
ATOM 7412 O O . GLU B 1 325 ? 21.656 -20.156 -19.469 1 88.25 325 GLU B O 1
ATOM 7417 N N . HIS B 1 326 ? 22.953 -18.375 -18.969 1 88.19 326 HIS B N 1
ATOM 7418 C CA . HIS B 1 326 ? 23.219 -18.859 -17.625 1 88.19 326 HIS B CA 1
ATOM 7419 C C . HIS B 1 326 ? 22.797 -17.844 -16.562 1 88.19 326 HIS B C 1
ATOM 7421 O O . HIS B 1 326 ? 23.344 -17.828 -15.461 1 88.19 326 HIS B O 1
ATOM 7427 N N . SER B 1 327 ? 21.875 -17.016 -17 1 92 327 SER B N 1
ATOM 7428 C CA . SER B 1 327 ? 21.406 -15.969 -16.109 1 92 327 SER B CA 1
ATOM 7429 C C . SER B 1 327 ? 19.906 -16.031 -15.914 1 92 327 SER B C 1
ATOM 7431 O O . SER B 1 327 ? 19.172 -16.406 -16.844 1 92 327 SER B O 1
ATOM 7433 N N . ALA B 1 328 ? 19.484 -15.656 -14.734 1 91.44 328 ALA B N 1
ATOM 7434 C CA . ALA B 1 328 ? 18.047 -15.578 -14.445 1 91.44 328 ALA B CA 1
ATOM 7435 C C . ALA B 1 328 ? 17.453 -14.273 -14.977 1 91.44 328 ALA B C 1
ATOM 7437 O O . ALA B 1 328 ? 16.234 -14.141 -15.086 1 91.44 328 ALA B O 1
ATOM 7438 N N . SER B 1 329 ? 18.203 -13.336 -15.391 1 94.38 329 SER B N 1
ATOM 7439 C CA . SER B 1 329 ? 17.781 -11.977 -15.68 1 94.38 329 SER B CA 1
ATOM 7440 C C . SER B 1 329 ? 16.922 -11.914 -16.938 1 94.38 329 SER B C 1
ATOM 7442 O O . SER B 1 329 ? 15.953 -11.156 -17 1 94.38 329 SER B O 1
ATOM 7444 N N . PRO B 1 330 ? 17.266 -12.734 -17.922 1 95.81 330 PRO B N 1
ATOM 7445 C CA . PRO B 1 330 ? 16.406 -12.672 -19.109 1 95.81 330 PRO B CA 1
ATOM 7446 C C . PRO B 1 330 ? 14.953 -13.016 -18.812 1 95.81 330 PRO B C 1
ATOM 7448 O O . PRO B 1 330 ? 14.047 -12.43 -19.406 1 95.81 330 PRO B O 1
ATOM 7451 N N . TYR B 1 331 ? 14.812 -14 -18.031 1 96.81 331 TYR B N 1
ATOM 7452 C CA . TYR B 1 331 ? 13.453 -14.305 -17.578 1 96.81 331 TYR B CA 1
ATOM 7453 C C . TYR B 1 331 ? 12.805 -13.078 -16.938 1 96.81 331 TYR B C 1
ATOM 7455 O O . TYR B 1 331 ? 11.664 -12.742 -17.266 1 96.81 331 TYR B O 1
ATOM 7463 N N . GLN B 1 332 ? 13.477 -12.43 -16.094 1 96.69 332 GLN B N 1
ATOM 7464 C CA . GLN B 1 332 ? 12.953 -11.242 -15.422 1 96.69 332 GLN B CA 1
ATOM 7465 C C . GLN B 1 332 ? 12.648 -10.133 -16.422 1 96.69 332 GLN B C 1
ATOM 7467 O O . GLN B 1 332 ? 11.625 -9.445 -16.297 1 96.69 332 GLN B O 1
ATOM 7472 N N . HIS B 1 333 ? 13.453 -9.969 -17.391 1 97.5 333 HIS B N 1
ATOM 7473 C CA . HIS B 1 333 ? 13.203 -8.984 -18.438 1 97.5 333 HIS B CA 1
ATOM 7474 C C . HIS B 1 333 ? 11.852 -9.219 -19.109 1 97.5 333 HIS B C 1
ATOM 7476 O O . HIS B 1 333 ? 11.086 -8.281 -19.312 1 97.5 333 HIS B O 1
ATOM 7482 N N . ASN B 1 334 ? 11.664 -10.422 -19.328 1 97.12 334 ASN B N 1
ATOM 7483 C CA . ASN B 1 334 ? 10.469 -10.758 -20.078 1 97.12 334 ASN B CA 1
ATOM 7484 C C . ASN B 1 334 ? 9.219 -10.734 -19.203 1 97.12 334 ASN B C 1
ATOM 7486 O O . ASN B 1 334 ? 8.133 -10.391 -19.672 1 97.12 334 ASN B O 1
ATOM 7490 N N . ILE B 1 335 ? 9.375 -11.109 -17.953 1 97.12 335 ILE B N 1
ATOM 7491 C CA . ILE B 1 335 ? 8.219 -11.039 -17.078 1 97.12 335 ILE B CA 1
ATOM 7492 C C . ILE B 1 335 ? 7.875 -9.578 -16.797 1 97.12 335 ILE B C 1
ATOM 7494 O O . ILE B 1 335 ? 6.723 -9.25 -16.5 1 97.12 335 ILE B O 1
ATOM 7498 N N . VAL B 1 336 ? 8.812 -8.719 -16.844 1 97.62 336 VAL B N 1
ATOM 7499 C CA . VAL B 1 336 ? 8.531 -7.289 -16.734 1 97.62 336 VAL B CA 1
ATOM 7500 C C . VAL B 1 336 ? 7.637 -6.852 -17.906 1 97.62 336 VAL B C 1
ATOM 7502 O O . VAL B 1 336 ? 6.629 -6.172 -17.688 1 97.62 336 VAL B O 1
ATOM 7505 N N . ARG B 1 337 ? 7.969 -7.254 -19.094 1 97.06 337 ARG B N 1
ATOM 7506 C CA . ARG B 1 337 ? 7.156 -6.93 -20.266 1 97.06 337 ARG B CA 1
ATOM 7507 C C . ARG B 1 337 ? 5.762 -7.535 -20.141 1 97.06 337 ARG B C 1
ATOM 7509 O O . ARG B 1 337 ? 4.766 -6.875 -20.453 1 97.06 337 ARG B O 1
ATOM 7516 N N . TRP B 1 338 ? 5.77 -8.75 -19.766 1 97.69 338 TRP B N 1
ATOM 7517 C CA . TRP B 1 338 ? 4.492 -9.398 -19.484 1 97.69 338 TRP B CA 1
ATOM 7518 C C . TRP B 1 338 ? 3.688 -8.602 -18.469 1 97.69 338 TRP B C 1
ATOM 7520 O O . TRP B 1 338 ? 2.482 -8.406 -18.625 1 97.69 338 TRP B O 1
ATOM 7530 N N . GLY B 1 339 ? 4.363 -8.164 -17.391 1 96.69 339 GLY B N 1
ATOM 7531 C CA . GLY B 1 339 ? 3.711 -7.379 -16.359 1 96.69 339 GLY B CA 1
ATOM 7532 C C . GLY B 1 339 ? 3.113 -6.086 -16.875 1 96.69 339 GLY B C 1
ATOM 7533 O O . GLY B 1 339 ? 2.035 -5.672 -16.438 1 96.69 339 GLY B O 1
ATOM 7534 N N . GLN B 1 340 ? 3.738 -5.477 -17.781 1 96.88 340 GLN B N 1
ATOM 7535 C CA . GLN B 1 340 ? 3.232 -4.254 -18.406 1 96.88 340 GLN B CA 1
ATOM 7536 C C . GLN B 1 340 ? 1.952 -4.523 -19.188 1 96.88 340 GLN B C 1
ATOM 7538 O O . GLN B 1 340 ? 0.985 -3.766 -19.078 1 96.88 340 GLN B O 1
ATOM 7543 N N . LEU B 1 341 ? 1.98 -5.57 -19.906 1 96.88 341 LEU B N 1
ATOM 7544 C CA . LEU B 1 341 ? 0.806 -5.93 -20.703 1 96.88 341 LEU B CA 1
ATOM 7545 C C . LEU B 1 341 ? -0.345 -6.355 -19.797 1 96.88 341 LEU B C 1
ATOM 7547 O O . LEU B 1 341 ? -1.503 -6.027 -20.062 1 96.88 341 LEU B O 1
ATOM 7551 N N . SER B 1 342 ? 0.016 -7.113 -18.781 1 97.12 342 SER B N 1
ATOM 7552 C CA . SER B 1 342 ? -0.996 -7.527 -17.812 1 97.12 342 SER B CA 1
ATOM 7553 C C . SER B 1 342 ? -1.676 -6.324 -17.172 1 97.12 342 SER B C 1
ATOM 7555 O O . SER B 1 342 ? -2.891 -6.328 -16.969 1 97.12 342 SER B O 1
ATOM 7557 N N . ALA B 1 343 ? -0.9 -5.352 -16.875 1 95.5 343 ALA B N 1
ATOM 7558 C CA . ALA B 1 343 ? -1.445 -4.125 -16.297 1 95.5 343 ALA B CA 1
ATOM 7559 C C . ALA B 1 343 ? -2.371 -3.42 -17.281 1 95.5 343 ALA B C 1
ATOM 7561 O O . ALA B 1 343 ? -3.42 -2.9 -16.891 1 95.5 343 ALA B O 1
ATOM 7562 N N . GLU B 1 344 ? -2.006 -3.379 -18.5 1 94.38 344 GLU B N 1
ATOM 7563 C CA . GLU B 1 344 ? -2.844 -2.766 -19.531 1 94.38 344 GLU B CA 1
ATOM 7564 C C . GLU B 1 344 ? -4.176 -3.498 -19.672 1 94.38 344 GLU B C 1
ATOM 7566 O O . GLU B 1 344 ? -5.227 -2.867 -19.812 1 94.38 344 GLU B O 1
ATOM 7571 N N . VAL B 1 345 ? -4.102 -4.754 -19.625 1 95.19 345 VAL B N 1
ATOM 7572 C CA . VAL B 1 345 ? -5.316 -5.555 -19.703 1 95.19 345 VAL B CA 1
ATOM 7573 C C . VAL B 1 345 ? -6.219 -5.23 -18.516 1 95.19 345 VAL B C 1
ATOM 7575 O O . VAL B 1 345 ? -7.434 -5.07 -18.672 1 95.19 345 VAL B O 1
ATOM 7578 N N . TRP B 1 346 ? -5.637 -5.117 -17.344 1 94.62 346 TRP B N 1
ATOM 7579 C CA . TRP B 1 346 ? -6.41 -4.734 -16.172 1 94.62 346 TRP B CA 1
ATOM 7580 C C . TRP B 1 346 ? -7.074 -3.377 -16.375 1 94.62 346 TRP B C 1
ATOM 7582 O O . TRP B 1 346 ? -8.281 -3.232 -16.172 1 94.62 346 TRP B O 1
ATOM 7592 N N . ASP B 1 347 ? -6.34 -2.436 -16.797 1 91.88 347 ASP B N 1
ATOM 7593 C CA . ASP B 1 347 ? -6.816 -1.06 -16.906 1 91.88 347 ASP B CA 1
ATOM 7594 C C . ASP B 1 347 ? -7.918 -0.941 -17.969 1 91.88 347 ASP B C 1
ATOM 7596 O O . ASP B 1 347 ? -8.875 -0.192 -17.781 1 91.88 347 ASP B O 1
ATOM 7600 N N . LYS B 1 348 ? -7.809 -1.738 -18.953 1 91.56 348 LYS B N 1
ATOM 7601 C CA . LYS B 1 348 ? -8.711 -1.564 -20.094 1 91.56 348 LYS B CA 1
ATOM 7602 C C . LYS B 1 348 ? -9.922 -2.482 -19.969 1 91.56 348 LYS B C 1
ATOM 7604 O O . LYS B 1 348 ? -11.016 -2.145 -20.438 1 91.56 348 LYS B O 1
ATOM 7609 N N . MET B 1 349 ? -9.727 -3.596 -19.297 1 91.44 349 MET B N 1
ATOM 7610 C CA . MET B 1 349 ? -10.789 -4.594 -19.406 1 91.44 349 MET B CA 1
ATOM 7611 C C . MET B 1 349 ? -11.406 -4.867 -18.047 1 91.44 349 MET B C 1
ATOM 7613 O O . MET B 1 349 ? -12.586 -5.211 -17.953 1 91.44 349 MET B O 1
ATOM 7617 N N . TYR B 1 350 ? -10.664 -4.785 -17.047 1 90.19 350 TYR B N 1
ATOM 7618 C CA . TYR B 1 350 ? -11.156 -5.309 -15.781 1 90.19 350 TYR B CA 1
ATOM 7619 C C . TYR B 1 350 ? -11.211 -4.211 -14.727 1 90.19 350 TYR B C 1
ATOM 7621 O O . TYR B 1 350 ? -11.898 -4.348 -13.711 1 90.19 350 TYR B O 1
ATOM 7629 N N . GLY B 1 351 ? -10.469 -3.197 -14.953 1 84.69 351 GLY B N 1
ATOM 7630 C CA . GLY B 1 351 ? -10.469 -2.1 -14 1 84.69 351 GLY B CA 1
ATOM 7631 C C . GLY B 1 351 ? -11.82 -1.407 -13.891 1 84.69 351 GLY B C 1
ATOM 7632 O O . GLY B 1 351 ? -12.719 -1.668 -14.688 1 84.69 351 GLY B O 1
ATOM 7633 N N . LEU B 1 352 ? -11.969 -0.624 -12.922 1 80.12 352 LEU B N 1
ATOM 7634 C CA . LEU B 1 352 ? -13.242 0.042 -12.641 1 80.12 352 LEU B CA 1
ATOM 7635 C C . LEU B 1 352 ? -13.641 0.958 -13.797 1 80.12 352 LEU B C 1
ATOM 7637 O O . LEU B 1 352 ? -14.82 1.088 -14.109 1 80.12 352 LEU B O 1
ATOM 7641 N N . ASN B 1 353 ? -12.672 1.587 -14.312 1 72 353 ASN B N 1
ATOM 7642 C CA . ASN B 1 353 ? -12.969 2.506 -15.406 1 72 353 ASN B CA 1
ATOM 7643 C C . ASN B 1 353 ? -12.805 1.834 -16.766 1 72 353 ASN B C 1
ATOM 7645 O O . ASN B 1 353 ? -12.586 2.51 -17.781 1 72 353 ASN B O 1
ATOM 7649 N N . ALA B 1 354 ? -12.797 0.505 -16.609 1 70.38 354 ALA B N 1
ATOM 7650 C CA . ALA B 1 354 ? -12.719 -0.224 -17.859 1 70.38 354 ALA B CA 1
ATOM 7651 C C . ALA B 1 354 ? -13.883 0.138 -18.781 1 70.38 354 ALA B C 1
ATOM 7653 O O . ALA B 1 354 ? -14.977 0.445 -18.312 1 70.38 354 ALA B O 1
ATOM 7654 N N . GLU B 1 355 ? -13.57 0.325 -19.938 1 60.09 355 GLU B N 1
ATOM 7655 C CA . GLU B 1 355 ? -14.57 0.672 -20.938 1 60.09 355 GLU B CA 1
ATOM 7656 C C . GLU B 1 355 ? -15.734 -0.312 -20.938 1 60.09 355 GLU B C 1
ATOM 7658 O O . GLU B 1 355 ? -15.547 -1.504 -20.688 1 60.09 355 GLU B O 1
ATOM 7663 N N . SER B 1 356 ? -16.781 0.222 -20.766 1 61.59 356 SER B N 1
ATOM 7664 C CA . SER B 1 356 ? -18 -0.59 -20.766 1 61.59 356 SER B CA 1
ATOM 7665 C C . SER B 1 356 ? -18 -1.58 -21.922 1 61.59 356 SER B C 1
ATOM 7667 O O . SER B 1 356 ? -18.453 -2.717 -21.766 1 61.59 356 SER B O 1
ATOM 7669 N N . THR B 1 357 ? -17.5 -1.057 -22.938 1 68.31 357 THR B N 1
ATOM 7670 C CA . THR B 1 357 ? -17.453 -1.953 -24.094 1 68.31 357 THR B CA 1
ATOM 7671 C C . THR B 1 357 ? -16.031 -2.137 -24.594 1 68.31 357 THR B C 1
ATOM 7673 O O . THR B 1 357 ? -15.383 -1.172 -25 1 68.31 357 THR B O 1
ATOM 7676 N N . ILE B 1 358 ? -15.672 -3.328 -24.406 1 77 358 ILE B N 1
ATOM 7677 C CA . ILE B 1 358 ? -14.336 -3.652 -24.906 1 77 358 ILE B CA 1
ATOM 7678 C C . ILE B 1 358 ? -14.398 -3.912 -26.406 1 77 358 ILE B C 1
ATOM 7680 O O . ILE B 1 358 ? -15.172 -4.758 -26.875 1 77 358 ILE B O 1
ATOM 7684 N N . SER B 1 359 ? -13.672 -3.117 -27.078 1 79.75 359 SER B N 1
ATOM 7685 C CA . SER B 1 359 ? -13.672 -3.256 -28.531 1 79.75 359 SER B CA 1
ATOM 7686 C C . SER B 1 359 ? -12.992 -4.543 -28.969 1 79.75 359 SER B C 1
ATOM 7688 O O . SER B 1 359 ? -11.992 -4.953 -28.375 1 79.75 359 SER B O 1
ATOM 7690 N N . ASP B 1 360 ? -13.516 -5.191 -29.922 1 83.12 360 ASP B N 1
ATOM 7691 C CA . ASP B 1 360 ? -12.891 -6.359 -30.531 1 83.12 360 ASP B CA 1
ATOM 7692 C C . ASP B 1 360 ? -11.492 -6.031 -31.047 1 83.12 360 ASP B C 1
ATOM 7694 O O . ASP B 1 360 ? -10.602 -6.879 -31.016 1 83.12 360 ASP B O 1
ATOM 7698 N N . GLU B 1 361 ? -11.391 -4.809 -31.391 1 87.25 361 GLU B N 1
ATOM 7699 C CA . GLU B 1 361 ? -10.094 -4.363 -31.906 1 87.25 361 GLU B CA 1
ATOM 7700 C C . GLU B 1 361 ? -9.016 -4.453 -30.828 1 87.25 361 GLU B C 1
ATOM 7702 O O . GLU B 1 361 ? -7.895 -4.883 -31.094 1 87.25 361 GLU B O 1
ATOM 7707 N N . TYR B 1 362 ? -9.398 -4.074 -29.672 1 91.62 362 TYR B N 1
ATOM 7708 C CA . TYR B 1 362 ? -8.43 -4.148 -28.578 1 91.62 362 TYR B CA 1
ATOM 7709 C C . TYR B 1 362 ? -8.047 -5.594 -28.297 1 91.62 362 TYR B C 1
ATOM 7711 O O . TYR B 1 362 ? -6.863 -5.902 -28.109 1 91.62 362 TYR B O 1
ATOM 7719 N N . VAL B 1 363 ? -9 -6.457 -28.25 1 92.75 363 VAL B N 1
ATOM 7720 C CA . VAL B 1 363 ? -8.766 -7.855 -27.906 1 92.75 363 VAL B CA 1
ATOM 7721 C C . VAL B 1 363 ? -7.844 -8.5 -28.938 1 92.75 363 VAL B C 1
ATOM 7723 O O . VAL B 1 363 ? -6.871 -9.172 -28.562 1 92.75 363 VAL B O 1
ATOM 7726 N N . VAL B 1 364 ? -8.117 -8.234 -30.188 1 92.44 364 VAL B N 1
ATOM 7727 C CA . VAL B 1 364 ? -7.328 -8.844 -31.25 1 92.44 364 VAL B CA 1
ATOM 7728 C C . VAL B 1 364 ? -5.914 -8.266 -31.234 1 92.44 364 VAL B C 1
ATOM 7730 O O . VAL B 1 364 ? -4.934 -9 -31.406 1 92.44 364 VAL B O 1
ATOM 7733 N N . THR B 1 365 ? -5.844 -6.996 -31.016 1 95.06 365 THR B N 1
ATOM 7734 C CA . THR B 1 365 ? -4.535 -6.344 -31.016 1 95.06 365 THR B CA 1
ATOM 7735 C C . THR B 1 365 ? -3.709 -6.781 -29.812 1 95.06 365 THR B C 1
ATOM 7737 O O . THR B 1 365 ? -2.51 -7.039 -29.938 1 95.06 365 THR B O 1
ATOM 7740 N N . MET B 1 366 ? -4.328 -6.812 -28.672 1 96.44 366 MET B N 1
ATOM 7741 C CA . MET B 1 366 ? -3.619 -7.242 -27.469 1 96.44 366 MET B CA 1
ATOM 7742 C C . MET B 1 366 ? -3.184 -8.695 -27.594 1 96.44 366 MET B C 1
ATOM 7744 O O . MET B 1 366 ? -2.082 -9.055 -27.172 1 96.44 366 MET B O 1
ATOM 7748 N N . ASP B 1 367 ? -3.994 -9.523 -28.109 1 96.56 367 ASP B N 1
ATOM 7749 C CA . ASP B 1 367 ? -3.617 -10.922 -28.312 1 96.56 367 ASP B CA 1
ATOM 7750 C C . ASP B 1 367 ? -2.402 -11.031 -29.234 1 96.56 367 ASP B C 1
ATOM 7752 O O . ASP B 1 367 ? -1.49 -11.82 -28.984 1 96.56 367 ASP B O 1
ATOM 7756 N N . ALA B 1 368 ? -2.445 -10.25 -30.25 1 96.69 368 ALA B N 1
ATOM 7757 C CA . ALA B 1 368 ? -1.313 -10.234 -31.172 1 96.69 368 ALA B CA 1
ATOM 7758 C C . ALA B 1 368 ? -0.038 -9.781 -30.469 1 96.69 368 ALA B C 1
ATOM 7760 O O . ALA B 1 368 ? 1.045 -10.312 -30.734 1 96.69 368 ALA B O 1
ATOM 7761 N N . ARG B 1 369 ? -0.197 -8.797 -29.641 1 97.38 369 ARG B N 1
ATOM 7762 C CA . ARG B 1 369 ? 0.951 -8.297 -28.891 1 97.38 369 ARG B CA 1
ATOM 7763 C C . ARG B 1 369 ? 1.496 -9.367 -27.953 1 97.38 369 ARG B C 1
ATOM 7765 O O . ARG B 1 369 ? 2.709 -9.469 -27.766 1 97.38 369 ARG B O 1
ATOM 7772 N N . LEU B 1 370 ? 0.667 -10.156 -27.391 1 97.62 370 LEU B N 1
ATOM 7773 C CA . LEU B 1 370 ? 1.08 -11.234 -26.516 1 97.62 370 LEU B CA 1
ATOM 7774 C C . LEU B 1 370 ? 1.779 -12.344 -27.297 1 97.62 370 LEU B C 1
ATOM 7776 O O . LEU B 1 370 ? 2.771 -12.906 -26.828 1 97.62 370 LEU B O 1
ATOM 7780 N N . ILE B 1 371 ? 1.269 -12.617 -28.438 1 96.06 371 ILE B N 1
ATOM 7781 C CA . ILE B 1 371 ? 1.909 -13.609 -29.297 1 96.06 371 ILE B CA 1
ATOM 7782 C C . ILE B 1 371 ? 3.289 -13.109 -29.719 1 96.06 371 ILE B C 1
ATOM 7784 O O . ILE B 1 371 ? 4.262 -13.867 -29.719 1 96.06 371 ILE B O 1
ATOM 7788 N N . LEU B 1 372 ? 3.332 -11.836 -30.047 1 95.94 372 LEU B N 1
ATOM 7789 C CA . LEU B 1 372 ? 4.613 -11.242 -30.406 1 95.94 372 LEU B CA 1
ATOM 7790 C C . LEU B 1 372 ? 5.598 -11.32 -29.234 1 95.94 372 LEU B C 1
ATOM 7792 O O . LEU B 1 372 ? 6.785 -11.578 -29.438 1 95.94 372 LEU B O 1
ATOM 7796 N N . LEU B 1 373 ? 5.113 -11.047 -28.062 1 96.44 373 LEU B N 1
ATOM 7797 C CA . LEU B 1 373 ? 5.953 -11.164 -26.875 1 96.44 373 LEU B CA 1
ATOM 7798 C C . LEU B 1 373 ? 6.531 -12.57 -26.766 1 96.44 373 LEU B C 1
ATOM 7800 O O . LEU B 1 373 ? 7.734 -12.734 -26.531 1 96.44 373 LEU B O 1
ATOM 7804 N N . ARG B 1 374 ? 5.734 -13.539 -26.875 1 95.19 374 ARG B N 1
ATOM 7805 C CA . ARG B 1 374 ? 6.152 -14.938 -26.797 1 95.19 374 ARG B CA 1
ATOM 7806 C C . ARG B 1 374 ? 7.207 -15.258 -27.844 1 95.19 374 ARG B C 1
ATOM 7808 O O . ARG B 1 374 ? 8.211 -15.914 -27.562 1 95.19 374 ARG B O 1
ATOM 7815 N N . ASP B 1 375 ? 6.996 -14.695 -29 1 93.5 375 ASP B N 1
ATOM 7816 C CA . ASP B 1 375 ? 7.895 -14.992 -30.125 1 93.5 375 ASP B CA 1
ATOM 7817 C C . ASP B 1 375 ? 9.242 -14.289 -29.938 1 93.5 375 ASP B C 1
ATOM 7819 O O . ASP B 1 375 ? 10.242 -14.711 -30.516 1 93.5 375 ASP B O 1
ATOM 7823 N N . ARG B 1 376 ? 9.234 -13.305 -29.125 1 94.12 376 ARG B N 1
ATOM 7824 C CA . ARG B 1 376 ? 10.445 -12.531 -28.938 1 94.12 376 ARG B CA 1
ATOM 7825 C C . ARG B 1 376 ? 11.25 -13.055 -27.75 1 94.12 376 ARG B C 1
ATOM 7827 O O . ARG B 1 376 ? 12.328 -12.547 -27.438 1 94.12 376 ARG B O 1
ATOM 7834 N N . PHE B 1 377 ? 10.719 -14.062 -27.141 1 95.56 377 PHE B N 1
ATOM 7835 C CA . PHE B 1 377 ? 11.508 -14.664 -26.078 1 95.56 377 PHE B CA 1
ATOM 7836 C C . PHE B 1 377 ? 12.836 -15.18 -26.625 1 95.56 377 PHE B C 1
ATOM 7838 O O . PHE B 1 377 ? 12.906 -15.688 -27.75 1 95.56 377 PHE B O 1
ATOM 7845 N N . PRO B 1 378 ? 13.867 -14.977 -25.797 1 93.75 378 PRO B N 1
ATOM 7846 C CA . PRO B 1 378 ? 15.102 -15.648 -26.219 1 93.75 378 PRO B CA 1
ATOM 7847 C C . PRO B 1 378 ? 14.914 -17.141 -26.469 1 93.75 378 PRO B C 1
ATOM 7849 O O . PRO B 1 378 ? 14.078 -17.781 -25.812 1 93.75 378 PRO B O 1
ATOM 7852 N N . LYS B 1 379 ? 15.703 -17.734 -27.281 1 89.94 379 LYS B N 1
ATOM 7853 C CA . LYS B 1 379 ? 15.547 -19.109 -27.719 1 89.94 379 LYS B CA 1
ATOM 7854 C C . LYS B 1 379 ? 15.531 -20.078 -26.547 1 89.94 379 LYS B C 1
ATOM 7856 O O . LYS B 1 379 ? 14.727 -21.016 -26.5 1 89.94 379 LYS B O 1
ATOM 7861 N N . HIS B 1 380 ? 16.344 -19.797 -25.594 1 88.5 380 HIS B N 1
ATOM 7862 C CA . HIS B 1 380 ? 16.453 -20.719 -24.484 1 88.5 380 HIS B CA 1
ATOM 7863 C C . HIS B 1 380 ? 15.258 -20.609 -23.531 1 88.5 380 HIS B C 1
ATOM 7865 O O . HIS B 1 380 ? 15.062 -21.453 -22.672 1 88.5 380 HIS B O 1
ATOM 7871 N N . LEU B 1 381 ? 14.383 -19.547 -23.719 1 92.81 381 LEU B N 1
ATOM 7872 C CA . LEU B 1 381 ? 13.211 -19.359 -22.875 1 92.81 381 LEU B CA 1
ATOM 7873 C C . LEU B 1 381 ? 11.93 -19.656 -23.656 1 92.81 381 LEU B C 1
ATOM 7875 O O . LEU B 1 381 ? 10.828 -19.438 -23.141 1 92.81 381 LEU B O 1
ATOM 7879 N N . GLN B 1 382 ? 12.047 -20.141 -24.828 1 91.44 382 GLN B N 1
ATOM 7880 C CA . GLN B 1 382 ? 10.883 -20.547 -25.609 1 91.44 382 GLN B CA 1
ATOM 7881 C C . GLN B 1 382 ? 10.508 -22 -25.312 1 91.44 382 GLN B C 1
ATOM 7883 O O . GLN B 1 382 ? 11.352 -22.891 -25.375 1 91.44 382 GLN B O 1
ATOM 7888 N N . TRP B 1 383 ? 9.297 -22.125 -24.891 1 88.69 383 TRP B N 1
ATOM 7889 C CA . TRP B 1 383 ? 8.82 -23.469 -24.562 1 88.69 383 TRP B CA 1
ATOM 7890 C C . TRP B 1 383 ? 8.57 -24.281 -25.844 1 88.69 383 TRP B C 1
ATOM 7892 O O . TRP B 1 383 ? 7.754 -23.891 -26.672 1 88.69 383 TRP B O 1
ATOM 7902 N N . ARG B 1 384 ? 9.406 -25.25 -26.078 1 74.94 384 ARG B N 1
ATOM 7903 C CA . ARG B 1 384 ? 9.234 -26.156 -27.203 1 74.94 384 ARG B CA 1
ATOM 7904 C C . ARG B 1 384 ? 8.953 -27.578 -26.719 1 74.94 384 ARG B C 1
ATOM 7906 O O . ARG B 1 384 ? 9.539 -28.031 -25.734 1 74.94 384 ARG B O 1
ATOM 7913 N N . GLY B 1 385 ? 7.742 -28.078 -26.812 1 61.09 385 GLY B N 1
ATOM 7914 C CA . GLY B 1 385 ? 7.312 -29.406 -26.391 1 61.09 385 GLY B CA 1
ATOM 7915 C C . GLY B 1 385 ? 8.469 -30.375 -26.219 1 61.09 385 GLY B C 1
ATOM 7916 O O . GLY B 1 385 ? 8.43 -31.219 -25.328 1 61.09 385 GLY B O 1
ATOM 7917 N N . GLU B 1 386 ? 9.492 -30.078 -26.969 1 56.81 386 GLU B N 1
ATOM 7918 C CA . GLU B 1 386 ? 10.641 -30.984 -27.016 1 56.81 386 GLU B CA 1
ATOM 7919 C C . GLU B 1 386 ? 11.602 -30.734 -25.859 1 56.81 386 GLU B C 1
ATOM 7921 O O . GLU B 1 386 ? 12.523 -31.516 -25.625 1 56.81 386 GLU B O 1
ATOM 7926 N N . LEU B 1 387 ? 11.57 -29.609 -25.25 1 57.88 387 LEU B N 1
ATOM 7927 C CA . LEU B 1 387 ? 12.508 -29.297 -24.188 1 57.88 387 LEU B CA 1
ATOM 7928 C C . LEU B 1 387 ? 12.406 -30.312 -23.062 1 57.88 387 LEU B C 1
ATOM 7930 O O . LEU B 1 387 ? 13.375 -30.531 -22.328 1 57.88 387 LEU B O 1
ATOM 7934 N N . SER B 1 388 ? 11.219 -30.906 -22.922 1 54.31 388 SER B N 1
ATOM 7935 C CA . SER B 1 388 ? 11.016 -31.906 -21.875 1 54.31 388 SER B CA 1
ATOM 7936 C C . SER B 1 388 ? 11.656 -33.25 -22.25 1 54.31 388 SER B C 1
ATOM 7938 O O . SER B 1 388 ? 11.977 -34.062 -21.375 1 54.31 388 SER B O 1
ATOM 7940 N N . THR B 1 389 ? 11.82 -33.406 -23.641 1 53.41 389 THR B N 1
ATOM 7941 C CA . THR B 1 389 ? 12.227 -34.75 -24.062 1 53.41 389 THR B CA 1
ATOM 7942 C C . THR B 1 389 ? 13.57 -34.688 -24.797 1 53.41 389 THR B C 1
ATOM 7944 O O . THR B 1 389 ? 14.156 -35.75 -25.094 1 53.41 389 THR B O 1
ATOM 7947 N N . SER B 1 390 ? 14 -33.5 -25.078 1 52.78 390 SER B N 1
ATOM 7948 C CA . SER B 1 390 ? 15.164 -33.5 -25.953 1 52.78 390 SER B CA 1
ATOM 7949 C C . SER B 1 390 ? 16.438 -33.812 -25.188 1 52.78 390 SER B C 1
ATOM 7951 O O . SER B 1 390 ? 16.562 -33.469 -24 1 52.78 390 SER B O 1
ATOM 7953 N N . PRO B 1 391 ? 17.141 -34.656 -25.734 1 50.69 391 PRO B N 1
ATOM 7954 C CA . PRO B 1 391 ? 18.422 -35.031 -25.141 1 50.69 391 PRO B CA 1
ATOM 7955 C C . PRO B 1 391 ? 19.234 -33.812 -24.672 1 50.69 391 PRO B C 1
ATOM 7957 O O . PRO B 1 391 ? 19.969 -33.906 -23.688 1 50.69 391 PRO B O 1
ATOM 7960 N N . GLY B 1 392 ? 19.25 -32.719 -25.328 1 51.78 392 GLY B N 1
ATOM 7961 C CA . GLY B 1 392 ? 19.969 -31.5 -24.984 1 51.78 392 GLY B CA 1
ATOM 7962 C C . GLY B 1 392 ? 19.359 -30.766 -23.812 1 51.78 392 GLY B C 1
ATOM 7963 O O . GLY B 1 392 ? 19.938 -29.781 -23.328 1 51.78 392 GLY B O 1
ATOM 7964 N N . ALA B 1 393 ? 18.281 -31.125 -23.531 1 54.5 393 ALA B N 1
ATOM 7965 C CA . ALA B 1 393 ? 17.562 -30.641 -22.359 1 54.5 393 ALA B CA 1
ATOM 7966 C C . ALA B 1 393 ? 18.328 -30.906 -21.078 1 54.5 393 ALA B C 1
ATOM 7968 O O . ALA B 1 393 ? 18.234 -30.141 -20.109 1 54.5 393 ALA B O 1
ATOM 7969 N N . ARG B 1 394 ? 19.141 -31.922 -21.25 1 56.75 394 ARG B N 1
ATOM 7970 C CA . ARG B 1 394 ? 19.953 -32.281 -20.078 1 56.75 394 ARG B CA 1
ATOM 7971 C C . ARG B 1 394 ? 21.047 -31.25 -19.828 1 56.75 394 ARG B C 1
ATOM 7973 O O . ARG B 1 394 ? 21.547 -31.125 -18.703 1 56.75 394 ARG B O 1
ATOM 7980 N N . GLU B 1 395 ? 21.312 -30.422 -20.891 1 66.19 395 GLU B N 1
ATOM 7981 C CA . GLU B 1 395 ? 22.391 -29.469 -20.688 1 66.19 395 GLU B CA 1
ATOM 7982 C C . GLU B 1 395 ? 21.875 -28.125 -20.203 1 66.19 395 GLU B C 1
ATOM 7984 O O . GLU B 1 395 ? 22.625 -27.328 -19.625 1 66.19 395 GLU B O 1
ATOM 7989 N N . THR B 1 396 ? 20.609 -28.016 -20.328 1 77.38 396 THR B N 1
ATOM 7990 C CA . THR B 1 396 ? 20.031 -26.75 -19.906 1 77.38 396 THR B CA 1
ATOM 7991 C C . THR B 1 396 ? 19.719 -26.781 -18.406 1 77.38 396 THR B C 1
ATOM 7993 O O . THR B 1 396 ? 19.109 -27.734 -17.922 1 77.38 396 THR B O 1
ATOM 7996 N N . PRO B 1 397 ? 20.266 -25.734 -17.812 1 82.5 397 PRO B N 1
ATOM 7997 C CA . PRO B 1 397 ? 19.938 -25.703 -16.391 1 82.5 397 PRO B CA 1
ATOM 7998 C C . PRO B 1 397 ? 18.438 -25.828 -16.125 1 82.5 397 PRO B C 1
ATOM 8000 O O . PRO B 1 397 ? 17.625 -25.234 -16.859 1 82.5 397 PRO B O 1
ATOM 8003 N N . ARG B 1 398 ? 18.078 -26.547 -15.156 1 82.94 398 ARG B N 1
ATOM 8004 C CA . ARG B 1 398 ? 16.688 -26.875 -14.867 1 82.94 398 ARG B CA 1
ATOM 8005 C C . ARG B 1 398 ? 15.875 -25.609 -14.609 1 82.94 398 ARG B C 1
ATOM 8007 O O . ARG B 1 398 ? 14.688 -25.562 -14.945 1 82.94 398 ARG B O 1
ATOM 8014 N N . TYR B 1 399 ? 16.469 -24.656 -13.969 1 87.88 399 TYR B N 1
ATOM 8015 C CA . TYR B 1 399 ? 15.703 -23.469 -13.664 1 87.88 399 TYR B CA 1
ATOM 8016 C C . TYR B 1 399 ? 15.336 -22.703 -14.93 1 87.88 399 TYR B C 1
ATOM 8018 O O . TYR B 1 399 ? 14.328 -22 -14.969 1 87.88 399 TYR B O 1
ATOM 8026 N N . ILE B 1 400 ? 16.062 -22.859 -15.977 1 89.38 400 ILE B N 1
ATOM 8027 C CA . ILE B 1 400 ? 15.773 -22.219 -17.25 1 89.38 400 ILE B CA 1
ATOM 8028 C C . ILE B 1 400 ? 14.562 -22.891 -17.906 1 89.38 400 ILE B C 1
ATOM 8030 O O . ILE B 1 400 ? 13.703 -22.219 -18.469 1 89.38 400 ILE B O 1
ATOM 8034 N N . VAL B 1 401 ? 14.562 -24.188 -17.797 1 87.31 401 VAL B N 1
ATOM 8035 C CA . VAL B 1 401 ? 13.422 -24.938 -18.312 1 87.31 401 VAL B CA 1
ATOM 8036 C C . VAL B 1 401 ? 12.148 -24.5 -17.594 1 87.31 401 VAL B C 1
ATOM 8038 O O . VAL B 1 401 ? 11.109 -24.297 -18.219 1 87.31 401 VAL B O 1
ATOM 8041 N N . ARG B 1 402 ? 12.281 -24.391 -16.344 1 90.38 402 ARG B N 1
ATOM 8042 C CA . ARG B 1 402 ? 11.148 -23.953 -15.531 1 90.38 402 ARG B CA 1
ATOM 8043 C C . ARG B 1 402 ? 10.711 -22.547 -15.914 1 90.38 402 ARG B C 1
ATOM 8045 O O . ARG B 1 402 ? 9.516 -22.25 -15.984 1 90.38 402 ARG B O 1
ATOM 8052 N N . GLN B 1 403 ? 11.68 -21.703 -16.125 1 93.31 403 GLN B N 1
ATOM 8053 C CA . GLN B 1 403 ? 11.383 -20.328 -16.531 1 93.31 403 GLN B CA 1
ATOM 8054 C C . GLN B 1 403 ? 10.633 -20.312 -17.859 1 93.31 403 GLN B C 1
ATOM 8056 O O . GLN B 1 403 ? 9.656 -19.578 -18.016 1 93.31 403 GLN B O 1
ATOM 8061 N N . ALA B 1 404 ? 11.094 -21.125 -18.766 1 92.81 404 ALA B N 1
ATOM 8062 C CA . ALA B 1 404 ? 10.422 -21.219 -20.062 1 92.81 404 ALA B CA 1
ATOM 8063 C C . ALA B 1 404 ? 8.992 -21.734 -19.906 1 92.81 404 ALA B C 1
ATOM 8065 O O . ALA B 1 404 ? 8.07 -21.203 -20.516 1 92.81 404 ALA B O 1
ATOM 8066 N N . TYR B 1 405 ? 8.898 -22.703 -19.094 1 92.06 405 TYR B N 1
ATOM 8067 C CA . TYR B 1 405 ? 7.609 -23.312 -18.781 1 92.06 405 TYR B CA 1
ATOM 8068 C C . TYR B 1 405 ? 6.645 -22.281 -18.203 1 92.06 405 TYR B C 1
ATOM 8070 O O . TYR B 1 405 ? 5.52 -22.141 -18.688 1 92.06 405 TYR B O 1
ATOM 8078 N N . ILE B 1 406 ? 7.035 -21.531 -17.234 1 94.25 406 ILE B N 1
ATOM 8079 C CA . ILE B 1 406 ? 6.191 -20.562 -16.531 1 94.25 406 ILE B CA 1
ATOM 8080 C C . ILE B 1 406 ? 5.852 -19.406 -17.453 1 94.25 406 ILE B C 1
ATOM 8082 O O . ILE B 1 406 ? 4.711 -18.938 -17.469 1 94.25 406 ILE B O 1
ATOM 8086 N N . LEU B 1 407 ? 6.801 -18.938 -18.203 1 96.25 407 LEU B N 1
ATOM 8087 C CA . LEU B 1 407 ? 6.562 -17.844 -19.141 1 96.25 407 LEU B CA 1
ATOM 8088 C C . LEU B 1 407 ? 5.488 -18.219 -20.156 1 96.25 407 LEU B C 1
ATOM 8090 O O . LEU B 1 407 ? 4.613 -17.406 -20.469 1 96.25 407 LEU B O 1
ATOM 8094 N N . HIS B 1 408 ? 5.613 -19.406 -20.594 1 95.88 408 HIS B N 1
ATOM 8095 C CA . HIS B 1 408 ? 4.652 -19.906 -21.562 1 95.88 408 HIS B CA 1
ATOM 8096 C C . HIS B 1 408 ? 3.24 -19.922 -20.984 1 95.88 408 HIS B C 1
ATOM 8098 O O . HIS B 1 408 ? 2.301 -19.453 -21.625 1 95.88 408 HIS B O 1
ATOM 8104 N N . LEU B 1 409 ? 3.135 -20.438 -19.844 1 97 409 LEU B N 1
ATOM 8105 C CA . LEU B 1 409 ? 1.833 -20.531 -19.203 1 97 409 LEU B CA 1
ATOM 8106 C C . LEU B 1 409 ? 1.287 -19.141 -18.859 1 97 409 LEU B C 1
ATOM 8108 O O . LEU B 1 409 ? 0.082 -18.906 -18.969 1 97 409 LEU B O 1
ATOM 8112 N N . ARG B 1 410 ? 2.119 -18.219 -18.469 1 97.5 410 ARG B N 1
ATOM 8113 C CA . ARG B 1 410 ? 1.708 -16.859 -18.141 1 97.5 410 ARG B CA 1
ATOM 8114 C C . ARG B 1 410 ? 1.102 -16.172 -19.359 1 97.5 410 ARG B C 1
ATOM 8116 O O . ARG B 1 410 ? 0.071 -15.508 -19.266 1 97.5 410 ARG B O 1
ATOM 8123 N N . VAL B 1 411 ? 1.734 -16.328 -20.453 1 97.88 411 VAL B N 1
ATOM 8124 C CA . VAL B 1 411 ? 1.255 -15.695 -21.672 1 97.88 411 VAL B CA 1
ATOM 8125 C C . VAL B 1 411 ? -0.098 -16.281 -22.062 1 97.88 411 VAL B C 1
ATOM 8127 O O . VAL B 1 411 ? -1.035 -15.555 -22.375 1 97.88 411 VAL B O 1
ATOM 8130 N N . ASN B 1 412 ? -0.177 -17.594 -22.047 1 97.88 412 ASN B N 1
ATOM 8131 C CA . ASN B 1 412 ? -1.44 -18.234 -22.375 1 97.88 412 ASN B CA 1
ATOM 8132 C C . ASN B 1 412 ? -2.564 -17.781 -21.453 1 97.88 412 ASN B C 1
ATOM 8134 O O . ASN B 1 412 ? -3.686 -17.547 -21.891 1 97.88 412 ASN B O 1
ATOM 8138 N N . HIS B 1 413 ? -2.215 -17.703 -20.234 1 98.25 413 HIS B N 1
ATOM 8139 C CA . HIS B 1 413 ? -3.221 -17.297 -19.25 1 98.25 413 HIS B CA 1
ATOM 8140 C C . HIS B 1 413 ? -3.738 -15.883 -19.562 1 98.25 413 HIS B C 1
ATOM 8142 O O . HIS B 1 413 ? -4.941 -15.633 -19.469 1 98.25 413 HIS B O 1
ATOM 8148 N N . LEU B 1 414 ? -2.857 -15.047 -19.844 1 98.12 414 LEU B N 1
ATOM 8149 C CA . LEU B 1 414 ? -3.26 -13.68 -20.156 1 98.12 414 LEU B CA 1
ATOM 8150 C C . LEU B 1 414 ? -4.121 -13.641 -21.422 1 98.12 414 LEU B C 1
ATOM 8152 O O . LEU B 1 414 ? -5.07 -12.852 -21.5 1 98.12 414 LEU B O 1
ATOM 8156 N N . ARG B 1 415 ? -3.803 -14.445 -22.375 1 97.94 415 ARG B N 1
ATOM 8157 C CA . ARG B 1 415 ? -4.617 -14.547 -23.578 1 97.94 415 ARG B CA 1
ATOM 8158 C C . ARG B 1 415 ? -6.016 -15.055 -23.25 1 97.94 415 ARG B C 1
ATOM 8160 O O . ARG B 1 415 ? -7.004 -14.578 -23.812 1 97.94 415 ARG B O 1
ATOM 8167 N N . LEU B 1 416 ? -6.121 -15.969 -22.391 1 97.62 416 LEU B N 1
ATOM 8168 C CA . LEU B 1 416 ? -7.418 -16.484 -21.969 1 97.62 416 LEU B CA 1
ATOM 8169 C C . LEU B 1 416 ? -8.211 -15.414 -21.234 1 97.62 416 LEU B C 1
ATOM 8171 O O . LEU B 1 416 ? -9.438 -15.359 -21.344 1 97.62 416 LEU B O 1
ATOM 8175 N N . LEU B 1 417 ? -7.523 -14.578 -20.484 1 96.38 417 LEU B N 1
ATOM 8176 C CA . LEU B 1 417 ? -8.188 -13.5 -19.766 1 96.38 417 LEU B CA 1
ATOM 8177 C C . LEU B 1 417 ? -8.852 -12.523 -20.719 1 96.38 417 LEU B C 1
ATOM 8179 O O . LEU B 1 417 ? -9.891 -11.945 -20.391 1 96.38 417 LEU B O 1
ATOM 8183 N N . LEU B 1 418 ? -8.289 -12.391 -21.875 1 95.06 418 LEU B N 1
ATOM 8184 C CA . LEU B 1 418 ? -8.844 -11.477 -22.875 1 95.06 418 LEU B CA 1
ATOM 8185 C C . LEU B 1 418 ? -10.242 -11.922 -23.297 1 95.06 418 LEU B C 1
ATOM 8187 O O . LEU B 1 418 ? -11.062 -11.094 -23.703 1 95.06 418 LEU B O 1
ATOM 8191 N N . GLN B 1 419 ? -10.477 -13.211 -23.141 1 92.88 419 GLN B N 1
ATOM 8192 C CA . GLN B 1 419 ? -11.727 -13.773 -23.641 1 92.88 419 GLN B CA 1
ATOM 8193 C C . GLN B 1 419 ? -12.648 -14.172 -22.5 1 92.88 419 GLN B C 1
ATOM 8195 O O . GLN B 1 419 ? -13.766 -14.633 -22.734 1 92.88 419 GLN B O 1
ATOM 8200 N N . ARG B 1 420 ? -12.258 -14.008 -21.328 1 91.44 420 ARG B N 1
ATOM 8201 C CA . ARG B 1 420 ? -12.945 -14.57 -20.172 1 91.44 420 ARG B CA 1
ATOM 8202 C C . ARG B 1 420 ? -14.359 -14.016 -20.047 1 91.44 420 ARG B C 1
ATOM 8204 O O . ARG B 1 420 ? -15.305 -14.766 -19.797 1 91.44 420 ARG B O 1
ATOM 8211 N N . GLN B 1 421 ? -14.5 -12.766 -20.203 1 85.19 421 GLN B N 1
ATOM 8212 C CA . GLN B 1 421 ? -15.812 -12.156 -20.062 1 85.19 421 GLN B CA 1
ATOM 8213 C C . GLN B 1 421 ? -16.781 -12.68 -21.125 1 85.19 421 GLN B C 1
ATOM 8215 O O . GLN B 1 421 ? -17.953 -12.914 -20.844 1 85.19 421 GLN B O 1
ATOM 8220 N N . SER B 1 422 ? -16.234 -12.938 -22.281 1 85.44 422 SER B N 1
ATOM 8221 C CA . SER B 1 422 ? -17.062 -13.461 -23.359 1 85.44 422 SER B CA 1
ATOM 8222 C C . SER B 1 422 ? -17.406 -14.922 -23.141 1 85.44 422 SER B C 1
ATOM 8224 O O . SER B 1 422 ? -18.453 -15.398 -23.609 1 85.44 422 SER B O 1
ATOM 8226 N N . MET B 1 423 ? -16.594 -15.602 -22.469 1 87.75 423 MET B N 1
ATOM 8227 C CA . MET B 1 423 ? -16.797 -17.031 -22.234 1 87.75 423 MET B CA 1
ATOM 8228 C C . MET B 1 423 ? -17.812 -17.25 -21.094 1 87.75 423 MET B C 1
ATOM 8230 O O . MET B 1 423 ? -18.625 -18.156 -21.172 1 87.75 423 MET B O 1
ATOM 8234 N N . VAL B 1 424 ? -17.734 -16.422 -20.109 1 84.94 424 VAL B N 1
ATOM 8235 C CA . VAL B 1 424 ? -18.531 -16.641 -18.906 1 84.94 424 VAL B CA 1
ATOM 8236 C C . VAL B 1 424 ? -19.844 -15.867 -19 1 84.94 424 VAL B C 1
ATOM 8238 O O . VAL B 1 424 ? -20.859 -16.297 -18.453 1 84.94 424 VAL B O 1
ATOM 8241 N N . GLY B 1 425 ? -19.797 -14.836 -19.688 1 77.62 425 GLY B N 1
ATOM 8242 C CA . GLY B 1 425 ? -20.984 -13.992 -19.75 1 77.62 425 GLY B CA 1
ATOM 8243 C C . GLY B 1 425 ? -22.094 -14.586 -20.594 1 77.62 425 GLY B C 1
ATOM 8244 O O . GLY B 1 425 ? -21.984 -15.719 -21.078 1 77.62 425 GLY B O 1
ATOM 8245 N N . SER B 1 426 ? -23.219 -13.883 -20.609 1 70.19 426 SER B N 1
ATOM 8246 C CA . SER B 1 426 ? -24.438 -14.305 -21.297 1 70.19 426 SER B CA 1
ATOM 8247 C C . SER B 1 426 ? -24.219 -14.344 -22.812 1 70.19 426 SER B C 1
ATOM 8249 O O . SER B 1 426 ? -24.922 -15.07 -23.516 1 70.19 426 SER B O 1
ATOM 8251 N N . ASP B 1 427 ? -23.25 -13.711 -23.234 1 67 427 ASP B N 1
ATOM 8252 C CA . ASP B 1 427 ? -23 -13.641 -24.656 1 67 427 ASP B CA 1
ATOM 8253 C C . ASP B 1 427 ? -21.938 -14.648 -25.078 1 67 427 ASP B C 1
ATOM 8255 O O . ASP B 1 427 ? -20.984 -14.305 -25.797 1 67 427 ASP B O 1
ATOM 8259 N N . PHE B 1 428 ? -22.125 -15.781 -24.625 1 76.5 428 PHE B N 1
ATOM 8260 C CA . PHE B 1 428 ? -21.203 -16.828 -25.062 1 76.5 428 PHE B CA 1
ATOM 8261 C C . PHE B 1 428 ? -21.172 -16.906 -26.578 1 76.5 428 PHE B C 1
ATOM 8263 O O . PHE B 1 428 ? -22.203 -17.094 -27.219 1 76.5 428 PHE B O 1
ATOM 8270 N N . ARG B 1 429 ? -20.047 -16.609 -27.047 1 75.31 429 ARG B N 1
ATOM 8271 C CA . ARG B 1 429 ? -19.875 -16.594 -28.5 1 75.31 429 ARG B CA 1
ATOM 8272 C C . ARG B 1 429 ? -19.062 -17.797 -28.969 1 75.31 429 ARG B C 1
ATOM 8274 O O . ARG B 1 429 ? -18.047 -18.141 -28.375 1 75.31 429 ARG B O 1
ATOM 8281 N N . GLN B 1 430 ? -19.484 -18.328 -29.938 1 80.94 430 GLN B N 1
ATOM 8282 C CA . GLN B 1 430 ? -18.781 -19.453 -30.547 1 80.94 430 GLN B CA 1
ATOM 8283 C C . GLN B 1 430 ? -17.359 -19.062 -30.938 1 80.94 430 GLN B C 1
ATOM 8285 O O . GLN B 1 430 ? -16.422 -19.859 -30.781 1 80.94 430 GLN B O 1
ATOM 8290 N N . ARG B 1 431 ? -17.25 -17.891 -31.359 1 83.81 431 ARG B N 1
ATOM 8291 C CA . ARG B 1 431 ? -15.938 -17.422 -31.781 1 83.81 431 ARG B CA 1
ATOM 8292 C C . ARG B 1 431 ? -14.961 -17.406 -30.609 1 83.81 431 ARG B C 1
ATOM 8294 O O . ARG B 1 431 ? -13.789 -17.75 -30.766 1 83.81 431 ARG B O 1
ATOM 8301 N N . ALA B 1 432 ? -15.43 -17.016 -29.484 1 89.25 432 ALA B N 1
ATOM 8302 C CA . ALA B 1 432 ? -14.586 -17 -28.281 1 89.25 432 ALA B CA 1
ATOM 8303 C C . ALA B 1 432 ? -14.148 -18.406 -27.906 1 89.25 432 ALA B C 1
ATOM 8305 O O . ALA B 1 432 ? -13.016 -18.625 -27.469 1 89.25 432 ALA B O 1
ATOM 8306 N N . ALA B 1 433 ? -15 -19.344 -28.062 1 92 433 ALA B N 1
ATOM 8307 C CA . ALA B 1 433 ? -14.688 -20.734 -27.766 1 92 433 ALA B CA 1
ATOM 8308 C C . ALA B 1 433 ? -13.617 -21.266 -28.703 1 92 433 ALA B C 1
ATOM 8310 O O . ALA B 1 433 ? -12.711 -22 -28.281 1 92 433 ALA B O 1
ATOM 8311 N N . GLU B 1 434 ? -13.734 -20.875 -29.953 1 91.44 434 GLU B N 1
ATOM 8312 C CA . GLU B 1 434 ? -12.781 -21.312 -30.969 1 91.44 434 GLU B CA 1
ATOM 8313 C C . GLU B 1 434 ? -11.391 -20.75 -30.703 1 91.44 434 GLU B C 1
ATOM 8315 O O . GLU B 1 434 ? -10.383 -21.391 -31.016 1 91.44 434 GLU B O 1
ATOM 8320 N N . ILE B 1 435 ? -11.391 -19.609 -30.094 1 92.38 435 ILE B N 1
ATOM 8321 C CA . ILE B 1 435 ? -10.117 -18.969 -29.781 1 92.38 435 ILE B CA 1
ATOM 8322 C C . ILE B 1 435 ? -9.547 -19.547 -28.484 1 92.38 435 ILE B C 1
ATOM 8324 O O . ILE B 1 435 ? -8.352 -19.844 -28.406 1 92.38 435 ILE B O 1
ATOM 8328 N N . CYS B 1 436 ? -10.398 -19.797 -27.516 1 95.5 436 CYS B N 1
ATOM 8329 C CA . CYS B 1 436 ? -9.953 -20.172 -26.172 1 95.5 436 CYS B CA 1
ATOM 8330 C C . CYS B 1 436 ? -9.516 -21.641 -26.141 1 95.5 436 CYS B C 1
ATOM 8332 O O . CYS B 1 436 ? -8.594 -21.984 -25.406 1 95.5 436 CYS B O 1
ATOM 8334 N N . LEU B 1 437 ? -10.117 -22.484 -26.891 1 95.88 437 LEU B N 1
ATOM 8335 C CA . LEU B 1 437 ? -9.883 -23.922 -26.766 1 95.88 437 LEU B CA 1
ATOM 8336 C C . LEU B 1 437 ? -8.445 -24.266 -27.125 1 95.88 437 LEU B C 1
ATOM 8338 O O . LEU B 1 437 ? -7.773 -25 -26.391 1 95.88 437 LEU B O 1
ATOM 8342 N N . PRO B 1 438 ? -7.91 -23.797 -28.25 1 96.38 438 PRO B N 1
ATOM 8343 C CA . PRO B 1 438 ? -6.512 -24.125 -28.547 1 96.38 438 PRO B CA 1
ATOM 8344 C C . PRO B 1 438 ? -5.547 -23.578 -27.484 1 96.38 438 PRO B C 1
ATOM 8346 O O . PRO B 1 438 ? -4.535 -24.234 -27.188 1 96.38 438 PRO B O 1
ATOM 8349 N N . ILE B 1 439 ? -5.809 -22.453 -26.969 1 97.62 439 ILE B N 1
ATOM 8350 C CA . ILE B 1 439 ? -4.938 -21.875 -25.953 1 97.62 439 ILE B CA 1
ATOM 8351 C C . ILE B 1 439 ? -4.992 -22.703 -24.672 1 97.62 439 ILE B C 1
ATOM 8353 O O . ILE B 1 439 ? -3.957 -23.031 -24.094 1 97.62 439 ILE B O 1
ATOM 8357 N N . ALA B 1 440 ? -6.219 -23 -24.297 1 98.19 440 ALA B N 1
ATOM 8358 C CA . ALA B 1 440 ? -6.402 -23.859 -23.125 1 98.19 440 ALA B CA 1
ATOM 8359 C C . ALA B 1 440 ? -5.758 -25.219 -23.328 1 98.19 440 ALA B C 1
ATOM 8361 O O . ALA B 1 440 ? -5.148 -25.781 -22.406 1 98.19 440 ALA B O 1
ATOM 8362 N N . SER B 1 441 ? -5.938 -25.734 -24.484 1 97.75 441 SER B N 1
ATOM 8363 C CA . SER B 1 441 ? -5.336 -27.031 -24.828 1 97.75 441 SER B CA 1
ATOM 8364 C C . SER B 1 441 ? -3.82 -26.984 -24.672 1 97.75 441 SER B C 1
ATOM 8366 O O . SER B 1 441 ? -3.229 -27.891 -24.062 1 97.75 441 SER B O 1
ATOM 8368 N N . ASP B 1 442 ? -3.289 -25.984 -25.203 1 96.94 442 ASP B N 1
ATOM 8369 C CA . ASP B 1 442 ? -1.84 -25.828 -25.109 1 96.94 442 ASP B CA 1
ATOM 8370 C C . ASP B 1 442 ? -1.382 -25.781 -23.656 1 96.94 442 ASP B C 1
ATOM 8372 O O . ASP B 1 442 ? -0.4 -26.422 -23.281 1 96.94 442 ASP B O 1
ATOM 8376 N N . SER B 1 443 ? -2.057 -25.047 -22.844 1 97.62 443 SER B N 1
ATOM 8377 C CA . SER B 1 443 ? -1.71 -24.938 -21.422 1 97.62 443 SER B CA 1
ATOM 8378 C C . SER B 1 443 ? -1.893 -26.266 -20.703 1 97.62 443 SER B C 1
ATOM 8380 O O . SER B 1 443 ? -0.996 -26.719 -19.984 1 97.62 443 SER B O 1
ATOM 8382 N N . ILE B 1 444 ? -3.029 -26.891 -20.906 1 97.75 444 ILE B N 1
ATOM 8383 C CA . ILE B 1 444 ? -3.355 -28.141 -20.219 1 97.75 444 ILE B CA 1
ATOM 8384 C C . ILE B 1 444 ? -2.389 -29.234 -20.641 1 97.75 444 ILE B C 1
ATOM 8386 O O . ILE B 1 444 ? -1.868 -29.969 -19.797 1 97.75 444 ILE B O 1
ATOM 8390 N N . MET B 1 445 ? -2.146 -29.297 -21.922 1 96.25 445 MET B N 1
ATOM 8391 C CA . MET B 1 445 ? -1.248 -30.344 -22.406 1 96.25 445 MET B CA 1
ATOM 8392 C C . MET B 1 445 ? 0.178 -30.109 -21.922 1 96.25 445 MET B C 1
ATOM 8394 O O . MET B 1 445 ? 0.9 -31.047 -21.625 1 96.25 445 MET B O 1
ATOM 8398 N N . THR B 1 446 ? 0.582 -28.859 -21.906 1 94.5 446 THR B N 1
ATOM 8399 C CA . THR B 1 446 ? 1.898 -28.516 -21.375 1 94.5 446 THR B CA 1
ATOM 8400 C C . THR B 1 446 ? 2.021 -28.953 -19.906 1 94.5 446 THR B C 1
ATOM 8402 O O . THR B 1 446 ? 3.012 -29.578 -19.531 1 94.5 446 THR B O 1
ATOM 8405 N N . ILE B 1 447 ? 1.048 -28.672 -19.125 1 95.56 447 ILE B N 1
ATOM 8406 C CA . ILE B 1 447 ? 1.062 -29.016 -17.703 1 95.56 447 ILE B CA 1
ATOM 8407 C C . ILE B 1 447 ? 0.985 -30.531 -17.547 1 95.56 447 ILE B C 1
ATOM 8409 O O . ILE B 1 447 ? 1.735 -31.109 -16.75 1 95.56 447 ILE B O 1
ATOM 8413 N N . TYR B 1 448 ? 0.109 -31.141 -18.312 1 95.12 448 TYR B N 1
ATOM 8414 C CA . TYR B 1 448 ? -0.079 -32.594 -18.266 1 95.12 448 TYR B CA 1
ATOM 8415 C C . TYR B 1 448 ? 1.213 -33.312 -18.609 1 95.12 448 TYR B C 1
ATOM 8417 O O . TYR B 1 448 ? 1.653 -34.188 -17.875 1 95.12 448 TYR B O 1
ATOM 8425 N N . ASN B 1 449 ? 1.836 -32.938 -19.672 1 91.25 449 ASN B N 1
ATOM 8426 C CA . ASN B 1 449 ? 3.049 -33.594 -20.141 1 91.25 449 ASN B CA 1
ATOM 8427 C C . ASN B 1 449 ? 4.215 -33.375 -19.172 1 91.25 449 ASN B C 1
ATOM 8429 O O . ASN B 1 449 ? 5.035 -34.281 -18.969 1 91.25 449 ASN B O 1
ATOM 8433 N N . THR B 1 450 ? 4.305 -32.219 -18.672 1 89.75 450 THR B N 1
ATOM 8434 C CA . THR B 1 450 ? 5.375 -31.938 -17.719 1 89.75 450 THR B CA 1
ATOM 8435 C C . THR B 1 450 ? 5.156 -32.688 -16.406 1 89.75 450 THR B C 1
ATOM 8437 O O . THR B 1 450 ? 6.102 -33.219 -15.836 1 89.75 450 THR B O 1
ATOM 8440 N N . HIS B 1 451 ? 3.967 -32.719 -15.961 1 91.44 451 HIS B N 1
ATOM 8441 C CA . HIS B 1 451 ? 3.623 -33.344 -14.688 1 91.44 451 HIS B CA 1
ATOM 8442 C C . HIS B 1 451 ? 3.914 -34.844 -14.719 1 91.44 451 HIS B C 1
ATOM 8444 O O . HIS B 1 451 ? 4.367 -35.406 -13.719 1 91.44 451 HIS B O 1
ATOM 8450 N N . PHE B 1 452 ? 3.648 -35.469 -15.734 1 89.31 452 PHE B N 1
ATOM 8451 C CA . PHE B 1 452 ? 3.805 -36.938 -15.805 1 89.31 452 PHE B CA 1
ATOM 8452 C C . PHE B 1 452 ? 5.109 -37.281 -16.5 1 89.31 452 PHE B C 1
ATOM 8454 O O . PHE B 1 452 ? 5.34 -38.469 -16.828 1 89.31 452 PHE B O 1
ATOM 8461 N N . SER B 1 453 ? 6.004 -36.312 -16.656 1 84.94 453 SER B N 1
ATOM 8462 C CA . SER B 1 453 ? 7.324 -36.562 -17.234 1 84.94 453 SER B CA 1
ATOM 8463 C C . SER B 1 453 ? 8.383 -36.688 -16.141 1 84.94 453 SER B C 1
ATOM 8465 O O . SER B 1 453 ? 8.102 -36.469 -14.969 1 84.94 453 SER B O 1
ATOM 8467 N N . SER B 1 454 ? 9.609 -37.031 -16.609 1 78.38 454 SER B N 1
ATOM 8468 C CA . SER B 1 454 ? 10.742 -37.156 -15.695 1 78.38 454 SER B CA 1
ATOM 8469 C C . SER B 1 454 ? 11.234 -35.781 -15.227 1 78.38 454 SER B C 1
ATOM 8471 O O . SER B 1 454 ? 11.984 -35.688 -14.25 1 78.38 454 SER B O 1
ATOM 8473 N N . LEU B 1 455 ? 10.672 -34.781 -15.797 1 72.88 455 LEU B N 1
ATOM 8474 C CA . LEU B 1 455 ? 11.07 -33.438 -15.453 1 72.88 455 LEU B CA 1
ATOM 8475 C C . LEU B 1 455 ? 10.25 -32.906 -14.289 1 72.88 455 LEU B C 1
ATOM 8477 O O . LEU B 1 455 ? 10.539 -31.828 -13.758 1 72.88 455 LEU B O 1
ATOM 8481 N N . HIS B 1 456 ? 9.344 -33.688 -13.898 1 80.69 456 HIS B N 1
ATOM 8482 C CA . HIS B 1 456 ? 8.391 -33.219 -12.906 1 80.69 456 HIS B CA 1
ATOM 8483 C C . HIS B 1 456 ? 9.078 -32.906 -11.586 1 80.69 456 HIS B C 1
ATOM 8485 O O . HIS B 1 456 ? 9.898 -33.688 -11.102 1 80.69 456 HIS B O 1
ATOM 8491 N N . GLN B 1 457 ? 8.844 -31.688 -11.188 1 79.38 457 GLN B N 1
ATOM 8492 C CA . GLN B 1 457 ? 9.273 -31.266 -9.859 1 79.38 457 GLN B CA 1
ATOM 8493 C C . GLN B 1 457 ? 8.094 -30.75 -9.039 1 79.38 457 GLN B C 1
ATOM 8495 O O . GLN B 1 457 ? 7.195 -30.094 -9.578 1 79.38 457 GLN B O 1
ATOM 8500 N N . GLU B 1 458 ? 8.125 -31.016 -7.758 1 82.94 458 GLU B N 1
ATOM 8501 C CA . GLU B 1 458 ? 7.051 -30.578 -6.871 1 82.94 458 GLU B CA 1
ATOM 8502 C C . GLU B 1 458 ? 6.992 -29.047 -6.785 1 82.94 458 GLU B C 1
ATOM 8504 O O . GLU B 1 458 ? 5.961 -28.484 -6.418 1 82.94 458 GLU B O 1
ATOM 8509 N N . LEU B 1 459 ? 7.98 -28.438 -7.195 1 87.81 459 LEU B N 1
ATOM 8510 C CA . LEU B 1 459 ? 8.094 -26.984 -7.078 1 87.81 459 LEU B CA 1
ATOM 8511 C C . LEU B 1 459 ? 7.16 -26.281 -8.062 1 87.81 459 LEU B C 1
ATOM 8513 O O . LEU B 1 459 ? 6.906 -25.094 -7.941 1 87.81 459 LEU B O 1
ATOM 8517 N N . GLU B 1 460 ? 6.582 -27.078 -8.969 1 88.81 460 GLU B N 1
ATOM 8518 C CA . GLU B 1 460 ? 5.723 -26.484 -9.992 1 88.81 460 GLU B CA 1
ATOM 8519 C C . GLU B 1 460 ? 4.25 -26.578 -9.594 1 88.81 460 GLU B C 1
ATOM 8521 O O . GLU B 1 460 ? 3.379 -26.078 -10.312 1 88.81 460 GLU B O 1
ATOM 8526 N N . ARG B 1 461 ? 3.979 -27.094 -8.5 1 91.44 461 ARG B N 1
ATOM 8527 C CA . ARG B 1 461 ? 2.602 -27.406 -8.133 1 91.44 461 ARG B CA 1
ATOM 8528 C C . ARG B 1 461 ? 1.744 -26.141 -8.109 1 91.44 461 ARG B C 1
ATOM 8530 O O . ARG B 1 461 ? 0.595 -26.156 -8.562 1 91.44 461 ARG B O 1
ATOM 8537 N N . TYR B 1 462 ? 2.289 -25.078 -7.602 1 94.12 462 TYR B N 1
ATOM 8538 C CA . TYR B 1 462 ? 1.499 -23.859 -7.555 1 94.12 462 TYR B CA 1
ATOM 8539 C C . TYR B 1 462 ? 1.144 -23.375 -8.961 1 94.12 462 TYR B C 1
ATOM 8541 O O . TYR B 1 462 ? -0.021 -23.094 -9.25 1 94.12 462 TYR B O 1
ATOM 8549 N N . SER B 1 463 ? 2.15 -23.219 -9.758 1 93.62 463 SER B N 1
ATOM 8550 C CA . SER B 1 463 ? 1.928 -22.734 -11.117 1 93.62 463 SER B CA 1
ATOM 8551 C C . SER B 1 463 ? 0.986 -23.656 -11.883 1 93.62 463 SER B C 1
ATOM 8553 O O . SER B 1 463 ? 0.094 -23.188 -12.594 1 93.62 463 SER B O 1
ATOM 8555 N N . SER B 1 464 ? 1.162 -24.938 -11.711 1 94.5 464 SER B N 1
ATOM 8556 C CA . SER B 1 464 ? 0.314 -25.906 -12.406 1 94.5 464 SER B CA 1
ATOM 8557 C C . SER B 1 464 ? -1.152 -25.719 -12.023 1 94.5 464 SER B C 1
ATOM 8559 O O . SER B 1 464 ? -2.02 -25.656 -12.898 1 94.5 464 SER B O 1
ATOM 8561 N N . ILE B 1 465 ? -1.372 -25.562 -10.766 1 95.5 465 ILE B N 1
ATOM 8562 C CA . ILE B 1 465 ? -2.75 -25.469 -10.297 1 95.5 465 ILE B CA 1
ATOM 8563 C C . ILE B 1 465 ? -3.346 -24.125 -10.727 1 95.5 465 ILE B C 1
ATOM 8565 O O . ILE B 1 465 ? -4.5 -24.062 -11.156 1 95.5 465 ILE B O 1
ATOM 8569 N N . THR B 1 466 ? -2.6 -23.094 -10.617 1 95.88 466 THR B N 1
ATOM 8570 C CA . THR B 1 466 ? -3.086 -21.75 -10.938 1 95.88 466 THR B CA 1
ATOM 8571 C C . THR B 1 466 ? -3.449 -21.656 -12.414 1 95.88 466 THR B C 1
ATOM 8573 O O . THR B 1 466 ? -4.547 -21.219 -12.758 1 95.88 466 THR B O 1
ATOM 8576 N N . TYR B 1 467 ? -2.594 -22.125 -13.242 1 97.12 467 TYR B N 1
ATOM 8577 C CA . TYR B 1 467 ? -2.822 -21.953 -14.672 1 97.12 467 TYR B CA 1
ATOM 8578 C C . TYR B 1 467 ? -3.764 -23.016 -15.203 1 97.12 467 TYR B C 1
ATOM 8580 O O . TYR B 1 467 ? -4.504 -22.781 -16.156 1 97.12 467 TYR B O 1
ATOM 8588 N N . LEU B 1 468 ? -3.75 -24.156 -14.562 1 97 468 LEU B N 1
ATOM 8589 C CA . LEU B 1 468 ? -4.734 -25.172 -14.906 1 97 468 LEU B CA 1
ATOM 8590 C C . LEU B 1 468 ? -6.148 -24.688 -14.625 1 97 468 LEU B C 1
ATOM 8592 O O . LEU B 1 468 ? -7.059 -24.891 -15.43 1 97 468 LEU B O 1
ATOM 8596 N N . THR B 1 469 ? -6.301 -24.078 -13.508 1 96.12 469 THR B N 1
ATOM 8597 C CA . THR B 1 469 ? -7.598 -23.516 -13.156 1 96.12 469 THR B CA 1
ATOM 8598 C C . THR B 1 469 ? -8.039 -22.484 -14.195 1 96.12 469 THR B C 1
ATOM 8600 O O . THR B 1 469 ? -9.203 -22.484 -14.617 1 96.12 469 THR B O 1
ATOM 8603 N N . GLY B 1 470 ? -7.102 -21.656 -14.57 1 95.25 470 GLY B N 1
ATOM 8604 C CA . GLY B 1 470 ? -7.402 -20.672 -15.594 1 95.25 470 GLY B CA 1
ATOM 8605 C C . GLY B 1 470 ? -7.824 -21.281 -16.906 1 95.25 470 GLY B C 1
ATOM 8606 O O . GLY B 1 470 ? -8.734 -20.781 -17.578 1 95.25 470 GLY B O 1
ATOM 8607 N N . ALA B 1 471 ? -7.246 -22.359 -17.234 1 97.19 471 ALA B N 1
ATOM 8608 C CA . ALA B 1 471 ? -7.523 -23.016 -18.516 1 97.19 471 ALA B CA 1
ATOM 8609 C C . ALA B 1 471 ? -8.805 -23.844 -18.422 1 97.19 471 ALA B C 1
ATOM 8611 O O . ALA B 1 471 ? -9.492 -24.031 -19.438 1 97.19 471 ALA B O 1
ATOM 8612 N N . MET B 1 472 ? -9.188 -24.25 -17.312 1 95.06 472 MET B N 1
ATOM 8613 C CA . MET B 1 472 ? -10.359 -25.094 -17.125 1 95.06 472 MET B CA 1
ATOM 8614 C C . MET B 1 472 ? -11.648 -24.281 -17.25 1 95.06 472 MET B C 1
ATOM 8616 O O . MET B 1 472 ? -12.695 -24.812 -17.609 1 95.06 472 MET B O 1
ATOM 8620 N N . ILE B 1 473 ? -11.555 -23.031 -17 1 93.25 473 ILE B N 1
ATOM 8621 C CA . ILE B 1 473 ? -12.734 -22.188 -17.016 1 93.25 473 ILE B CA 1
ATOM 8622 C C . ILE B 1 473 ? -13.352 -22.172 -18.406 1 93.25 473 ILE B C 1
ATOM 8624 O O . ILE B 1 473 ? -14.516 -22.531 -18.578 1 93.25 473 ILE B O 1
ATOM 8628 N N . PRO B 1 474 ? -12.617 -21.828 -19.406 1 93.88 474 PRO B N 1
ATOM 8629 C CA . PRO B 1 474 ? -13.234 -21.875 -20.734 1 93.88 474 PRO B CA 1
ATOM 8630 C C . PRO B 1 474 ? -13.625 -23.281 -21.156 1 93.88 474 PRO B C 1
ATOM 8632 O O . PRO B 1 474 ? -14.633 -23.469 -21.844 1 93.88 474 PRO B O 1
ATOM 8635 N N . VAL B 1 475 ? -12.898 -24.281 -20.781 1 95 475 VAL B N 1
ATOM 8636 C CA . VAL B 1 475 ? -13.211 -25.656 -21.109 1 95 475 VAL B CA 1
ATOM 8637 C C . VAL B 1 475 ? -14.555 -26.047 -20.5 1 95 475 VAL B C 1
ATOM 8639 O O . VAL B 1 475 ? -15.414 -26.625 -21.188 1 95 475 VAL B O 1
ATOM 8642 N N . ALA B 1 476 ? -14.734 -25.703 -19.312 1 92.94 476 ALA B N 1
ATOM 8643 C CA . ALA B 1 476 ? -16 -25.969 -18.641 1 92.94 476 ALA B CA 1
ATOM 8644 C C . ALA B 1 476 ? -17.156 -25.234 -19.312 1 92.94 476 ALA B C 1
ATOM 8646 O O . ALA B 1 476 ? -18.25 -25.781 -19.469 1 92.94 476 ALA B O 1
ATOM 8647 N N . CYS B 1 477 ? -16.906 -24.016 -19.672 1 91.38 477 CYS B N 1
ATOM 8648 C CA . CYS B 1 477 ? -17.938 -23.219 -20.312 1 91.38 477 CYS B CA 1
ATOM 8649 C C . CYS B 1 477 ? -18.359 -23.859 -21.641 1 91.38 477 CYS B C 1
ATOM 8651 O O . CYS B 1 477 ? -19.547 -23.891 -21.953 1 91.38 477 CYS B O 1
ATOM 8653 N N . ILE B 1 478 ? -17.453 -24.359 -22.422 1 91.56 478 ILE B N 1
ATOM 8654 C CA . ILE B 1 478 ? -17.734 -24.984 -23.719 1 91.56 478 ILE B CA 1
ATOM 8655 C C . ILE B 1 478 ? -18.578 -26.234 -23.516 1 91.56 478 ILE B C 1
ATOM 8657 O O . ILE B 1 478 ? -19.531 -26.484 -24.266 1 91.56 478 ILE B O 1
ATOM 8661 N N . ILE B 1 479 ? -18.297 -26.969 -22.484 1 90.06 479 ILE B N 1
ATOM 8662 C CA . ILE B 1 479 ? -19 -28.219 -22.219 1 90.06 479 ILE B CA 1
ATOM 8663 C C . ILE B 1 479 ? -20.422 -27.906 -21.719 1 90.06 479 ILE B C 1
ATOM 8665 O O . ILE B 1 479 ? -21.375 -28.562 -22.125 1 90.06 479 ILE B O 1
ATOM 8669 N N . LEU B 1 480 ? -20.625 -26.906 -20.891 1 86.5 480 LEU B N 1
ATOM 8670 C CA . LEU B 1 480 ? -21.891 -26.641 -20.203 1 86.5 480 LEU B CA 1
ATOM 8671 C C . LEU B 1 480 ? -22.844 -25.844 -21.109 1 86.5 480 LEU B C 1
ATOM 8673 O O . LEU B 1 480 ? -24.047 -26.062 -21.094 1 86.5 480 LEU B O 1
ATOM 8677 N N . LYS B 1 481 ? -22.453 -24.766 -21.609 1 79.31 481 LYS B N 1
ATOM 8678 C CA . LYS B 1 481 ? -23.359 -23.875 -22.344 1 79.31 481 LYS B CA 1
ATOM 8679 C C . LYS B 1 481 ? -23.734 -24.453 -23.703 1 79.31 481 LYS B C 1
ATOM 8681 O O . LYS B 1 481 ? -24.703 -24.016 -24.328 1 79.31 481 LYS B O 1
ATOM 8686 N N . GLY B 1 482 ? -23.562 -25.453 -23.953 1 63.5 482 GLY B N 1
ATOM 8687 C CA . GLY B 1 482 ? -24.125 -26.109 -25.125 1 63.5 482 GLY B CA 1
ATOM 8688 C C . GLY B 1 482 ? -23.922 -25.312 -26.406 1 63.5 482 GLY B C 1
ATOM 8689 O O . GLY B 1 482 ? -23.469 -24.172 -26.359 1 63.5 482 GLY B O 1
ATOM 8690 N N . GLY B 1 483 ? -23.672 -25.688 -27.641 1 56.22 483 GLY B N 1
ATOM 8691 C CA . GLY B 1 483 ? -23.703 -25.125 -28.984 1 56.22 483 GLY B CA 1
ATOM 8692 C C . GLY B 1 483 ? -22.547 -25.609 -29.844 1 56.22 483 GLY B C 1
ATOM 8693 O O . GLY B 1 483 ? -22.531 -25.344 -31.062 1 56.22 483 GLY B O 1
ATOM 8694 N N . PRO B 1 484 ? -21.453 -25.391 -29.25 1 55.66 484 PRO B N 1
ATOM 8695 C CA . PRO B 1 484 ? -20.438 -25.484 -30.297 1 55.66 484 PRO B CA 1
ATOM 8696 C C . PRO B 1 484 ? -20.547 -26.75 -31.125 1 55.66 484 PRO B C 1
ATOM 8698 O O . PRO B 1 484 ? -21.156 -27.734 -30.688 1 55.66 484 PRO B O 1
ATOM 8701 N N . GLN B 1 485 ? -20.109 -26.547 -32.281 1 64.19 485 GLN B N 1
ATOM 8702 C CA . GLN B 1 485 ? -20 -27.672 -33.219 1 64.19 485 GLN B CA 1
ATOM 8703 C C . GLN B 1 485 ? -19.453 -28.906 -32.531 1 64.19 485 GLN B C 1
ATOM 8705 O O . GLN B 1 485 ? -18.641 -28.812 -31.609 1 64.19 485 GLN B O 1
ATOM 8710 N N . ASN B 1 486 ? -20.094 -29.969 -32.562 1 64.94 486 ASN B N 1
ATOM 8711 C CA . ASN B 1 486 ? -19.844 -31.281 -31.969 1 64.94 486 ASN B CA 1
ATOM 8712 C C . ASN B 1 486 ? -18.344 -31.547 -31.812 1 64.94 486 ASN B C 1
ATOM 8714 O O . ASN B 1 486 ? -17.906 -32.094 -30.797 1 64.94 486 ASN B O 1
ATOM 8718 N N . ASN B 1 487 ? -17.547 -30.922 -32.625 1 80.44 487 ASN B N 1
ATOM 8719 C CA . ASN B 1 487 ? -16.125 -31.234 -32.594 1 80.44 487 ASN B CA 1
ATOM 8720 C C . ASN B 1 487 ? -15.422 -30.484 -31.453 1 80.44 487 ASN B C 1
ATOM 8722 O O . ASN B 1 487 ? -14.562 -31.047 -30.766 1 80.44 487 ASN B O 1
ATOM 8726 N N . LEU B 1 488 ? -15.859 -29.312 -31.125 1 87.56 488 LEU B N 1
ATOM 8727 C CA . LEU B 1 488 ? -15.227 -28.531 -30.062 1 87.56 488 LEU B CA 1
ATOM 8728 C C . LEU B 1 488 ? -15.531 -29.125 -28.688 1 87.56 488 LEU B C 1
ATOM 8730 O O . LEU B 1 488 ? -14.672 -29.125 -27.812 1 87.56 488 LEU B O 1
ATOM 8734 N N . ARG B 1 489 ? -16.625 -29.594 -28.609 1 89.19 489 ARG B N 1
ATOM 8735 C CA . ARG B 1 489 ? -17.062 -30.141 -27.328 1 89.19 489 ARG B CA 1
ATOM 8736 C C . ARG B 1 489 ? -16.297 -31.422 -27 1 89.19 489 ARG B C 1
ATOM 8738 O O . ARG B 1 489 ? -15.914 -31.641 -25.844 1 89.19 489 ARG B O 1
ATOM 8745 N N . GLU B 1 490 ? -16.078 -32.25 -27.984 1 90.31 490 GLU B N 1
ATOM 8746 C CA . GLU B 1 490 ? -15.328 -33.5 -27.766 1 90.31 490 GLU B CA 1
ATOM 8747 C C . GLU B 1 490 ? -13.891 -33.219 -27.359 1 90.31 490 GLU B C 1
ATOM 8749 O O . GLU B 1 490 ? -13.352 -33.844 -26.453 1 90.31 490 GLU B O 1
ATOM 8754 N N . ASP B 1 491 ? -13.359 -32.281 -28.016 1 93.19 491 ASP B N 1
ATOM 8755 C CA . ASP B 1 491 ? -12.008 -31.859 -27.656 1 93.19 491 ASP B CA 1
ATOM 8756 C C . ASP B 1 491 ? -11.961 -31.312 -26.234 1 93.19 491 ASP B C 1
ATOM 8758 O O . ASP B 1 491 ? -11.023 -31.578 -25.484 1 93.19 491 ASP B O 1
ATOM 8762 N N . ALA B 1 492 ? -12.961 -30.547 -25.922 1 95.12 492 ALA B N 1
ATOM 8763 C CA . ALA B 1 492 ? -13.039 -29.953 -24.594 1 95.12 492 ALA B CA 1
ATOM 8764 C C . ALA B 1 492 ? -13.164 -31.031 -23.516 1 95.12 492 ALA B C 1
ATOM 8766 O O . ALA B 1 492 ? -12.57 -30.906 -22.453 1 95.12 492 ALA B O 1
ATOM 8767 N N . ILE B 1 493 ? -13.945 -32 -23.781 1 94.5 493 ILE B N 1
ATOM 8768 C CA . ILE B 1 493 ? -14.156 -33.094 -22.828 1 94.5 493 ILE B CA 1
ATOM 8769 C C . ILE B 1 493 ? -12.844 -33.844 -22.594 1 94.5 493 ILE B C 1
ATOM 8771 O O . ILE B 1 493 ? -12.484 -34.125 -21.453 1 94.5 493 ILE B O 1
ATOM 8775 N N . SER B 1 494 ? -12.117 -34.125 -23.656 1 95.44 494 SER B N 1
ATOM 8776 C CA . SER B 1 494 ? -10.828 -34.781 -23.547 1 95.44 494 SER B CA 1
ATOM 8777 C C . SER B 1 494 ? -9.852 -33.969 -22.703 1 95.44 494 SER B C 1
ATOM 8779 O O . SER B 1 494 ? -9.133 -34.5 -21.875 1 95.44 494 SER B O 1
ATOM 8781 N N . LEU B 1 495 ? -9.844 -32.719 -22.922 1 96.56 495 LEU B N 1
ATOM 8782 C CA . LEU B 1 495 ? -8.961 -31.828 -22.188 1 96.56 495 LEU B CA 1
ATOM 8783 C C . LEU B 1 495 ? -9.367 -31.766 -20.719 1 96.56 495 LEU B C 1
ATOM 8785 O O . LEU B 1 495 ? -8.5 -31.719 -19.828 1 96.56 495 LEU B O 1
ATOM 8789 N N . TYR B 1 496 ? -10.664 -31.719 -20.531 1 96.12 496 TYR B N 1
ATOM 8790 C CA . TYR B 1 496 ? -11.188 -31.703 -19.172 1 96.12 496 TYR B CA 1
ATOM 8791 C C . TYR B 1 496 ? -10.688 -32.906 -18.391 1 96.12 496 TYR B C 1
ATOM 8793 O O . TYR B 1 496 ? -10.258 -32.781 -17.25 1 96.12 496 TYR B O 1
ATOM 8801 N N . GLN B 1 497 ? -10.703 -34.031 -18.984 1 95.94 497 GLN B N 1
ATOM 8802 C CA . GLN B 1 497 ? -10.281 -35.25 -18.312 1 95.94 497 GLN B CA 1
ATOM 8803 C C . GLN B 1 497 ? -8.797 -35.219 -17.969 1 95.94 497 GLN B C 1
ATOM 8805 O O . GLN B 1 497 ? -8.398 -35.625 -16.875 1 95.94 497 GLN B O 1
ATOM 8810 N N . LYS B 1 498 ? -8.031 -34.75 -18.844 1 96.44 498 LYS B N 1
ATOM 8811 C CA . LYS B 1 498 ? -6.602 -34.625 -18.594 1 96.44 498 LYS B CA 1
ATOM 8812 C C . LYS B 1 498 ? -6.316 -33.625 -17.484 1 96.44 498 LYS B C 1
ATOM 8814 O O . LYS B 1 498 ? -5.453 -33.844 -16.625 1 96.44 498 LYS B O 1
ATOM 8819 N N . ALA B 1 499 ? -7.016 -32.531 -17.531 1 96.94 499 ALA B N 1
ATOM 8820 C CA . ALA B 1 499 ? -6.859 -31.516 -16.484 1 96.94 499 ALA B CA 1
ATOM 8821 C C . ALA B 1 499 ? -7.223 -32.094 -15.125 1 96.94 499 ALA B C 1
ATOM 8823 O O . ALA B 1 499 ? -6.508 -31.859 -14.141 1 96.94 499 ALA B O 1
ATOM 8824 N N . MET B 1 500 ? -8.281 -32.812 -15.078 1 95.62 500 MET B N 1
ATOM 8825 C CA . MET B 1 500 ? -8.766 -33.375 -13.82 1 95.62 500 MET B CA 1
ATOM 8826 C C . MET B 1 500 ? -7.789 -34.406 -13.281 1 95.62 500 MET B C 1
ATOM 8828 O O . MET B 1 500 ? -7.621 -34.531 -12.07 1 95.62 500 MET B O 1
ATOM 8832 N N . MET B 1 501 ? -7.156 -35.125 -14.172 1 95.56 501 MET B N 1
ATOM 8833 C CA . MET B 1 501 ? -6.156 -36.094 -13.75 1 95.56 501 MET B CA 1
ATOM 8834 C C . MET B 1 501 ? -5.008 -35.406 -13.016 1 95.56 501 MET B C 1
ATOM 8836 O O . MET B 1 501 ? -4.57 -35.875 -11.969 1 95.56 501 MET B O 1
ATOM 8840 N N . VAL B 1 502 ? -4.555 -34.344 -13.555 1 95.31 502 VAL B N 1
ATOM 8841 C CA . VAL B 1 502 ? -3.463 -33.594 -12.93 1 95.31 502 VAL B CA 1
ATOM 8842 C C . VAL B 1 502 ? -3.928 -33 -11.602 1 95.31 502 VAL B C 1
ATOM 8844 O O . VAL B 1 502 ? -3.219 -33.094 -10.594 1 95.31 502 VAL B O 1
ATOM 8847 N N . PHE B 1 503 ? -5.117 -32.438 -11.594 1 94.38 503 PHE B N 1
ATOM 8848 C CA . PHE B 1 503 ? -5.672 -31.828 -10.391 1 94.38 503 PHE B CA 1
ATOM 8849 C C . PHE B 1 503 ? -5.762 -32.844 -9.258 1 94.38 503 PHE B C 1
ATOM 8851 O O . PHE B 1 503 ? -5.363 -32.531 -8.125 1 94.38 503 PHE B O 1
ATOM 8858 N N . GLN B 1 504 ? -6.207 -33.938 -9.57 1 91.25 504 GLN B N 1
ATOM 8859 C CA . GLN B 1 504 ? -6.422 -34.969 -8.562 1 91.25 504 GLN B CA 1
ATOM 8860 C C . GLN B 1 504 ? -5.094 -35.5 -8.031 1 91.25 504 GLN B C 1
ATOM 8862 O O . GLN B 1 504 ? -4.957 -35.75 -6.828 1 91.25 504 GLN B O 1
ATOM 8867 N N . ASP B 1 505 ? -4.191 -35.625 -8.906 1 93.12 505 ASP B N 1
ATOM 8868 C CA . ASP B 1 505 ? -2.879 -36.094 -8.484 1 93.12 505 ASP B CA 1
ATOM 8869 C C . ASP B 1 505 ? -2.219 -35.094 -7.527 1 93.12 505 ASP B C 1
ATOM 8871 O O . ASP B 1 505 ? -1.658 -35.5 -6.504 1 93.12 505 ASP B O 1
ATOM 8875 N N . ILE B 1 506 ? -2.312 -33.844 -7.828 1 93.75 506 ILE B N 1
ATOM 8876 C CA . ILE B 1 506 ? -1.656 -32.812 -7.027 1 93.75 506 ILE B CA 1
ATOM 8877 C C . ILE B 1 506 ? -2.439 -32.594 -5.734 1 93.75 506 ILE B C 1
ATOM 8879 O O . ILE B 1 506 ? -1.854 -32.281 -4.688 1 93.75 506 ILE B O 1
ATOM 8883 N N . SER B 1 507 ? -3.754 -32.75 -5.762 1 91.44 507 SER B N 1
ATOM 8884 C CA . SER B 1 507 ? -4.625 -32.438 -4.633 1 91.44 507 SER B CA 1
ATOM 8885 C C . SER B 1 507 ? -4.375 -33.406 -3.469 1 91.44 507 SER B C 1
ATOM 8887 O O . SER B 1 507 ? -4.68 -33.094 -2.318 1 91.44 507 SER B O 1
ATOM 8889 N N . SER B 1 508 ? -3.807 -34.5 -3.744 1 86.81 508 SER B N 1
ATOM 8890 C CA . SER B 1 508 ? -3.525 -35.469 -2.688 1 86.81 508 SER B CA 1
ATOM 8891 C C . SER B 1 508 ? -2.51 -34.906 -1.691 1 86.81 508 SER B C 1
ATOM 8893 O O . SER B 1 508 ? -2.539 -35.25 -0.509 1 86.81 508 SER B O 1
ATOM 8895 N N . GLY B 1 509 ? -1.674 -34.031 -2.18 1 87.62 509 GLY B N 1
ATOM 8896 C CA . GLY B 1 509 ? -0.613 -33.594 -1.285 1 87.62 509 GLY B CA 1
ATOM 8897 C C . GLY B 1 509 ? -0.47 -32.062 -1.224 1 87.62 509 GLY B C 1
ATOM 8898 O O . GLY B 1 509 ? 0.448 -31.562 -0.581 1 87.62 509 GLY B O 1
ATOM 8899 N N . PHE B 1 510 ? -1.324 -31.375 -1.843 1 90.94 510 PHE B N 1
ATOM 8900 C CA . PHE B 1 510 ? -1.151 -29.938 -1.935 1 90.94 510 PHE B CA 1
ATOM 8901 C C . PHE B 1 510 ? -2.447 -29.203 -1.589 1 90.94 510 PHE B C 1
ATOM 8903 O O . PHE B 1 510 ? -3.453 -29.359 -2.285 1 90.94 510 PHE B O 1
ATOM 8910 N N . ALA B 1 511 ? -2.445 -28.406 -0.565 1 85.38 511 ALA B N 1
ATOM 8911 C CA . ALA B 1 511 ? -3.629 -27.781 0.017 1 85.38 511 ALA B CA 1
ATOM 8912 C C . ALA B 1 511 ? -4.32 -26.875 -0.995 1 85.38 511 ALA B C 1
ATOM 8914 O O . ALA B 1 511 ? -5.555 -26.812 -1.042 1 85.38 511 ALA B O 1
ATOM 8915 N N . LEU B 1 512 ? -3.602 -26.156 -1.783 1 89.88 512 LEU B N 1
ATOM 8916 C CA . LEU B 1 512 ? -4.184 -25.234 -2.758 1 89.88 512 LEU B CA 1
ATOM 8917 C C . LEU B 1 512 ? -5.023 -25.984 -3.783 1 89.88 512 LEU B C 1
ATOM 8919 O O . LEU B 1 512 ? -6.098 -25.531 -4.172 1 89.88 512 LEU B O 1
ATOM 8923 N N . ALA B 1 513 ? -4.484 -27.094 -4.211 1 92.62 513 ALA B N 1
ATOM 8924 C CA . ALA B 1 513 ? -5.215 -27.906 -5.172 1 92.62 513 ALA B CA 1
ATOM 8925 C C . ALA B 1 513 ? -6.535 -28.391 -4.582 1 92.62 513 ALA B C 1
ATOM 8927 O O . ALA B 1 513 ? -7.566 -28.375 -5.254 1 92.62 513 ALA B O 1
ATOM 8928 N N . ARG B 1 514 ? -6.516 -28.75 -3.371 1 89.62 514 ARG B N 1
ATOM 8929 C CA . ARG B 1 514 ? -7.73 -29.203 -2.693 1 89.62 514 ARG B CA 1
ATOM 8930 C C . ARG B 1 514 ? -8.734 -28.062 -2.561 1 89.62 514 ARG B C 1
ATOM 8932 O O . ARG B 1 514 ? -9.93 -28.25 -2.797 1 89.62 514 ARG B O 1
ATOM 8939 N N . ALA B 1 515 ? -8.242 -26.969 -2.211 1 86.44 515 ALA B N 1
ATOM 8940 C CA . ALA B 1 515 ? -9.109 -25.797 -2.068 1 86.44 515 ALA B CA 1
ATOM 8941 C C . ALA B 1 515 ? -9.758 -25.422 -3.398 1 86.44 515 ALA B C 1
ATOM 8943 O O . ALA B 1 515 ? -10.945 -25.094 -3.447 1 86.44 515 ALA B O 1
ATOM 8944 N N . MET B 1 516 ? -9 -25.531 -4.398 1 90 516 MET B N 1
ATOM 8945 C CA . MET B 1 516 ? -9.516 -25.156 -5.715 1 90 516 MET B CA 1
ATOM 8946 C C . MET B 1 516 ? -10.555 -26.172 -6.191 1 90 516 MET B C 1
ATOM 8948 O O . MET B 1 516 ? -11.562 -25.797 -6.789 1 90 516 MET B O 1
ATOM 8952 N N . LEU B 1 517 ? -10.305 -27.391 -5.891 1 89.12 517 LEU B N 1
ATOM 8953 C CA . LEU B 1 517 ? -11.273 -28.422 -6.262 1 89.12 517 LEU B CA 1
ATOM 8954 C C . LEU B 1 517 ? -12.586 -28.234 -5.512 1 89.12 517 LEU B C 1
ATOM 8956 O O . LEU B 1 517 ? -13.664 -28.438 -6.074 1 89.12 517 LEU B O 1
ATOM 8960 N N . LYS B 1 518 ? -12.461 -27.828 -4.359 1 85.75 518 LYS B N 1
ATOM 8961 C CA . LYS B 1 518 ? -13.664 -27.562 -3.568 1 85.75 518 LYS B CA 1
ATOM 8962 C C . LYS B 1 518 ? -14.461 -26.406 -4.152 1 85.75 518 LYS B C 1
ATOM 8964 O O . LYS B 1 518 ? -15.695 -26.453 -4.191 1 85.75 518 LYS B O 1
ATOM 8969 N N . ARG B 1 519 ? -13.789 -25.5 -4.59 1 87.06 519 ARG B N 1
ATOM 8970 C CA . ARG B 1 519 ? -14.461 -24.344 -5.188 1 87.06 519 ARG B CA 1
ATOM 8971 C C . ARG B 1 519 ? -15.094 -24.719 -6.523 1 87.06 519 ARG B C 1
ATOM 8973 O O . ARG B 1 519 ? -16.156 -24.188 -6.879 1 87.06 519 ARG B O 1
ATOM 8980 N N . LEU B 1 520 ? -14.453 -25.641 -7.188 1 90.31 520 LEU B N 1
ATOM 8981 C CA . LEU B 1 520 ? -14.906 -26.031 -8.516 1 90.31 520 LEU B CA 1
ATOM 8982 C C . LEU B 1 520 ? -15.922 -27.172 -8.422 1 90.31 520 LEU B C 1
ATOM 8984 O O . LEU B 1 520 ? -16.422 -27.641 -9.445 1 90.31 520 LEU B O 1
ATOM 8988 N N . ARG B 1 521 ? -16.266 -27.531 -7.301 1 89 521 ARG B N 1
ATOM 8989 C CA . ARG B 1 521 ? -17.031 -28.766 -7.086 1 89 521 ARG B CA 1
ATOM 8990 C C . ARG B 1 521 ? -18.312 -28.75 -7.898 1 89 521 ARG B C 1
ATOM 8992 O O . ARG B 1 521 ? -18.625 -29.719 -8.586 1 89 521 ARG B O 1
ATOM 8999 N N . ARG B 1 522 ? -19.031 -27.656 -7.863 1 90 522 ARG B N 1
ATOM 9000 C CA . ARG B 1 522 ? -20.328 -27.609 -8.547 1 90 522 ARG B CA 1
ATOM 9001 C C . ARG B 1 522 ? -20.141 -27.562 -10.062 1 90 522 ARG B C 1
ATOM 9003 O O . ARG B 1 522 ? -20.906 -28.156 -10.812 1 90 522 ARG B O 1
ATOM 9010 N N . ILE B 1 523 ? -19.172 -26.922 -10.438 1 90.12 523 ILE B N 1
ATOM 9011 C CA . ILE B 1 523 ? -18.875 -26.828 -11.859 1 90.12 523 ILE B CA 1
ATOM 9012 C C . ILE B 1 523 ? -18.453 -28.203 -12.383 1 90.12 523 ILE B C 1
ATOM 9014 O O . ILE B 1 523 ? -18.922 -28.656 -13.43 1 90.12 523 ILE B O 1
ATOM 9018 N N . VAL B 1 524 ? -17.594 -28.828 -11.625 1 91.56 524 VAL B N 1
ATOM 9019 C CA . VAL B 1 524 ? -17.094 -30.156 -11.992 1 91.56 524 VAL B CA 1
ATOM 9020 C C . VAL B 1 524 ? -18.266 -31.141 -12.047 1 91.56 524 VAL B C 1
ATOM 9022 O O . VAL B 1 524 ? -18.375 -31.938 -12.977 1 91.56 524 VAL B O 1
ATOM 9025 N N . SER B 1 525 ? -19.141 -31.016 -11.102 1 90.38 525 SER B N 1
ATOM 9026 C CA . SER B 1 525 ? -20.312 -31.891 -11.07 1 90.38 525 SER B CA 1
ATOM 9027 C C . SER B 1 525 ? -21.203 -31.656 -12.281 1 90.38 525 SER B C 1
ATOM 9029 O O . SER B 1 525 ? -21.703 -32.594 -12.883 1 90.38 525 SER B O 1
ATOM 9031 N N . ALA B 1 526 ? -21.391 -30.406 -12.555 1 90.38 526 ALA B N 1
ATOM 9032 C CA . ALA B 1 526 ? -22.219 -30.062 -13.703 1 90.38 526 ALA B CA 1
ATOM 9033 C C . ALA B 1 526 ? -21.609 -30.547 -15.008 1 90.38 526 ALA B C 1
ATOM 9035 O O . ALA B 1 526 ? -22.312 -31.016 -15.898 1 90.38 526 ALA B O 1
ATOM 9036 N N . VAL B 1 527 ? -20.375 -30.469 -15.102 1 91.75 527 VAL B N 1
ATOM 9037 C CA . VAL B 1 527 ? -19.656 -30.906 -16.297 1 91.75 527 VAL B CA 1
ATOM 9038 C C . VAL B 1 527 ? -19.766 -32.406 -16.438 1 91.75 527 VAL B C 1
ATOM 9040 O O . VAL B 1 527 ? -20.047 -32.938 -17.516 1 91.75 527 VAL B O 1
ATOM 9043 N N . GLU B 1 528 ? -19.609 -33.125 -15.391 1 90.75 528 GLU B N 1
ATOM 9044 C CA . GLU B 1 528 ? -19.672 -34.562 -15.422 1 90.75 528 GLU B CA 1
ATOM 9045 C C . GLU B 1 528 ? -21.094 -35.062 -15.758 1 90.75 528 GLU B C 1
ATOM 9047 O O . GLU B 1 528 ? -21.266 -36 -16.5 1 90.75 528 GLU B O 1
ATOM 9052 N N . LEU B 1 529 ? -22.031 -34.312 -15.258 1 87.69 529 LEU B N 1
ATOM 9053 C CA . LEU B 1 529 ? -23.406 -34.625 -15.578 1 87.69 529 LEU B CA 1
ATOM 9054 C C . LEU B 1 529 ? -23.688 -34.406 -17.062 1 87.69 529 LEU B C 1
ATOM 9056 O O . LEU B 1 529 ? -24.406 -35.188 -17.688 1 87.69 529 LEU B O 1
ATOM 9060 N N . ASN B 1 530 ? -23.219 -33.344 -17.5 1 86.75 530 ASN B N 1
ATOM 9061 C CA . ASN B 1 530 ? -23.391 -33.031 -18.922 1 86.75 530 ASN B CA 1
ATOM 9062 C C . ASN B 1 530 ? -22.719 -34.062 -19.812 1 86.75 530 ASN B C 1
ATOM 9064 O O . ASN B 1 530 ? -23.234 -34.406 -20.875 1 86.75 530 ASN B O 1
ATOM 9068 N N . ILE B 1 531 ? -21.594 -34.531 -19.438 1 87.25 531 ILE B N 1
ATOM 9069 C CA . ILE B 1 531 ? -20.844 -35.531 -20.203 1 87.25 531 ILE B CA 1
ATOM 9070 C C . ILE B 1 531 ? -21.594 -36.875 -20.188 1 87.25 531 ILE B C 1
ATOM 9072 O O . ILE B 1 531 ? -21.734 -37.5 -21.234 1 87.25 531 ILE B O 1
ATOM 9076 N N . ARG B 1 532 ? -22.203 -37.219 -19.078 1 85.31 532 ARG B N 1
ATOM 9077 C CA . ARG B 1 532 ? -22.938 -38.469 -18.938 1 85.31 532 ARG B CA 1
ATOM 9078 C C . ARG B 1 532 ? -24.281 -38.406 -19.672 1 85.31 532 ARG B C 1
ATOM 9080 O O . ARG B 1 532 ? -24.719 -39.406 -20.25 1 85.31 532 ARG B O 1
ATOM 9087 N N . GLY B 1 533 ? -24.984 -37.344 -19.453 1 74.62 533 GLY B N 1
ATOM 9088 C CA . GLY B 1 533 ? -26.281 -37.188 -20.094 1 74.62 533 GLY B CA 1
ATOM 9089 C C . GLY B 1 533 ? -26.234 -37.312 -21.594 1 74.62 533 GLY B C 1
ATOM 9090 O O . GLY B 1 533 ? -27.156 -37.844 -22.219 1 74.62 533 GLY B O 1
ATOM 9091 N N . ARG B 1 534 ? -25.297 -36.969 -22.188 1 65.75 534 ARG B N 1
ATOM 9092 C CA . ARG B 1 534 ? -25.188 -37.062 -23.641 1 65.75 534 ARG B CA 1
ATOM 9093 C C . ARG B 1 534 ? -24.797 -38.469 -24.078 1 65.75 534 ARG B C 1
ATOM 9095 O O . ARG B 1 534 ? -25.203 -38.938 -25.141 1 65.75 534 ARG B O 1
ATOM 9102 N N . ASP B 1 535 ? -24.016 -39.094 -23.25 1 58.66 535 ASP B N 1
ATOM 9103 C CA . ASP B 1 535 ? -23.719 -40.5 -23.562 1 58.66 535 ASP B CA 1
ATOM 9104 C C . ASP B 1 535 ? -25 -41.344 -23.578 1 58.66 535 ASP B C 1
ATOM 9106 O O . ASP B 1 535 ? -25.141 -42.219 -24.422 1 58.66 535 ASP B O 1
ATOM 9110 N N . LYS B 1 536 ? -26.016 -40.875 -22.875 1 54.88 536 LYS B N 1
ATOM 9111 C CA . LYS B 1 536 ? -27.297 -41.594 -22.875 1 54.88 536 LYS B CA 1
ATOM 9112 C C . LYS B 1 536 ? -28.125 -41.188 -24.109 1 54.88 536 LYS B C 1
ATOM 9114 O O . LYS B 1 536 ? -28.781 -42.062 -24.703 1 54.88 536 LYS B O 1
ATOM 9119 N N . THR B 1 537 ? -28.062 -40 -24.469 1 49.75 537 THR B N 1
ATOM 9120 C CA . THR B 1 537 ? -28.844 -39.594 -25.641 1 49.75 537 THR B CA 1
ATOM 9121 C C . THR B 1 537 ? -28.203 -40.125 -26.922 1 49.75 537 THR B C 1
ATOM 9123 O O . THR B 1 537 ? -28.906 -40.469 -27.875 1 49.75 537 THR B O 1
ATOM 9126 N N . ALA B 1 538 ? -27.016 -40.281 -27.047 1 49.06 538 ALA B N 1
ATOM 9127 C CA . ALA B 1 538 ? -26.359 -40.906 -28.203 1 49.06 538 ALA B CA 1
ATOM 9128 C C . ALA B 1 538 ? -26.656 -42.375 -28.266 1 49.06 538 ALA B C 1
ATOM 9130 O O . ALA B 1 538 ? -26.812 -42.969 -29.344 1 49.06 538 ALA B O 1
ATOM 9131 N N . MET B 1 539 ? -26.859 -43.031 -27.203 1 45.78 539 MET B N 1
ATOM 9132 C CA . MET B 1 539 ? -27.266 -44.438 -27.203 1 45.78 539 MET B CA 1
ATOM 9133 C C . MET B 1 539 ? -28.719 -44.594 -27.656 1 45.78 539 MET B C 1
ATOM 9135 O O . MET B 1 539 ? -29.078 -45.594 -28.266 1 45.78 539 MET B O 1
ATOM 9139 N N . ALA B 1 540 ? -29.656 -43.625 -27.609 1 47.28 540 ALA B N 1
ATOM 9140 C CA . ALA B 1 540 ? -31.047 -43.75 -28.031 1 47.28 540 ALA B CA 1
ATOM 9141 C C . ALA B 1 540 ? -31.188 -43.594 -29.547 1 47.28 540 ALA B C 1
ATOM 9143 O O . ALA B 1 540 ? -32.062 -44.188 -30.156 1 47.28 540 ALA B O 1
ATOM 9144 N N . SER B 1 541 ? -30.5 -42.812 -30.25 1 40.38 541 SER B N 1
ATOM 9145 C CA . SER B 1 541 ? -30.656 -42.656 -31.703 1 40.38 541 SER B CA 1
ATOM 9146 C C . SER B 1 541 ? -30.125 -43.844 -32.438 1 40.38 541 SER B C 1
ATOM 9148 O O . SER B 1 541 ? -30.391 -44 -33.656 1 40.38 541 SER B O 1
ATOM 9150 N N . HIS B 1 542 ? -29.188 -44.688 -32.062 1 34.25 542 HIS B N 1
ATOM 9151 C CA . HIS B 1 542 ? -28.688 -45.844 -32.781 1 34.25 542 HIS B CA 1
ATOM 9152 C C . HIS B 1 542 ? -29.594 -47.062 -32.531 1 34.25 542 HIS B C 1
ATOM 9154 O O . HIS B 1 542 ? -29.312 -48.156 -33.031 1 34.25 542 HIS B O 1
ATOM 9160 N N . THR B 1 543 ? -30.672 -47.219 -31.812 1 35.88 543 THR B N 1
ATOM 9161 C CA . THR B 1 543 ? -31.406 -48.469 -31.641 1 35.88 543 THR B CA 1
ATOM 9162 C C . THR B 1 543 ? -32.219 -48.781 -32.875 1 35.88 543 THR B C 1
ATOM 9164 O O . THR B 1 543 ? -33 -49.719 -32.906 1 35.88 543 THR B O 1
ATOM 9167 N N . SER B 1 544 ? -32.469 -48.188 -34.031 1 34.28 544 SER B N 1
ATOM 9168 C CA . SER B 1 544 ? -33.188 -48.906 -35.062 1 34.28 544 SER B CA 1
ATOM 9169 C C . SER B 1 544 ? -32.375 -50.094 -35.594 1 34.28 544 SER B C 1
ATOM 9171 O O . SER B 1 544 ? -32.844 -50.844 -36.438 1 34.28 544 SER B O 1
ATOM 9173 N N . LYS B 1 545 ? -31.25 -50.219 -36.062 1 35.16 545 LYS B N 1
ATOM 9174 C CA . LYS B 1 545 ? -30.641 -51.5 -36.469 1 35.16 545 LYS B CA 1
ATOM 9175 C C . LYS B 1 545 ? -30.438 -52.406 -35.281 1 35.16 545 LYS B C 1
ATOM 9177 O O . LYS B 1 545 ? -29.672 -52.094 -34.375 1 35.16 545 LYS B O 1
ATOM 9182 N N . THR B 1 546 ? -31.406 -53.438 -34.875 1 26.64 546 THR B N 1
ATOM 9183 C CA . THR B 1 546 ? -31.688 -54.312 -33.75 1 26.64 546 THR B CA 1
ATOM 9184 C C . THR B 1 546 ? -30.516 -55.281 -33.5 1 26.64 546 THR B C 1
ATOM 9186 O O . THR B 1 546 ? -30.281 -56.188 -34.281 1 26.64 546 THR B O 1
ATOM 9189 N N . PHE B 1 547 ? -29.375 -55.375 -33.469 1 23.86 547 PHE B N 1
ATOM 9190 C CA . PHE B 1 547 ? -28.891 -56.688 -33.062 1 23.86 547 PHE B CA 1
ATOM 9191 C C . PHE B 1 547 ? -29.641 -57.188 -31.828 1 23.86 547 PHE B C 1
ATOM 9193 O O . PHE B 1 547 ? -30.156 -56.406 -31.031 1 23.86 547 PHE B O 1
ATOM 9200 N N . HIS B 1 548 ? -30.219 -58.469 -31.703 1 22.75 548 HIS B N 1
ATOM 9201 C CA . HIS B 1 548 ? -30.875 -59.344 -30.75 1 22.75 548 HIS B CA 1
ATOM 9202 C C . HIS B 1 548 ? -30.25 -59.219 -29.359 1 22.75 548 HIS B C 1
ATOM 9204 O O . HIS B 1 548 ? -29.156 -59.719 -29.125 1 22.75 548 HIS B O 1
ATOM 9210 N N . VAL B 1 549 ? -30.469 -58.406 -28.766 1 20.56 549 VAL B N 1
ATOM 9211 C CA . VAL B 1 549 ? -29.828 -58.344 -27.453 1 20.56 549 VAL B CA 1
ATOM 9212 C C . VAL B 1 549 ? -30.484 -59.375 -26.531 1 20.56 549 VAL B C 1
ATOM 9214 O O . VAL B 1 549 ? -31.688 -59.344 -26.281 1 20.56 549 VAL B O 1
ATOM 9217 N N . ALA B 1 550 ? -30.047 -60.719 -26.562 1 21.19 550 ALA B N 1
ATOM 9218 C CA . ALA B 1 550 ? -30.391 -61.719 -25.578 1 21.19 550 ALA B CA 1
ATOM 9219 C C . ALA B 1 550 ? -30.766 -61.094 -24.234 1 21.19 550 ALA B C 1
ATOM 9221 O O . ALA B 1 550 ? -30.344 -59.969 -23.938 1 21.19 550 ALA B O 1
ATOM 9222 N N . ASP B 1 551 ? -31.75 -61.594 -23.422 1 20.06 551 ASP B N 1
ATOM 9223 C CA . ASP B 1 551 ? -32.438 -61.406 -22.141 1 20.06 551 ASP B CA 1
ATOM 9224 C C . ASP B 1 551 ? -31.453 -61.25 -21 1 20.06 551 ASP B C 1
ATOM 9226 O O . ASP B 1 551 ? -30.531 -62.062 -20.828 1 20.06 551 ASP B O 1
ATOM 9230 N N . MET B 1 552 ? -31.453 -60.188 -20.484 1 19.91 552 MET B N 1
ATOM 9231 C CA . MET B 1 552 ? -30.75 -59.812 -19.266 1 19.91 552 MET B CA 1
ATOM 9232 C C . MET B 1 552 ? -31.359 -60.5 -18.047 1 19.91 552 MET B C 1
ATOM 9234 O O . MET B 1 552 ? -31.984 -59.844 -17.203 1 19.91 552 MET B O 1
ATOM 9238 N N . ASP B 1 553 ? -32.094 -61.5 -18.062 1 19.64 553 ASP B N 1
ATOM 9239 C CA . ASP B 1 553 ? -32.75 -61.812 -16.812 1 19.64 553 ASP B CA 1
ATOM 9240 C C . ASP B 1 553 ? -31.781 -61.781 -15.641 1 19.64 553 ASP B C 1
ATOM 9242 O O . ASP B 1 553 ? -32.125 -61.438 -14.523 1 19.64 553 ASP B O 1
ATOM 9246 N N . THR B 1 554 ? -30.906 -62.719 -15.594 1 20.16 554 THR B N 1
ATOM 9247 C CA . THR B 1 554 ? -30.531 -63.25 -14.297 1 20.16 554 THR B CA 1
ATOM 9248 C C . THR B 1 554 ? -30.219 -62.094 -13.32 1 20.16 554 THR B C 1
ATOM 9250 O O . THR B 1 554 ? -29.922 -61 -13.734 1 20.16 554 THR B O 1
ATOM 9253 N N . ASN B 1 555 ? -29.922 -62.406 -11.875 1 17.11 555 ASN B N 1
ATOM 9254 C CA . ASN B 1 555 ? -29.766 -62.344 -10.422 1 17.11 555 ASN B CA 1
ATOM 9255 C C . ASN B 1 555 ? -28.516 -61.594 -10.016 1 17.11 555 ASN B C 1
ATOM 9257 O O . ASN B 1 555 ? -27.391 -62 -10.328 1 17.11 555 ASN B O 1
ATOM 9261 N N . MET B 1 556 ? -28.531 -60.5 -10.062 1 19.5 556 MET B N 1
ATOM 9262 C CA . MET B 1 556 ? -27.609 -59.688 -9.281 1 19.5 556 MET B CA 1
ATOM 9263 C C . MET B 1 556 ? -27.578 -60.156 -7.828 1 19.5 556 MET B C 1
ATOM 9265 O O . MET B 1 556 ? -27.891 -59.406 -6.914 1 19.5 556 MET B O 1
ATOM 9269 N N . ASP B 1 557 ? -28.047 -61.312 -7.574 1 18.11 557 ASP B N 1
ATOM 9270 C CA . ASP B 1 557 ? -27.953 -62 -6.289 1 18.11 557 ASP B CA 1
ATOM 9271 C C . ASP B 1 557 ? -26.547 -61.875 -5.703 1 18.11 557 ASP B C 1
ATOM 9273 O O . ASP B 1 557 ? -25.688 -61.188 -6.262 1 18.11 557 ASP B O 1
ATOM 9277 N N . ASN B 1 558 ? -25.938 -63.125 -5.43 1 16.5 558 ASN B N 1
ATOM 9278 C CA . ASN B 1 558 ? -25 -63.594 -4.434 1 16.5 558 ASN B CA 1
ATOM 9279 C C . ASN B 1 558 ? -23.562 -63.219 -4.777 1 16.5 558 ASN B C 1
ATOM 9281 O O . ASN B 1 558 ? -22.781 -64.062 -5.223 1 16.5 558 ASN B O 1
ATOM 9285 N N . CYS B 1 559 ? -23.375 -62.406 -5.566 1 17.86 559 CYS B N 1
ATOM 9286 C CA . CYS B 1 559 ? -21.938 -62.125 -5.551 1 17.86 559 CYS B CA 1
ATOM 9287 C C . CYS B 1 559 ? -21.438 -61.906 -4.125 1 17.86 559 CYS B C 1
ATOM 9289 O O . CYS B 1 559 ? -21.625 -60.844 -3.543 1 17.86 559 CYS B O 1
ATOM 9291 N N . LEU B 1 560 ? -21.703 -62.844 -3.283 1 18.88 560 LEU B N 1
ATOM 9292 C CA . LEU B 1 560 ? -21.281 -63.469 -2.039 1 18.88 560 LEU B CA 1
ATOM 9293 C C . LEU B 1 560 ? -19.766 -63.344 -1.844 1 18.88 560 LEU B C 1
ATOM 9295 O O . LEU B 1 560 ? -19.312 -62.875 -0.808 1 18.88 560 LEU B O 1
ATOM 9299 N N . GLU B 1 561 ? -19.109 -64.562 -1.923 1 16.17 561 GLU B N 1
ATOM 9300 C CA . GLU B 1 561 ? -18.094 -65.25 -1.092 1 16.17 561 GLU B CA 1
ATOM 9301 C C . GLU B 1 561 ? -16.688 -64.812 -1.489 1 16.17 561 GLU B C 1
ATOM 9303 O O . GLU B 1 561 ? -16.141 -65.25 -2.482 1 16.17 561 GLU B O 1
ATOM 9308 N N . LEU B 1 562 ? -16.516 -63.625 -1.807 1 15.79 562 LEU B N 1
ATOM 9309 C CA . LEU B 1 562 ? -15.125 -63.188 -1.841 1 15.79 562 LEU B CA 1
ATOM 9310 C C . LEU B 1 562 ? -14.305 -63.906 -0.771 1 15.79 562 LEU B C 1
ATOM 9312 O O . LEU B 1 562 ? -14.586 -63.781 0.423 1 15.79 562 LEU B O 1
ATOM 9316 N N . ASN B 1 563 ? -13.773 -65.062 -1.04 1 16.98 563 ASN B N 1
ATOM 9317 C CA . ASN B 1 563 ? -12.789 -65.938 -0.442 1 16.98 563 ASN B CA 1
ATOM 9318 C C . ASN B 1 563 ? -11.664 -65.188 0.236 1 16.98 563 ASN B C 1
ATOM 9320 O O . ASN B 1 563 ? -11.414 -64.062 -0.098 1 16.98 563 ASN B O 1
ATOM 9324 N N . GLN B 1 564 ? -10.844 -65.812 1.382 1 17.45 564 GLN B N 1
ATOM 9325 C CA . GLN B 1 564 ? -9.914 -65.875 2.51 1 17.45 564 GLN B CA 1
ATOM 9326 C C . GLN B 1 564 ? -8.492 -65.562 2.057 1 17.45 564 GLN B C 1
ATOM 9328 O O . GLN B 1 564 ? -7.582 -65.438 2.881 1 17.45 564 GLN B O 1
ATOM 9333 N N . TYR B 1 565 ? -8.047 -65.688 0.892 1 16.36 565 TYR B N 1
ATOM 9334 C CA . TYR B 1 565 ? -6.617 -65.938 0.91 1 16.36 565 TYR B CA 1
ATOM 9335 C C . TYR B 1 565 ? -5.855 -64.875 1.69 1 16.36 565 TYR B C 1
ATOM 9337 O O . TYR B 1 565 ? -6.191 -63.719 1.633 1 16.36 565 TYR B O 1
ATOM 9345 N N . SER B 1 566 ? -5.055 -65.312 2.896 1 17.39 566 SER B N 1
ATOM 9346 C CA . SER B 1 566 ? -3.902 -65.188 3.781 1 17.39 566 SER B CA 1
ATOM 9347 C C . SER B 1 566 ? -2.662 -64.75 3.018 1 17.39 566 SER B C 1
ATOM 9349 O O . SER B 1 566 ? -1.903 -65.562 2.506 1 17.39 566 SER B O 1
ATOM 9351 N N . VAL B 1 567 ? -2.73 -64.125 2.062 1 16.2 567 VAL B N 1
ATOM 9352 C CA . VAL B 1 567 ? -1.482 -64 1.316 1 16.2 567 VAL B CA 1
ATOM 9353 C C . VAL B 1 567 ? -0.342 -63.625 2.268 1 16.2 567 VAL B C 1
ATOM 9355 O O . VAL B 1 567 ? -0.345 -62.562 2.875 1 16.2 567 VAL B O 1
ATOM 9358 N N . ASN B 1 568 ? 0.293 -64.625 2.992 1 16.97 568 ASN B N 1
ATOM 9359 C CA . ASN B 1 568 ? 1.535 -64.812 3.738 1 16.97 568 ASN B CA 1
ATOM 9360 C C . ASN B 1 568 ? 2.736 -64.312 2.943 1 16.97 568 ASN B C 1
ATOM 9362 O O . ASN B 1 568 ? 3.885 -64.562 3.32 1 16.97 568 ASN B O 1
ATOM 9366 N N . MET B 1 569 ? 2.6 -64.062 1.7 1 16.47 569 MET B N 1
ATOM 9367 C CA . MET B 1 569 ? 3.822 -64.375 0.963 1 16.47 569 MET B CA 1
ATOM 9368 C C . MET B 1 569 ? 5.004 -63.562 1.507 1 16.47 569 MET B C 1
ATOM 9370 O O . MET B 1 569 ? 6.117 -63.688 0.997 1 16.47 569 MET B O 1
ATOM 9374 N N . PHE B 1 570 ? 4.887 -62.438 2.014 1 15.98 570 PHE B N 1
ATOM 9375 C CA . PHE B 1 570 ? 6.207 -61.812 2.051 1 15.98 570 PHE B CA 1
ATOM 9376 C C . PHE B 1 570 ? 7.129 -62.562 3.006 1 15.98 570 PHE B C 1
ATOM 9378 O O . PHE B 1 570 ? 7.359 -62.125 4.133 1 15.98 570 PHE B O 1
ATOM 9385 N N . ASP B 1 571 ? 7.031 -63.812 3.391 1 15.8 571 ASP B N 1
ATOM 9386 C CA . ASP B 1 571 ? 8.109 -64.312 4.227 1 15.8 571 ASP B CA 1
ATOM 9387 C C . ASP B 1 571 ? 9.469 -64.062 3.586 1 15.8 571 ASP B C 1
ATOM 9389 O O . ASP B 1 571 ? 10.508 -64.25 4.227 1 15.8 571 ASP B O 1
ATOM 9393 N N . LEU B 1 572 ? 9.609 -64.438 2.322 1 15.41 572 LEU B N 1
ATOM 9394 C CA . LEU B 1 572 ? 10.828 -65.188 2.02 1 15.41 572 LEU B CA 1
ATOM 9395 C C . LEU B 1 572 ? 12.062 -64.438 2.422 1 15.41 572 LEU B C 1
ATOM 9397 O O . LEU B 1 572 ? 12.969 -64.938 3.074 1 15.41 572 LEU B O 1
ATOM 9401 N N . LEU B 1 573 ? 12.727 -63.75 1.44 1 15.66 573 LEU B N 1
ATOM 9402 C CA . LEU B 1 573 ? 14.141 -64 1.256 1 15.66 573 LEU B CA 1
ATOM 9403 C C . LEU B 1 573 ? 14.953 -63.594 2.469 1 15.66 573 LEU B C 1
ATOM 9405 O O . LEU B 1 573 ? 14.523 -62.719 3.219 1 15.66 573 LEU B O 1
ATOM 9409 N N . TYR B 1 574 ? 16.312 -64.188 2.672 1 15.65 574 TYR B N 1
ATOM 9410 C CA . TYR B 1 574 ? 17.531 -64.5 3.412 1 15.65 574 TYR B CA 1
ATOM 9411 C C . TYR B 1 574 ? 18.234 -63.25 3.881 1 15.65 574 TYR B C 1
ATOM 9413 O O . TYR B 1 574 ? 17.984 -62.156 3.344 1 15.65 574 TYR B O 1
ATOM 9421 N N . ASP B 1 575 ? 19.422 -63.375 4.789 1 16.77 575 ASP B N 1
ATOM 9422 C CA . ASP B 1 575 ? 20.578 -63.281 5.684 1 16.77 575 ASP B CA 1
ATOM 9423 C C . ASP B 1 575 ? 21.781 -62.688 4.961 1 16.77 575 ASP B C 1
ATOM 9425 O O . ASP B 1 575 ? 22.906 -62.75 5.469 1 16.77 575 ASP B O 1
ATOM 9429 N N . ALA B 1 576 ? 21.891 -62.531 3.65 1 17.14 576 ALA B N 1
ATOM 9430 C CA . ALA B 1 576 ? 23.266 -62.625 3.156 1 17.14 576 ALA B CA 1
ATOM 9431 C C . ALA B 1 576 ? 24.156 -61.562 3.797 1 17.14 576 ALA B C 1
ATOM 9433 O O . ALA B 1 576 ? 23.766 -60.406 3.916 1 17.14 576 ALA B O 1
ATOM 9434 N N . THR B 1 577 ? 25.359 -62.094 4.559 1 17.55 577 THR B N 1
ATOM 9435 C CA . THR B 1 577 ? 26.625 -61.844 5.234 1 17.55 577 THR B CA 1
ATOM 9436 C C . THR B 1 577 ? 27.562 -61.031 4.352 1 17.55 577 THR B C 1
ATOM 9438 O O . THR B 1 577 ? 28.781 -61 4.59 1 17.55 577 THR B O 1
ATOM 9441 N N . LEU B 1 578 ? 27.188 -60.188 3.443 1 17.03 578 LEU B N 1
ATOM 9442 C CA . LEU B 1 578 ? 28.328 -59.719 2.664 1 17.03 578 LEU B CA 1
ATOM 9443 C C . LEU B 1 578 ? 29.422 -59.219 3.576 1 17.03 578 LEU B C 1
ATOM 9445 O O . LEU B 1 578 ? 29.234 -58.219 4.285 1 17.03 578 LEU B O 1
ATOM 9449 N N . ASP B 1 579 ? 30.422 -60.062 4.062 1 17.36 579 ASP B N 1
ATOM 9450 C CA . ASP B 1 579 ? 31.703 -60.031 4.766 1 17.36 579 ASP B CA 1
ATOM 9451 C C . ASP B 1 579 ? 32.656 -59.062 4.094 1 17.36 579 ASP B C 1
ATOM 9453 O O . ASP B 1 579 ? 33.75 -58.812 4.605 1 17.36 579 ASP B O 1
ATOM 9457 N N . ALA B 1 580 ? 32.75 -58.969 2.748 1 19.17 580 ALA B N 1
ATOM 9458 C CA . ALA B 1 580 ? 34.156 -58.844 2.328 1 19.17 580 ALA B CA 1
ATOM 9459 C C . ALA B 1 580 ? 34.812 -57.594 2.908 1 19.17 580 ALA B C 1
ATOM 9461 O O . ALA B 1 580 ? 34.125 -56.625 3.232 1 19.17 580 ALA B O 1
ATOM 9462 N N . PRO B 1 581 ? 36.125 -57.719 3.08 1 18.98 581 PRO B N 1
ATOM 9463 C CA . PRO B 1 581 ? 37.094 -56.812 3.691 1 18.98 581 PRO B CA 1
ATOM 9464 C C . PRO B 1 581 ? 37.156 -55.438 3.02 1 18.98 581 PRO B C 1
ATOM 9466 O O . PRO B 1 581 ? 37 -55.344 1.8 1 18.98 581 PRO B O 1
ATOM 9469 N N . LEU B 1 582 ? 36.5 -54.562 3.588 1 17.25 582 LEU B N 1
ATOM 9470 C CA . LEU B 1 582 ? 36.688 -53.156 3.215 1 17.25 582 LEU B CA 1
ATOM 9471 C C . LEU B 1 582 ? 38.156 -52.812 3.086 1 17.25 582 LEU B C 1
ATOM 9473 O O . LEU B 1 582 ? 38.844 -52.625 4.094 1 17.25 582 LEU B O 1
ATOM 9477 N N . ASP B 1 583 ? 38.875 -53.562 2.172 1 17.03 583 ASP B N 1
ATOM 9478 C CA . ASP B 1 583 ? 40.281 -53.25 2.02 1 17.03 583 ASP B CA 1
ATOM 9479 C C . ASP B 1 583 ? 40.469 -51.75 1.928 1 17.03 583 ASP B C 1
ATOM 9481 O O . ASP B 1 583 ? 39.594 -51 1.481 1 17.03 583 ASP B O 1
ATOM 9485 N N . ASP B 1 584 ? 41.656 -51.219 2.461 1 17.12 584 ASP B N 1
ATOM 9486 C CA . ASP B 1 584 ? 42.344 -50.031 2.98 1 17.12 584 ASP B CA 1
ATOM 9487 C C . ASP B 1 584 ? 42.531 -48.969 1.896 1 17.12 584 ASP B C 1
ATOM 9489 O O . ASP B 1 584 ? 42.375 -47.781 2.152 1 17.12 584 ASP B O 1
ATOM 9493 N N . ALA B 1 585 ? 43.281 -49.406 0.806 1 17.33 585 ALA B N 1
ATOM 9494 C CA . ALA B 1 585 ? 44.281 -48.625 0.096 1 17.33 585 ALA B CA 1
ATOM 9495 C C . ALA B 1 585 ? 43.625 -47.594 -0.828 1 17.33 585 ALA B C 1
ATOM 9497 O O . ALA B 1 585 ? 44.188 -46.531 -1.08 1 17.33 585 ALA B O 1
ATOM 9498 N N . ALA B 1 586 ? 42.781 -48 -1.707 1 16.31 586 ALA B N 1
ATOM 9499 C CA . ALA B 1 586 ? 43 -47.188 -2.906 1 16.31 586 ALA B CA 1
ATOM 9500 C C . ALA B 1 586 ? 42.688 -45.688 -2.627 1 16.31 586 ALA B C 1
ATOM 9502 O O . ALA B 1 586 ? 41.562 -45.312 -2.354 1 16.31 586 ALA B O 1
ATOM 9503 N N . ILE B 1 587 ? 43.781 -44.969 -2.215 1 16.52 587 ILE B N 1
ATOM 9504 C CA . ILE B 1 587 ? 44.625 -43.781 -1.942 1 16.52 587 ILE B CA 1
ATOM 9505 C C . ILE B 1 587 ? 44.531 -42.812 -3.113 1 16.52 587 ILE B C 1
ATOM 9507 O O . ILE B 1 587 ? 44.531 -43.219 -4.277 1 16.52 587 ILE B O 1
ATOM 9511 N N . LEU B 1 588 ? 44.188 -41.625 -2.893 1 15.84 588 LEU B N 1
ATOM 9512 C CA . LEU B 1 588 ? 44.469 -40.438 -3.695 1 15.84 588 LEU B CA 1
ATOM 9513 C C . LEU B 1 588 ? 45.844 -40.531 -4.34 1 15.84 588 LEU B C 1
ATOM 9515 O O . LEU B 1 588 ? 46.844 -40.375 -3.656 1 15.84 588 LEU B O 1
ATOM 9519 N N . GLU B 1 589 ? 46.344 -41.531 -5.059 1 15.75 589 GLU B N 1
ATOM 9520 C CA . GLU B 1 589 ? 47.5 -41.219 -5.891 1 15.75 589 GLU B CA 1
ATOM 9521 C C . GLU B 1 589 ? 47.219 -40.031 -6.809 1 15.75 589 GLU B C 1
ATOM 9523 O O . GLU B 1 589 ? 46.25 -40.062 -7.586 1 15.75 589 GLU B O 1
ATOM 9528 N N . PHE B 1 590 ? 47.844 -38.844 -6.23 1 17.3 590 PHE B N 1
ATOM 9529 C CA . PHE B 1 590 ? 48.562 -37.656 -6.652 1 17.3 590 PHE B CA 1
ATOM 9530 C C . PHE B 1 590 ? 49.438 -37.938 -7.867 1 17.3 590 PHE B C 1
ATOM 9532 O O . PHE B 1 590 ? 50.531 -38.5 -7.734 1 17.3 590 PHE B O 1
ATOM 9539 N N . ARG B 1 591 ? 49.062 -38.531 -8.891 1 17.28 591 ARG B N 1
ATOM 9540 C CA . ARG B 1 591 ? 50.031 -38.719 -9.969 1 17.28 591 ARG B CA 1
ATOM 9541 C C . ARG B 1 591 ? 50.719 -37.406 -10.32 1 17.28 591 ARG B C 1
ATOM 9543 O O . ARG B 1 591 ? 50.125 -36.344 -10.219 1 17.28 591 ARG B O 1
ATOM 9550 N N . SER B 1 592 ? 52.25 -37.469 -10.5 1 17.89 592 SER B N 1
ATOM 9551 C CA . SER B 1 592 ? 53.438 -36.812 -10.938 1 17.89 592 SER B CA 1
ATOM 9552 C C . SER B 1 592 ? 53.281 -36.219 -12.328 1 17.89 592 SER B C 1
ATOM 9554 O O . SER B 1 592 ? 53.594 -36.844 -13.328 1 17.89 592 SER B O 1
ATOM 9556 N N . PHE B 1 593 ? 52.219 -35.75 -12.719 1 18.06 593 PHE B N 1
ATOM 9557 C CA . PHE B 1 593 ? 52.5 -35.188 -14.047 1 18.06 593 PHE B CA 1
ATOM 9558 C C . PHE B 1 593 ? 53.719 -34.281 -14 1 18.06 593 PHE B C 1
ATOM 9560 O O . PHE B 1 593 ? 53.719 -33.281 -13.273 1 18.06 593 PHE B O 1
ATOM 9567 N N . ASP B 1 594 ? 55.062 -34.781 -14.281 1 18.5 594 ASP B N 1
ATOM 9568 C CA . ASP B 1 594 ? 56.438 -34.344 -14.516 1 18.5 594 ASP B CA 1
ATOM 9569 C C . ASP B 1 594 ? 56.5 -33.062 -15.305 1 18.5 594 ASP B C 1
ATOM 9571 O O . ASP B 1 594 ? 57.125 -32.094 -14.891 1 18.5 594 ASP B O 1
ATOM 9575 N N . GLN B 1 595 ? 56.781 -33.25 -16.75 1 18.06 595 GLN B N 1
ATOM 9576 C CA . GLN B 1 595 ? 57.844 -32.906 -17.703 1 18.06 595 GLN B CA 1
ATOM 9577 C C . GLN B 1 595 ? 57.5 -31.656 -18.484 1 18.06 595 GLN B C 1
ATOM 9579 O O . GLN B 1 595 ? 58.219 -31.266 -19.406 1 18.06 595 GLN B O 1
ATOM 9584 N N . PHE B 1 596 ? 56.344 -31.062 -18.609 1 18.61 596 PHE B N 1
ATOM 9585 C CA . PHE B 1 596 ? 56.688 -30.125 -19.688 1 18.61 596 PHE B CA 1
ATOM 9586 C C . PHE B 1 596 ? 57.875 -29.25 -19.297 1 18.61 596 PHE B C 1
ATOM 9588 O O . PHE B 1 596 ? 57.906 -28.703 -18.188 1 18.61 596 PHE B O 1
ATOM 9595 N N . GLY B 1 597 ? 59.094 -29.5 -19.969 1 17.02 597 GLY B N 1
ATOM 9596 C CA . GLY B 1 597 ? 60.031 -28.891 -20.891 1 17.02 597 GLY B CA 1
ATOM 9597 C C . GLY B 1 597 ? 59.469 -27.688 -21.625 1 17.02 597 GLY B C 1
ATOM 9598 O O . GLY B 1 597 ? 58.25 -27.578 -21.797 1 17.02 597 GLY B O 1
#

pLDDT: mean 72.84, std 27.91, range [15.41, 98.38]

Secondary structure (DSSP, 8-state):
-HHHHHHHHHHHTS-----------------------------TT-TT-S-HHHHHHHHS-TTSHHHHHHHHHHHS---SS---------GGGGTT----SSTHHHHHHHHHHHHSTHHHHHHHHHHHIIIIIGGGS--S-HHHHHHHHHHHHS--HHHHTSHHHHHHHHHHHHHHHHHHHHHS---TTSPPTTHHHHHHHHHHHHHHSGGG---HHHHHHHHHHHHHHHHTT-HHHHHHHHHHHHHHHHHTTTTBGGG-TT--HHHHHHHHHHHHHHHHHHHHHHHHHT----S-GGG-B-PPPP-B-GGG--TTSPPPPB-GGG-SHHHHHHHHHHHHHHHHHIIIIISTT--SS--HHHHHHHHHHHHHHHHTS-GGGS--GGGGT-GGGGTS-HHHHHHHHHHHHHHHHHHHHHHHHHHHSS---HHHHHHHHHHHHHHHHHHHHHHTSTT--GGGHHHHHHHHHHHHHHHHHHHHS--S-HHHHHHHHHHHHHHHHHHHHHHTT-HHHHHHHHHTHHHHHHHHHHHHHHHHHHHHHTTTS--------S----TT--------TT---------------TT----------/-THHHHHHHHHHTS----------------------------SGGGTT-S-HHHHHHHHS-TTSHHHHHHHHHHHS---TT---------GGGGTT----SSTHHHHHHHHHHHHSTHHHHHHHHHHHIIIIIGGGS--S-HHHHHHHHHHHHSS-HHHHTSHHHHHHHHHHHHHHHHHHHHHS---TTSPPTTHHHHHHHHHHHHHHSGGG---HHHHHHHHHHHHHHHHTT-HHHHHHHHHHHHHHHHHTTTTBGGG-TT--HHHHHHHHHHHHHHHHHHHHHHHHHT----S-GGG-B-PPPP-B-GGG--TTSPPPPB-GGG-SHHHHHHHHHHHHHHHHHIIIIISTT--SS--HHHHHHHHHHHHHHHHTS-GGGS--GGGGT-GGGGTS-HHHHHHHHHHHHHHHHHHHHHHHHHHHSS---HHHHHHHHHHHHHHHHHHHHHHTSTT--GGGHHHHHHHHHHHHHHHHHHHHS--S-HHHHHHHHHHHHHHHHHHHHHHTT-HHHHHHHHHHHHHHHHHHHHHHHHHHHHHHHTTTS--------S---------------TT------------S-------------

Organism: NCBI:txid1442368

Foldseek 3Di:
DPVVVVVVVVVPVPDPPDDPDPPDDPPPPPPPCPPPPPPPPPPVVCVPVPPPVVVLLCVFWPLALSVLLVLLLVVFPDDPDDDQDDDQPPVPVVVVVCLDPDLLVLLVVLLVCLPDPCVVVLVVLVVVCVQAPCLLQVLDFDVVLVVVVVVLNPDDSVVCPDLVNLLSQLQSLLSQLLSQQLAFFDASPDDRGSVVSNVSSVSSLCVNCPPNNDASSNLSSLLSNLNSCVQLPVLVVSLVSLVSSLVNCVVHVLQELVVPPPDDQLRLLSSLSSVLSSLLSQLVSCSNSNHARDDDPVRGDHDQHAQAQSVPRDPPDDTDDHDNLRGSRLLSVLSSVLSVLSNVCCVQPTDPVHPPDDDPVVLVVSLVVLVVSQVPRDPLLADDVCCLPDPCVVVRRLNSNVSSLLSLLSSLLSNLSSLSCCLSDPNPDLVSLVSLLVSLLVLLVSLLDCCPGPSHDSNCLSVSQSSLSSSLSSLLSDLQVDDHDPVSVVSSVVSNVSSVVSLVVSVSGRNVSVVSCSSCVSSVVSSVVSVVVVVVVVVVVPPDDDDDPPDPDDPPDDPVDDDDPPPPPPPPPDDPPPPDDPDDDDVDDDCPDPDDD/DCVVVVVVVVVPPPDPPDDPDDPDDPPPPDPPCPPPPPPPPPPVVCVPVPPPVVVLLCVFWPLALSVLLVLLLVVFPDDPDDDQPDDLPPVVVVVVVCLDPDLLVLLVVLLVCLPDPCVVVLVVLVVVCVQAPCLLQVLDFDVVLVVVVVVLNPDDSVVCPDLVNLLSQLQSLLSQLLSQQLAFFDASPDDRGSVVSLVSSVSSLCVNCPPHNDASSSLSSLLSNLNSCVQLPVLVVSLVSLVSSVVNCVVHVLQPLVVPPPDDQLRLLSSLSSVLSSLLSQLVSCSNSNHARDDDPVRGDHDQHAQAQSVPRDPPDDTDDHDNLRGSRLLSVLSSVLSVLSNVCCVQPTDPPHPPDDDPVVLVVSLVVLVVSQVPRDPLLADDVCCLPPPCVVVRRLNSNVSSLLSLLSSLLSNLSSLSCCLSDPNVDLVSLVSLLVSLLVLLVSLLDCCPGPSDDSNCLSVSLSSLSSSLSSLLSDLQVDDDDPVSVVSSVVSNVSSVVSLVVSVSGRNVSVVSCSSCVSSVVSSVVSVVVVVVVVVVVPCPVPDPPPDPDDDPDPPDDPDDDPCPPVPDDDDDPPPDDPDDDPDPPPDCPDDDD

Solvent-accessible surface area (backbone atoms only — not comparable to full-atom values): 68016 Å² total; per-residue (Å²): 125,62,72,66,52,56,61,54,54,67,63,59,72,55,77,79,77,76,80,76,77,80,74,86,75,86,66,82,76,80,68,80,70,72,71,67,71,74,72,72,78,68,70,72,69,47,78,71,51,65,55,70,62,60,69,44,34,74,46,31,25,71,64,6,62,62,24,47,49,52,57,53,50,67,72,44,78,83,67,90,77,75,72,70,78,74,66,75,76,59,62,60,56,58,74,65,49,39,46,59,22,52,67,55,61,58,50,51,50,48,55,52,43,51,71,36,86,56,39,61,56,50,50,51,51,49,51,48,37,59,56,59,50,33,50,78,47,48,52,69,56,65,60,61,48,54,53,49,48,55,53,60,61,72,45,54,72,78,62,42,69,37,68,68,43,38,50,47,51,21,35,51,26,30,51,51,15,42,50,28,51,41,66,45,75,32,52,91,89,46,70,66,53,30,49,69,36,36,50,52,18,52,55,41,45,55,61,51,38,46,77,42,56,54,48,73,68,48,32,48,38,23,54,47,46,18,49,39,29,48,60,67,66,35,44,58,28,16,47,50,30,39,50,53,27,53,50,40,30,56,66,68,30,49,34,35,50,88,68,60,70,91,55,50,62,40,52,49,43,46,46,29,29,34,42,52,32,51,53,38,46,34,41,50,48,15,38,58,47,17,45,81,63,71,85,52,78,65,61,50,53,61,68,80,47,71,26,32,34,62,90,70,52,50,90,84,38,76,74,61,72,71,34,55,93,61,22,45,34,53,59,49,58,49,44,46,54,50,36,53,51,53,49,48,48,37,52,46,64,51,34,77,64,19,50,91,67,74,53,67,64,55,49,55,50,51,46,49,51,50,52,50,52,58,68,64,42,56,74,79,43,47,70,46,90,48,55,84,69,37,78,66,36,75,73,45,58,65,45,45,53,50,47,8,50,51,51,49,45,52,52,45,49,54,52,44,56,70,42,39,66,44,49,71,40,93,64,58,40,63,67,52,51,67,58,40,48,60,48,26,46,52,47,42,49,51,46,47,54,40,60,76,37,93,74,47,54,56,79,43,50,60,61,47,49,56,52,44,53,61,34,44,50,56,39,50,40,52,60,62,65,58,74,60,59,71,66,60,37,54,54,32,51,55,48,47,52,51,48,48,52,52,47,55,63,48,28,62,32,29,66,50,43,41,53,50,49,60,70,38,41,65,56,53,50,51,45,52,48,53,57,50,54,46,54,53,54,56,56,60,72,67,61,73,74,90,80,88,77,75,81,81,75,82,80,79,69,67,88,77,78,78,87,72,90,66,86,64,83,68,61,86,65,77,76,88,74,83,68,80,78,84,80,86,68,81,85,66,91,78,72,79,83,88,77,93,119,125,62,73,68,52,55,63,52,54,66,64,57,71,56,76,79,76,78,80,75,80,84,73,86,73,82,69,80,78,82,70,79,73,71,71,66,72,75,71,73,79,68,70,68,70,45,75,73,51,64,54,70,62,60,68,44,34,73,45,31,25,72,64,6,61,62,26,47,49,52,58,54,49,69,70,45,76,83,68,92,77,74,73,70,74,74,66,80,76,52,65,56,57,62,77,68,43,43,47,58,19,55,66,55,61,60,51,51,49,48,56,51,44,52,72,38,86,56,39,62,56,49,50,53,52,51,50,48,38,59,57,59,50,32,49,77,47,47,52,68,57,64,61,62,47,54,53,49,47,56,54,60,61,71,46,54,73,78,62,41,70,37,69,67,44,39,49,49,52,21,37,52,27,30,52,50,14,42,49,28,51,40,65,45,75,32,52,91,89,46,71,66,54,31,48,68,36,36,51,51,16,52,54,40,44,55,64,51,38,46,76,44,56,56,48,72,69,48,31,49,39,24,53,46,46,18,50,40,30,48,61,66,67,34,44,57,29,16,47,49,30,40,49,52,27,51,48,38,30,56,66,68,30,50,35,34,50,88,68,61,71,88,56,51,61,42,50,50,42,46,46,28,30,34,42,51,33,51,53,37,46,35,41,51,47,15,38,57,46,18,46,80,62,71,84,53,79,64,59,48,53,62,67,80,47,71,26,33,34,62,89,69,53,50,89,86,38,76,74,61,72,71,35,57,95,62,20,46,34,55,58,50,56,50,44,45,54,50,36,55,52,51,48,49,47,36,53,48,66,51,35,76,63,19,49,91,68,74,53,69,64,54,50,55,50,51,44,49,51,50,52,49,51,58,68,63,41,55,76,79,44,47,71,47,88,48,57,84,68,38,78,68,36,74,72,46,58,64,44,45,52,49,48,8,50,52,52,49,44,52,52,45,49,54,52,44,57,70,41,40,65,42,51,72,39,95,63,58,40,66,67,52,50,66,58,42,47,61,48,28,46,51,48,44,49,50,47,47,55,40,61,78,36,94,74,48,56,57,77,44,51,60,61,47,47,55,50,44,52,62,33,44,50,58,38,50,39,52,59,63,66,57,76,60,60,73,66,57,37,54,53,32,51,54,49,49,53,51,47,48,52,51,46,54,61,46,29,63,31,30,65,50,42,42,53,50,48,57,70,38,42,66,57,52,50,52,44,52,48,52,57,51,54,46,57,54,54,60,58,62,74,61,59,78,75,69,74,83,71,78,84,79,66,86,75,87,62,76,90,63,79,81,78,77,89,73,82,65,67,86,67,66,90,90,76,88,68,90,66,77,76,81,76,86,59,100,61,88,78,77,77,77,87,80,65,93,123

Nearest PDB structures (foldseek):
  4gyo-assembly3_B  TM=3.184E-01  e=2.891E+00  Bacillus subtilis subsp. subtilis str. 168
  5n78-assembly1_C  TM=3.591E-01  e=6.425E+00  Escherichia coli
  4gyo-assembly2_A  TM=2.878E-01  e=4.858E+00  Bacillus subtilis subsp. subtilis str. 168
  6p7x-assembly1_B  TM=5.394E-01  e=5.133E-05  Kluyveromyces lactis
  5n78-assembly1_C  TM=3.632E-01  e=6.000E+00  Escherichia coli

Sequence (1194 aa):
MDFEARLARLEKAFPQQAELPDGDDASPSGGSDWLSPSVAQNDRSSLLENDPDQMDEAIRGGTSARKTIADLDQLIPPDKSVEQPAALNHCPFARYNAFPDCCERELLVWTSRMNYRNHDQDQNTLRRYFTFLNPHYPCLNESRFFSDLQTYSTSDISTLRNREALQFVALVYLLVALMKILEDYCIESSAIPGWQEFNRASHLLSHNTHMGRGDVQTANCFIIKALYLLYIEEYNASYEAVSQAVRLCYQNGLNRQSTWKDCTPFEVHMRQRIFWSIYCLDRTVAQVSGMPYLLRDTEHRVDLPAAVNDQMLNAGDLLPEETPEHSASPYQHNIVRWGQLSAEVWDKMYGLNAESTISDEYVVTMDARLILLRDRFPKHLQWRGELSTSPGARETPRYIVRQAYILHLRVNHLRLLLQRQSMVGSDFRQRAAEICLPIASDSIMTIYNTHFSSLHQELERYSSITYLTGAMIPVACIILKGGPQNNLREDAISLYQKAMMVFQDISSGFALARAMLKRLRRIVSAVELNIRGRDKTAMASHTSKTFHVADMDTNMDNCLELNQYSVNMFDLLYDATLDAPLDDAAILEFRSFDQFGMDFEARLARLEKAFPQQAELPDGDDASPSGGSDWLSPSVAQNDRSSLLENDPDQMDEAIRGGTSARKTIADLDQLIPPDKSVEQPAALNHCPFARYNAFPDCCERELLVWTSRMNYRNHDQDQNTLRRYFTFLNPHYPCLNESRFFSDLQTYSTSDISTLRNREALQFVALVYLLVALMKILEDYCIESSAIPGWQEFNRASHLLSHNTHMGRGDVQTANCFIIKALYLLYIEEYNASYEAVSQAVRLCYQNGLNRQSTWKDCTPFEVHMRQRIFWSIYCLDRTVAQVSGMPYLLRDTEHRVDLPAAVNDQMLNAGDLLPEETPEHSASPYQHNIVRWGQLSAEVWDKMYGLNAESTISDEYVVTMDARLILLRDRFPKHLQWRGELSTSPGARETPRYIVRQAYILHLRVNHLRLLLQRQSMVGSDFRQRAAEICLPIASDSIMTIYNTHFSSLHQELERYSSITYLTGAMIPVACIILKGGPQNNLREDAISLYQKAMMVFQDISSGFALARAMLKRLRRIVSAVELNIRGRDKTAMASHTSKTFHVADMDTNMDNCLELNQYSVNMFDLLYDATLDAPLDDAAILEFRSFDQFG

Radius of gyration: 36.63 Å; Cα contacts (8 Å, |Δi|>4): 1277; chains: 2; bounding box: 120×131×97 Å